Protein 3SFW (pdb70)

CATH classification: 2.30.40.10 (+1 more: 3.20.20.140)

Organism: NCBI:txid51101

Structure (mmCIF, N/CA/C/O backbone):
data_3SFW
#
_entry.id   3SFW
#
_cell.length_a   65.807
_cell.length_b   109.112
_cell.length_c   140.984
_cell.angle_alpha   90.00
_cell.angle_beta   90.00
_cell.angle_gamma   90.00
#
_symmetry.space_group_name_H-M   'P 21 21 2'
#
loop_
_entity.id
_entity.type
_entity.pdbx_description
1 polymer Dihydropyrimidinase
2 non-polymer 'ACETATE ION'
3 non-polymer 'ZINC ION'
4 water water
#
loop_
_atom_site.group_PDB
_atom_site.id
_atom_site.type_symbol
_atom_site.label_atom_id
_atom_site.label_alt_id
_atom_site.label_comp_id
_atom_site.label_asym_id
_atom_site.label_entity_id
_atom_site.label_seq_id
_atom_site.pdbx_PDB_ins_code
_atom_site.Cartn_x
_atom_site.Cartn_y
_atom_site.Cartn_z
_atom_site.occupancy
_atom_site.B_iso_or_equiv
_atom_site.auth_seq_id
_atom_site.auth_comp_id
_atom_site.auth_asym_id
_atom_site.auth_atom_id
_atom_site.pdbx_PDB_model_num
ATOM 1 N N . MET A 1 1 ? 36.452 71.490 -16.441 1.00 38.73 1 MET A N 1
ATOM 2 C CA . MET A 1 1 ? 37.216 70.390 -17.063 1.00 30.64 1 MET A CA 1
ATOM 3 C C . MET A 1 1 ? 37.133 69.038 -16.311 1.00 27.25 1 MET A C 1
ATOM 4 O O . MET A 1 1 ? 36.534 68.927 -15.217 1.00 24.62 1 MET A O 1
ATOM 9 N N . LYS A 1 2 ? 37.626 68.000 -16.967 1.00 23.85 2 LYS A N 1
ATOM 10 C CA . LYS A 1 2 ? 37.642 66.677 -16.373 1.00 22.20 2 LYS A CA 1
ATOM 11 C C . LYS A 1 2 ? 39.052 66.341 -15.952 1.00 21.39 2 LYS A C 1
ATOM 12 O O . LYS A 1 2 ? 40.038 66.646 -16.656 1.00 20.94 2 LYS A O 1
ATOM 18 N N . LYS A 1 3 ? 39.160 65.645 -14.829 1.00 14.85 3 LYS A N 1
ATOM 19 C CA . LYS A 1 3 ? 40.449 65.184 -14.338 1.00 16.80 3 LYS A CA 1
ATOM 20 C C . LYS A 1 3 ? 40.329 63.721 -13.950 1.00 17.67 3 LYS A C 1
ATOM 21 O O . LYS A 1 3 ? 39.364 63.339 -13.297 1.00 19.16 3 LYS A O 1
ATOM 27 N N . TRP A 1 4 ? 41.299 62.922 -14.367 1.00 16.09 4 TRP A N 1
ATOM 28 C CA . TRP A 1 4 ? 41.283 61.478 -14.171 1.00 18.24 4 TRP A CA 1
ATOM 29 C C . TRP A 1 4 ? 42.500 61.127 -13.335 1.00 17.15 4 TRP A C 1
ATOM 30 O O . TRP A 1 4 ? 43.645 61.168 -13.821 1.00 16.17 4 TRP A O 1
ATOM 41 N N . ILE A 1 5 ? 42.279 60.918 -12.030 1.00 14.53 5 ILE A N 1
ATOM 42 C CA . ILE A 1 5 ? 43.357 60.623 -11.123 1.00 16.27 5 ILE A CA 1
ATOM 43 C C . ILE A 1 5 ? 43.592 59.117 -11.111 1.00 17.17 5 ILE A C 1
ATOM 44 O O . ILE A 1 5 ? 42.714 58.330 -10.633 1.00 17.60 5 ILE A O 1
ATOM 49 N N . ARG A 1 6 ? 44.752 58.708 -11.612 1.00 15.52 6 ARG A N 1
ATOM 50 C CA . ARG A 1 6 ? 45.021 57.265 -11.881 1.00 17.28 6 ARG A CA 1
ATOM 51 C C . ARG A 1 6 ? 46.104 56.637 -11.015 1.00 18.06 6 ARG A C 1
ATOM 52 O O . ARG A 1 6 ? 47.082 57.292 -10.624 1.00 17.54 6 ARG A O 1
ATOM 60 N N . ASN A 1 7 ? 45.912 55.361 -10.692 1.00 15.98 7 ASN A N 1
ATOM 61 C CA . ASN A 1 7 ? 46.975 54.554 -10.105 1.00 15.94 7 ASN A CA 1
ATOM 62 C C . ASN A 1 7 ? 47.217 54.797 -8.622 1.00 15.83 7 ASN A C 1
ATOM 63 O O . ASN A 1 7 ? 48.248 54.371 -8.107 1.00 17.16 7 ASN A O 1
ATOM 68 N N . GLY A 1 8 ? 46.285 55.475 -7.957 1.00 15.43 8 GLY A N 1
ATOM 69 C CA . GLY A 1 8 ? 46.410 55.758 -6.522 1.00 13.06 8 GLY A CA 1
ATOM 70 C C . GLY A 1 8 ? 45.583 54.777 -5.683 1.00 16.10 8 GLY A C 1
ATOM 71 O O . GLY A 1 8 ? 44.865 53.921 -6.244 1.00 17.27 8 GLY A O 1
ATOM 72 N N . THR A 1 9 ? 45.747 54.867 -4.364 1.00 13.29 9 THR A N 1
ATOM 73 C CA . THR A 1 9 ? 44.955 54.075 -3.387 1.00 11.99 9 THR A CA 1
ATOM 74 C C . THR A 1 9 ? 44.019 55.004 -2.617 1.00 12.47 9 THR A C 1
ATOM 75 O O . THR A 1 9 ? 44.474 55.918 -1.930 1.00 15.52 9 THR A O 1
ATOM 79 N N . VAL A 1 10 ? 42.718 54.845 -2.859 1.00 14.16 10 VAL A N 1
ATOM 80 C CA . VAL A 1 10 ? 41.675 55.624 -2.151 1.00 12.25 10 VAL A CA 1
ATOM 81 C C . VAL A 1 10 ? 41.498 55.077 -0.729 1.00 15.30 10 VAL A C 1
ATOM 82 O O . VAL A 1 10 ? 41.352 53.883 -0.542 1.00 14.32 10 VAL A O 1
ATOM 86 N N . VAL A 1 11 ? 41.523 55.965 0.265 1.00 13.68 11 VAL A N 1
ATOM 87 C CA . VAL A 1 11 ? 41.262 55.558 1.647 1.00 13.98 11 VAL A CA 1
ATOM 88 C C . VAL A 1 11 ? 40.232 56.519 2.151 1.00 14.97 11 VAL A C 1
ATOM 89 O O . VAL A 1 11 ? 40.402 57.739 2.040 1.00 15.87 11 VAL A O 1
ATOM 93 N N . THR A 1 12 ? 39.117 55.996 2.641 1.00 11.38 12 THR A N 1
ATOM 94 C CA . THR A 1 12 ? 38.106 56.863 3.241 1.00 12.02 12 THR A CA 1
ATOM 95 C C . THR A 1 12 ? 37.862 56.351 4.663 1.00 13.23 12 THR A C 1
ATOM 96 O O . THR A 1 12 ? 38.677 55.587 5.207 1.00 15.15 12 THR A O 1
ATOM 100 N N . ALA A 1 13 ? 36.787 56.812 5.297 1.00 12.84 13 ALA A N 1
ATOM 101 C CA . ALA A 1 13 ? 36.565 56.398 6.685 1.00 13.93 13 ALA A CA 1
ATOM 102 C C . ALA A 1 13 ? 36.204 54.930 6.762 1.00 16.62 13 ALA A C 1
ATOM 103 O O . ALA A 1 13 ? 36.334 54.330 7.838 1.00 16.25 13 ALA A O 1
ATOM 105 N N . SER A 1 14 ? 35.641 54.386 5.675 1.00 16.58 14 SER A N 1
ATOM 106 C CA . SER A 1 14 ? 35.326 52.954 5.628 1.00 24.24 14 SER A CA 1
ATOM 107 C C . SER A 1 14 ? 36.269 52.158 4.707 1.00 21.26 14 SER A C 1
ATOM 108 O O . SER A 1 14 ? 36.839 51.118 5.095 1.00 24.96 14 SER A O 1
ATOM 111 N N . ASP A 1 15 ? 36.518 52.705 3.524 1.00 14.92 15 ASP A N 1
ATOM 112 C CA . ASP A 1 15 ? 37.012 51.891 2.415 1.00 14.07 15 ASP A CA 1
ATOM 113 C C . ASP A 1 15 ? 38.508 52.111 2.227 1.00 15.03 15 ASP A C 1
ATOM 114 O O . ASP A 1 15 ? 39.039 53.187 2.583 1.00 15.99 15 ASP A O 1
ATOM 119 N N . THR A 1 16 ? 39.167 51.124 1.611 1.00 13.48 16 THR A N 1
ATOM 120 C CA . THR A 1 16 ? 40.576 51.222 1.173 1.00 15.96 16 THR A CA 1
ATOM 121 C C . THR A 1 16 ? 40.742 50.366 -0.090 1.00 18.57 16 THR A C 1
ATOM 122 O O . THR A 1 16 ? 40.547 49.143 -0.045 1.00 19.84 16 THR A O 1
ATOM 126 N N . TYR A 1 17 ? 41.112 50.976 -1.217 1.00 16.00 17 TYR A N 1
ATOM 127 C CA . TYR A 1 17 ? 41.058 50.232 -2.490 1.00 14.54 17 TYR A CA 1
ATOM 128 C C . TYR A 1 17 ? 41.831 50.963 -3.552 1.00 17.38 17 TYR A C 1
ATOM 129 O O . TYR A 1 17 ? 42.007 52.182 -3.475 1.00 13.73 17 TYR A O 1
ATOM 138 N N . GLN A 1 18 ? 42.287 50.212 -4.549 1.00 16.97 18 GLN A N 1
ATOM 139 C CA . GLN A 1 18 ? 42.995 50.796 -5.676 1.00 17.93 18 GLN A CA 1
ATOM 140 C C . GLN A 1 18 ? 42.022 51.033 -6.813 1.00 18.63 18 GLN A C 1
ATOM 141 O O . GLN A 1 18 ? 41.356 50.107 -7.277 1.00 20.46 18 GLN A O 1
ATOM 147 N N . ALA A 1 19 ? 41.821 52.282 -7.189 1.00 16.56 19 ALA A N 1
ATOM 148 C CA . ALA A 1 19 ? 40.998 52.563 -8.345 1.00 17.15 19 ALA A CA 1
ATOM 149 C C . ALA A 1 19 ? 41.319 53.954 -8.808 1.00 18.28 19 ALA A C 1
ATOM 150 O O . ALA A 1 19 ? 41.992 54.710 -8.083 1.00 16.66 19 ALA A O 1
ATOM 152 N N . ASP A 1 20 ? 40.821 54.296 -9.992 1.00 16.25 20 ASP A N 1
ATOM 153 C CA . ASP A 1 20 ? 40.933 55.660 -10.497 1.00 17.64 20 ASP A CA 1
ATOM 154 C C . ASP A 1 20 ? 39.705 56.491 -10.149 1.00 15.65 20 ASP A C 1
ATOM 155 O O . ASP A 1 20 ? 38.579 55.977 -10.031 1.00 17.35 20 ASP A O 1
ATOM 160 N N . VAL A 1 21 ? 39.895 57.792 -10.058 1.00 15.40 21 VAL A N 1
ATOM 161 C CA . VAL A 1 21 ? 38.783 58.698 -9.736 1.00 13.44 21 VAL A CA 1
ATOM 162 C C . VAL A 1 21 ? 38.634 59.702 -10.853 1.00 16.71 21 VAL A C 1
ATOM 163 O O . VAL A 1 21 ? 39.610 60.340 -11.245 1.00 16.22 21 VAL A O 1
ATOM 167 N N . LEU A 1 22 ? 37.407 59.835 -11.356 1.00 15.08 22 LEU A N 1
ATOM 168 C CA . LEU A 1 22 ? 37.093 60.798 -12.406 1.00 16.82 22 LEU A CA 1
ATOM 169 C C . LEU A 1 22 ? 36.314 61.981 -11.864 1.00 14.68 22 LEU A C 1
ATOM 170 O O . LEU A 1 22 ? 35.250 61.815 -11.223 1.00 15.81 22 LEU A O 1
ATOM 175 N N . ILE A 1 23 ? 36.880 63.176 -12.061 1.00 14.74 23 ILE A N 1
ATOM 176 C CA . ILE A 1 23 ? 36.248 64.419 -11.650 1.00 13.38 23 ILE A CA 1
ATOM 177 C C . ILE A 1 23 ? 35.722 65.129 -12.887 1.00 14.35 23 ILE A C 1
ATOM 178 O O . ILE A 1 23 ? 36.372 65.104 -13.922 1.00 16.39 23 ILE A O 1
ATOM 183 N N . ASP A 1 24 ? 34.520 65.692 -12.806 1.00 16.13 24 ASP A N 1
ATOM 184 C CA . ASP A 1 24 ? 33.986 66.512 -13.920 1.00 19.03 24 ASP A CA 1
ATOM 185 C C . ASP A 1 24 ? 33.487 67.796 -13.300 1.00 17.22 24 ASP A C 1
ATOM 186 O O . ASP A 1 24 ? 32.613 67.781 -12.445 1.00 15.02 24 ASP A O 1
ATOM 191 N N . GLY A 1 25 ? 34.190 68.895 -13.556 1.00 17.16 25 GLY A N 1
ATOM 192 C CA . GLY A 1 25 ? 33.782 70.126 -12.924 1.00 15.24 25 GLY A CA 1
ATOM 193 C C . GLY A 1 25 ? 34.181 70.096 -11.434 1.00 15.37 25 GLY A C 1
ATOM 194 O O . GLY A 1 25 ? 35.335 69.859 -11.122 1.00 17.37 25 GLY A O 1
ATOM 195 N N . GLU A 1 26 ? 33.214 70.306 -10.543 1.00 12.81 26 GLU A N 1
ATOM 196 C CA . GLU A 1 26 ? 33.523 70.470 -9.101 1.00 12.55 26 GLU A CA 1
ATOM 197 C C . GLU A 1 26 ? 33.401 69.152 -8.322 1.00 14.84 26 GLU A C 1
ATOM 198 O O . GLU A 1 26 ? 33.698 69.124 -7.129 1.00 15.99 26 GLU A O 1
ATOM 204 N N . LYS A 1 27 ? 32.932 68.107 -8.991 1.00 15.75 27 LYS A N 1
ATOM 205 C CA . LYS A 1 27 ? 32.413 66.911 -8.295 1.00 15.39 27 LYS A CA 1
ATOM 206 C C . LYS A 1 27 ? 33.023 65.618 -8.825 1.00 14.75 27 LYS A C 1
ATOM 207 O O . LYS A 1 27 ? 33.462 65.517 -9.991 1.00 15.18 27 LYS A O 1
ATOM 213 N N . VAL A 1 28 ? 33.109 64.627 -7.948 1.00 13.03 28 VAL A N 1
ATOM 214 C CA . VAL A 1 28 ? 33.499 63.299 -8.387 1.00 12.50 28 VAL A CA 1
ATOM 215 C C . VAL A 1 28 ? 32.321 62.668 -9.113 1.00 13.14 28 VAL A C 1
ATOM 216 O O . VAL A 1 28 ? 31.198 62.752 -8.626 1.00 15.28 28 VAL A O 1
ATOM 220 N N . VAL A 1 29 ? 32.562 62.144 -10.321 1.00 14.02 29 VAL A N 1
ATOM 221 C CA . VAL A 1 29 ? 31.475 61.542 -11.123 1.00 15.68 29 VAL A CA 1
ATOM 222 C C . VAL A 1 29 ? 31.633 60.047 -11.375 1.00 14.79 29 VAL A C 1
ATOM 223 O O . VAL A 1 29 ? 30.636 59.369 -11.685 1.00 16.69 29 VAL A O 1
ATOM 227 N N . ALA A 1 30 ? 32.837 59.513 -11.210 1.00 15.67 30 ALA A N 1
ATOM 228 C CA . ALA A 1 30 ? 33.032 58.061 -11.344 1.00 17.35 30 ALA A CA 1
ATOM 229 C C . ALA A 1 30 ? 34.248 57.594 -10.617 1.00 17.92 30 ALA A C 1
ATOM 230 O O . ALA A 1 30 ? 35.233 58.331 -10.460 1.00 15.34 30 ALA A O 1
ATOM 232 N N . ILE A 1 31 ? 34.218 56.333 -10.194 1.00 13.49 31 ILE A N 1
ATOM 233 C CA . ILE A 1 31 ? 35.375 55.716 -9.632 1.00 12.61 31 ILE A CA 1
ATOM 234 C C . ILE A 1 31 ? 35.389 54.318 -10.219 1.00 15.67 31 ILE A C 1
ATOM 235 O O . ILE A 1 31 ? 34.334 53.707 -10.362 1.00 14.86 31 ILE A O 1
ATOM 240 N N . GLY A 1 32 ? 36.567 53.824 -10.564 1.00 16.56 32 GLY A N 1
ATOM 241 C CA . GLY A 1 32 ? 36.603 52.581 -11.323 1.00 18.27 32 GLY A CA 1
ATOM 242 C C . GLY A 1 32 ? 37.995 52.173 -11.677 1.00 22.98 32 GLY A C 1
ATOM 243 O O . GLY A 1 32 ? 38.894 52.999 -11.777 1.00 20.20 32 GLY A O 1
ATOM 244 N N . SER A 1 33 ? 38.147 50.880 -11.941 1.00 23.20 33 SER A N 1
ATOM 245 C CA . SER A 1 33 ? 39.438 50.306 -12.277 1.00 28.99 33 SER A CA 1
ATOM 246 C C . SER A 1 33 ? 39.771 50.477 -13.780 1.00 30.65 33 SER A C 1
ATOM 247 O O . SER A 1 33 ? 40.934 50.445 -14.174 1.00 31.21 33 SER A O 1
ATOM 250 N N . ASP A 1 34 ? 38.755 50.693 -14.604 1.00 26.92 34 ASP A N 1
ATOM 251 C CA . ASP A 1 34 ? 38.991 50.775 -16.055 1.00 31.36 34 ASP A CA 1
ATOM 252 C C . ASP A 1 34 ? 38.033 51.766 -16.703 1.00 28.18 34 ASP A C 1
ATOM 253 O O . ASP A 1 34 ? 37.189 51.380 -17.503 1.00 26.39 34 ASP A O 1
ATOM 258 N N . LEU A 1 35 ? 38.116 53.038 -16.316 1.00 24.69 35 LEU A N 1
ATOM 259 C CA . LEU A 1 35 ? 37.091 54.000 -16.721 1.00 22.02 35 LEU A CA 1
ATOM 260 C C . LEU A 1 35 ? 37.190 54.434 -18.207 1.00 25.49 35 LEU A C 1
ATOM 261 O O . LEU A 1 35 ? 36.220 54.931 -18.772 1.00 24.74 35 LEU A O 1
ATOM 266 N N . GLN A 1 36 ? 38.387 54.346 -18.782 1.00 27.53 36 GLN A N 1
ATOM 267 C CA . GLN A 1 36 ? 38.632 54.853 -20.161 1.00 34.85 36 GLN A CA 1
ATOM 268 C C . GLN A 1 36 ? 38.056 56.249 -20.390 1.00 35.82 36 GLN A C 1
ATOM 269 O O . GLN A 1 36 ? 37.345 56.494 -21.376 1.00 35.25 36 GLN A O 1
ATOM 275 N N . ALA A 1 37 ? 38.377 57.163 -19.477 1.00 35.27 37 ALA A N 1
ATOM 276 C CA . ALA A 1 37 ? 37.906 58.539 -19.558 1.00 37.55 37 ALA A CA 1
ATOM 277 C C . ALA A 1 37 ? 38.457 59.215 -20.805 1.00 40.71 37 ALA A C 1
ATOM 278 O O . ALA A 1 37 ? 39.641 59.110 -21.124 1.00 41.90 37 ALA A O 1
ATOM 280 N N . THR A 1 38 ? 37.564 59.844 -21.555 1.00 44.98 38 THR A N 1
ATOM 281 C CA . THR A 1 38 ? 37.986 60.617 -22.708 1.00 45.72 38 THR A CA 1
ATOM 282 C C . THR A 1 38 ? 38.085 62.080 -22.315 1.00 44.11 38 THR A C 1
ATOM 283 O O . THR A 1 38 ? 37.284 62.589 -21.489 1.00 40.52 38 THR A O 1
ATOM 287 N N . ASP A 1 39 ? 39.130 62.720 -22.831 1.00 39.19 39 ASP A N 1
ATOM 288 C CA . ASP A 1 39 ? 39.246 64.162 -22.771 1.00 40.41 39 ASP A CA 1
ATOM 289 C C . ASP A 1 39 ? 39.401 64.614 -21.332 1.00 35.34 39 ASP A C 1
ATOM 290 O O . ASP A 1 39 ? 38.867 65.657 -20.951 1.00 35.38 39 ASP A O 1
ATOM 295 N N . ALA A 1 40 ? 40.065 63.804 -20.510 1.00 31.82 40 ALA A N 1
ATOM 296 C CA . ALA A 1 40 ? 40.343 64.225 -19.138 1.00 26.84 40 ALA A CA 1
ATOM 297 C C . ALA A 1 40 ? 41.821 64.439 -18.962 1.00 27.34 40 ALA A C 1
ATOM 298 O O . ALA A 1 40 ? 42.626 63.751 -19.586 1.00 29.32 40 ALA A O 1
ATOM 300 N N . GLU A 1 41 ? 42.186 65.403 -18.127 1.00 23.93 41 GLU A N 1
ATOM 301 C CA . GLU A 1 41 ? 43.595 65.565 -17.724 1.00 24.97 41 GLU A CA 1
ATOM 302 C C . GLU A 1 41 ? 44.011 64.396 -16.817 1.00 23.33 41 GLU A C 1
ATOM 303 O O . GLU A 1 41 ? 43.378 64.174 -15.772 1.00 18.79 41 GLU A O 1
ATOM 309 N N . VAL A 1 42 ? 45.047 63.653 -17.213 1.00 22.14 42 VAL A N 1
ATOM 310 C CA . VAL A 1 42 ? 45.505 62.515 -16.408 1.00 21.57 42 VAL A CA 1
ATOM 311 C C . VAL A 1 42 ? 46.419 63.009 -15.286 1.00 22.99 42 VAL A C 1
ATOM 312 O O . VAL A 1 42 ? 47.389 63.722 -15.534 1.00 20.34 42 VAL A O 1
ATOM 316 N N . ILE A 1 43 ? 46.059 62.680 -14.041 1.00 18.04 43 ILE A N 1
ATOM 317 C CA . ILE A 1 43 ? 46.888 62.985 -12.874 1.00 17.90 43 ILE A CA 1
ATOM 318 C C . ILE A 1 43 ? 47.432 61.665 -12.349 1.00 20.15 43 ILE A C 1
ATOM 319 O O . ILE A 1 43 ? 46.661 60.753 -11.964 1.00 19.12 43 ILE A O 1
ATOM 324 N N . ASP A 1 44 ? 48.745 61.547 -12.331 1.00 17.89 44 ASP A N 1
ATOM 325 C CA . ASP A 1 44 ? 49.386 60.313 -11.893 1.00 19.13 44 ASP A CA 1
ATOM 326 C C . ASP A 1 44 ? 49.546 60.244 -10.356 1.00 19.68 44 ASP A C 1
ATOM 327 O O . ASP A 1 44 ? 50.317 61.006 -9.769 1.00 18.72 44 ASP A O 1
ATOM 332 N N . ALA A 1 45 ? 48.793 59.341 -9.709 1.00 17.40 45 ALA A N 1
ATOM 333 C CA . ALA A 1 45 ? 48.840 59.195 -8.242 1.00 15.52 45 ALA A CA 1
ATOM 334 C C . ALA A 1 45 ? 49.549 57.921 -7.791 1.00 15.59 45 ALA A C 1
ATOM 335 O O . ALA A 1 45 ? 49.390 57.484 -6.656 1.00 14.55 45 ALA A O 1
ATOM 337 N N . THR A 1 46 ? 50.444 57.392 -8.642 1.00 18.20 46 THR A N 1
ATOM 338 C CA . THR A 1 46 ? 51.270 56.253 -8.259 1.00 15.87 46 THR A CA 1
ATOM 339 C C . THR A 1 46 ? 52.004 56.513 -6.958 1.00 18.67 46 THR A C 1
ATOM 340 O O . THR A 1 46 ? 52.676 57.555 -6.800 1.00 18.62 46 THR A O 1
ATOM 344 N N . GLY A 1 47 ? 51.899 55.568 -6.017 1.00 18.08 47 GLY A N 1
ATOM 345 C CA . GLY A 1 47 ? 52.605 55.669 -4.735 1.00 20.07 47 GLY A CA 1
ATOM 346 C C . GLY A 1 47 ? 51.930 56.600 -3.716 1.00 18.14 47 GLY A C 1
ATOM 347 O O . GLY A 1 47 ? 52.442 56.811 -2.616 1.00 17.82 47 GLY A O 1
ATOM 348 N N . TYR A 1 48 ? 50.786 57.151 -4.081 1.00 16.02 48 TYR A N 1
ATOM 349 C CA . TYR A 1 48 ? 50.063 58.042 -3.136 1.00 13.83 48 TYR A CA 1
ATOM 350 C C . TYR A 1 48 ? 48.789 57.383 -2.623 1.00 9.77 48 TYR A C 1
ATOM 351 O O . TYR A 1 48 ? 48.121 56.605 -3.354 1.00 15.37 48 TYR A O 1
ATOM 360 N N . TYR A 1 49 ? 48.374 57.818 -1.444 1.00 12.34 49 TYR A N 1
ATOM 361 C CA . TYR A 1 49 ? 46.983 57.749 -1.042 1.00 11.82 49 TYR A CA 1
ATOM 362 C C . TYR A 1 49 ? 46.162 58.948 -1.595 1.00 14.21 49 TYR A C 1
ATOM 363 O O . TYR A 1 49 ? 46.656 60.076 -1.658 1.00 15.81 49 TYR A O 1
ATOM 372 N N . LEU A 1 50 ? 44.920 58.682 -1.994 1.00 12.55 50 LEU A N 1
ATOM 373 C CA . LEU A 1 50 ? 43.926 59.748 -2.212 1.00 10.97 50 LEU A CA 1
ATOM 374 C C . LEU A 1 50 ? 43.095 59.802 -0.934 1.00 14.37 50 LEU A C 1
ATOM 375 O O . LEU A 1 50 ? 42.365 58.842 -0.623 1.00 13.38 50 LEU A O 1
ATOM 380 N N . LEU A 1 51 ? 43.170 60.924 -0.231 1.00 11.77 51 LEU A N 1
ATOM 381 C CA . LEU A 1 51 ? 42.411 61.135 1.027 1.00 11.06 51 LEU A CA 1
ATOM 382 C C . LEU A 1 51 ? 41.328 62.150 0.800 1.00 11.66 51 LEU A C 1
ATOM 383 O O . LEU A 1 51 ? 41.543 63.107 0.057 1.00 13.26 51 LEU A O 1
ATOM 388 N N . PRO A 1 52 ? 40.167 62.000 1.466 1.00 10.83 52 PRO A N 1
ATOM 389 C CA . PRO A 1 52 ? 39.250 63.151 1.506 1.00 10.60 52 PRO A CA 1
ATOM 390 C C . PRO A 1 52 ? 39.962 64.326 2.171 1.00 10.19 52 PRO A C 1
ATOM 391 O O . PRO A 1 52 ? 40.674 64.134 3.170 1.00 11.51 52 PRO A O 1
ATOM 395 N N . GLY A 1 53 ? 39.778 65.525 1.641 1.00 10.22 53 GLY A N 1
ATOM 396 C CA . GLY A 1 53 ? 40.503 66.676 2.201 1.00 11.79 53 GLY A CA 1
ATOM 397 C C . GLY A 1 53 ? 40.160 66.777 3.662 1.00 10.64 53 GLY A C 1
ATOM 398 O O . GLY A 1 53 ? 39.000 66.619 4.037 1.00 12.26 53 GLY A O 1
ATOM 399 N N . GLY A 1 54 ? 41.155 67.087 4.501 1.00 10.08 54 GLY A N 1
ATOM 400 C CA . GLY A 1 54 ? 40.859 67.328 5.915 1.00 11.68 54 GLY A CA 1
ATOM 401 C C . GLY A 1 54 ? 39.849 68.453 6.094 1.00 11.11 54 GLY A C 1
ATOM 402 O O . GLY A 1 54 ? 39.801 69.358 5.307 1.00 11.78 54 GLY A O 1
ATOM 403 N N . ILE A 1 55 ? 39.001 68.363 7.127 1.00 9.39 55 ILE A N 1
ATOM 404 C CA . ILE A 1 55 ? 38.081 69.469 7.452 1.00 8.57 55 ILE A CA 1
ATOM 405 C C . ILE A 1 55 ? 38.412 69.832 8.872 1.00 11.37 55 ILE A C 1
ATOM 406 O O . ILE A 1 55 ? 38.393 68.974 9.754 1.00 9.26 55 ILE A O 1
ATOM 411 N N . ASP A 1 56 ? 38.914 71.056 9.072 1.00 8.65 56 ASP A N 1
ATOM 412 C CA . ASP A 1 56 ? 39.318 71.502 10.395 1.00 9.28 56 ASP A CA 1
ATOM 413 C C . ASP A 1 56 ? 38.213 72.311 11.032 1.00 10.10 56 ASP A C 1
ATOM 414 O O . ASP A 1 56 ? 37.908 73.389 10.561 1.00 11.00 56 ASP A O 1
ATOM 419 N N . PRO A 1 57 ? 37.520 71.736 12.022 1.00 7.39 57 PRO A N 1
ATOM 420 C CA . PRO A 1 57 ? 36.364 72.423 12.577 1.00 9.18 57 PRO A CA 1
ATOM 421 C C . PRO A 1 57 ? 36.746 73.485 13.619 1.00 8.25 57 PRO A C 1
ATOM 422 O O . PRO A 1 57 ? 35.864 73.940 14.365 1.00 10.00 57 PRO A O 1
ATOM 426 N N . HIS A 1 58 ? 38.030 73.792 13.758 1.00 8.69 58 HIS A N 1
ATOM 427 C CA . HIS A 1 58 ? 38.426 74.622 14.895 1.00 9.86 58 HIS A CA 1
ATOM 428 C C . HIS A 1 58 ? 39.509 75.635 14.524 1.00 9.47 58 HIS A C 1
ATOM 429 O O . HIS A 1 58 ? 40.703 75.403 14.739 1.00 10.08 58 HIS A O 1
ATOM 436 N N . THR A 1 59 ? 39.091 76.750 13.899 1.00 9.28 59 THR A N 1
ATOM 437 C CA . THR A 1 59 ? 40.086 77.774 13.481 1.00 9.66 59 THR A CA 1
ATOM 438 C C . THR A 1 59 ? 39.679 79.163 13.968 1.00 10.37 59 THR A C 1
ATOM 439 O O . THR A 1 59 ? 38.507 79.410 14.249 1.00 9.98 59 THR A O 1
ATOM 443 N N . HIS A 1 60 ? 40.672 80.039 14.107 1.00 10.87 60 HIS A N 1
ATOM 444 C CA . HIS A 1 60 ? 40.474 81.410 14.560 1.00 10.62 60 HIS A CA 1
ATOM 445 C C . HIS A 1 60 ? 41.298 82.352 13.668 1.00 11.11 60 HIS A C 1
ATOM 446 O O . HIS A 1 60 ? 42.332 82.910 14.105 1.00 12.51 60 HIS A O 1
ATOM 453 N N . LEU A 1 61 ? 40.891 82.475 12.404 1.00 10.26 61 LEU A N 1
ATOM 454 C CA . LEU A 1 61 ? 41.661 83.321 11.481 1.00 12.09 61 LEU A CA 1
ATOM 455 C C . LEU A 1 61 ? 41.243 84.799 11.647 1.00 12.79 61 LEU A C 1
ATOM 456 O O . LEU A 1 61 ? 40.044 85.114 11.775 1.00 12.12 61 LEU A O 1
ATOM 461 N N . ASP A 1 62 ? 42.224 85.711 11.576 1.00 12.84 62 ASP A N 1
ATOM 462 C CA . ASP A 1 62 ? 41.966 87.138 11.720 1.00 12.52 62 ASP A CA 1
ATOM 463 C C . ASP A 1 62 ? 41.131 87.453 12.943 1.00 13.90 62 ASP A C 1
ATOM 464 O O . ASP A 1 62 ? 40.154 88.233 12.874 1.00 13.38 62 ASP A O 1
ATOM 469 N N . MET A 1 63 ? 41.448 86.798 14.046 1.00 11.77 63 MET A N 1
ATOM 470 C CA . MET A 1 63 ? 40.630 86.898 15.247 1.00 11.41 63 MET A CA 1
ATOM 471 C C . MET A 1 63 ? 41.199 87.979 16.176 1.00 13.18 63 MET A C 1
ATOM 472 O O . MET A 1 63 ? 42.365 87.925 16.563 1.00 14.42 63 MET A O 1
ATOM 477 N N . PRO A 1 64 ? 40.357 88.905 16.626 1.00 15.33 64 PRO A N 1
ATOM 478 C CA . PRO A 1 64 ? 40.825 89.835 17.679 1.00 15.80 64 PRO A CA 1
ATOM 479 C C . PRO A 1 64 ? 40.836 89.154 19.050 1.00 15.50 64 PRO A C 1
ATOM 480 O O . PRO A 1 64 ? 39.789 88.667 19.502 1.00 18.33 64 PRO A O 1
ATOM 484 N N . PHE A 1 65 ? 41.985 89.126 19.711 1.00 18.91 65 PHE A N 1
ATOM 485 C CA . PHE A 1 65 ? 42.126 88.356 20.986 1.00 19.59 65 PHE A CA 1
ATOM 486 C C . PHE A 1 65 ? 43.475 88.678 21.607 1.00 20.04 65 PHE A C 1
ATOM 487 O O . PHE A 1 65 ? 44.424 89.009 20.888 1.00 20.67 65 PHE A O 1
ATOM 495 N N . GLY A 1 66 ? 43.538 88.622 22.935 1.00 18.12 66 GLY A N 1
ATOM 496 C CA . GLY A 1 66 ? 44.824 88.662 23.642 1.00 21.00 66 GLY A CA 1
ATOM 497 C C . GLY A 1 66 ? 45.484 90.023 23.498 1.00 23.28 66 GLY A C 1
ATOM 498 O O . GLY A 1 66 ? 46.699 90.130 23.566 1.00 23.43 66 GLY A O 1
ATOM 499 N N . GLY A 1 67 ? 44.678 91.058 23.238 1.00 24.37 67 GLY A N 1
ATOM 500 C CA . GLY A 1 67 ? 45.190 92.423 23.023 1.00 25.58 67 GLY A CA 1
ATOM 501 C C . GLY A 1 67 ? 45.751 92.657 21.640 1.00 25.35 67 GLY A C 1
ATOM 502 O O . GLY A 1 67 ? 46.466 93.647 21.402 1.00 23.51 67 GLY A O 1
ATOM 503 N N . THR A 1 68 ? 45.463 91.739 20.704 1.00 21.47 68 THR A N 1
ATOM 504 C CA . THR A 1 68 ? 46.070 91.849 19.352 1.00 18.71 68 THR A CA 1
ATOM 505 C C . THR A 1 68 ? 45.174 91.096 18.369 1.00 18.84 68 THR A C 1
ATOM 506 O O . THR A 1 68 ? 43.960 90.998 18.618 1.00 20.60 68 THR A O 1
ATOM 510 N N . VAL A 1 69 ? 45.704 90.691 17.225 1.00 16.98 69 VAL A N 1
ATOM 511 C CA . VAL A 1 69 ? 44.879 89.971 16.210 1.00 17.84 69 VAL A CA 1
ATOM 512 C C . VAL A 1 69 ? 45.676 88.769 15.744 1.00 17.39 69 VAL A C 1
ATOM 513 O O . VAL A 1 69 ? 46.868 88.893 15.531 1.00 14.93 69 VAL A O 1
ATOM 517 N N . THR A 1 70 ? 45.033 87.605 15.534 1.00 16.35 70 THR A N 1
ATOM 518 C CA . THR A 1 70 ? 45.833 86.437 15.128 1.00 11.61 70 THR A CA 1
ATOM 519 C C . THR A 1 70 ? 46.538 86.703 13.811 1.00 12.78 70 THR A C 1
ATOM 520 O O . THR A 1 70 ? 46.019 87.428 12.917 1.00 13.89 70 THR A O 1
ATOM 524 N N . SER A 1 71 ? 47.704 86.071 13.631 1.00 12.34 71 SER A N 1
ATOM 525 C CA . SER A 1 71 ? 48.593 86.529 12.598 1.00 14.35 71 SER A CA 1
ATOM 526 C C . SER A 1 71 ? 48.300 85.946 11.236 1.00 13.45 71 SER A C 1
ATOM 527 O O . SER A 1 71 ? 48.802 86.449 10.265 1.00 14.23 71 SER A O 1
ATOM 530 N N . ASP A 1 72 ? 47.507 84.863 11.153 1.00 12.76 72 ASP A N 1
ATOM 531 C CA . ASP A 1 72 ? 46.997 84.436 9.845 1.00 11.82 72 ASP A CA 1
ATOM 532 C C . ASP A 1 72 ? 45.643 85.061 9.619 1.00 11.41 72 ASP A C 1
ATOM 533 O O . ASP A 1 72 ? 44.801 85.018 10.510 1.00 13.34 72 ASP A O 1
ATOM 538 N N . ASN A 1 73 ? 45.418 85.598 8.420 1.00 12.27 73 ASN A N 1
ATOM 539 C CA . ASN A 1 73 ? 44.071 86.007 8.034 1.00 12.87 73 ASN A CA 1
ATOM 540 C C . ASN A 1 73 ? 43.442 84.915 7.180 1.00 14.40 73 ASN A C 1
ATOM 541 O O . ASN A 1 73 ? 43.935 83.778 7.166 1.00 12.53 73 ASN A O 1
ATOM 546 N N . PHE A 1 74 ? 42.291 85.196 6.566 1.00 12.37 74 PHE A N 1
ATOM 547 C CA . PHE A 1 74 ? 41.627 84.127 5.802 1.00 12.48 74 PHE A CA 1
ATOM 548 C C . PHE A 1 74 ? 42.408 83.691 4.597 1.00 15.64 74 PHE A C 1
ATOM 549 O O . PHE A 1 74 ? 42.359 82.533 4.240 1.00 17.07 74 PHE A O 1
ATOM 557 N N . PHE A 1 75 ? 43.221 84.591 4.013 1.00 10.92 75 PHE A N 1
ATOM 558 C CA . PHE A 1 75 ? 44.064 84.184 2.894 1.00 12.59 75 PHE A CA 1
ATOM 559 C C . PHE A 1 75 ? 45.217 83.262 3.382 1.00 11.15 75 PHE A C 1
ATOM 560 O O . PHE A 1 75 ? 45.372 82.150 2.895 1.00 13.02 75 PHE A O 1
ATOM 568 N N . THR A 1 76 ? 46.080 83.778 4.249 1.00 10.89 76 THR A N 1
ATOM 569 C CA . THR A 1 76 ? 47.274 82.993 4.636 1.00 13.53 76 THR A CA 1
ATOM 570 C C . THR A 1 76 ? 46.873 81.736 5.415 1.00 11.02 76 THR A C 1
ATOM 571 O O . THR A 1 76 ? 47.537 80.693 5.291 1.00 13.13 76 THR A O 1
ATOM 575 N N . GLY A 1 77 ? 45.841 81.861 6.254 1.00 12.83 77 GLY A N 1
ATOM 576 C CA . GLY A 1 77 ? 45.436 80.715 7.073 1.00 11.93 77 GLY A CA 1
ATOM 577 C C . GLY A 1 77 ? 44.859 79.583 6.219 1.00 11.99 77 GLY A C 1
ATOM 578 O O . GLY A 1 77 ? 45.144 78.395 6.473 1.00 12.80 77 GLY A O 1
ATOM 579 N N . THR A 1 78 ? 44.032 79.916 5.235 1.00 11.26 78 THR A N 1
ATOM 580 C CA . THR A 1 78 ? 43.485 78.861 4.345 1.00 11.50 78 THR A CA 1
ATOM 581 C C . THR A 1 78 ? 44.552 78.310 3.421 1.00 11.31 78 THR A C 1
ATOM 582 O O . THR A 1 78 ? 44.548 77.127 3.091 1.00 10.77 78 THR A O 1
ATOM 586 N N . LYS A 1 79 ? 45.523 79.155 3.023 1.00 11.18 79 LYS A N 1
ATOM 587 C CA . LYS A 1 79 ? 46.587 78.637 2.164 1.00 12.74 79 LYS A CA 1
ATOM 588 C C . LYS A 1 79 ? 47.435 77.630 2.968 1.00 12.66 79 LYS A C 1
ATOM 589 O O . LYS A 1 79 ? 47.815 76.559 2.461 1.00 11.50 79 LYS A O 1
ATOM 595 N N . ALA A 1 80 ? 47.718 77.964 4.229 1.00 11.10 80 ALA A N 1
ATOM 596 C CA . ALA A 1 80 ? 48.514 77.091 5.079 1.00 14.53 80 ALA A CA 1
ATOM 597 C C . ALA A 1 80 ? 47.741 75.772 5.348 1.00 11.58 80 ALA A C 1
ATOM 598 O O . ALA A 1 80 ? 48.297 74.693 5.303 1.00 11.93 80 ALA A O 1
ATOM 600 N N . ALA A 1 81 ? 46.440 75.881 5.566 1.00 11.82 81 ALA A N 1
ATOM 601 C CA . ALA A 1 81 ? 45.602 74.679 5.744 1.00 12.16 81 ALA A CA 1
ATOM 602 C C . ALA A 1 81 ? 45.739 73.792 4.513 1.00 12.58 81 ALA A C 1
ATOM 603 O O . ALA A 1 81 ? 45.943 72.573 4.637 1.00 11.93 81 ALA A O 1
ATOM 605 N N . ALA A 1 82 ? 45.632 74.391 3.330 1.00 10.21 82 ALA A N 1
ATOM 606 C CA . ALA A 1 82 ? 45.691 73.596 2.087 1.00 10.20 82 ALA A CA 1
ATOM 607 C C . ALA A 1 82 ? 47.069 72.926 1.940 1.00 12.59 82 ALA A C 1
ATOM 608 O O . ALA A 1 82 ? 47.167 71.744 1.605 1.00 11.25 82 ALA A O 1
ATOM 610 N N . PHE A 1 83 ? 48.151 73.658 2.221 1.00 12.14 83 PHE A N 1
ATOM 611 C CA . PHE A 1 83 ? 49.458 73.002 2.139 1.00 12.25 83 PHE A CA 1
ATOM 612 C C . PHE A 1 83 ? 49.516 71.807 3.101 1.00 11.88 83 PHE A C 1
ATOM 613 O O . PHE A 1 83 ? 50.385 70.953 2.939 1.00 13.27 83 PHE A O 1
ATOM 621 N N . GLY A 1 84 ? 48.754 71.904 4.207 1.00 10.86 84 GLY A N 1
ATOM 622 C CA . GLY A 1 84 ? 48.719 70.895 5.266 1.00 10.90 84 GLY A CA 1
ATOM 623 C C . GLY A 1 84 ? 47.696 69.781 5.038 1.00 10.79 84 GLY A C 1
ATOM 624 O O . GLY A 1 84 ? 47.548 68.904 5.886 1.00 10.82 84 GLY A O 1
ATOM 625 N N . GLY A 1 85 ? 47.058 69.806 3.873 1.00 9.75 85 GLY A N 1
ATOM 626 C CA . GLY A 1 85 ? 46.101 68.722 3.472 1.00 9.43 85 GLY A CA 1
ATOM 627 C C . GLY A 1 85 ? 44.691 68.931 3.974 1.00 12.29 85 GLY A C 1
ATOM 628 O O . GLY A 1 85 ? 43.882 67.991 3.979 1.00 11.72 85 GLY A O 1
ATOM 629 N N . THR A 1 86 ? 44.355 70.184 4.314 1.00 9.38 86 THR A N 1
ATOM 630 C CA . THR A 1 86 ? 43.007 70.515 4.814 1.00 11.13 86 THR A CA 1
ATOM 631 C C . THR A 1 86 ? 42.312 71.373 3.749 1.00 11.22 86 THR A C 1
ATOM 632 O O . THR A 1 86 ? 42.850 72.390 3.307 1.00 12.89 86 THR A O 1
ATOM 636 N N . THR A 1 87 ? 41.131 70.940 3.316 1.00 8.31 87 THR A N 1
ATOM 637 C CA . THR A 1 87 ? 40.404 71.592 2.246 1.00 10.25 87 THR A CA 1
ATOM 638 C C . THR A 1 87 ? 39.154 72.414 2.679 1.00 11.09 87 THR A C 1
ATOM 639 O O . THR A 1 87 ? 38.547 73.121 1.835 1.00 9.62 87 THR A O 1
ATOM 643 N N . SER A 1 88 ? 38.700 72.252 3.939 1.00 10.78 88 SER A N 1
ATOM 644 C CA . SER A 1 88 ? 37.597 73.065 4.462 1.00 10.04 88 SER A CA 1
ATOM 645 C C . SER A 1 88 ? 37.919 73.404 5.895 1.00 9.77 88 SER A C 1
ATOM 646 O O . SER A 1 88 ? 38.559 72.593 6.607 1.00 11.67 88 SER A O 1
ATOM 649 N N . ILE A 1 89 ? 37.487 74.583 6.342 1.00 10.79 89 ILE A N 1
ATOM 650 C CA . ILE A 1 89 ? 37.605 74.956 7.731 1.00 9.46 89 ILE A CA 1
ATOM 651 C C . ILE A 1 89 ? 36.270 75.432 8.261 1.00 9.12 89 ILE A C 1
ATOM 652 O O . ILE A 1 89 ? 35.375 75.825 7.477 1.00 11.15 89 ILE A O 1
ATOM 657 N N . VAL A 1 90 ? 36.130 75.414 9.587 1.00 8.75 90 VAL A N 1
ATOM 658 C CA . VAL A 1 90 ? 34.958 76.020 10.188 1.00 9.61 90 VAL A CA 1
ATOM 659 C C . VAL A 1 90 ? 35.479 76.908 11.288 1.00 9.05 90 VAL A C 1
ATOM 660 O O . VAL A 1 90 ? 36.143 76.426 12.254 1.00 10.02 90 VAL A O 1
ATOM 664 N N . ASP A 1 91 ? 35.306 78.215 11.072 1.00 9.99 91 ASP A N 1
ATOM 665 C CA . ASP A 1 91 ? 35.943 79.238 11.909 1.00 9.77 91 ASP A CA 1
ATOM 666 C C . ASP A 1 91 ? 34.945 79.828 12.916 1.00 11.58 91 ASP A C 1
ATOM 667 O O . ASP A 1 91 ? 33.754 79.939 12.629 1.00 9.93 91 ASP A O 1
ATOM 672 N N . PHE A 1 92 ? 35.432 80.221 14.097 1.00 10.28 92 PHE A N 1
ATOM 673 C CA . PHE A 1 92 ? 34.563 80.836 15.107 1.00 9.72 92 PHE A CA 1
ATOM 674 C C . PHE A 1 92 ? 34.280 82.334 14.901 1.00 12.42 92 PHE A C 1
ATOM 675 O O . PHE A 1 92 ? 35.133 83.204 15.206 1.00 12.48 92 PHE A O 1
ATOM 683 N N . CYS A 1 93 ? 33.031 82.620 14.564 1.00 10.61 93 CYS A N 1
ATOM 684 C CA . CYS A 1 93 ? 32.539 84.007 14.509 1.00 11.18 93 CYS A CA 1
ATOM 685 C C . CYS A 1 93 ? 32.210 84.495 15.925 1.00 12.44 93 CYS A C 1
ATOM 686 O O . CYS A 1 93 ? 31.310 83.955 16.623 1.00 10.82 93 CYS A O 1
ATOM 689 N N . LEU A 1 94 ? 32.965 85.488 16.394 1.00 12.48 94 LEU A N 1
ATOM 690 C CA . LEU A 1 94 ? 32.792 85.963 17.760 1.00 10.91 94 LEU A CA 1
ATOM 691 C C . LEU A 1 94 ? 31.722 87.036 17.814 1.00 13.33 94 LEU A C 1
ATOM 692 O O . LEU A 1 94 ? 31.542 87.786 16.861 1.00 14.61 94 LEU A O 1
ATOM 697 N N . THR A 1 95 ? 31.072 87.135 18.961 1.00 13.11 95 THR A N 1
ATOM 698 C CA . THR A 1 95 ? 30.028 88.156 19.170 1.00 18.54 95 THR A CA 1
ATOM 699 C C . THR A 1 95 ? 30.313 88.934 20.460 1.00 24.98 95 THR A C 1
ATOM 700 O O . THR A 1 95 ? 31.081 88.498 21.310 1.00 20.49 95 THR A O 1
ATOM 704 N N . SER A 1 96 ? 29.693 90.102 20.590 1.00 30.59 96 SER A N 1
ATOM 705 C CA . SER A 1 96 ? 29.775 90.868 21.837 1.00 37.29 96 SER A CA 1
ATOM 706 C C . SER A 1 96 ? 28.363 91.175 22.343 1.00 36.62 96 SER A C 1
ATOM 707 O O . SER A 1 96 ? 27.429 91.278 21.557 1.00 36.84 96 SER A O 1
ATOM 710 N N . LYS A 1 97 ? 28.199 91.271 23.654 1.00 39.99 97 LYS A N 1
ATOM 711 C CA . LYS A 1 97 ? 26.869 91.545 24.206 1.00 43.08 97 LYS A CA 1
ATOM 712 C C . LYS A 1 97 ? 26.337 92.852 23.673 1.00 41.13 97 LYS A C 1
ATOM 713 O O . LYS A 1 97 ? 27.099 93.775 23.392 1.00 39.54 97 LYS A O 1
ATOM 719 N N . GLY A 1 98 ? 25.028 92.897 23.455 1.00 41.68 98 GLY A N 1
ATOM 720 C CA . GLY A 1 98 ? 24.392 94.096 22.932 1.00 42.10 98 GLY A CA 1
ATOM 721 C C . GLY A 1 98 ? 24.525 94.301 21.435 1.00 41.60 98 GLY A C 1
ATOM 722 O O . GLY A 1 98 ? 23.908 95.209 20.894 1.00 44.68 98 GLY A O 1
ATOM 723 N N . GLU A 1 99 ? 25.366 93.499 20.770 1.00 39.99 99 GLU A N 1
ATOM 724 C CA . GLU A 1 99 ? 25.497 93.549 19.300 1.00 36.43 99 GLU A CA 1
ATOM 725 C C . GLU A 1 99 ? 24.633 92.416 18.697 1.00 29.40 99 GLU A C 1
ATOM 726 O O . GLU A 1 99 ? 24.563 91.322 19.267 1.00 27.79 99 GLU A O 1
ATOM 732 N N . SER A 1 100 ? 23.934 92.674 17.597 1.00 23.60 100 SER A N 1
ATOM 733 C CA . SER A 1 100 ? 23.146 91.580 16.995 1.00 20.97 100 SER A CA 1
ATOM 734 C C . SER A 1 100 ? 24.075 90.457 16.553 1.00 19.75 100 SER A C 1
ATOM 735 O O . SER A 1 100 ? 25.234 90.696 16.166 1.00 17.64 100 SER A O 1
ATOM 738 N N . LEU A 1 101 ? 23.556 89.241 16.566 1.00 18.28 101 LEU A N 1
ATOM 739 C CA . LEU A 1 101 ? 24.296 88.094 16.026 1.00 15.45 101 LEU A CA 1
ATOM 740 C C . LEU A 1 101 ? 24.553 88.315 14.545 1.00 16.21 101 LEU A C 1
ATOM 741 O O . LEU A 1 101 ? 25.584 87.927 14.032 1.00 14.77 101 LEU A O 1
ATOM 746 N N . HIS A 1 102 ? 23.571 88.872 13.820 1.00 15.00 102 HIS A N 1
ATOM 747 C CA . HIS A 1 102 ? 23.721 88.987 12.385 1.00 13.58 102 HIS A CA 1
ATOM 748 C C . HIS A 1 102 ? 24.800 89.969 11.980 1.00 11.98 102 HIS A C 1
ATOM 749 O O . HIS A 1 102 ? 25.407 89.796 10.945 1.00 13.31 102 HIS A O 1
ATOM 756 N N . SER A 1 103 ? 25.034 90.995 12.800 1.00 12.91 103 SER A N 1
ATOM 757 C CA . SER A 1 103 ? 26.107 91.937 12.499 1.00 15.50 103 SER A CA 1
ATOM 758 C C . SER A 1 103 ? 27.458 91.247 12.613 1.00 14.99 103 SER A C 1
ATOM 759 O O . SER A 1 103 ? 28.331 91.498 11.841 1.00 14.75 103 SER A O 1
ATOM 762 N N . ALA A 1 104 ? 27.602 90.371 13.588 1.00 15.21 104 ALA A N 1
ATOM 763 C CA . ALA A 1 104 ? 28.902 89.663 13.763 1.00 14.01 104 ALA A CA 1
ATOM 764 C C . ALA A 1 104 ? 29.093 88.734 12.567 1.00 13.01 104 ALA A C 1
ATOM 765 O O . ALA A 1 104 ? 30.199 88.641 12.002 1.00 12.41 104 ALA A O 1
ATOM 767 N N . ILE A 1 105 ? 28.021 88.036 12.169 1.00 11.38 105 ILE A N 1
ATOM 768 C CA . ILE A 1 105 ? 28.081 87.182 10.976 1.00 11.41 105 ILE A CA 1
ATOM 769 C C . ILE A 1 105 ? 28.503 87.942 9.706 1.00 14.41 105 ILE A C 1
ATOM 770 O O . ILE A 1 105 ? 29.367 87.485 8.919 1.00 12.23 105 ILE A O 1
ATOM 775 N N . ALA A 1 106 ? 27.966 89.149 9.532 1.00 14.03 106 ALA A N 1
ATOM 776 C CA . ALA A 1 106 ? 28.385 89.966 8.371 1.00 14.38 106 ALA A CA 1
ATOM 777 C C . ALA A 1 106 ? 29.873 90.342 8.429 1.00 13.02 106 ALA A C 1
ATOM 778 O O . ALA A 1 106 ? 30.595 90.302 7.392 1.00 14.94 106 ALA A O 1
ATOM 780 N N . THR A 1 107 ? 30.336 90.659 9.629 1.00 15.15 107 THR A N 1
ATOM 781 C CA . THR A 1 107 ? 31.750 90.957 9.849 1.00 14.24 107 THR A CA 1
ATOM 782 C C . THR A 1 107 ? 32.665 89.792 9.477 1.00 14.67 107 THR A C 1
ATOM 783 O O . THR A 1 107 ? 33.692 89.973 8.760 1.00 12.85 107 THR A O 1
ATOM 787 N N . TRP A 1 108 ? 32.264 88.591 9.880 1.00 14.02 108 TRP A N 1
ATOM 788 C CA . TRP A 1 108 ? 33.014 87.392 9.488 1.00 14.95 108 TRP A CA 1
ATOM 789 C C . TRP A 1 108 ? 32.992 87.064 7.992 1.00 15.45 108 TRP A C 1
ATOM 790 O O . TRP A 1 108 ? 34.006 86.658 7.438 1.00 13.96 108 TRP A O 1
ATOM 801 N N . HIS A 1 109 ? 31.842 87.244 7.314 1.00 13.22 109 HIS A N 1
ATOM 802 C CA . HIS A 1 109 ? 31.826 87.073 5.867 1.00 12.86 109 HIS A CA 1
ATOM 803 C C . HIS A 1 109 ? 32.804 88.055 5.215 1.00 11.56 109 HIS A C 1
ATOM 804 O O . HIS A 1 109 ? 33.507 87.692 4.264 1.00 13.33 109 HIS A O 1
ATOM 811 N N . GLU A 1 110 ? 32.892 89.263 5.765 1.00 12.74 110 GLU A N 1
ATOM 812 C CA . GLU A 1 110 ? 33.787 90.279 5.165 1.00 16.35 110 GLU A CA 1
ATOM 813 C C . GLU A 1 110 ? 35.284 89.933 5.424 1.00 16.77 110 GLU A C 1
ATOM 814 O O . GLU A 1 110 ? 36.095 90.075 4.521 1.00 15.07 110 GLU A O 1
ATOM 820 N N . LYS A 1 111 ? 35.575 89.223 6.527 1.00 14.72 111 LYS A N 1
ATOM 821 C CA . LYS A 1 111 ? 36.942 88.707 6.734 1.00 14.97 111 LYS A CA 1
ATOM 822 C C . LYS A 1 111 ? 37.312 87.690 5.651 1.00 16.22 111 LYS A C 1
ATOM 823 O O . LYS A 1 111 ? 38.474 87.601 5.237 1.00 17.53 111 LYS A O 1
ATOM 829 N N . ALA A 1 112 ? 36.357 86.849 5.252 1.00 12.65 112 ALA A N 1
ATOM 830 C CA . ALA A 1 112 ? 36.672 85.752 4.361 1.00 14.66 112 ALA A CA 1
ATOM 831 C C . ALA A 1 112 ? 36.501 86.060 2.860 1.00 17.92 112 ALA A C 1
ATOM 832 O O . ALA A 1 112 ? 37.177 85.482 2.006 1.00 17.71 112 ALA A O 1
ATOM 834 N N . ARG A 1 113 ? 35.616 86.994 2.534 1.00 21.64 113 ARG A N 1
ATOM 835 C CA . ARG A 1 113 ? 35.150 87.097 1.142 1.00 25.98 113 ARG A CA 1
ATOM 836 C C . ARG A 1 113 ? 36.296 87.610 0.257 1.00 20.65 113 ARG A C 1
ATOM 837 O O . ARG A 1 113 ? 37.013 88.534 0.624 1.00 23.63 113 ARG A O 1
ATOM 845 N N . GLY A 1 114 ? 36.580 86.886 -0.819 1.00 21.48 114 GLY A N 1
ATOM 846 C CA . GLY A 1 114 ? 37.634 87.304 -1.734 1.00 21.76 114 GLY A CA 1
ATOM 847 C C . GLY A 1 114 ? 39.031 86.951 -1.250 1.00 19.99 114 GLY A C 1
ATOM 848 O O . GLY A 1 114 ? 40.037 87.304 -1.888 1.00 20.78 114 GLY A O 1
ATOM 849 N N . LYS A 1 115 ? 39.118 86.243 -0.125 1.00 15.35 115 LYS A N 1
ATOM 850 C CA . LYS A 1 115 ? 40.435 85.984 0.484 1.00 15.21 115 LYS A CA 1
ATOM 851 C C . LYS A 1 115 ? 40.702 84.473 0.699 1.00 14.38 115 LYS A C 1
ATOM 852 O O . LYS A 1 115 ? 41.749 83.959 0.345 1.00 13.96 115 LYS A O 1
ATOM 858 N N . ALA A 1 116 ? 39.691 83.725 1.137 1.00 14.38 116 ALA A N 1
ATOM 859 C CA . ALA A 1 116 ? 39.873 82.259 1.361 1.00 11.98 116 ALA A CA 1
ATOM 860 C C . ALA A 1 116 ? 40.183 81.479 0.072 1.00 15.05 116 ALA A C 1
ATOM 861 O O . ALA A 1 116 ? 39.622 81.819 -1.011 1.00 12.91 116 ALA A O 1
ATOM 863 N N . VAL A 1 117 ? 41.142 80.546 0.143 1.00 10.20 117 VAL A N 1
ATOM 864 C CA . VAL A 1 117 ? 41.560 79.779 -1.036 1.00 11.63 117 VAL A CA 1
ATOM 865 C C . VAL A 1 117 ? 40.924 78.402 -1.019 1.00 11.72 117 VAL A C 1
ATOM 866 O O . VAL A 1 117 ? 40.947 77.706 -2.029 1.00 12.72 117 VAL A O 1
ATOM 870 N N . ILE A 1 118 ? 40.306 78.058 0.113 1.00 12.51 118 ILE A N 1
ATOM 871 C CA . ILE A 1 118 ? 39.505 76.833 0.199 1.00 9.25 118 ILE A CA 1
ATOM 872 C C . ILE A 1 118 ? 38.244 77.134 0.979 1.00 9.83 118 ILE A C 1
ATOM 873 O O . ILE A 1 118 ? 38.010 78.273 1.423 1.00 13.37 118 ILE A O 1
ATOM 878 N N . ASP A 1 119 ? 37.345 76.143 1.072 1.00 11.98 119 ASP A N 1
ATOM 879 C CA . ASP A 1 119 ? 35.998 76.410 1.525 1.00 8.39 119 ASP A CA 1
ATOM 880 C C . ASP A 1 119 ? 35.921 76.578 3.042 1.00 10.81 119 ASP A C 1
ATOM 881 O O . ASP A 1 119 ? 36.789 76.077 3.768 1.00 11.70 119 ASP A O 1
ATOM 886 N N . TYR A 1 120 ? 34.891 77.285 3.515 1.00 11.36 120 TYR A N 1
ATOM 887 C CA . TYR A 1 120 ? 34.827 77.645 4.946 1.00 10.13 120 TYR A CA 1
ATOM 888 C C . TYR A 1 120 ? 33.387 77.703 5.407 1.00 10.40 120 TYR A C 1
ATOM 889 O O . TYR A 1 120 ? 32.502 78.220 4.684 1.00 11.40 120 TYR A O 1
ATOM 898 N N . GLY A 1 121 ? 33.174 77.329 6.665 1.00 11.42 121 GLY A N 1
ATOM 899 C CA . GLY A 1 121 ? 31.928 77.634 7.302 1.00 10.54 121 GLY A CA 1
ATOM 900 C C . GLY A 1 121 ? 32.228 78.446 8.528 1.00 10.76 121 GLY A C 1
ATOM 901 O O . GLY A 1 121 ? 33.424 78.706 8.848 1.00 11.98 121 GLY A O 1
ATOM 902 N N . PHE A 1 122 ? 31.166 78.874 9.218 1.00 11.86 122 PHE A N 1
ATOM 903 C CA . PHE A 1 122 ? 31.320 79.534 10.502 1.00 9.77 122 PHE A CA 1
ATOM 904 C C . PHE A 1 122 ? 30.549 78.803 11.596 1.00 9.47 122 PHE A C 1
ATOM 905 O O . PHE A 1 122 ? 29.398 78.403 11.393 1.00 11.76 122 PHE A O 1
ATOM 913 N N . HIS A 1 123 ? 31.131 78.776 12.812 1.00 10.26 123 HIS A N 1
ATOM 914 C CA . HIS A 1 123 ? 30.338 78.600 14.055 1.00 9.34 123 HIS A CA 1
ATOM 915 C C . HIS A 1 123 ? 29.977 79.989 14.600 1.00 11.38 123 HIS A C 1
ATOM 916 O O . HIS A 1 123 ? 30.641 80.969 14.286 1.00 10.36 123 HIS A O 1
ATOM 923 N N . LEU A 1 124 ? 29.052 80.055 15.547 1.00 10.25 124 LEU A N 1
ATOM 924 C CA . LEU A 1 124 ? 28.706 81.386 16.150 1.00 10.00 124 LEU A CA 1
ATOM 925 C C . LEU A 1 124 ? 28.838 81.346 17.663 1.00 11.11 124 LEU A C 1
ATOM 926 O O . LEU A 1 124 ? 28.203 80.507 18.329 1.00 11.33 124 LEU A O 1
ATOM 931 N N . MET A 1 125 ? 29.656 82.247 18.210 1.00 11.40 125 MET A N 1
ATOM 932 C CA . MET A 1 125 ? 29.757 82.445 19.680 1.00 11.54 125 MET A CA 1
ATOM 933 C C . MET A 1 125 ? 28.464 83.006 20.265 1.00 13.16 125 MET A C 1
ATOM 934 O O . MET A 1 125 ? 27.887 83.935 19.706 1.00 13.65 125 MET A O 1
ATOM 939 N N . VAL A 1 126 ? 27.988 82.425 21.352 1.00 11.04 126 VAL A N 1
ATOM 940 C CA . VAL A 1 126 ? 26.843 83.022 22.120 1.00 12.30 126 VAL A CA 1
ATOM 941 C C . VAL A 1 126 ? 27.402 83.528 23.455 1.00 16.68 126 VAL A C 1
ATOM 942 O O . VAL A 1 126 ? 28.041 82.754 24.183 1.00 16.52 126 VAL A O 1
ATOM 946 N N . SER A 1 127 ? 27.293 84.846 23.687 1.00 19.05 127 SER A N 1
ATOM 947 C CA . SER A 1 127 ? 27.806 85.482 24.945 1.00 22.47 127 SER A CA 1
ATOM 948 C C . SER A 1 127 ? 26.691 85.548 25.958 1.00 23.14 127 SER A C 1
ATOM 949 O O . SER A 1 127 ? 26.950 85.637 27.147 1.00 22.01 127 SER A O 1
ATOM 952 N N . ASP A 1 128 ? 25.452 85.653 25.480 1.00 18.31 128 ASP A N 1
ATOM 953 C CA . ASP A 1 128 ? 24.326 85.624 26.381 1.00 21.66 128 ASP A CA 1
ATOM 954 C C . ASP A 1 128 ? 23.001 85.374 25.691 1.00 19.30 128 ASP A C 1
ATOM 955 O O . ASP A 1 128 ? 22.851 85.589 24.490 1.00 22.83 128 ASP A O 1
ATOM 960 N N . ALA A 1 129 ? 22.122 84.689 26.394 1.00 17.37 129 ALA A N 1
ATOM 961 C CA . ALA A 1 129 ? 20.965 84.101 25.723 1.00 15.91 129 ALA A CA 1
ATOM 962 C C . ALA A 1 129 ? 19.673 84.875 26.081 1.00 16.75 129 ALA A C 1
ATOM 963 O O . ALA A 1 129 ? 18.649 84.284 26.461 1.00 18.66 129 ALA A O 1
ATOM 965 N N . ASN A 1 130 ? 19.766 86.202 26.008 1.00 18.14 130 ASN A N 1
ATOM 966 C CA . ASN A 1 130 ? 18.586 87.061 26.157 1.00 20.18 130 ASN A CA 1
ATOM 967 C C . ASN A 1 130 ? 17.542 86.759 25.065 1.00 20.16 130 ASN A C 1
ATOM 968 O O . ASN A 1 130 ? 17.821 86.058 24.088 1.00 18.16 130 ASN A O 1
ATOM 973 N N . ASP A 1 131 ? 16.292 87.129 25.302 1.00 19.79 131 ASP A N 1
ATOM 974 C CA . ASP A 1 131 ? 15.221 86.713 24.394 1.00 22.06 131 ASP A CA 1
ATOM 975 C C . ASP A 1 131 ? 15.441 87.135 22.932 1.00 17.95 131 ASP A C 1
ATOM 976 O O . ASP A 1 131 ? 15.023 86.440 22.000 1.00 19.85 131 ASP A O 1
ATOM 981 N N . HIS A 1 132 ? 16.039 88.296 22.722 1.00 20.26 132 HIS A N 1
ATOM 982 C CA . HIS A 1 132 ? 16.298 88.768 21.365 1.00 21.89 132 HIS A CA 1
ATOM 983 C C . HIS A 1 132 ? 17.292 87.838 20.648 1.00 20.48 132 HIS A C 1
ATOM 984 O O . HIS A 1 132 ? 17.133 87.512 19.481 1.00 17.97 132 HIS A O 1
ATOM 991 N N . VAL A 1 133 ? 18.362 87.487 21.355 1.00 18.91 133 VAL A N 1
ATOM 992 C CA . VAL A 1 133 ? 19.330 86.529 20.836 1.00 18.37 133 VAL A CA 1
ATOM 993 C C . VAL A 1 133 ? 18.654 85.198 20.490 1.00 15.72 133 VAL A C 1
ATOM 994 O O . VAL A 1 133 ? 18.895 84.600 19.433 1.00 16.74 133 VAL A O 1
ATOM 998 N N . LEU A 1 134 ? 17.820 84.717 21.386 1.00 14.33 134 LEU A N 1
ATOM 999 C CA . LEU A 1 134 ? 17.173 83.436 21.168 1.00 16.24 134 LEU A CA 1
ATOM 1000 C C . LEU A 1 134 ? 16.288 83.503 19.914 1.00 18.58 134 LEU A C 1
ATOM 1001 O O . LEU A 1 134 ? 16.253 82.574 19.095 1.00 17.89 134 LEU A O 1
ATOM 1006 N N . GLU A 1 135 ? 15.622 84.641 19.726 1.00 15.48 135 GLU A N 1
ATOM 1007 C CA . GLU A 1 135 ? 14.769 84.812 18.537 1.00 20.25 135 GLU A CA 1
ATOM 1008 C C . GLU A 1 135 ? 15.609 84.855 17.274 1.00 16.07 135 GLU A C 1
ATOM 1009 O O . GLU A 1 135 ? 15.278 84.218 16.261 1.00 16.29 135 GLU A O 1
ATOM 1015 N N . GLU A 1 136 ? 16.738 85.543 17.357 1.00 15.67 136 GLU A N 1
ATOM 1016 C CA . GLU A 1 136 ? 17.634 85.711 16.232 1.00 16.03 136 GLU A CA 1
ATOM 1017 C C . GLU A 1 136 ? 18.219 84.398 15.740 1.00 15.99 136 GLU A C 1
ATOM 1018 O O . GLU A 1 136 ? 18.545 84.260 14.553 1.00 14.71 136 GLU A O 1
ATOM 1024 N N . LEU A 1 137 ? 18.387 83.442 16.654 1.00 14.15 137 LEU A N 1
ATOM 1025 C CA . LEU A 1 137 ? 19.036 82.163 16.290 1.00 12.43 137 LEU A CA 1
ATOM 1026 C C . LEU A 1 137 ? 18.257 81.388 15.236 1.00 14.48 137 LEU A C 1
ATOM 1027 O O . LEU A 1 137 ? 18.819 80.573 14.514 1.00 12.91 137 LEU A O 1
ATOM 1032 N N . GLU A 1 138 ? 16.944 81.631 15.130 1.00 13.95 138 GLU A N 1
ATOM 1033 C CA . GLU A 1 138 ? 16.175 80.884 14.127 1.00 13.36 138 GLU A CA 1
ATOM 1034 C C . GLU A 1 138 ? 16.655 81.087 12.695 1.00 15.07 138 GLU A C 1
ATOM 1035 O O . GLU A 1 138 ? 16.984 80.119 11.981 1.00 13.59 138 GLU A O 1
ATOM 1041 N N . SER A 1 139 ? 16.840 82.343 12.287 1.00 12.23 139 SER A N 1
ATOM 1042 C CA . SER A 1 139 ? 17.358 82.557 10.923 1.00 10.45 139 SER A CA 1
ATOM 1043 C C . SER A 1 139 ? 18.835 82.277 10.854 1.00 13.00 139 SER A C 1
ATOM 1044 O O . SER A 1 139 ? 19.347 81.936 9.796 1.00 13.23 139 SER A O 1
ATOM 1047 N N . VAL A 1 140 ? 19.536 82.417 11.973 1.00 11.10 140 VAL A N 1
ATOM 1048 C CA . VAL A 1 140 ? 20.968 82.028 11.961 1.00 12.92 140 VAL A CA 1
ATOM 1049 C C . VAL A 1 140 ? 21.098 80.569 11.542 1.00 12.29 140 VAL A C 1
ATOM 1050 O O . VAL A 1 140 ? 21.905 80.229 10.641 1.00 12.67 140 VAL A O 1
ATOM 1054 N N . VAL A 1 141 ? 20.340 79.692 12.216 1.00 10.64 141 VAL A N 1
ATOM 1055 C CA . VAL A 1 141 ? 20.431 78.259 11.957 1.00 11.83 141 VAL A CA 1
ATOM 1056 C C . VAL A 1 141 ? 19.851 77.887 10.584 1.00 12.33 141 VAL A C 1
ATOM 1057 O O . VAL A 1 141 ? 20.502 77.207 9.764 1.00 11.77 141 VAL A O 1
ATOM 1061 N N . ASN A 1 142 ? 18.654 78.404 10.289 1.00 10.67 142 ASN A N 1
ATOM 1062 C CA . ASN A 1 142 ? 17.918 77.941 9.099 1.00 14.32 142 ASN A CA 1
ATOM 1063 C C . ASN A 1 142 ? 18.354 78.600 7.792 1.00 13.65 142 ASN A C 1
ATOM 1064 O O . ASN A 1 142 ? 18.306 77.957 6.738 1.00 16.14 142 ASN A O 1
ATOM 1069 N N . ASN A 1 143 ? 18.787 79.868 7.878 1.00 11.42 143 ASN A N 1
ATOM 1070 C CA . ASN A 1 143 ? 19.035 80.697 6.675 1.00 10.93 143 ASN A CA 1
ATOM 1071 C C . ASN A 1 143 ? 20.522 80.959 6.492 1.00 12.89 143 ASN A C 1
ATOM 1072 O O . ASN A 1 143 ? 21.015 80.918 5.382 1.00 14.68 143 ASN A O 1
ATOM 1077 N N . GLU A 1 144 ? 21.241 81.201 7.582 1.00 12.83 144 GLU A N 1
ATOM 1078 C CA . GLU A 1 144 ? 22.661 81.536 7.439 1.00 11.59 144 GLU A CA 1
ATOM 1079 C C . GLU A 1 144 ? 23.473 80.265 7.399 1.00 13.98 144 GLU A C 1
ATOM 1080 O O . GLU A 1 144 ? 24.617 80.307 6.953 1.00 16.31 144 GLU A O 1
ATOM 1086 N N . GLY A 1 145 ? 22.840 79.139 7.734 1.00 12.39 145 GLY A N 1
ATOM 1087 C CA . GLY A 1 145 ? 23.528 77.847 7.676 1.00 12.95 145 GLY A CA 1
ATOM 1088 C C . GLY A 1 145 ? 24.596 77.744 8.743 1.00 13.44 145 GLY A C 1
ATOM 1089 O O . GLY A 1 145 ? 25.649 77.103 8.537 1.00 13.58 145 GLY A O 1
ATOM 1090 N N . ILE A 1 146 ? 24.369 78.398 9.877 1.00 10.36 146 ILE A N 1
ATOM 1091 C CA . ILE A 1 146 ? 25.329 78.253 11.008 1.00 9.45 146 ILE A CA 1
ATOM 1092 C C . ILE A 1 146 ? 24.657 77.407 12.081 1.00 11.00 146 ILE A C 1
ATOM 1093 O O . ILE A 1 146 ? 23.713 77.855 12.735 1.00 12.58 146 ILE A O 1
ATOM 1098 N N . THR A 1 147 ? 25.065 76.143 12.192 1.00 10.60 147 THR A N 1
ATOM 1099 C CA . THR A 1 147 ? 24.276 75.168 12.939 1.00 8.06 147 THR A CA 1
ATOM 1100 C C . THR A 1 147 ? 25.122 74.610 14.076 1.00 12.99 147 THR A C 1
ATOM 1101 O O . THR A 1 147 ? 24.856 73.541 14.583 1.00 11.56 147 THR A O 1
ATOM 1105 N N . SER A 1 148 ? 26.149 75.360 14.459 1.00 8.82 148 SER A N 1
ATOM 1106 C CA . SER A 1 148 ? 26.902 75.056 15.680 1.00 11.05 148 SER A CA 1
ATOM 1107 C C . SER A 1 148 ? 27.125 76.382 16.409 1.00 10.50 148 SER A C 1
ATOM 1108 O O . SER A 1 148 ? 27.526 77.373 15.764 1.00 11.76 148 SER A O 1
ATOM 1111 N N . LEU A 1 149 ? 26.932 76.364 17.729 1.00 10.26 149 LEU A N 1
ATOM 1112 C CA . LEU A 1 149 ? 26.953 77.578 18.589 1.00 10.05 149 LEU A CA 1
ATOM 1113 C C . LEU A 1 149 ? 27.967 77.330 19.709 1.00 11.58 149 LEU A C 1
ATOM 1114 O O . LEU A 1 149 ? 27.918 76.303 20.397 1.00 11.56 149 LEU A O 1
ATOM 1131 N N . VAL A 1 151 ? 29.926 78.213 23.239 1.00 10.80 151 VAL A N 1
ATOM 1132 C CA . VAL A 1 151 ? 29.833 78.896 24.503 1.00 11.48 151 VAL A CA 1
ATOM 1133 C C . VAL A 1 151 ? 31.168 78.713 25.200 1.00 9.92 151 VAL A C 1
ATOM 1134 O O . VAL A 1 151 ? 31.627 77.585 25.406 1.00 11.07 151 VAL A O 1
ATOM 1138 N N . PHE A 1 152 ? 31.754 79.834 25.632 1.00 10.42 152 PHE A N 1
ATOM 1139 C CA . PHE A 1 152 ? 33.020 79.801 26.341 1.00 11.98 152 PHE A CA 1
ATOM 1140 C C . PHE A 1 152 ? 32.759 79.779 27.848 1.00 12.01 152 PHE A C 1
ATOM 1141 O O . PHE A 1 152 ? 32.002 80.567 28.340 1.00 12.44 152 PHE A O 1
ATOM 1149 N N . MET A 1 153 ? 33.339 78.816 28.564 1.00 10.92 153 MET A N 1
ATOM 1150 C CA . MET A 1 153 ? 33.070 78.700 30.006 1.00 9.03 153 MET A CA 1
ATOM 1151 C C . MET A 1 153 ? 34.229 79.306 30.781 1.00 9.75 153 MET A C 1
ATOM 1152 O O . MET A 1 153 ? 34.170 79.384 32.016 1.00 10.61 153 MET A O 1
ATOM 1157 N N . ALA A 1 154 ? 35.277 79.709 30.058 1.00 12.76 154 ALA A N 1
ATOM 1158 C CA . ALA A 1 154 ? 36.403 80.419 30.651 1.00 14.69 154 ALA A CA 1
ATOM 1159 C C . ALA A 1 154 ? 36.614 81.768 29.945 1.00 14.92 154 ALA A C 1
ATOM 1160 O O . ALA A 1 154 ? 35.711 82.251 29.240 1.00 15.32 154 ALA A O 1
ATOM 1162 N N . TYR A 1 155 ? 37.765 82.404 30.204 1.00 14.51 155 TYR A N 1
ATOM 1163 C CA . TYR A 1 155 ? 38.051 83.778 29.720 1.00 15.31 155 TYR A CA 1
ATOM 1164 C C . TYR A 1 155 ? 37.104 84.803 30.334 1.00 16.33 155 TYR A C 1
ATOM 1165 O O . TYR A 1 155 ? 36.429 85.558 29.645 1.00 14.74 155 TYR A O 1
ATOM 1174 N N . LYS A 1 156 ? 37.036 84.803 31.662 1.00 15.46 156 LYS A N 1
ATOM 1175 C CA . LYS A 1 156 ? 36.193 85.760 32.387 1.00 16.76 156 LYS A CA 1
ATOM 1176 C C . LYS A 1 156 ? 36.375 87.232 31.931 1.00 19.27 156 LYS A C 1
ATOM 1177 O O . LYS A 1 156 ? 37.503 87.689 31.648 1.00 20.76 156 LYS A O 1
ATOM 1183 N N . ASN A 1 157 ? 35.255 87.926 31.783 1.00 22.49 157 ASN A N 1
ATOM 1184 C CA . ASN A 1 157 ? 35.257 89.326 31.380 1.00 26.66 157 ASN A CA 1
ATOM 1185 C C . ASN A 1 157 ? 35.718 89.557 29.947 1.00 24.31 157 ASN A C 1
ATOM 1186 O O . ASN A 1 157 ? 35.863 90.698 29.515 1.00 26.31 157 ASN A O 1
ATOM 1191 N N . VAL A 1 158 ? 35.938 88.480 29.192 1.00 20.88 158 VAL A N 1
ATOM 1192 C CA . VAL A 1 158 ? 36.264 88.602 27.772 1.00 17.33 158 VAL A CA 1
ATOM 1193 C C . VAL A 1 158 ? 35.222 87.813 26.935 1.00 19.74 158 VAL A C 1
ATOM 1194 O O . VAL A 1 158 ? 34.441 88.410 26.171 1.00 17.50 158 VAL A O 1
ATOM 1198 N N . LEU A 1 159 ? 35.239 86.478 27.056 1.00 15.62 159 LEU A N 1
ATOM 1199 C CA . LEU A 1 159 ? 34.355 85.604 26.241 1.00 15.63 159 LEU A CA 1
ATOM 1200 C C . LEU A 1 159 ? 33.377 84.807 27.097 1.00 16.19 159 LEU A C 1
ATOM 1201 O O . LEU A 1 159 ? 32.397 84.270 26.596 1.00 13.87 159 LEU A O 1
ATOM 1206 N N . MET A 1 160 ? 33.627 84.761 28.412 1.00 15.27 160 MET A N 1
ATOM 1207 C CA . MET A 1 160 ? 32.905 83.861 29.291 1.00 15.08 160 MET A CA 1
ATOM 1208 C C . MET A 1 160 ? 31.396 84.064 29.384 1.00 18.17 160 MET A C 1
ATOM 1209 O O . MET A 1 160 ? 30.914 85.203 29.376 1.00 16.73 160 MET A O 1
ATOM 1214 N N . ALA A 1 161 ? 30.664 82.946 29.299 1.00 16.23 161 ALA A N 1
ATOM 1215 C CA . ALA A 1 161 ? 29.216 82.885 29.552 1.00 15.44 161 ALA A CA 1
ATOM 1216 C C . ALA A 1 161 ? 28.940 82.052 30.787 1.00 14.33 161 ALA A C 1
ATOM 1217 O O . ALA A 1 161 ? 29.797 81.280 31.227 1.00 18.83 161 ALA A O 1
ATOM 1219 N N . ASP A 1 162 ? 27.738 82.177 31.323 1.00 11.79 162 ASP A N 1
ATOM 1220 C CA . ASP A 1 162 ? 27.402 81.495 32.567 1.00 16.03 162 ASP A CA 1
ATOM 1221 C C . ASP A 1 162 ? 26.415 80.351 32.325 1.00 13.88 162 ASP A C 1
ATOM 1222 O O . ASP A 1 162 ? 26.141 79.998 31.181 1.00 15.00 162 ASP A O 1
ATOM 1227 N N . ASP A 1 163 ? 26.025 79.683 33.405 1.00 13.52 163 ASP A N 1
ATOM 1228 C CA . ASP A 1 163 ? 25.148 78.530 33.317 1.00 12.44 163 ASP A CA 1
ATOM 1229 C C . ASP A 1 163 ? 23.791 78.862 32.740 1.00 11.74 163 ASP A C 1
ATOM 1230 O O . ASP A 1 163 ? 23.202 78.041 32.041 1.00 12.88 163 ASP A O 1
ATOM 1235 N N . GLU A 1 164 ? 23.245 80.011 33.108 1.00 13.36 164 GLU A N 1
ATOM 1236 C CA . GLU A 1 164 ? 21.996 80.452 32.464 1.00 13.74 164 GLU A CA 1
ATOM 1237 C C . GLU A 1 164 ? 22.135 80.555 30.928 1.00 12.84 164 GLU A C 1
ATOM 1238 O O . GLU A 1 164 ? 21.284 80.014 30.174 1.00 14.48 164 GLU A O 1
ATOM 1244 N N . THR A 1 165 ? 23.214 81.163 30.452 1.00 13.83 165 THR A N 1
ATOM 1245 C CA . THR A 1 165 ? 23.425 81.256 29.014 1.00 13.36 165 THR A CA 1
ATOM 1246 C C . THR A 1 165 ? 23.588 79.877 28.380 1.00 14.02 165 THR A C 1
ATOM 1247 O O . THR A 1 165 ? 23.001 79.587 27.326 1.00 14.24 165 THR A O 1
ATOM 1251 N N . LEU A 1 166 ? 24.379 79.025 29.014 1.00 11.69 166 LEU A N 1
ATOM 1252 C CA . LEU A 1 166 ? 24.681 77.726 28.399 1.00 11.47 166 LEU A CA 1
ATOM 1253 C C . LEU A 1 166 ? 23.426 76.868 28.394 1.00 13.31 166 LEU A C 1
ATOM 1254 O O . LEU A 1 166 ? 23.090 76.248 27.383 1.00 10.98 166 LEU A O 1
ATOM 1259 N N . PHE A 1 167 ? 22.652 76.876 29.473 1.00 11.10 167 PHE A N 1
ATOM 1260 C CA . PHE A 1 167 ? 21.454 76.007 29.503 1.00 13.25 167 PHE A CA 1
ATOM 1261 C C . PHE A 1 167 ? 20.367 76.474 28.503 1.00 13.35 167 PHE A C 1
ATOM 1262 O O . PHE A 1 167 ? 19.815 75.668 27.751 1.00 13.60 167 PHE A O 1
ATOM 1270 N N . LYS A 1 168 ? 20.092 77.773 28.493 1.00 14.38 168 LYS A N 1
ATOM 1271 C CA . LYS A 1 168 ? 19.175 78.355 27.506 1.00 11.53 168 LYS A CA 1
ATOM 1272 C C . LYS A 1 168 ? 19.615 78.083 26.067 1.00 13.10 168 LYS A C 1
ATOM 1273 O O . LYS A 1 168 ? 18.775 77.761 25.210 1.00 13.51 168 LYS A O 1
ATOM 1279 N N . THR A 1 169 ? 20.930 78.143 25.819 1.00 12.41 169 THR A N 1
ATOM 1280 C CA . THR A 1 169 ? 21.437 77.956 24.468 1.00 12.30 169 THR A CA 1
ATOM 1281 C C . THR A 1 169 ? 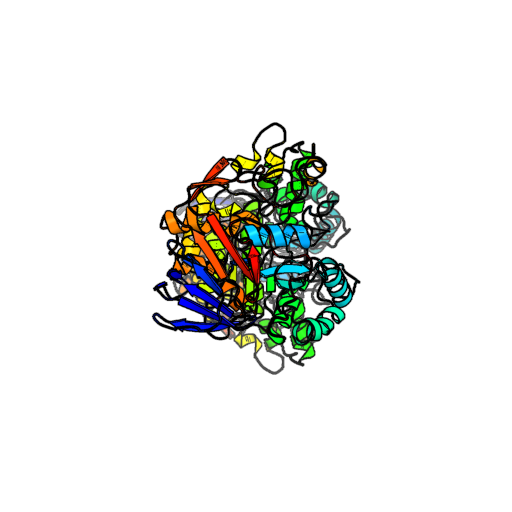21.238 76.495 24.067 1.00 13.86 169 THR A C 1
ATOM 1282 O O . THR A 1 169 ? 20.809 76.190 22.933 1.00 11.24 169 THR A O 1
ATOM 1286 N N . LEU A 1 170 ? 21.443 75.596 25.021 1.00 11.45 170 LEU A N 1
ATOM 1287 C CA . LEU A 1 170 ? 21.242 74.138 24.739 1.00 10.91 170 LEU A CA 1
ATOM 1288 C C . LEU A 1 170 ? 19.773 73.811 24.447 1.00 12.16 170 LEU A C 1
ATOM 1289 O O . LEU A 1 170 ? 19.471 73.066 23.498 1.00 13.28 170 LEU A O 1
ATOM 1294 N N . ILE A 1 171 ? 18.875 74.449 25.196 1.00 11.03 171 ILE A N 1
ATOM 1295 C CA . ILE A 1 171 ? 17.435 74.242 24.982 1.00 13.23 171 ILE A CA 1
ATOM 1296 C C . ILE A 1 171 ? 17.028 74.746 23.618 1.00 12.83 171 ILE A C 1
ATOM 1297 O O . ILE A 1 171 ? 16.328 74.068 22.864 1.00 14.10 171 ILE A O 1
ATOM 1302 N N . ARG A 1 172 ? 17.469 75.943 23.303 1.00 13.30 172 ARG A N 1
ATOM 1303 C CA . ARG A 1 172 ? 17.145 76.545 22.006 1.00 13.18 172 ARG A CA 1
ATOM 1304 C C . ARG A 1 172 ? 17.782 75.756 20.873 1.00 13.61 172 ARG A C 1
ATOM 1305 O O . ARG A 1 172 ? 17.191 75.600 19.806 1.00 13.03 172 ARG A O 1
ATOM 1313 N N . ALA A 1 173 ? 19.040 75.355 21.049 1.00 11.96 173 ALA A N 1
ATOM 1314 C CA . ALA A 1 173 ? 19.716 74.527 20.048 1.00 10.98 173 ALA A CA 1
ATOM 1315 C C . ALA A 1 173 ? 18.980 73.214 19.775 1.00 12.29 173 ALA A C 1
ATOM 1316 O O . ALA A 1 173 ? 18.929 72.767 18.625 1.00 13.40 173 ALA A O 1
ATOM 1318 N N . LYS A 1 174 ? 18.484 72.557 20.817 1.00 13.07 174 LYS A N 1
ATOM 1319 C CA . LYS A 1 174 ? 17.717 71.341 20.591 1.00 11.48 174 LYS A CA 1
ATOM 1320 C C . LYS A 1 174 ? 16.483 71.650 19.739 1.00 13.80 174 LYS A C 1
ATOM 1321 O O . LYS A 1 174 ? 16.160 70.904 18.812 1.00 15.58 174 LYS A O 1
ATOM 1327 N N . GLU A 1 175 ? 15.832 72.773 20.031 1.00 14.83 175 GLU A N 1
ATOM 1328 C CA . GLU A 1 175 ? 14.616 73.140 19.266 1.00 15.58 175 GLU A CA 1
ATOM 1329 C C . GLU A 1 175 ? 14.965 73.341 17.781 1.00 16.05 175 GLU A C 1
ATOM 1330 O O . GLU A 1 175 ? 14.146 73.036 16.919 1.00 14.11 175 GLU A O 1
ATOM 1336 N N . LEU A 1 176 ? 16.129 73.941 17.496 1.00 11.77 176 LEU A N 1
ATOM 1337 C CA . LEU A 1 176 ? 16.449 74.417 16.147 1.00 10.05 176 LEU A CA 1
ATOM 1338 C C . LEU A 1 176 ? 17.303 73.439 15.372 1.00 11.90 176 LEU A C 1
ATOM 1339 O O . LEU A 1 176 ? 17.394 73.539 14.137 1.00 14.68 176 LEU A O 1
ATOM 1344 N N . GLY A 1 177 ? 17.811 72.413 16.056 1.00 12.24 177 GLY A N 1
ATOM 1345 C CA . GLY A 1 177 ? 18.717 71.483 15.420 1.00 13.83 177 GLY A CA 1
ATOM 1346 C C . GLY A 1 177 ? 20.159 72.005 15.313 1.00 13.77 177 GLY A C 1
ATOM 1347 O O . GLY A 1 177 ? 20.822 71.805 14.292 1.00 14.80 177 GLY A O 1
ATOM 1348 N N . ALA A 1 178 ? 20.624 72.703 16.352 1.00 10.85 178 ALA A N 1
ATOM 1349 C CA . ALA A 1 178 ? 22.022 73.118 16.377 1.00 12.45 178 ALA A CA 1
ATOM 1350 C C . ALA A 1 178 ? 22.808 72.248 17.331 1.00 10.56 178 ALA A C 1
ATOM 1351 O O . ALA A 1 178 ? 22.281 71.797 18.353 1.00 12.04 178 ALA A O 1
ATOM 1353 N N . LEU A 1 179 ? 24.109 72.173 17.067 1.00 10.63 179 LEU A N 1
ATOM 1354 C CA . LEU A 1 179 ? 25.065 71.507 17.984 1.00 8.65 179 LEU A CA 1
ATOM 1355 C C . LEU A 1 179 ? 25.698 72.625 18.843 1.00 10.52 179 LEU A C 1
ATOM 1356 O O . LEU A 1 179 ? 26.019 73.698 18.307 1.00 12.28 179 LEU A O 1
ATOM 1361 N N . VAL A 1 180 ? 25.774 72.414 20.158 1.00 8.39 180 VAL A N 1
ATOM 1362 C CA . VAL A 1 180 ? 26.407 73.400 21.062 1.00 9.43 180 VAL A CA 1
ATOM 1363 C C . VAL A 1 180 ? 27.833 72.898 21.332 1.00 9.10 180 VAL A C 1
ATOM 1364 O O . VAL A 1 180 ? 28.015 71.783 21.788 1.00 10.36 180 VAL A O 1
ATOM 1368 N N . GLN A 1 181 ? 28.804 73.779 21.071 1.00 8.41 181 GLN A N 1
ATOM 1369 C CA . GLN A 1 181 ? 30.208 73.554 21.369 1.00 9.72 181 GLN A CA 1
ATOM 1370 C C . GLN A 1 181 ? 30.533 74.248 22.681 1.00 10.50 181 GLN A C 1
ATOM 1371 O O . GLN A 1 181 ? 30.082 75.372 22.891 1.00 10.07 181 GLN A O 1
ATOM 1377 N N . VAL A 1 182 ? 31.352 73.622 23.530 1.00 9.56 182 VAL A N 1
ATOM 1378 C CA . VAL A 1 182 ? 31.881 74.362 24.670 1.00 10.70 182 VAL A CA 1
ATOM 1379 C C . VAL A 1 182 ? 33.396 74.381 24.703 1.00 11.92 182 VAL A C 1
ATOM 1380 O O . VAL A 1 182 ? 34.014 73.350 24.552 1.00 11.09 182 VAL A O 1
ATOM 1384 N N . HIS A 1 183 ? 33.954 75.521 25.133 1.00 10.32 183 HIS A N 1
ATOM 1385 C CA . HIS A 1 183 ? 35.307 75.595 25.701 1.00 9.21 183 HIS A CA 1
ATOM 1386 C C . HIS A 1 183 ? 35.133 75.354 27.206 1.00 10.13 183 HIS A C 1
ATOM 1387 O O . HIS A 1 183 ? 34.618 76.233 27.918 1.00 12.39 183 HIS A O 1
ATOM 1394 N N . ALA A 1 184 ? 35.537 74.167 27.680 1.00 8.21 184 ALA A N 1
ATOM 1395 C CA . ALA A 1 184 ? 35.152 73.743 29.044 1.00 5.92 184 ALA A CA 1
ATOM 1396 C C . ALA A 1 184 ? 36.354 73.856 29.991 1.00 10.51 184 ALA A C 1
ATOM 1397 O O . ALA A 1 184 ? 37.041 72.860 30.266 1.00 12.52 184 ALA A O 1
ATOM 1399 N N . GLU A 1 185 ? 36.535 75.034 30.576 1.00 10.84 185 GLU A N 1
ATOM 1400 C CA . GLU A 1 185 ? 37.358 75.160 31.818 1.00 11.84 185 GLU A CA 1
ATOM 1401 C C . GLU A 1 185 ? 36.551 76.048 32.743 1.00 11.12 185 GLU A C 1
ATOM 1402 O O . GLU A 1 185 ? 35.897 77.011 32.263 1.00 14.04 185 GLU A O 1
ATOM 1408 N N . ASN A 1 186 ? 36.706 75.839 34.056 1.00 9.91 186 ASN A N 1
ATOM 1409 C CA . ASN A 1 186 ? 35.964 76.721 34.975 1.00 12.28 186 ASN A CA 1
ATOM 1410 C C . ASN A 1 186 ? 36.619 78.099 35.034 1.00 12.04 186 ASN A C 1
ATOM 1411 O O . ASN A 1 186 ? 37.708 78.274 35.613 1.00 12.55 186 ASN A O 1
ATOM 1416 N N . GLY A 1 187 ? 35.996 79.080 34.395 1.00 11.55 187 GLY A N 1
ATOM 1417 C CA . GLY A 1 187 ? 36.625 80.404 34.318 1.00 13.83 187 GLY A CA 1
ATOM 1418 C C . GLY A 1 187 ? 36.792 81.098 35.664 1.00 13.29 187 GLY A C 1
ATOM 1419 O O . GLY A 1 187 ? 37.622 82.002 35.779 1.00 16.07 187 GLY A O 1
ATOM 1420 N N . ASP A 1 188 ? 35.935 80.790 36.631 1.00 13.60 188 ASP A N 1
ATOM 1421 C CA . ASP A 1 188 ? 36.063 81.466 37.949 1.00 14.21 188 ASP A CA 1
ATOM 1422 C C . ASP A 1 188 ? 37.224 80.924 38.752 1.00 14.95 188 ASP A C 1
ATOM 1423 O O . ASP A 1 188 ? 37.974 81.689 39.408 1.00 15.60 188 ASP A O 1
ATOM 1428 N N . VAL A 1 189 ? 37.400 79.615 38.699 1.00 13.78 189 VAL A N 1
ATOM 1429 C CA . VAL A 1 189 ? 38.565 78.989 39.341 1.00 11.84 189 VAL A CA 1
ATOM 1430 C C . VAL A 1 189 ? 39.815 79.555 38.700 1.00 14.90 189 VAL A C 1
ATOM 1431 O O . VAL A 1 189 ? 40.745 79.943 39.395 1.00 15.94 189 VAL A O 1
ATOM 1435 N N . LEU A 1 190 ? 39.844 79.604 37.362 1.00 12.08 190 LEU A N 1
ATOM 1436 C CA . LEU A 1 190 ? 41.037 80.106 36.654 1.00 13.14 190 LEU A CA 1
ATOM 1437 C C . LEU A 1 190 ? 41.337 81.587 36.989 1.00 17.47 190 LEU A C 1
ATOM 1438 O O . LEU A 1 190 ? 42.509 81.973 37.212 1.00 16.38 190 LEU A O 1
ATOM 1443 N N . ASP A 1 191 ? 40.294 82.410 37.006 1.00 16.95 191 ASP A N 1
ATOM 1444 C CA . ASP A 1 191 ? 40.485 83.859 37.304 1.00 16.92 191 ASP A CA 1
ATOM 1445 C C . ASP A 1 191 ? 41.147 84.052 38.679 1.00 17.52 191 ASP A C 1
ATOM 1446 O O . ASP A 1 191 ? 42.111 84.840 38.804 1.00 19.62 191 ASP A O 1
ATOM 1451 N N . TYR A 1 192 ? 40.729 83.238 39.659 1.00 14.51 192 TYR A N 1
ATOM 1452 C CA . TYR A 1 192 ? 41.254 83.368 41.037 1.00 15.90 192 TYR A CA 1
ATOM 1453 C C . TYR A 1 192 ? 42.680 82.885 41.072 1.00 19.60 192 TYR A C 1
ATOM 1454 O O . TYR A 1 192 ? 43.566 83.607 41.551 1.00 18.41 192 TYR A O 1
ATOM 1463 N N . LEU A 1 193 ? 42.937 81.719 40.460 1.00 17.25 193 LEU A N 1
ATOM 1464 C CA . LEU A 1 193 ? 44.320 81.189 40.450 1.00 16.70 193 LEU A CA 1
ATOM 1465 C C . LEU A 1 193 ? 45.320 82.089 39.749 1.00 18.73 193 LEU A C 1
ATOM 1466 O O . LEU A 1 193 ? 46.456 82.223 40.201 1.00 20.31 193 LEU A O 1
ATOM 1471 N N . THR A 1 194 ? 44.942 82.687 38.622 1.00 20.26 194 THR A N 1
ATOM 1472 C CA . THR A 1 194 ? 45.902 83.522 37.888 1.00 18.20 194 THR A CA 1
ATOM 1473 C C . THR A 1 194 ? 46.226 84.778 38.697 1.00 25.06 194 THR A C 1
ATOM 1474 O O . THR A 1 194 ? 47.365 85.213 38.720 1.00 23.70 194 THR A O 1
ATOM 1478 N N . LYS A 1 195 ? 45.228 85.315 39.392 1.00 22.17 195 LYS A N 1
ATOM 1479 C CA . LYS A 1 195 ? 45.431 86.482 40.226 1.00 26.94 195 LYS A CA 1
ATOM 1480 C C . LYS A 1 195 ? 46.308 86.192 41.432 1.00 26.51 195 LYS A C 1
ATOM 1481 O O . LYS A 1 195 ? 47.197 86.984 41.769 1.00 29.43 195 LYS A O 1
ATOM 1487 N N . GLN A 1 196 ? 46.120 85.026 42.019 1.00 25.88 196 GLN A N 1
ATOM 1488 C CA . GLN A 1 196 ? 46.948 84.574 43.130 1.00 28.60 196 GLN A CA 1
ATOM 1489 C C . GLN A 1 196 ? 48.391 84.374 42.663 1.00 27.48 196 GLN A C 1
ATOM 1490 O O . GLN A 1 196 ? 49.359 84.802 43.338 1.00 25.39 196 GLN A O 1
ATOM 1496 N N . ALA A 1 197 ? 48.549 83.800 41.473 1.00 22.51 197 ALA A N 1
ATOM 1497 C CA . ALA A 1 197 ? 49.897 83.541 40.962 1.00 22.74 197 ALA A CA 1
ATOM 1498 C C . ALA A 1 197 ? 50.646 84.864 40.836 1.00 23.89 197 ALA A C 1
ATOM 1499 O O . ALA A 1 197 ? 51.813 84.982 41.227 1.00 26.46 197 ALA A O 1
ATOM 1501 N N . LEU A 1 198 ? 49.982 85.850 40.265 1.00 20.93 198 LEU A N 1
ATOM 1502 C CA . LEU A 1 198 ? 50.622 87.128 39.982 1.00 25.09 198 LEU A CA 1
ATOM 1503 C C . LEU A 1 198 ? 50.943 87.856 41.292 1.00 26.48 198 LEU A C 1
ATOM 1504 O O . LEU A 1 198 ? 51.999 88.483 41.415 1.00 27.32 198 LEU A O 1
ATOM 1509 N N . ALA A 1 199 ? 50.031 87.751 42.260 1.00 25.29 199 ALA A N 1
ATOM 1510 C CA . ALA A 1 199 ? 50.255 88.300 43.602 1.00 27.95 199 ALA A CA 1
ATOM 1511 C C . ALA A 1 199 ? 51.495 87.724 44.269 1.00 30.56 199 ALA A C 1
ATOM 1512 O O . ALA A 1 199 ? 52.110 88.373 45.118 1.00 31.86 199 ALA A O 1
ATOM 1514 N N . GLU A 1 200 ? 51.845 86.495 43.923 1.00 25.15 200 GLU A N 1
ATOM 1515 C CA . GLU A 1 200 ? 52.995 85.838 44.530 1.00 27.89 200 GLU A CA 1
ATOM 1516 C C . GLU A 1 200 ? 54.266 86.053 43.723 1.00 28.96 200 GLU A C 1
ATOM 1517 O O . GLU A 1 200 ? 55.302 85.490 44.053 1.00 32.45 200 GLU A O 1
ATOM 1523 N N . GLY A 1 201 ? 54.172 86.846 42.657 1.00 25.98 201 GLY A N 1
ATOM 1524 C CA . GLY A 1 201 ? 55.319 87.116 41.786 1.00 26.32 201 GLY A CA 1
ATOM 1525 C C . GLY A 1 201 ? 55.602 86.012 40.772 1.00 28.02 201 GLY A C 1
ATOM 1526 O O . GLY A 1 201 ? 56.676 85.991 40.140 1.00 26.10 201 GLY A O 1
ATOM 1527 N N . ASN A 1 202 ? 54.636 85.104 40.588 1.00 22.56 202 ASN A N 1
ATOM 1528 C CA . ASN A 1 202 ? 54.805 83.993 39.650 1.00 22.28 202 ASN A CA 1
ATOM 1529 C C . ASN A 1 202 ? 54.286 84.387 38.275 1.00 21.12 202 ASN A C 1
ATOM 1530 O O . ASN A 1 202 ? 53.081 84.337 38.008 1.00 22.34 202 ASN A O 1
ATOM 1535 N N . THR A 1 203 ? 55.189 84.835 37.414 1.00 19.55 203 THR A N 1
ATOM 1536 C CA . THR A 1 203 ? 54.767 85.528 36.209 1.00 20.50 203 THR A CA 1
ATOM 1537 C C . THR A 1 203 ? 55.230 84.849 34.929 1.00 19.85 203 THR A C 1
ATOM 1538 O O . THR A 1 203 ? 54.854 85.295 33.851 1.00 18.21 203 THR A O 1
ATOM 1542 N N . ASP A 1 204 ? 56.117 83.847 35.049 1.00 17.49 204 ASP A N 1
ATOM 1543 C CA . ASP A 1 204 ? 56.696 83.140 33.900 1.00 17.31 204 ASP A CA 1
ATOM 1544 C C . ASP A 1 204 ? 55.597 82.332 33.154 1.00 16.51 204 ASP A C 1
ATOM 1545 O O . ASP A 1 204 ? 54.551 82.024 33.748 1.00 16.97 204 ASP A O 1
ATOM 1550 N N . PRO A 1 205 ? 55.843 82.017 31.870 1.00 16.44 205 PRO A N 1
ATOM 1551 C CA . PRO A 1 205 ? 54.896 81.229 31.032 1.00 17.16 205 PRO A CA 1
ATOM 1552 C C . PRO A 1 205 ? 54.404 79.943 31.694 1.00 16.56 205 PRO A C 1
ATOM 1553 O O . PRO A 1 205 ? 53.249 79.568 31.483 1.00 16.58 205 PRO A O 1
ATOM 1557 N N . ILE A 1 206 ? 55.252 79.227 32.451 1.00 14.68 206 ILE A N 1
ATOM 1558 C CA . ILE A 1 206 ? 54.794 77.967 33.063 1.00 16.69 206 ILE A CA 1
ATOM 1559 C C . ILE A 1 206 ? 53.571 78.157 33.967 1.00 16.91 206 ILE A C 1
ATOM 1560 O O . ILE A 1 206 ? 52.733 77.271 34.058 1.00 16.22 206 ILE A O 1
ATOM 1565 N N . TYR A 1 207 ? 53.402 79.333 34.570 1.00 16.40 207 TYR A N 1
ATOM 1566 C CA . TYR A 1 207 ? 52.232 79.527 35.456 1.00 17.24 207 TYR A CA 1
ATOM 1567 C C . TYR A 1 207 ? 50.930 79.634 34.663 1.00 15.05 207 TYR A C 1
ATOM 1568 O O . TYR A 1 207 ? 49.867 79.473 35.243 1.00 14.71 207 TYR A O 1
ATOM 1577 N N . HIS A 1 208 ? 51.030 79.767 33.341 1.00 14.97 208 HIS A N 1
ATOM 1578 C CA . HIS A 1 208 ? 49.817 79.638 32.502 1.00 16.03 208 HIS A CA 1
ATOM 1579 C C . HIS A 1 208 ? 49.205 78.242 32.660 1.00 16.65 208 HIS A C 1
ATOM 1580 O O . HIS A 1 208 ? 47.968 78.081 32.694 1.00 14.89 208 HIS A O 1
ATOM 1587 N N . ALA A 1 209 ? 50.053 77.220 32.803 1.00 14.88 209 ALA A N 1
ATOM 1588 C CA . ALA A 1 209 ? 49.516 75.892 33.005 1.00 14.04 209 ALA A CA 1
ATOM 1589 C C . ALA A 1 209 ? 49.081 75.688 34.447 1.00 15.71 209 ALA A C 1
ATOM 1590 O O . ALA A 1 209 ? 48.035 75.108 34.713 1.00 15.96 209 ALA A O 1
ATOM 1592 N N . TYR A 1 210 ? 49.945 76.078 35.394 1.00 16.60 210 TYR A N 1
ATOM 1593 C CA . TYR A 1 210 ? 49.668 75.802 36.782 1.00 16.34 210 TYR A CA 1
ATOM 1594 C C . TYR A 1 210 ? 48.388 76.423 37.283 1.00 14.99 210 TYR A C 1
ATOM 1595 O O . TYR A 1 210 ? 47.807 75.933 38.249 1.00 18.67 210 TYR A O 1
ATOM 1604 N N . THR A 1 211 ? 47.946 77.512 36.644 1.00 14.22 211 THR A N 1
ATOM 1605 C CA . THR A 1 211 ? 46.767 78.228 37.091 1.00 15.77 211 THR A CA 1
ATOM 1606 C C . THR A 1 211 ? 45.481 77.717 36.375 1.00 14.65 211 THR A C 1
ATOM 1607 O O . THR A 1 211 ? 44.381 78.250 36.598 1.00 13.28 211 THR A O 1
ATOM 1611 N N . ARG A 1 212 ? 45.654 76.736 35.490 1.00 15.47 212 ARG A N 1
ATOM 1612 C CA . ARG A 1 212 ? 44.482 76.056 34.866 1.00 15.07 212 ARG A CA 1
ATOM 1613 C C . ARG A 1 212 ? 44.527 74.539 35.026 1.00 14.69 212 ARG A C 1
ATOM 1614 O O . ARG A 1 212 ? 44.656 73.818 34.024 1.00 15.86 212 ARG A O 1
ATOM 1622 N N . PRO A 1 213 ? 44.393 74.023 36.269 1.00 15.84 213 PRO A N 1
ATOM 1623 C CA . PRO A 1 213 ? 44.634 72.585 36.452 1.00 13.09 213 PRO A CA 1
ATOM 1624 C C . PRO A 1 213 ? 43.598 71.722 35.750 1.00 14.93 213 PRO A C 1
ATOM 1625 O O . PRO A 1 213 ? 42.482 72.196 35.454 1.00 14.96 213 PRO A O 1
ATOM 1629 N N . PRO A 1 214 ? 43.947 70.465 35.471 1.00 14.67 214 PRO A N 1
ATOM 1630 C CA . PRO A 1 214 ? 43.016 69.630 34.678 1.00 14.83 214 PRO A CA 1
ATOM 1631 C C . PRO A 1 214 ? 41.669 69.436 35.342 1.00 14.02 214 PRO A C 1
ATOM 1632 O O . PRO A 1 214 ? 40.667 69.222 34.666 1.00 13.03 214 PRO A O 1
ATOM 1636 N N . GLU A 1 215 ? 41.647 69.436 36.681 1.00 11.93 215 GLU A N 1
ATOM 1637 C CA . GLU A 1 215 ? 40.394 69.325 37.401 1.00 14.32 215 GLU A CA 1
ATOM 1638 C C . GLU A 1 215 ? 39.402 70.423 37.009 1.00 12.54 215 GLU A C 1
ATOM 1639 O O . GLU A 1 215 ? 38.208 70.182 37.062 1.00 12.80 215 GLU A O 1
ATOM 1645 N N . ALA A 1 216 ? 39.905 71.596 36.626 1.00 12.21 216 ALA A N 1
ATOM 1646 C CA . ALA A 1 216 ? 39.048 72.736 36.224 1.00 10.62 216 ALA A CA 1
ATOM 1647 C C . ALA A 1 216 ? 38.393 72.468 34.848 1.00 12.91 216 ALA A C 1
ATOM 1648 O O . ALA A 1 216 ? 37.272 72.930 34.569 1.00 11.51 216 ALA A O 1
ATOM 1650 N N . GLU A 1 217 ? 39.150 71.794 33.977 1.00 11.43 217 GLU A N 1
ATOM 1651 C CA . GLU A 1 217 ? 38.627 71.382 32.675 1.00 12.15 217 GLU A CA 1
ATOM 1652 C C . GLU A 1 217 ? 37.661 70.245 32.902 1.00 13.67 217 GLU A C 1
ATOM 1653 O O . GLU A 1 217 ? 36.560 70.211 32.331 1.00 13.19 217 GLU A O 1
ATOM 1659 N N . GLY A 1 218 ? 38.024 69.305 33.767 1.00 11.49 218 GLY A N 1
ATOM 1660 C CA . GLY A 1 218 ? 37.092 68.206 34.070 1.00 10.09 218 GLY A CA 1
ATOM 1661 C C . GLY A 1 218 ? 35.758 68.756 34.597 1.00 10.31 218 GLY A C 1
ATOM 1662 O O . GLY A 1 218 ? 34.664 68.268 34.232 1.00 11.67 218 GLY A O 1
ATOM 1663 N N . GLU A 1 219 ? 35.843 69.665 35.558 1.00 11.31 219 GLU A N 1
ATOM 1664 C CA . GLU A 1 219 ? 34.608 70.185 36.166 1.00 10.91 219 GLU A CA 1
ATOM 1665 C C . GLU A 1 219 ? 33.679 70.847 35.131 1.00 10.79 219 GLU A C 1
ATOM 1666 O O . GLU A 1 219 ? 32.493 70.522 35.035 1.00 12.89 219 GLU A O 1
ATOM 1672 N N . ALA A 1 220 ? 34.245 71.692 34.296 1.00 8.57 220 ALA A N 1
ATOM 1673 C CA . ALA A 1 220 ? 33.403 72.409 33.319 1.00 9.19 220 ALA A CA 1
ATOM 1674 C C . ALA A 1 220 ? 32.879 71.440 32.266 1.00 11.02 220 ALA A C 1
ATOM 1675 O O . ALA A 1 220 ? 31.770 71.610 31.747 1.00 10.43 220 ALA A O 1
ATOM 1677 N N . THR A 1 221 ? 33.705 70.447 31.902 1.00 10.62 221 THR A N 1
ATOM 1678 C CA . THR A 1 221 ? 33.217 69.400 30.968 1.00 11.47 221 THR A CA 1
ATOM 1679 C C . THR A 1 221 ? 32.006 68.720 31.591 1.00 9.93 221 THR A C 1
ATOM 1680 O O . THR A 1 221 ? 30.971 68.517 30.927 1.00 10.56 221 THR A O 1
ATOM 1684 N N . GLY A 1 222 ? 32.137 68.279 32.843 1.00 9.45 222 GLY A N 1
ATOM 1685 C CA . GLY A 1 222 ? 31.000 67.604 33.492 1.00 11.88 222 GLY A CA 1
ATOM 1686 C C . GLY A 1 222 ? 29.750 68.483 33.603 1.00 12.54 222 GLY A C 1
ATOM 1687 O O . GLY A 1 222 ? 28.621 67.983 33.517 1.00 11.93 222 GLY A O 1
ATOM 1688 N N . ARG A 1 223 ? 29.971 69.763 33.887 1.00 10.97 223 ARG A N 1
ATOM 1689 C CA . ARG A 1 223 ? 28.861 70.720 34.006 1.00 11.11 223 ARG A CA 1
ATOM 1690 C C . ARG A 1 223 ? 28.170 70.870 32.657 1.00 10.92 223 ARG A C 1
ATOM 1691 O O . ARG A 1 223 ? 26.928 70.824 32.578 1.00 11.01 223 ARG A O 1
ATOM 1699 N N . ALA A 1 224 ? 28.952 71.023 31.588 1.00 9.91 224 ALA A N 1
ATOM 1700 C CA . ALA A 1 224 ? 28.311 71.179 30.267 1.00 9.95 224 ALA A CA 1
ATOM 1701 C C . ALA A 1 224 ? 27.538 69.891 29.915 1.00 10.90 224 ALA A C 1
ATOM 1702 O O . ALA A 1 224 ? 26.423 69.943 29.359 1.00 10.56 224 ALA A O 1
ATOM 1704 N N . ILE A 1 225 ? 28.079 68.742 30.318 1.00 10.09 225 ILE A N 1
ATOM 1705 C CA . ILE A 1 225 ? 27.435 67.468 30.020 1.00 10.94 225 ILE A CA 1
ATOM 1706 C C . ILE A 1 225 ? 26.109 67.328 30.791 1.00 13.18 225 ILE A C 1
ATOM 1707 O O . ILE A 1 225 ? 25.093 66.962 30.212 1.00 11.27 225 ILE A O 1
ATOM 1712 N N . ALA A 1 226 ? 26.094 67.727 32.056 1.00 10.05 226 ALA A N 1
ATOM 1713 C CA . ALA A 1 226 ? 24.878 67.634 32.856 1.00 11.21 226 ALA A CA 1
ATOM 1714 C C . ALA A 1 226 ? 23.771 68.536 32.294 1.00 11.17 226 ALA A C 1
ATOM 1715 O O . ALA A 1 226 ? 22.592 68.133 32.216 1.00 12.06 226 ALA A O 1
ATOM 1717 N N . LEU A 1 227 ? 24.141 69.744 31.898 1.00 11.97 227 LEU A N 1
ATOM 1718 C CA . LEU A 1 227 ? 23.154 70.692 31.382 1.00 10.68 227 LEU A CA 1
ATOM 1719 C C . LEU A 1 227 ? 22.651 70.199 30.030 1.00 11.24 227 LEU A C 1
ATOM 1720 O O . LEU A 1 227 ? 21.467 70.320 29.722 1.00 11.53 227 LEU A O 1
ATOM 1725 N N . THR A 1 228 ? 23.523 69.570 29.251 1.00 9.88 228 THR A N 1
ATOM 1726 C CA . THR A 1 228 ? 23.097 68.945 27.994 1.00 8.36 228 THR A CA 1
ATOM 1727 C C . THR A 1 228 ? 22.074 67.820 28.235 1.00 11.89 228 THR A C 1
ATOM 1728 O O . THR A 1 228 ? 21.066 67.779 27.562 1.00 12.60 228 THR A O 1
ATOM 1732 N N . ALA A 1 229 ? 22.338 66.909 29.183 1.00 10.59 229 ALA A N 1
ATOM 1733 C CA . ALA A 1 229 ? 21.365 65.879 29.509 1.00 13.97 229 ALA A CA 1
ATOM 1734 C C . ALA A 1 229 ? 20.020 66.474 29.986 1.00 15.62 229 ALA A C 1
ATOM 1735 O O . ALA A 1 229 ? 18.977 66.009 29.570 1.00 16.48 229 ALA A O 1
ATOM 1737 N N . LEU A 1 230 ? 20.080 67.494 30.841 1.00 14.64 230 LEU A N 1
ATOM 1738 C CA . LEU A 1 230 ? 18.871 68.219 31.393 1.00 13.59 230 LEU A CA 1
ATOM 1739 C C . LEU A 1 230 ? 18.073 68.938 30.285 1.00 16.08 230 LEU A C 1
ATOM 1740 O O . LEU A 1 230 ? 16.843 69.059 30.367 1.00 18.73 230 LEU A O 1
ATOM 1745 N N . ALA A 1 231 ? 18.760 69.289 29.199 1.00 13.93 231 ALA A N 1
ATOM 1746 C CA . ALA A 1 231 ? 18.106 69.857 28.025 1.00 15.79 231 ALA A CA 1
ATOM 1747 C C . ALA A 1 231 ? 17.735 68.831 26.951 1.00 15.91 231 ALA A C 1
ATOM 1748 O O . ALA A 1 231 ? 17.179 69.214 25.895 1.00 17.32 231 ALA A O 1
ATOM 1750 N N . ASP A 1 232 ? 18.197 67.587 27.114 1.00 14.02 232 ASP A N 1
ATOM 1751 C CA . ASP A 1 232 ? 18.104 66.570 26.061 1.00 15.81 232 ASP A CA 1
ATOM 1752 C C . ASP A 1 232 ? 18.728 67.017 24.717 1.00 16.10 232 ASP A C 1
ATOM 1753 O O . ASP A 1 232 ? 18.171 66.773 23.632 1.00 15.43 232 ASP A O 1
ATOM 1758 N N . ALA A 1 233 ? 19.848 67.708 24.804 1.00 13.34 233 ALA A N 1
ATOM 1759 C CA . ALA A 1 233 ? 20.397 68.414 23.634 1.00 13.38 233 ALA A CA 1
ATOM 1760 C C . ALA A 1 233 ? 21.620 67.657 23.100 1.00 12.98 233 ALA A C 1
ATOM 1761 O O . ALA A 1 233 ? 21.788 66.454 23.367 1.00 14.33 233 ALA A O 1
ATOM 1763 N N . GLN A 1 234 ? 22.436 68.318 22.276 1.00 11.03 234 GLN A N 1
ATOM 1764 C CA . GLN A 1 234 ? 23.651 67.641 21.776 1.00 11.17 234 GLN A CA 1
ATOM 1765 C C . GLN A 1 234 ? 24.854 68.561 21.974 1.00 11.20 234 GLN A C 1
ATOM 1766 O O . GLN A 1 234 ? 24.751 69.766 21.758 1.00 11.48 234 GLN A O 1
ATOM 1772 N N . LEU A 1 235 ? 25.977 67.994 22.445 1.00 8.38 235 LEU A N 1
ATOM 1773 C CA . LEU A 1 235 ? 27.094 68.789 22.945 1.00 8.53 235 LEU A CA 1
ATOM 1774 C C . LEU A 1 235 ? 28.346 68.337 22.239 1.00 8.74 235 LEU A C 1
ATOM 1775 O O . LEU A 1 235 ? 28.538 67.135 22.024 1.00 9.36 235 LEU A O 1
ATOM 1780 N N . TYR A 1 236 ? 29.200 69.293 21.890 1.00 9.02 236 TYR A N 1
ATOM 1781 C CA . TYR A 1 236 ? 30.510 68.995 21.319 1.00 10.19 236 TYR A CA 1
ATOM 1782 C C . TYR A 1 236 ? 31.571 69.722 22.144 1.00 10.16 236 TYR A C 1
ATOM 1783 O O . TYR A 1 236 ? 31.576 70.913 22.234 1.00 10.56 236 TYR A O 1
ATOM 1792 N N . VAL A 1 237 ? 32.393 68.963 22.841 1.00 7.13 237 VAL A N 1
ATOM 1793 C CA . VAL A 1 237 ? 33.401 69.539 23.709 1.00 9.10 237 VAL A CA 1
ATOM 1794 C C . VAL A 1 237 ? 34.661 69.776 22.885 1.00 9.99 237 VAL A C 1
ATOM 1795 O O . VAL A 1 237 ? 35.298 68.813 22.421 1.00 9.81 237 VAL A O 1
ATOM 1799 N N . VAL A 1 238 ? 35.075 71.043 22.720 1.00 8.71 238 VAL A N 1
ATOM 1800 C CA . VAL A 1 238 ? 36.237 71.314 21.847 1.00 10.55 238 VAL A CA 1
ATOM 1801 C C . VAL A 1 238 ? 37.514 71.091 22.688 1.00 8.82 238 VAL A C 1
ATOM 1802 O O . VAL A 1 238 ? 37.450 71.049 23.917 1.00 10.83 238 VAL A O 1
ATOM 1806 N N . HIS A 1 239 ? 38.626 70.874 21.990 1.00 9.04 239 HIS A N 1
ATOM 1807 C CA . HIS A 1 239 ? 39.943 70.670 22.621 1.00 10.53 239 HIS A CA 1
ATOM 1808 C C . HIS A 1 239 ? 39.875 69.973 23.982 1.00 12.49 239 HIS A C 1
ATOM 1809 O O . HIS A 1 239 ? 40.317 70.534 24.978 1.00 10.13 239 HIS A O 1
ATOM 1816 N N . VAL A 1 240 ? 39.480 68.697 23.981 1.00 7.75 240 VAL A N 1
ATOM 1817 C CA . VAL A 1 240 ? 39.616 67.855 25.193 1.00 11.66 240 VAL A CA 1
ATOM 1818 C C . VAL A 1 240 ? 41.129 67.549 25.394 1.00 10.83 240 VAL A C 1
ATOM 1819 O O . VAL A 1 240 ? 41.797 67.089 24.454 1.00 9.87 240 VAL A O 1
ATOM 1823 N N . SER A 1 241 ? 41.699 67.923 26.559 1.00 9.35 241 SER A N 1
ATOM 1824 C CA . SER A 1 241 ? 43.165 67.813 26.688 1.00 10.38 241 SER A CA 1
ATOM 1825 C C . SER A 1 241 ? 43.600 66.788 27.708 1.00 11.34 241 SER A C 1
ATOM 1826 O O . SER A 1 241 ? 44.804 66.494 27.837 1.00 11.67 241 SER A O 1
ATOM 1829 N N . CYS A 1 242 ? 42.671 66.326 28.535 1.00 10.79 242 CYS A N 1
ATOM 1830 C CA . CYS A 1 242 ? 43.079 65.558 29.714 1.00 12.60 242 CYS A CA 1
ATOM 1831 C C . CYS A 1 242 ? 42.172 64.408 30.048 1.00 12.94 242 CYS A C 1
ATOM 1832 O O . CYS A 1 242 ? 40.999 64.345 29.621 1.00 10.72 242 CYS A O 1
ATOM 1835 N N . ALA A 1 243 ? 42.749 63.444 30.761 1.00 13.87 243 ALA A N 1
ATOM 1836 C CA . ALA A 1 243 ? 42.027 62.221 31.123 1.00 12.04 243 ALA A CA 1
ATOM 1837 C C . ALA A 1 243 ? 40.789 62.505 31.956 1.00 11.64 243 ALA A C 1
ATOM 1838 O O . ALA A 1 243 ? 39.751 61.859 31.751 1.00 11.03 243 ALA A O 1
ATOM 1840 N N . ASP A 1 244 ? 40.835 63.532 32.804 1.00 12.25 244 ASP A N 1
ATOM 1841 C CA . ASP A 1 244 ? 39.675 63.875 33.636 1.00 13.88 244 ASP A CA 1
ATOM 1842 C C . ASP A 1 244 ? 38.460 64.136 32.721 1.00 15.18 244 ASP A C 1
ATOM 1843 O O . ASP A 1 244 ? 37.367 63.626 32.970 1.00 13.81 244 ASP A O 1
ATOM 1848 N N . ALA A 1 245 ? 38.680 64.904 31.660 1.00 11.47 245 ALA A N 1
ATOM 1849 C CA . ALA A 1 245 ? 37.605 65.225 30.724 1.00 11.34 245 ALA A CA 1
ATOM 1850 C C . ALA A 1 245 ? 37.204 64.013 29.886 1.00 11.80 245 ALA A C 1
ATOM 1851 O O . ALA A 1 245 ? 35.988 63.768 29.667 1.00 11.05 245 ALA A O 1
ATOM 1853 N N . VAL A 1 246 ? 38.193 63.249 29.428 1.00 10.45 246 VAL A N 1
ATOM 1854 C CA . VAL A 1 246 ? 37.876 62.024 28.670 1.00 9.78 246 VAL A CA 1
ATOM 1855 C C . VAL A 1 246 ? 36.961 61.093 29.469 1.00 11.95 246 VAL A C 1
ATOM 1856 O O . VAL A 1 246 ? 35.953 60.609 28.960 1.00 10.27 246 VAL A O 1
ATOM 1860 N N . ARG A 1 247 ? 37.285 60.879 30.744 1.00 10.64 247 ARG A N 1
ATOM 1861 C CA . ARG A 1 247 ? 36.467 59.979 31.587 1.00 13.15 247 ARG A CA 1
ATOM 1862 C C . ARG A 1 247 ? 35.004 60.433 31.653 1.00 11.03 247 ARG A C 1
ATOM 1863 O O . ARG A 1 247 ? 34.099 59.613 31.653 1.00 12.54 247 ARG A O 1
ATOM 1871 N N . ARG A 1 248 ? 34.788 61.739 31.785 1.00 10.05 248 ARG A N 1
ATOM 1872 C CA . ARG A 1 248 ? 33.439 62.295 31.894 1.00 12.21 248 ARG A CA 1
ATOM 1873 C C . ARG A 1 248 ? 32.659 62.135 30.580 1.00 11.69 248 ARG A C 1
ATOM 1874 O O . ARG A 1 248 ? 31.458 61.791 30.579 1.00 10.81 248 ARG A O 1
ATOM 1882 N N . ILE A 1 249 ? 33.351 62.332 29.473 1.00 11.73 249 ILE A N 1
ATOM 1883 C CA . ILE A 1 249 ? 32.725 62.183 28.141 1.00 10.31 249 ILE A CA 1
ATOM 1884 C C . ILE A 1 249 ? 32.391 60.713 27.933 1.00 9.77 249 ILE A C 1
ATOM 1885 O O . ILE A 1 249 ? 31.282 60.366 27.492 1.00 10.00 249 ILE A O 1
ATOM 1890 N N . ALA A 1 250 ? 33.330 59.831 28.309 1.00 11.11 250 ALA A N 1
ATOM 1891 C CA . ALA A 1 250 ? 33.033 58.375 28.179 1.00 11.59 250 ALA A CA 1
ATOM 1892 C C . ALA A 1 250 ? 31.847 57.929 29.022 1.00 9.60 250 ALA A C 1
ATOM 1893 O O . ALA A 1 250 ? 30.999 57.144 28.531 1.00 9.93 250 ALA A O 1
ATOM 1895 N N . GLU A 1 251 ? 31.757 58.415 30.260 1.00 11.78 251 GLU A N 1
ATOM 1896 C CA . GLU A 1 251 ? 30.579 58.089 31.113 1.00 10.50 251 GLU A CA 1
ATOM 1897 C C . GLU A 1 251 ? 29.285 58.609 30.509 1.00 11.71 251 GLU A C 1
ATOM 1898 O O . GLU A 1 251 ? 28.265 57.892 30.515 1.00 11.21 251 GLU A O 1
ATOM 1904 N N . ALA A 1 252 ? 29.302 59.861 30.005 1.00 9.81 252 ALA A N 1
ATOM 1905 C CA . ALA A 1 252 ? 28.105 60.441 29.374 1.00 11.27 252 ALA A CA 1
ATOM 1906 C C . ALA A 1 252 ? 27.672 59.597 28.158 1.00 12.67 252 ALA A C 1
ATOM 1907 O O . ALA A 1 252 ?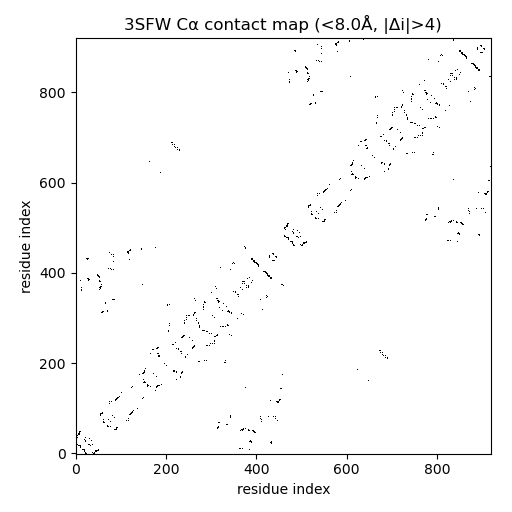 26.487 59.286 27.996 1.00 11.32 252 ALA A O 1
ATOM 1909 N N . ARG A 1 253 ? 28.633 59.144 27.355 1.00 9.41 253 ARG A N 1
ATOM 1910 C CA . ARG A 1 253 ? 28.257 58.419 26.143 1.00 8.75 253 ARG A CA 1
ATOM 1911 C C . ARG A 1 253 ? 27.708 57.014 26.507 1.00 9.82 253 ARG A C 1
ATOM 1912 O O . ARG A 1 253 ? 26.827 56.507 25.824 1.00 10.24 253 ARG A O 1
ATOM 1920 N N . GLU A 1 254 ? 28.205 56.423 27.591 1.00 11.37 254 GLU A N 1
ATOM 1921 C CA . GLU A 1 254 ? 27.664 55.113 27.998 1.00 11.88 254 GLU A CA 1
ATOM 1922 C C . GLU A 1 254 ? 26.218 55.243 28.446 1.00 14.77 254 GLU A C 1
ATOM 1923 O O . GLU A 1 254 ? 25.442 54.311 28.335 1.00 11.61 254 GLU A O 1
ATOM 1929 N N . LYS A 1 255 ? 25.832 56.428 28.921 1.00 10.69 255 LYS A N 1
ATOM 1930 C CA . LYS A 1 255 ? 24.413 56.675 29.246 1.00 14.38 255 LYS A CA 1
ATOM 1931 C C . LYS A 1 255 ? 23.554 56.955 28.029 1.00 17.84 255 LYS A C 1
ATOM 1932 O O . LYS A 1 255 ? 22.322 57.060 28.131 1.00 19.02 255 LYS A O 1
ATOM 1938 N N . GLY A 1 256 ? 24.193 57.032 26.865 1.00 14.25 256 GLY A N 1
ATOM 1939 C CA . GLY A 1 256 ? 23.499 57.248 25.593 1.00 14.68 256 GLY A CA 1
ATOM 1940 C C . GLY A 1 256 ? 23.222 58.727 25.346 1.00 16.11 256 GLY A C 1
ATOM 1941 O O . GLY A 1 256 ? 22.490 59.093 24.386 1.00 17.69 256 GLY A O 1
ATOM 1942 N N . TRP A 1 257 ? 23.885 59.599 26.116 1.00 11.46 257 TRP A N 1
ATOM 1943 C CA . TRP A 1 257 ? 23.728 61.011 25.827 1.00 13.48 257 TRP A CA 1
ATOM 1944 C C . TRP A 1 257 ? 24.479 61.411 24.569 1.00 14.13 257 TRP A C 1
ATOM 1945 O O . TRP A 1 257 ? 25.448 60.749 24.154 1.00 14.03 257 TRP A O 1
ATOM 1956 N N . ASN A 1 258 ? 23.991 62.473 23.923 1.00 10.40 258 ASN A N 1
ATOM 1957 C CA . ASN A 1 258 ? 24.562 62.899 22.632 1.00 12.34 258 ASN A CA 1
ATOM 1958 C C . ASN A 1 258 ? 25.685 63.915 22.856 1.00 12.97 258 ASN A C 1
ATOM 1959 O O . ASN A 1 258 ? 25.503 65.132 22.739 1.00 11.15 258 ASN A O 1
ATOM 1964 N N . VAL A 1 259 ? 26.797 63.371 23.358 1.00 9.66 259 VAL A N 1
ATOM 1965 C CA . VAL A 1 259 ? 27.958 64.150 23.744 1.00 8.73 259 VAL A CA 1
ATOM 1966 C C . VAL A 1 259 ? 29.114 63.666 22.877 1.00 9.42 259 VAL A C 1
ATOM 1967 O O . VAL A 1 259 ? 29.422 62.455 22.840 1.00 11.39 259 VAL A O 1
ATOM 1971 N N . TYR A 1 260 ? 29.756 64.625 22.196 1.00 7.68 260 TYR A N 1
ATOM 1972 C CA . TYR A 1 260 ? 30.886 64.348 21.291 1.00 8.77 260 TYR A CA 1
ATOM 1973 C C . TYR A 1 260 ? 32.082 65.127 21.761 1.00 9.26 260 TYR A C 1
ATOM 1974 O O . TYR A 1 260 ? 31.931 66.118 22.457 1.00 10.76 260 TYR A O 1
ATOM 1983 N N . GLY A 1 261 ? 33.285 64.647 21.403 1.00 9.62 261 GLY A N 1
ATOM 1984 C CA . GLY A 1 261 ? 34.527 65.329 21.808 1.00 9.21 261 GLY A CA 1
ATOM 1985 C C . GLY A 1 261 ? 35.557 65.431 20.698 1.00 8.26 261 GLY A C 1
ATOM 1986 O O . GLY A 1 261 ? 35.696 64.532 19.850 1.00 10.20 261 GLY A O 1
ATOM 1987 N N . GLU A 1 262 ? 36.312 66.531 20.755 1.00 8.98 262 GLU A N 1
ATOM 1988 C CA . GLU A 1 262 ? 37.370 66.840 19.817 1.00 8.09 262 GLU A CA 1
ATOM 1989 C C . GLU A 1 262 ? 38.683 66.847 20.602 1.00 7.02 262 GLU A C 1
ATOM 1990 O O . GLU A 1 262 ? 38.710 67.294 21.752 1.00 10.88 262 GLU A O 1
ATOM 1996 N N . THR A 1 263 ? 39.800 66.447 19.964 1.00 7.71 263 THR A N 1
ATOM 1997 C CA . THR A 1 263 ? 41.103 66.855 20.549 1.00 10.33 263 THR A CA 1
ATOM 1998 C C . THR A 1 263 ? 41.961 67.487 19.450 1.00 7.98 263 THR A C 1
ATOM 1999 O O . THR A 1 263 ? 41.443 67.761 18.347 1.00 9.84 263 THR A O 1
ATOM 2003 N N . CYS A 1 264 ? 43.201 67.848 19.773 1.00 8.70 264 CYS A N 1
ATOM 2004 C CA . CYS A 1 264 ? 44.010 68.672 18.885 1.00 7.75 264 CYS A CA 1
ATOM 2005 C C . CYS A 1 264 ? 45.423 68.107 18.909 1.00 10.10 264 CYS A C 1
ATOM 2006 O O . CYS A 1 264 ? 45.829 67.520 19.932 1.00 11.90 264 CYS A O 1
ATOM 2009 N N . PRO A 1 265 ? 46.208 68.345 17.835 1.00 10.83 265 PRO A N 1
ATOM 2010 C CA . PRO A 1 265 ? 47.524 67.730 17.763 1.00 10.85 265 PRO A CA 1
ATOM 2011 C C . PRO A 1 265 ? 48.407 68.132 18.948 1.00 11.78 265 PRO A C 1
ATOM 2012 O O . PRO A 1 265 ? 49.198 67.318 19.422 1.00 12.29 265 PRO A O 1
ATOM 2016 N N . GLN A 1 266 ? 48.310 69.388 19.388 1.00 10.75 266 GLN A N 1
ATOM 2017 C CA . GLN A 1 266 ? 49.168 69.865 20.522 1.00 13.35 266 GLN A CA 1
ATOM 2018 C C . GLN A 1 266 ? 48.979 69.058 21.799 1.00 12.52 266 GLN A C 1
ATOM 2019 O O . GLN A 1 266 ? 49.934 68.838 22.552 1.00 13.48 266 GLN A O 1
ATOM 2025 N N . TYR A 1 267 ? 47.780 68.522 22.011 1.00 9.78 267 TYR A N 1
ATOM 2026 C CA . TYR A 1 267 ? 47.540 67.762 23.248 1.00 9.07 267 TYR A CA 1
ATOM 2027 C C . TYR A 1 267 ? 47.942 66.303 23.092 1.00 11.16 267 TYR A C 1
ATOM 2028 O O . TYR A 1 267 ? 48.067 65.607 24.071 1.00 12.51 267 TYR A O 1
ATOM 2037 N N . LEU A 1 268 ? 48.135 65.865 21.839 1.00 10.46 268 LEU A N 1
ATOM 2038 C CA . LEU A 1 268 ? 48.574 64.505 21.535 1.00 11.11 268 LEU A CA 1
ATOM 2039 C C . LEU A 1 268 ? 50.090 64.311 21.630 1.00 13.61 268 LEU A C 1
ATOM 2040 O O . LEU A 1 268 ? 50.539 63.235 21.999 1.00 12.50 268 LEU A O 1
ATOM 2045 N N . VAL A 1 269 ? 50.856 65.340 21.272 1.00 11.47 269 VAL A N 1
ATOM 2046 C CA . VAL A 1 269 ? 52.268 65.179 21.004 1.00 11.36 269 VAL A CA 1
ATOM 2047 C C . VAL A 1 269 ? 53.131 66.165 21.802 1.00 13.71 269 VAL A C 1
ATOM 2048 O O . VAL A 1 269 ? 54.360 66.039 21.773 1.00 13.97 269 VAL A O 1
ATOM 2052 N N . LEU A 1 270 ? 52.501 67.146 22.442 1.00 10.84 270 LEU A N 1
ATOM 2053 C CA . LEU A 1 270 ? 53.227 68.105 23.298 1.00 11.58 270 LEU A CA 1
ATOM 2054 C C . LEU A 1 270 ? 52.771 68.036 24.730 1.00 12.54 270 LEU A C 1
ATOM 2055 O O . LEU A 1 270 ? 51.692 67.530 25.013 1.00 13.95 270 LEU A O 1
ATOM 2060 N N . ASP A 1 271 ? 53.670 68.389 25.675 1.00 14.35 271 ASP A N 1
ATOM 2061 C CA . ASP A 1 271 ? 53.337 68.246 27.094 1.00 13.62 271 ASP A CA 1
ATOM 2062 C C . ASP A 1 271 ? 53.791 69.462 27.901 1.00 12.21 271 ASP A C 1
ATOM 2063 O O . ASP A 1 271 ? 54.477 70.327 27.359 1.00 11.16 271 ASP A O 1
ATOM 2068 N N . ILE A 1 272 ? 53.332 69.541 29.155 1.00 12.64 272 ILE A N 1
ATOM 2069 C CA . ILE A 1 272 ? 53.393 70.740 29.969 1.00 12.88 272 ILE A CA 1
ATOM 2070 C C . ILE A 1 272 ? 54.862 71.189 30.096 1.00 16.53 272 ILE A C 1
ATOM 2071 O O . ILE A 1 272 ? 55.131 72.359 30.287 1.00 15.13 272 ILE A O 1
ATOM 2076 N N . THR A 1 273 ? 55.817 70.263 29.968 1.00 14.55 273 THR A N 1
ATOM 2077 C CA . THR A 1 273 ? 57.227 70.687 30.066 1.00 15.97 273 THR A CA 1
ATOM 2078 C C . THR A 1 273 ? 57.675 71.716 29.002 1.00 16.73 273 THR A C 1
ATOM 2079 O O . THR A 1 273 ? 58.677 72.431 29.195 1.00 16.36 273 THR A O 1
ATOM 2083 N N . ALA A 1 274 ? 56.969 71.795 27.875 1.00 14.00 274 ALA A N 1
ATOM 2084 C CA . ALA A 1 274 ? 57.364 72.750 26.819 1.00 12.96 274 ALA A CA 1
ATOM 2085 C C . ALA A 1 274 ? 57.268 74.201 27.358 1.00 12.53 274 ALA A C 1
ATOM 2086 O O . ALA A 1 274 ? 57.914 75.110 26.830 1.00 17.25 274 ALA A O 1
ATOM 2088 N N . LEU A 1 275 ? 56.393 74.413 28.336 1.00 14.32 275 LEU A N 1
ATOM 2089 C CA . LEU A 1 275 ? 56.161 75.768 28.824 1.00 13.43 275 LEU A CA 1
ATOM 2090 C C . LEU A 1 275 ? 57.322 76.228 29.693 1.00 15.38 275 LEU A C 1
ATOM 2091 O O . LEU A 1 275 ? 57.352 77.398 30.106 1.00 14.71 275 LEU A O 1
ATOM 2096 N N . GLU A 1 276 ? 58.173 75.273 30.075 1.00 16.23 276 GLU A N 1
ATOM 2097 C CA . GLU A 1 276 ? 59.322 75.586 30.955 1.00 19.14 276 GLU A CA 1
ATOM 2098 C C . GLU A 1 276 ? 60.521 76.062 30.161 1.00 20.01 276 GLU A C 1
ATOM 2099 O O . GLU A 1 276 ? 61.552 76.430 30.760 1.00 21.07 276 GLU A O 1
ATOM 2105 N N . LYS A 1 277 ? 60.424 76.052 28.831 1.00 17.04 277 LYS A N 1
ATOM 2106 C CA . LYS A 1 277 ? 61.599 76.420 28.021 1.00 19.60 277 LYS A CA 1
ATOM 2107 C C . LYS A 1 277 ? 62.031 77.829 28.382 1.00 21.63 277 LYS A C 1
ATOM 2108 O O . LYS A 1 277 ? 61.205 78.731 28.476 1.00 20.58 277 LYS A O 1
ATOM 2114 N N . PRO A 1 278 ? 63.346 78.021 28.609 1.00 21.23 278 PRO A N 1
ATOM 2115 C CA . PRO A 1 278 ? 63.831 79.299 29.147 1.00 23.59 278 PRO A CA 1
ATOM 2116 C C . PRO A 1 278 ? 63.860 80.455 28.105 1.00 22.66 278 PRO A C 1
ATOM 2117 O O . PRO A 1 278 ? 63.545 80.259 26.907 1.00 19.88 278 PRO A O 1
ATOM 2121 N N . ASP A 1 279 ? 64.185 81.664 28.573 1.00 22.41 279 ASP A N 1
ATOM 2122 C CA . ASP A 1 279 ? 64.390 82.786 27.660 1.00 21.87 279 ASP A CA 1
ATOM 2123 C C . ASP A 1 279 ? 63.048 83.159 27.013 1.00 19.91 279 ASP A C 1
ATOM 2124 O O . ASP A 1 279 ? 63.016 83.483 25.825 1.00 20.79 279 ASP A O 1
ATOM 2129 N N . PHE A 1 280 ? 61.968 82.955 27.763 1.00 19.76 280 PHE A N 1
ATOM 2130 C CA . PHE A 1 280 ? 60.595 83.240 27.307 1.00 18.79 280 PHE A CA 1
ATOM 2131 C C . PHE A 1 280 ? 60.087 82.269 26.257 1.00 20.99 280 PHE A C 1
ATOM 2132 O O . PHE A 1 280 ? 58.931 82.445 25.773 1.00 18.94 280 PHE A O 1
ATOM 2140 N N . GLU A 1 281 ? 60.891 81.260 25.885 1.00 18.32 281 GLU A N 1
ATOM 2141 C CA . GLU A 1 281 ? 60.491 80.349 24.779 1.00 18.79 281 GLU A CA 1
ATOM 2142 C C . GLU A 1 281 ? 59.193 79.621 25.102 1.00 16.84 281 GLU A C 1
ATOM 2143 O O . GLU A 1 281 ? 58.412 79.273 24.186 1.00 15.40 281 GLU A O 1
ATOM 2149 N N . GLY A 1 282 ? 58.946 79.456 26.398 1.00 16.03 282 GLY A N 1
ATOM 2150 C CA . GLY A 1 282 ? 57.725 78.819 26.906 1.00 15.12 282 GLY A CA 1
ATOM 2151 C C . GLY A 1 282 ? 56.458 79.517 26.377 1.00 16.63 282 GLY A C 1
ATOM 2152 O O . GLY A 1 282 ? 55.407 78.868 26.263 1.00 15.84 282 GLY A O 1
ATOM 2153 N N . ALA A 1 283 ? 56.549 80.825 26.100 1.00 14.75 283 ALA A N 1
ATOM 2154 C CA . ALA A 1 283 ? 55.359 81.602 25.643 1.00 16.08 283 ALA A CA 1
ATOM 2155 C C . ALA A 1 283 ? 54.862 81.101 24.285 1.00 15.31 283 ALA A C 1
ATOM 2156 O O . ALA A 1 283 ? 53.675 81.257 23.948 1.00 13.66 283 ALA A O 1
ATOM 2158 N N . LYS A 1 284 ? 55.753 80.496 23.512 1.00 14.27 284 LYS A N 1
ATOM 2159 C CA . LYS A 1 284 ? 55.343 79.846 22.243 1.00 13.02 284 LYS A CA 1
ATOM 2160 C C . LYS A 1 284 ? 54.262 78.768 22.444 1.00 14.09 284 LYS A C 1
ATOM 2161 O O . LYS A 1 284 ? 53.513 78.453 21.495 1.00 14.41 284 LYS A O 1
ATOM 2167 N N . TYR A 1 285 ? 54.226 78.186 23.644 1.00 13.16 285 TYR A N 1
ATOM 2168 C CA . TYR A 1 285 ? 53.334 77.040 23.920 1.00 11.43 285 TYR A CA 1
ATOM 2169 C C . TYR A 1 285 ? 52.162 77.424 24.799 1.00 13.29 285 TYR A C 1
ATOM 2170 O O . TYR A 1 285 ? 51.477 76.544 25.341 1.00 14.19 285 TYR A O 1
ATOM 2179 N N . VAL A 1 286 ? 51.934 78.731 24.952 1.00 13.87 286 VAL A N 1
ATOM 2180 C CA . VAL A 1 286 ? 50.824 79.214 25.793 1.00 11.82 286 VAL A CA 1
ATOM 2181 C C . VAL A 1 286 ? 49.523 79.278 24.942 1.00 12.20 286 VAL A C 1
ATOM 2182 O O . VAL A 1 286 ? 49.481 79.939 23.932 1.00 11.77 286 VAL A O 1
ATOM 2186 N N . TRP A 1 287 ? 48.593 78.402 25.292 1.00 12.91 287 TRP A N 1
ATOM 2187 C CA . TRP A 1 287 ? 47.239 78.303 24.683 1.00 12.93 287 TRP A CA 1
ATOM 2188 C C . TRP A 1 287 ? 46.425 77.563 25.719 1.00 11.91 287 TRP A C 1
ATOM 2189 O O . TRP A 1 287 ? 46.988 77.074 26.717 1.00 13.28 287 TRP A O 1
ATOM 2200 N N . SER A 1 288 ? 45.094 77.548 25.561 1.00 11.59 288 SER A N 1
ATOM 2201 C CA . SER A 1 288 ? 44.237 77.054 26.656 1.00 9.35 288 SER A CA 1
ATOM 2202 C C . SER A 1 288 ? 43.239 76.078 26.066 1.00 13.09 288 SER A C 1
ATOM 2203 O O . SER A 1 288 ? 42.826 76.281 24.951 1.00 13.36 288 SER A O 1
ATOM 2206 N N . PRO A 1 289 ? 42.906 74.997 26.777 1.00 11.17 289 PRO A N 1
ATOM 2207 C CA . PRO A 1 289 ? 43.528 74.514 28.012 1.00 10.56 289 PRO A CA 1
ATOM 2208 C C . PRO A 1 289 ? 44.994 74.312 27.832 1.00 10.94 289 PRO A C 1
ATOM 2209 O O . PRO A 1 289 ? 45.485 74.166 26.720 1.00 10.53 289 PRO A O 1
ATOM 2213 N N . PRO A 1 290 ? 45.741 74.378 28.949 1.00 9.75 290 PRO A N 1
ATOM 2214 C CA . PRO A 1 290 ? 47.198 74.326 28.788 1.00 10.52 290 PRO A CA 1
ATOM 2215 C C . PRO A 1 290 ? 47.667 72.921 28.418 1.00 12.93 290 PRO A C 1
ATOM 2216 O O . PRO A 1 290 ? 46.980 71.930 28.676 1.00 12.11 290 PRO A O 1
ATOM 2220 N N . LEU A 1 291 ? 48.903 72.820 27.966 1.00 11.01 291 LEU A N 1
ATOM 2221 C CA . LEU A 1 291 ? 49.561 71.515 27.819 1.00 12.30 291 LEU A CA 1
ATOM 2222 C C . LEU A 1 291 ? 49.581 70.796 29.170 1.00 13.33 291 LEU A C 1
ATOM 2223 O O . LEU A 1 291 ? 49.589 71.456 30.221 1.00 13.51 291 LEU A O 1
ATOM 2228 N N . ARG A 1 292 ? 49.537 69.460 29.124 1.00 12.58 292 ARG A N 1
ATOM 2229 C CA . ARG A 1 292 ? 49.264 68.596 30.279 1.00 13.12 292 ARG A CA 1
ATOM 2230 C C . ARG A 1 292 ? 50.464 67.682 30.534 1.00 11.09 292 ARG A C 1
ATOM 2231 O O . ARG A 1 292 ? 51.340 67.493 29.663 1.00 11.72 292 ARG A O 1
ATOM 2239 N N . GLU A 1 293 ? 50.458 67.050 31.690 1.00 12.45 293 GLU A N 1
ATOM 2240 C CA . GLU A 1 293 ? 51.452 66.001 31.979 1.00 13.91 293 GLU A CA 1
ATOM 2241 C C . GLU A 1 293 ? 51.366 64.962 30.868 1.00 13.54 293 GLU A C 1
ATOM 2242 O O . GLU A 1 293 ? 50.278 64.614 30.425 1.00 12.60 293 GLU A O 1
ATOM 2248 N N . LYS A 1 294 ? 52.509 64.463 30.425 1.00 12.35 294 LYS A N 1
ATOM 2249 C CA . LYS A 1 294 ? 52.575 63.710 29.188 1.00 15.22 294 LYS A CA 1
ATOM 2250 C C . LYS A 1 294 ? 51.680 62.455 29.228 1.00 14.89 294 LYS A C 1
ATOM 2251 O O . LYS A 1 294 ? 51.199 62.011 28.177 1.00 15.45 294 LYS A O 1
ATOM 2257 N N . TRP A 1 295 ? 51.496 61.859 30.405 1.00 15.56 295 TRP A N 1
ATOM 2258 C CA . TRP A 1 295 ? 50.651 60.643 30.483 1.00 13.62 295 TRP A CA 1
ATOM 2259 C C . TRP A 1 295 ? 49.233 60.853 29.917 1.00 11.74 295 TRP A C 1
ATOM 2260 O O . TRP A 1 295 ? 48.591 59.876 29.480 1.00 15.22 295 TRP A O 1
ATOM 2271 N N . ASN A 1 296 ? 48.738 62.100 29.922 1.00 12.61 296 ASN A N 1
ATOM 2272 C CA . ASN A 1 296 ? 47.410 62.369 29.347 1.00 12.51 296 ASN A CA 1
ATOM 2273 C C . ASN A 1 296 ? 47.320 62.023 27.865 1.00 12.80 296 ASN A C 1
ATOM 2274 O O . ASN A 1 296 ? 46.230 61.714 27.366 1.00 13.28 296 ASN A O 1
ATOM 2279 N N . GLN A 1 297 ? 48.453 62.103 27.147 1.00 12.30 297 GLN A N 1
ATOM 2280 C CA . GLN A 1 297 ? 48.425 61.944 25.675 1.00 10.99 297 GLN A CA 1
ATOM 2281 C C . GLN A 1 297 ? 47.868 60.575 25.346 1.00 13.23 297 GLN A C 1
ATOM 2282 O O . GLN A 1 297 ? 47.040 60.436 24.423 1.00 10.45 297 GLN A O 1
ATOM 2288 N N . ASP A 1 298 ? 48.382 59.536 26.019 1.00 14.51 298 ASP A N 1
ATOM 2289 C CA . ASP A 1 298 ? 47.930 58.189 25.618 1.00 18.94 298 ASP A CA 1
ATOM 2290 C C . ASP A 1 298 ? 46.450 57.934 25.904 1.00 13.33 298 ASP A C 1
ATOM 2291 O O . ASP A 1 298 ? 45.802 57.126 25.200 1.00 14.49 298 ASP A O 1
ATOM 2296 N N . VAL A 1 299 ? 45.937 58.577 26.949 1.00 14.31 299 VAL A N 1
ATOM 2297 C CA . VAL A 1 299 ? 44.497 58.511 27.221 1.00 11.24 299 VAL A CA 1
ATOM 2298 C C . VAL A 1 299 ? 43.703 59.163 26.060 1.00 12.55 299 VAL A C 1
ATOM 2299 O O . VAL A 1 299 ? 42.683 58.621 25.623 1.00 11.00 299 VAL A O 1
ATOM 2303 N N . LEU A 1 300 ? 44.183 60.301 25.550 1.00 11.66 300 LEU A N 1
ATOM 2304 C CA . LEU A 1 300 ? 43.564 60.901 24.322 1.00 11.56 300 LEU A CA 1
ATOM 2305 C C . LEU A 1 300 ? 43.630 59.973 23.077 1.00 13.00 300 LEU A C 1
ATOM 2306 O O . LEU A 1 300 ? 42.628 59.788 22.351 1.00 10.95 300 LEU A O 1
ATOM 2311 N N . TRP A 1 301 ? 44.786 59.354 22.853 1.00 12.46 301 TRP A N 1
ATOM 2312 C CA . TRP A 1 301 ? 44.929 58.459 21.720 1.00 11.39 301 TRP A CA 1
ATOM 2313 C C . TRP A 1 301 ? 43.991 57.281 21.883 1.00 12.12 301 TRP A C 1
ATOM 2314 O O . TRP A 1 301 ? 43.332 56.905 20.922 1.00 12.99 301 TRP A O 1
ATOM 2325 N N . SER A 1 302 ? 43.932 56.724 23.091 1.00 12.95 302 SER A N 1
ATOM 2326 C CA . SER A 1 302 ? 42.982 55.604 23.386 1.00 12.72 302 SER A CA 1
ATOM 2327 C C . SER A 1 302 ? 41.542 56.018 23.082 1.00 11.31 302 SER A C 1
ATOM 2328 O O . SER A 1 302 ? 40.742 55.226 22.594 1.00 12.23 302 SER A O 1
ATOM 2331 N N . ALA A 1 303 ? 41.196 57.251 23.444 1.00 8.77 303 ALA A N 1
ATOM 2332 C CA . ALA A 1 303 ? 39.817 57.709 23.299 1.00 10.11 303 ALA A CA 1
ATOM 2333 C C . ALA A 1 303 ? 39.488 57.848 21.814 1.00 9.91 303 ALA A C 1
ATOM 2334 O O . ALA A 1 303 ? 38.367 57.557 21.389 1.00 9.87 303 ALA A O 1
ATOM 2336 N N . LEU A 1 304 ? 40.451 58.334 21.019 1.00 10.33 304 LEU A N 1
ATOM 2337 C CA . LEU A 1 304 ? 40.242 58.361 19.538 1.00 9.36 304 LEU A CA 1
ATOM 2338 C C . LEU A 1 304 ? 40.117 56.926 18.975 1.00 10.02 304 LEU A C 1
ATOM 2339 O O . LEU A 1 304 ? 39.196 56.644 18.201 1.00 11.52 304 LEU A O 1
ATOM 2344 N N . LYS A 1 305 ? 41.040 56.043 19.366 1.00 10.59 305 LYS A N 1
ATOM 2345 C CA . LYS A 1 305 ? 41.001 54.653 18.885 1.00 10.58 305 LYS A CA 1
ATOM 2346 C C . LYS A 1 305 ? 39.664 53.964 19.210 1.00 11.40 305 LYS A C 1
ATOM 2347 O O . LYS A 1 305 ? 39.057 53.274 18.363 1.00 13.80 305 LYS A O 1
ATOM 2353 N N . ASN A 1 306 ? 39.157 54.208 20.416 1.00 11.61 306 ASN A N 1
ATOM 2354 C CA . ASN A 1 306 ? 37.933 53.540 20.837 1.00 9.51 306 ASN A CA 1
ATOM 2355 C C . ASN A 1 306 ? 36.662 54.374 20.758 1.00 12.78 306 ASN A C 1
ATOM 2356 O O . ASN A 1 306 ? 35.633 53.975 21.281 1.00 12.88 306 ASN A O 1
ATOM 2361 N N . GLY A 1 307 ? 36.721 55.476 20.008 1.00 10.91 307 GLY A N 1
ATOM 2362 C CA . GLY A 1 307 ? 35.493 56.210 19.566 1.00 13.88 307 GLY A CA 1
ATOM 2363 C C . GLY A 1 307 ? 34.856 57.099 20.633 1.00 14.11 307 GLY A C 1
ATOM 2364 O O . GLY A 1 307 ? 33.697 57.493 20.504 1.00 13.45 307 GLY A O 1
ATOM 2365 N N . ILE A 1 308 ? 35.562 57.311 21.739 1.00 9.88 308 ILE A N 1
ATOM 2366 C CA . ILE A 1 308 ? 35.091 58.205 22.824 1.00 9.57 308 ILE A CA 1
ATOM 2367 C C . ILE A 1 308 ? 35.289 59.708 22.449 1.00 10.53 308 ILE A C 1
ATOM 2368 O O . ILE A 1 308 ? 34.442 60.528 22.786 1.00 11.77 308 ILE A O 1
ATOM 2373 N N . LEU A 1 309 ? 36.361 60.009 21.728 1.00 10.08 309 LEU A N 1
ATOM 2374 C CA . LEU A 1 309 ? 36.535 61.298 21.001 1.00 10.02 309 LEU A CA 1
ATOM 2375 C C . LEU A 1 309 ? 36.394 61.027 19.524 1.00 11.34 309 LEU A C 1
ATOM 2376 O O . LEU A 1 309 ? 36.800 59.922 19.057 1.00 12.43 309 LEU A O 1
ATOM 2381 N N . GLN A 1 310 ? 35.728 61.937 18.805 1.00 9.02 310 GLN A N 1
ATOM 2382 C CA . GLN A 1 310 ? 35.346 61.646 17.383 1.00 10.73 310 GLN A CA 1
ATOM 2383 C C . GLN A 1 310 ? 36.114 62.461 16.329 1.00 11.27 310 GLN A C 1
ATOM 2384 O O . GLN A 1 310 ? 36.113 62.098 15.147 1.00 10.79 310 GLN A O 1
ATOM 2390 N N . THR A 1 311 ? 36.747 63.561 16.734 1.00 9.60 311 THR A N 1
ATOM 2391 C CA . THR A 1 311 ? 37.334 64.504 15.746 1.00 9.35 311 THR A CA 1
ATOM 2392 C C . THR A 1 311 ? 38.661 65.083 16.247 1.00 6.75 311 THR A C 1
ATOM 2393 O O . THR A 1 311 ? 38.958 65.105 17.458 1.00 8.65 311 THR A O 1
ATOM 2397 N N . VAL A 1 312 ? 39.444 65.592 15.291 1.00 8.23 312 VAL A N 1
ATOM 2398 C CA . VAL A 1 312 ? 40.647 66.376 15.652 1.00 9.79 312 VAL A CA 1
ATOM 2399 C C . VAL A 1 312 ? 40.586 67.708 14.916 1.00 11.72 312 VAL A C 1
ATOM 2400 O O . VAL A 1 312 ? 40.480 67.755 13.674 1.00 11.41 312 VAL A O 1
ATOM 2404 N N . GLY A 1 313 ? 40.607 68.792 15.686 1.00 9.81 313 GLY A N 1
ATOM 2405 C CA . GLY A 1 313 ? 40.692 70.118 15.108 1.00 12.31 313 GLY A CA 1
ATOM 2406 C C . GLY A 1 313 ? 42.020 70.730 15.537 1.00 12.58 313 GLY A C 1
ATOM 2407 O O . GLY A 1 313 ? 42.709 70.174 16.396 1.00 9.94 313 GLY A O 1
ATOM 2408 N N . SER A 1 314 ? 42.394 71.867 14.956 1.00 10.64 314 SER A N 1
ATOM 2409 C CA . SER A 1 314 ? 43.717 72.465 15.292 1.00 9.06 314 SER A CA 1
ATOM 2410 C C . SER A 1 314 ? 43.634 73.472 16.457 1.00 12.22 314 SER A C 1
ATOM 2411 O O . SER A 1 314 ? 44.612 73.604 17.207 1.00 10.80 314 SER A O 1
ATOM 2414 N N . ASP A 1 315 ? 42.505 74.198 16.592 1.00 10.12 315 ASP A N 1
ATOM 2415 C CA . ASP A 1 315 ? 42.473 75.444 17.435 1.00 10.99 315 ASP A CA 1
ATOM 2416 C C . ASP A 1 315 ? 43.591 76.390 16.934 1.00 10.94 315 ASP A C 1
ATOM 2417 O O . ASP A 1 315 ? 44.322 77.039 17.718 1.00 12.90 315 ASP A O 1
ATOM 2422 N N . HIS A 1 316 ? 43.693 76.504 15.622 1.00 9.31 316 HIS A N 1
ATOM 2423 C CA . HIS A 1 316 ? 44.715 77.400 15.033 1.00 9.01 316 HIS A CA 1
ATOM 2424 C C . HIS A 1 316 ? 44.410 78.835 15.484 1.00 11.57 316 HIS A C 1
ATOM 2425 O O . HIS A 1 316 ? 43.356 79.385 15.158 1.00 10.40 316 HIS A O 1
ATOM 2432 N N . CYS A 1 317 ? 45.352 79.453 16.200 1.00 11.48 317 CYS A N 1
ATOM 2433 C CA . CYS A 1 317 ? 45.066 80.754 16.805 1.00 10.91 317 CYS A CA 1
ATOM 2434 C C . CYS A 1 317 ? 46.476 81.426 16.949 1.00 12.04 317 CYS A C 1
ATOM 2435 O O . CYS A 1 317 ? 46.966 81.618 18.061 1.00 13.51 317 CYS A O 1
ATOM 2438 N N . PRO A 1 318 ? 47.123 81.724 15.809 1.00 12.86 318 PRO A N 1
ATOM 2439 C CA . PRO A 1 318 ? 48.569 82.015 15.827 1.00 11.87 318 PRO A CA 1
ATOM 2440 C C . PRO A 1 318 ? 48.900 83.461 16.243 1.00 13.67 318 PRO A C 1
ATOM 2441 O O . PRO A 1 318 ? 48.205 84.418 15.846 1.00 11.81 318 PRO A O 1
ATOM 2445 N N . PHE A 1 319 ? 49.971 83.603 17.020 1.00 13.22 319 PHE A N 1
ATOM 2446 C CA . PHE A 1 319 ? 50.551 84.923 17.306 1.00 14.32 319 PHE A CA 1
ATOM 2447 C C . PHE A 1 319 ? 52.053 84.769 17.182 1.00 13.29 319 PHE A C 1
ATOM 2448 O O . PHE A 1 319 ? 52.631 83.798 17.706 1.00 14.94 319 PHE A O 1
ATOM 2456 N N . ASN A 1 320 ? 52.697 85.719 16.518 1.00 15.72 320 ASN A N 1
ATOM 2457 C CA . ASN A 1 320 ? 54.146 85.714 16.466 1.00 14.79 320 ASN A CA 1
ATOM 2458 C C . ASN A 1 320 ? 54.768 85.719 17.863 1.00 14.77 320 ASN A C 1
ATOM 2459 O O . ASN A 1 320 ? 54.288 86.370 18.791 1.00 14.67 320 ASN A O 1
ATOM 2464 N N . PHE A 1 321 ? 55.897 85.042 17.975 1.00 13.21 321 PHE A N 1
ATOM 2465 C CA . PHE A 1 321 ? 56.684 85.071 19.188 1.00 11.73 321 PHE A CA 1
ATOM 2466 C C . PHE A 1 321 ? 57.207 86.491 19.412 1.00 14.42 321 PHE A C 1
ATOM 2467 O O . PHE A 1 321 ? 57.059 87.045 20.505 1.00 16.48 321 PHE A O 1
ATOM 2475 N N . SER A 1 322 ? 57.775 87.075 18.367 1.00 16.48 322 SER A N 1
ATOM 2476 C CA . SER A 1 322 ? 58.237 88.463 18.461 1.00 19.84 322 SER A CA 1
ATOM 2477 C C . SER A 1 322 ? 57.044 89.428 18.415 1.00 17.90 322 SER A C 1
ATOM 2478 O O . SER A 1 322 ? 56.143 89.327 17.532 1.00 20.16 322 SER A O 1
ATOM 2481 N N . GLY A 1 323 ? 57.010 90.348 19.365 1.00 19.22 323 GLY A N 1
ATOM 2482 C CA . GLY A 1 323 ? 55.978 91.364 19.360 1.00 17.82 323 GLY A CA 1
ATOM 2483 C C . GLY A 1 323 ? 54.709 90.892 20.055 1.00 18.56 323 GLY A C 1
ATOM 2484 O O . GLY A 1 323 ? 54.300 91.471 21.079 1.00 21.02 323 GLY A O 1
ATOM 2485 N N . GLN A 1 324 ? 54.076 89.835 19.513 1.00 16.63 324 GLN A N 1
ATOM 2486 C CA . GLN A 1 324 ? 52.762 89.484 19.972 1.00 14.71 324 GLN A CA 1
ATOM 2487 C C . GLN A 1 324 ? 52.841 88.645 21.236 1.00 11.66 324 GLN A C 1
ATOM 2488 O O . GLN A 1 324 ? 52.288 89.024 22.250 1.00 13.59 324 GLN A O 1
ATOM 2494 N N . LYS A 1 325 ? 53.549 87.511 21.201 1.00 13.61 325 LYS A N 1
ATOM 2495 C CA . LYS A 1 325 ? 53.636 86.746 22.431 1.00 14.26 325 LYS A CA 1
ATOM 2496 C C . LYS A 1 325 ? 54.336 87.611 23.519 1.00 15.80 325 LYS A C 1
ATOM 2497 O O . LYS A 1 325 ? 54.024 87.486 24.700 1.00 16.17 325 LYS A O 1
ATOM 2503 N N . GLU A 1 326 ? 55.235 88.491 23.075 1.00 19.13 326 GLU A N 1
ATOM 2504 C CA . GLU A 1 326 ? 55.979 89.396 23.987 1.00 17.16 326 GLU A CA 1
ATOM 2505 C C . GLU A 1 326 ? 55.113 90.407 24.726 1.00 19.51 326 GLU A C 1
ATOM 2506 O O . GLU A 1 326 ? 55.533 90.954 25.748 1.00 17.30 326 GLU A O 1
ATOM 2512 N N . LEU A 1 327 ? 53.858 90.573 24.316 1.00 18.01 327 LEU A N 1
ATOM 2513 C CA . LEU A 1 327 ? 52.958 91.351 25.140 1.00 18.99 327 LEU A CA 1
ATOM 2514 C C . LEU A 1 327 ? 52.922 90.782 26.559 1.00 20.54 327 LEU A C 1
ATOM 2515 O O . LEU A 1 327 ? 52.588 91.501 27.521 1.00 21.17 327 LEU A O 1
ATOM 2520 N N . GLY A 1 328 ? 53.253 89.495 26.705 1.00 18.11 328 GLY A N 1
ATOM 2521 C CA . GLY A 1 328 ? 53.196 88.852 28.026 1.00 15.82 328 GLY A CA 1
ATOM 2522 C C . GLY A 1 328 ? 54.524 88.706 28.788 1.00 19.53 328 GLY A C 1
ATOM 2523 O O . GLY A 1 328 ? 54.594 87.989 29.783 1.00 18.83 328 GLY A O 1
ATOM 2524 N N . ARG A 1 329 ? 55.592 89.333 28.303 1.00 17.80 329 ARG A N 1
ATOM 2525 C CA . ARG A 1 329 ? 56.829 89.346 29.085 1.00 20.40 329 ARG A CA 1
ATOM 2526 C C . ARG A 1 329 ? 56.511 89.948 30.450 1.00 19.36 329 ARG A C 1
ATOM 2527 O O . ARG A 1 329 ? 55.929 91.058 30.553 1.00 22.83 329 ARG A O 1
ATOM 2535 N N . ARG A 1 330 ? 56.897 89.227 31.491 1.00 21.11 330 ARG A N 1
ATOM 2536 C CA . ARG A 1 330 ? 56.674 89.675 32.847 1.00 21.79 330 ARG A CA 1
ATOM 2537 C C . ARG A 1 330 ? 55.287 89.417 33.378 1.00 24.43 330 ARG A C 1
ATOM 2538 O O . ARG A 1 330 ? 55.015 89.714 34.531 1.00 23.63 330 ARG A O 1
ATOM 2539 N N . ASP A 1 331 ? 54.368 88.923 32.542 1.00 20.68 331 ASP A N 1
ATOM 2540 C CA . ASP A 1 331 ? 52.993 88.696 33.049 1.00 19.49 331 ASP A CA 1
ATOM 2541 C C . ASP A 1 331 ? 52.275 87.700 32.138 1.00 19.33 331 ASP A C 1
ATOM 2542 O O . ASP A 1 331 ? 51.800 88.091 31.076 1.00 18.89 331 ASP A O 1
ATOM 2547 N N . PHE A 1 332 ? 52.309 86.419 32.501 1.00 16.68 332 PHE A N 1
ATOM 2548 C CA . PHE A 1 332 ? 51.832 85.357 31.587 1.00 16.53 332 PHE A CA 1
ATOM 2549 C C . PHE A 1 332 ? 50.359 85.564 31.220 1.00 16.43 332 PHE A C 1
ATOM 2550 O O . PHE A 1 332 ? 49.896 85.037 30.201 1.00 17.26 332 PHE A O 1
ATOM 2558 N N . THR A 1 333 ? 49.610 86.307 32.045 1.00 16.30 333 THR A N 1
ATOM 2559 C CA . THR A 1 333 ? 48.185 86.541 31.745 1.00 19.22 333 THR A CA 1
ATOM 2560 C C . THR A 1 333 ? 47.989 87.427 30.523 1.00 19.37 333 THR A C 1
ATOM 2561 O O . THR A 1 333 ? 46.898 87.480 29.953 1.00 20.24 333 THR A O 1
ATOM 2565 N N . LYS A 1 334 ? 49.036 88.130 30.106 1.00 17.72 334 LYS A N 1
ATOM 2566 C CA . LYS A 1 334 ? 48.955 88.974 28.921 1.00 18.97 334 LYS A CA 1
ATOM 2567 C C . LYS A 1 334 ? 49.576 88.366 27.683 1.00 14.58 334 LYS A C 1
ATOM 2568 O O . LYS A 1 334 ? 49.691 89.028 26.653 1.00 15.93 334 LYS A O 1
ATOM 2574 N N . ILE A 1 335 ? 50.011 87.115 27.768 1.00 15.17 335 ILE A N 1
ATOM 2575 C CA . ILE A 1 335 ? 50.524 86.433 26.557 1.00 13.57 335 ILE A CA 1
ATOM 2576 C C . ILE A 1 335 ? 49.258 86.032 25.754 1.00 14.82 335 ILE A C 1
ATOM 2577 O O . ILE A 1 335 ? 48.376 85.417 26.316 1.00 15.26 335 ILE A O 1
ATOM 2582 N N . PRO A 1 336 ? 49.125 86.534 24.507 1.00 14.95 336 PRO A N 1
ATOM 2583 C CA . PRO A 1 336 ? 47.942 86.154 23.738 1.00 14.98 336 PRO A CA 1
ATOM 2584 C C . PRO A 1 336 ? 47.919 84.626 23.581 1.00 15.92 336 PRO A C 1
ATOM 2585 O O . PRO A 1 336 ? 48.949 84.008 23.305 1.00 16.75 336 PRO A O 1
ATOM 2589 N N . ASN A 1 337 ? 46.795 84.013 23.931 1.00 13.54 337 ASN A N 1
ATOM 2590 C CA . ASN A 1 337 ? 46.717 82.525 24.012 1.00 12.61 337 ASN A CA 1
ATOM 2591 C C . ASN A 1 337 ? 46.422 81.939 22.621 1.00 14.53 337 ASN A C 1
ATOM 2592 O O . ASN A 1 337 ? 45.480 82.371 21.945 1.00 13.27 337 ASN A O 1
ATOM 2597 N N . GLY A 1 338 ? 47.203 80.962 22.191 1.00 11.87 338 GLY A N 1
ATOM 2598 C CA . GLY A 1 338 ? 46.947 80.288 20.896 1.00 10.62 338 GLY A CA 1
ATOM 2599 C C . GLY A 1 338 ? 48.203 79.772 20.250 1.00 14.60 338 GLY A C 1
ATOM 2600 O O . GLY A 1 338 ? 49.287 80.370 20.375 1.00 13.41 338 GLY A O 1
ATOM 2601 N N . GLY A 1 339 ? 48.070 78.682 19.499 1.00 14.32 339 GLY A N 1
ATOM 2602 C CA . GLY A 1 339 ? 49.231 78.141 18.748 1.00 10.50 339 GLY A CA 1
ATOM 2603 C C . GLY A 1 339 ? 49.041 78.057 17.239 1.00 11.88 339 GLY A C 1
ATOM 2604 O O . GLY A 1 339 ? 47.894 78.134 16.754 1.00 14.03 339 GLY A O 1
ATOM 2605 N N . PRO A 1 340 ? 50.149 77.903 16.466 1.00 11.26 340 PRO A N 1
ATOM 2606 C CA . PRO A 1 340 ? 50.069 77.729 15.026 1.00 12.84 340 PRO A CA 1
ATOM 2607 C C . PRO A 1 340 ? 50.019 76.279 14.679 1.00 13.02 340 PRO A C 1
ATOM 2608 O O . PRO A 1 340 ? 51.059 75.603 14.638 1.00 12.99 340 PRO A O 1
ATOM 2612 N N . ILE A 1 341 ? 48.799 75.785 14.493 1.00 9.43 341 ILE A N 1
ATOM 2613 C CA . ILE A 1 341 ? 48.554 74.355 14.435 1.00 11.61 341 ILE A CA 1
ATOM 2614 C C . ILE A 1 341 ? 47.903 73.917 13.087 1.00 12.68 341 ILE A C 1
ATOM 2615 O O . ILE A 1 341 ? 47.866 72.725 12.756 1.00 11.69 341 ILE A O 1
ATOM 2620 N N . ILE A 1 342 ? 47.382 74.859 12.315 1.00 11.37 342 ILE A N 1
ATOM 2621 C CA . ILE A 1 342 ? 46.529 74.448 11.174 1.00 11.31 342 ILE A CA 1
ATOM 2622 C C . ILE A 1 342 ? 47.267 73.570 10.151 1.00 11.94 342 ILE A C 1
ATOM 2623 O O . ILE A 1 342 ? 46.688 72.642 9.575 1.00 11.49 342 ILE A O 1
ATOM 2628 N N . GLU A 1 343 ? 48.551 73.858 9.919 1.00 8.70 343 GLU A N 1
ATOM 2629 C CA . GLU A 1 343 ? 49.214 73.261 8.800 1.00 10.21 343 GLU A CA 1
ATOM 2630 C C . GLU A 1 343 ? 49.663 71.817 9.065 1.00 13.88 343 GLU A C 1
ATOM 2631 O O . GLU A 1 343 ? 49.660 70.976 8.159 1.00 15.53 343 GLU A O 1
ATOM 2637 N N . ASP A 1 344 ? 49.943 71.506 10.319 1.00 13.12 344 ASP A N 1
ATOM 2638 C CA . ASP A 1 344 ? 50.557 70.199 10.634 1.00 10.00 344 ASP A CA 1
ATOM 2639 C C . ASP A 1 344 ? 49.586 69.158 11.159 1.00 12.58 344 ASP A C 1
ATOM 2640 O O . ASP A 1 344 ? 49.981 67.975 11.412 1.00 12.63 344 ASP A O 1
ATOM 2645 N N . ARG A 1 345 ? 48.314 69.552 11.257 1.00 10.72 345 ARG A N 1
ATOM 2646 C CA . ARG A 1 345 ? 47.292 68.655 11.872 1.00 9.11 345 ARG A CA 1
ATOM 2647 C C . ARG A 1 345 ? 47.258 67.281 11.165 1.00 12.66 345 ARG A C 1
ATOM 2648 O O . ARG A 1 345 ? 47.314 66.220 11.848 1.00 11.94 345 ARG A O 1
ATOM 2656 N N . MET A 1 346 ? 47.090 67.269 9.838 1.00 10.27 346 MET A N 1
ATOM 2657 C CA . MET A 1 346 ? 46.913 65.989 9.114 1.00 9.93 346 MET A CA 1
ATOM 2658 C C . MET A 1 346 ? 48.180 65.122 9.248 1.00 11.64 346 MET A C 1
ATOM 2659 O O . MET A 1 346 ? 48.091 63.895 9.520 1.00 12.75 346 MET A O 1
ATOM 2664 N N . THR A 1 347 ? 49.349 65.722 8.970 1.00 10.86 347 THR A N 1
ATOM 2665 C CA . THR A 1 347 ? 50.605 64.933 8.975 1.00 11.76 347 THR A CA 1
ATOM 2666 C C . THR A 1 347 ? 50.959 64.371 10.354 1.00 12.13 347 THR A C 1
ATOM 2667 O O . THR A 1 347 ? 51.343 63.195 10.468 1.00 12.17 347 THR A O 1
ATOM 2671 N N . ILE A 1 348 ? 50.736 65.153 11.400 1.00 11.54 348 ILE A N 1
ATOM 2672 C CA . ILE A 1 348 ? 50.985 64.664 12.760 1.00 10.92 348 ILE A CA 1
ATOM 2673 C C . ILE A 1 348 ? 50.077 63.484 13.102 1.00 12.75 348 ILE A C 1
ATOM 2674 O O . ILE A 1 348 ? 50.531 62.491 13.665 1.00 11.88 348 ILE A O 1
ATOM 2679 N N . LEU A 1 349 ? 48.808 63.597 12.775 1.00 10.97 349 LEU A N 1
ATOM 2680 C CA . LEU A 1 349 ? 47.872 62.498 13.047 1.00 12.19 349 LEU A CA 1
ATOM 2681 C C . LEU A 1 349 ? 48.266 61.234 12.260 1.00 12.77 349 LEU A C 1
ATOM 2682 O O . LEU A 1 349 ? 48.200 60.136 12.776 1.00 15.21 349 LEU A O 1
ATOM 2687 N N . PHE A 1 350 ? 48.729 61.408 11.035 1.00 11.82 350 PHE A N 1
ATOM 2688 C CA . PHE A 1 350 ? 49.168 60.225 10.259 1.00 12.63 350 PHE A CA 1
ATOM 2689 C C . PHE A 1 350 ? 50.450 59.664 10.897 1.00 15.03 350 PHE A C 1
ATOM 2690 O O . PHE A 1 350 ? 50.585 58.455 11.124 1.00 13.27 350 PHE A O 1
ATOM 2698 N N . SER A 1 351 ? 51.422 60.530 11.120 1.00 12.05 351 SER A N 1
ATOM 2699 C CA . SER A 1 351 ? 52.757 60.048 11.476 1.00 14.76 351 SER A CA 1
ATOM 2700 C C . SER A 1 351 ? 52.822 59.546 12.927 1.00 13.39 351 SER A C 1
ATOM 2701 O O . SER A 1 351 ? 53.493 58.550 13.226 1.00 13.25 351 SER A O 1
ATOM 2704 N N . GLU A 1 352 ? 52.186 60.262 13.856 1.00 13.76 352 GLU A N 1
ATOM 2705 C CA . GLU A 1 352 ? 52.232 59.828 15.240 1.00 14.38 352 GLU A CA 1
ATOM 2706 C C . GLU A 1 352 ? 51.101 58.878 15.536 1.00 14.08 352 GLU A C 1
ATOM 2707 O O . GLU A 1 352 ? 51.121 58.203 16.578 1.00 16.05 352 GLU A O 1
ATOM 2713 N N . GLY A 1 353 ? 50.022 58.962 14.734 1.00 11.35 353 GLY A N 1
ATOM 2714 C CA . GLY A 1 353 ? 48.818 58.158 15.040 1.00 11.22 353 GLY A CA 1
ATOM 2715 C C . GLY A 1 353 ? 48.795 56.851 14.228 1.00 14.13 353 GLY A C 1
ATOM 2716 O O . GLY A 1 353 ? 49.003 55.773 14.757 1.00 14.59 353 GLY A O 1
ATOM 2717 N N . VAL A 1 354 ? 48.629 56.955 12.916 1.00 11.97 354 VAL A N 1
ATOM 2718 C CA . VAL A 1 354 ? 48.510 55.774 12.084 1.00 11.98 354 VAL A CA 1
ATOM 2719 C C . VAL A 1 354 ? 49.792 54.941 12.075 1.00 15.39 354 VAL A C 1
ATOM 2720 O O . VAL A 1 354 ? 49.755 53.708 12.218 1.00 13.99 354 VAL A O 1
ATOM 2724 N N . ARG A 1 355 ? 50.909 55.609 11.854 1.00 15.12 355 ARG A N 1
ATOM 2725 C CA . ARG A 1 355 ? 52.165 54.877 11.686 1.00 16.88 355 ARG A CA 1
ATOM 2726 C C . ARG A 1 355 ? 52.608 54.184 12.979 1.00 17.68 355 ARG A C 1
ATOM 2727 O O . ARG A 1 355 ? 53.397 53.236 12.914 1.00 18.62 355 ARG A O 1
ATOM 2735 N N . LYS A 1 356 ? 52.144 54.665 14.135 1.00 15.18 356 LYS A N 1
ATOM 2736 C CA . LYS A 1 356 ? 52.510 54.051 15.418 1.00 15.24 356 LYS A CA 1
ATOM 2737 C C . LYS A 1 356 ? 51.407 53.120 15.927 1.00 19.83 356 LYS A C 1
ATOM 2738 O O . LYS A 1 356 ? 51.450 52.654 17.057 1.00 20.48 356 LYS A O 1
ATOM 2744 N N . GLY A 1 357 ? 50.400 52.871 15.091 1.00 17.33 357 GLY A N 1
ATOM 2745 C CA . GLY A 1 357 ? 49.358 51.922 15.452 1.00 19.42 357 GLY A CA 1
ATOM 2746 C C . GLY A 1 357 ? 48.391 52.425 16.503 1.00 21.38 357 GLY A C 1
ATOM 2747 O O . GLY A 1 357 ? 47.627 51.640 17.101 1.00 23.82 357 GLY A O 1
ATOM 2748 N N . LYS A 1 358 ? 48.377 53.741 16.736 1.00 15.53 358 LYS A N 1
ATOM 2749 C CA . LYS A 1 358 ? 47.422 54.287 17.704 1.00 16.35 358 LYS A CA 1
ATOM 2750 C C . LYS A 1 358 ? 46.014 54.411 17.197 1.00 16.77 358 LYS A C 1
ATOM 2751 O O . LYS A 1 358 ? 45.072 54.287 17.978 1.00 18.14 358 LYS A O 1
ATOM 2757 N N . ILE A 1 359 ? 45.874 54.656 15.901 1.00 10.12 359 ILE A N 1
ATOM 2758 C CA . ILE A 1 359 ? 44.569 54.658 15.246 1.00 12.20 359 ILE A CA 1
ATOM 2759 C C . ILE A 1 359 ? 44.796 53.974 13.896 1.00 12.19 359 ILE A C 1
ATOM 2760 O O . ILE A 1 359 ? 45.925 53.975 13.418 1.00 13.53 359 ILE A O 1
ATOM 2765 N N . SER A 1 360 ? 43.725 53.507 13.230 1.00 10.47 360 SER A N 1
ATOM 2766 C CA . SER A 1 360 ? 43.880 52.942 11.878 1.00 13.51 360 SER A CA 1
ATOM 2767 C C . SER A 1 360 ? 43.904 54.036 10.798 1.00 13.79 360 SER A C 1
ATOM 2768 O O . SER A 1 360 ? 43.516 55.175 11.051 1.00 12.23 360 SER A O 1
ATOM 2771 N N . LEU A 1 361 ? 44.337 53.682 9.587 1.00 12.79 361 LEU A N 1
ATOM 2772 C CA . LEU A 1 361 ? 44.339 54.659 8.500 1.00 13.62 361 LEU A CA 1
ATOM 2773 C C . LEU A 1 361 ? 42.890 55.085 8.205 1.00 11.97 361 LEU A C 1
ATOM 2774 O O . LEU A 1 361 ? 42.630 56.255 7.927 1.00 12.52 361 LEU A O 1
ATOM 2779 N N . ASN A 1 362 ? 41.913 54.150 8.306 1.00 11.00 362 ASN A N 1
ATOM 2780 C CA . ASN A 1 362 ? 40.517 54.556 8.070 1.00 11.60 362 ASN A CA 1
ATOM 2781 C C . ASN A 1 362 ? 40.024 55.478 9.187 1.00 13.04 362 ASN A C 1
ATOM 2782 O O . ASN A 1 362 ? 39.347 56.494 8.914 1.00 12.07 362 ASN A O 1
ATOM 2787 N N . GLN A 1 363 ? 40.388 55.169 10.430 1.00 12.06 363 GLN A N 1
ATOM 2788 C CA . GLN A 1 363 ? 40.039 56.072 11.533 1.00 9.92 363 GLN A CA 1
ATOM 2789 C C . GLN A 1 363 ? 40.622 57.472 11.352 1.00 11.32 363 GLN A C 1
ATOM 2790 O O . GLN A 1 363 ? 39.950 58.447 11.674 1.00 12.78 363 GLN A O 1
ATOM 2796 N N . PHE A 1 364 ? 41.866 57.561 10.876 1.00 10.12 364 PHE A N 1
ATOM 2797 C CA . PHE A 1 364 ? 42.545 58.851 10.590 1.00 11.47 364 PHE A CA 1
ATOM 2798 C C . PHE A 1 364 ? 41.660 59.681 9.652 1.00 12.89 364 PHE A C 1
ATOM 2799 O O . PHE A 1 364 ? 41.411 60.842 9.908 1.00 11.16 364 PHE A O 1
ATOM 2807 N N . VAL A 1 365 ? 41.110 59.071 8.597 1.00 11.33 365 VAL A N 1
ATOM 2808 C CA . VAL A 1 365 ? 40.211 59.830 7.735 1.00 10.87 365 VAL A CA 1
ATOM 2809 C C . VAL A 1 365 ? 38.943 60.256 8.474 1.00 12.38 365 VAL A C 1
ATOM 2810 O O . VAL A 1 365 ? 38.424 61.379 8.275 1.00 11.05 365 VAL A O 1
ATOM 2814 N N . ASP A 1 366 ? 38.386 59.339 9.267 1.00 9.66 366 ASP A N 1
ATOM 2815 C CA . ASP A 1 366 ? 37.130 59.632 9.954 1.00 11.90 366 ASP A CA 1
ATOM 2816 C C . ASP A 1 366 ? 37.296 60.827 10.883 1.00 9.36 366 ASP A C 1
ATOM 2817 O O . ASP A 1 366 ? 36.497 61.755 10.869 1.00 10.94 366 ASP A O 1
ATOM 2822 N N . ILE A 1 367 ? 38.407 60.845 11.613 1.00 9.59 367 ILE A N 1
ATOM 2823 C CA . ILE A 1 367 ? 38.613 61.853 12.651 1.00 10.62 367 ILE A CA 1
ATOM 2824 C C . ILE A 1 367 ? 39.026 63.177 12.084 1.00 9.07 367 ILE A C 1
ATOM 2825 O O . ILE A 1 367 ? 38.782 64.216 12.704 1.00 11.05 367 ILE A O 1
ATOM 2830 N N . THR A 1 368 ? 39.685 63.175 10.925 1.00 9.85 368 THR A N 1
ATOM 2831 C CA . THR A 1 368 ? 40.168 64.431 10.337 1.00 10.52 368 THR A CA 1
ATOM 2832 C C . THR A 1 368 ? 39.232 65.029 9.294 1.00 11.94 368 THR A C 1
ATOM 2833 O O . THR A 1 368 ? 39.380 66.176 8.928 1.00 11.56 368 THR A O 1
ATOM 2837 N N . SER A 1 369 ? 38.245 64.258 8.843 1.00 8.92 369 SER A N 1
ATOM 2838 C CA . SER A 1 369 ? 37.454 64.668 7.699 1.00 12.02 369 SER A CA 1
ATOM 2839 C C . SER A 1 369 ? 35.980 64.208 7.802 1.00 10.99 369 SER A C 1
ATOM 2840 O O . SER A 1 369 ? 35.056 65.041 7.975 1.00 11.33 369 SER A O 1
ATOM 2843 N N . THR A 1 370 ? 35.747 62.912 7.748 1.00 9.91 370 THR A N 1
ATOM 2844 C CA . THR A 1 370 ? 34.352 62.445 7.541 1.00 11.47 370 THR A CA 1
ATOM 2845 C C . THR A 1 370 ? 33.455 62.691 8.750 1.00 12.04 370 THR A C 1
ATOM 2846 O O . THR A 1 370 ? 32.342 63.239 8.630 1.00 10.10 370 THR A O 1
ATOM 2850 N N . LYS A 1 371 ? 33.932 62.332 9.943 1.00 10.99 371 LYS A N 1
ATOM 2851 C CA . LYS A 1 371 ? 33.114 62.547 11.160 1.00 9.41 371 LYS A CA 1
ATOM 2852 C C . LYS A 1 371 ? 32.930 64.064 11.453 1.00 10.50 371 LYS A C 1
ATOM 2853 O O . LYS A 1 371 ? 31.919 64.507 12.024 1.00 9.90 371 LYS A O 1
ATOM 2859 N N . VAL A 1 372 ? 33.911 64.848 11.050 1.00 10.80 372 VAL A N 1
ATOM 2860 C CA . VAL A 1 372 ? 33.802 66.295 11.189 1.00 9.69 372 VAL A CA 1
ATOM 2861 C C . VAL A 1 372 ? 32.684 66.808 10.247 1.00 11.50 372 VAL A C 1
ATOM 2862 O O . VAL A 1 372 ? 31.806 67.543 10.681 1.00 10.86 372 VAL A O 1
ATOM 2866 N N . ALA A 1 373 ? 32.644 66.329 8.989 1.00 9.37 373 ALA A N 1
ATOM 2867 C CA . ALA A 1 373 ? 31.559 66.777 8.083 1.00 10.24 373 ALA A CA 1
ATOM 2868 C C . ALA A 1 373 ? 30.192 66.387 8.647 1.00 13.53 373 ALA A C 1
ATOM 2869 O O . ALA A 1 373 ? 29.232 67.140 8.568 1.00 12.00 373 ALA A O 1
ATOM 2871 N N . LYS A 1 374 ? 30.108 65.189 9.197 1.00 10.83 374 LYS A N 1
ATOM 2872 C CA . LYS A 1 374 ? 28.842 64.685 9.677 1.00 11.12 374 LYS A CA 1
ATOM 2873 C C . LYS A 1 374 ? 28.316 65.482 10.925 1.00 10.55 374 LYS A C 1
ATOM 2874 O O . LYS A 1 374 ? 27.155 65.913 10.972 1.00 11.97 374 LYS A O 1
ATOM 2880 N N . LEU A 1 375 ? 29.206 65.773 11.864 1.00 9.43 375 LEU A N 1
ATOM 2881 C CA . LEU A 1 375 ? 28.792 66.476 13.079 1.00 10.21 375 LEU A CA 1
ATOM 2882 C C . LEU A 1 375 ? 28.468 67.934 12.761 1.00 10.70 375 LEU A C 1
ATOM 2883 O O . LEU A 1 375 ? 27.715 68.552 13.482 1.00 12.61 375 LEU A O 1
ATOM 2888 N N . PHE A 1 376 ? 29.119 68.486 11.728 1.00 10.04 376 PHE A N 1
ATOM 2889 C CA . PHE A 1 376 ? 28.959 69.914 11.394 1.00 10.17 376 PHE A CA 1
ATOM 2890 C C . PHE A 1 376 ? 28.113 70.173 10.141 1.00 10.34 376 PHE A C 1
ATOM 2891 O O . PHE A 1 376 ? 28.010 71.303 9.675 1.00 11.05 376 PHE A O 1
ATOM 2899 N N . GLY A 1 377 ? 27.405 69.148 9.684 1.00 10.36 377 GLY A N 1
ATOM 2900 C CA . GLY A 1 377 ? 26.311 69.396 8.680 1.00 8.86 377 GLY A CA 1
ATOM 2901 C C . GLY A 1 377 ? 26.846 69.702 7.286 1.00 10.95 377 GLY A C 1
ATOM 2902 O O . GLY A 1 377 ? 26.254 70.496 6.528 1.00 12.27 377 GLY A O 1
ATOM 2903 N N . MET A 1 378 ? 27.979 69.083 6.942 1.00 10.30 378 MET A N 1
ATOM 2904 C CA . MET A 1 378 ? 28.643 69.336 5.644 1.00 11.12 378 MET A CA 1
ATOM 2905 C C . MET A 1 378 ? 28.709 68.038 4.854 1.00 12.21 378 MET A C 1
ATOM 2906 O O . MET A 1 378 ? 29.352 67.991 3.852 1.00 14.90 378 MET A O 1
ATOM 2911 N N . PHE A 1 379 ? 28.042 66.980 5.319 1.00 12.56 379 PHE A N 1
ATOM 2912 C CA . PHE A 1 379 ? 28.193 65.653 4.690 1.00 11.73 379 PHE A CA 1
ATOM 2913 C C . PHE A 1 379 ? 26.900 65.396 3.895 1.00 14.61 379 PHE A C 1
ATOM 2914 O O . PHE A 1 379 ? 25.816 65.687 4.389 1.00 15.81 379 PHE A O 1
ATOM 2922 N N . PRO A 1 380 ? 26.996 64.792 2.701 1.00 15.94 380 PRO A N 1
ATOM 2923 C CA . PRO A 1 380 ? 28.179 64.220 2.083 1.00 16.36 380 PRO A CA 1
ATOM 2924 C C . PRO A 1 380 ? 28.809 65.157 1.060 1.00 11.75 380 PRO A C 1
ATOM 2925 O O . PRO A 1 380 ? 29.681 64.716 0.336 1.00 14.30 380 PRO A O 1
ATOM 2929 N N . GLN A 1 381 ? 28.402 66.425 1.007 1.00 11.64 381 GLN A N 1
ATOM 2930 C CA . GLN A 1 381 ? 29.079 67.375 0.081 1.00 14.69 381 GLN A CA 1
ATOM 2931 C C . GLN A 1 381 ? 30.609 67.343 0.327 1.00 16.47 381 GLN A C 1
ATOM 2932 O O . GLN A 1 381 ? 31.425 67.300 -0.628 1.00 14.77 381 GLN A O 1
ATOM 2938 N N . LYS A 1 382 ? 30.967 67.372 1.605 1.00 12.88 382 LYS A N 1
ATOM 2939 C CA . LYS A 1 382 ? 32.377 67.322 2.052 1.00 9.87 382 LYS A CA 1
ATOM 2940 C C . LYS A 1 382 ? 32.623 66.055 2.880 1.00 11.99 382 LYS A C 1
ATOM 2941 O O . LYS A 1 382 ? 31.663 65.429 3.399 1.00 11.64 382 LYS A O 1
ATOM 2947 N N . GLY A 1 383 ? 33.885 65.653 2.966 1.00 10.09 383 GLY A N 1
ATOM 2948 C CA . GLY A 1 383 ? 34.309 64.735 4.028 1.00 10.90 383 GLY A CA 1
ATOM 2949 C C . GLY A 1 383 ? 34.489 63.326 3.504 1.00 11.92 383 GLY A C 1
ATOM 2950 O O . GLY A 1 383 ? 34.694 62.410 4.263 1.00 15.12 383 GLY A O 1
ATOM 2951 N N . THR A 1 384 ? 34.316 63.140 2.205 1.00 10.40 384 THR A N 1
ATOM 2952 C CA . THR A 1 384 ? 34.549 61.789 1.660 1.00 11.74 384 THR A CA 1
ATOM 2953 C C . THR A 1 384 ? 35.045 61.808 0.209 1.00 13.86 384 THR A C 1
ATOM 2954 O O . THR A 1 384 ? 35.186 62.888 -0.425 1.00 13.82 384 THR A O 1
ATOM 2958 N N . ILE A 1 385 ? 35.337 60.620 -0.305 1.00 11.62 385 ILE A N 1
ATOM 2959 C CA . ILE A 1 385 ? 35.558 60.463 -1.726 1.00 12.73 385 ILE A CA 1
ATOM 2960 C C . ILE A 1 385 ? 34.520 59.507 -2.299 1.00 12.23 385 ILE A C 1
ATOM 2961 O O . ILE A 1 385 ? 34.590 58.334 -2.046 1.00 15.83 385 ILE A O 1
ATOM 2966 N N . ALA A 1 386 ? 33.503 60.086 -2.934 1.00 14.08 386 ALA A N 1
ATOM 2967 C CA . ALA A 1 386 ? 32.367 59.305 -3.426 1.00 14.41 386 ALA A CA 1
ATOM 2968 C C . ALA A 1 386 ? 31.718 60.048 -4.549 1.00 12.93 386 ALA A C 1
ATOM 2969 O O . ALA A 1 386 ? 31.774 61.275 -4.592 1.00 14.57 386 ALA A O 1
ATOM 2971 N N . VAL A 1 387 ? 31.062 59.310 -5.451 1.00 12.59 387 VAL A N 1
ATOM 2972 C CA . VAL A 1 387 ? 30.258 59.950 -6.465 1.00 13.79 387 VAL A CA 1
ATOM 2973 C C . VAL A 1 387 ? 29.279 60.940 -5.865 1.00 14.72 387 VAL A C 1
ATOM 2974 O O . VAL A 1 387 ? 28.546 60.626 -4.904 1.00 16.21 387 VAL A O 1
ATOM 2978 N N . GLY A 1 388 ? 29.271 62.135 -6.445 1.00 13.37 388 GLY A N 1
ATOM 2979 C CA . GLY A 1 388 ? 28.420 63.233 -6.011 1.00 14.12 388 GLY A CA 1
ATOM 2980 C C . GLY A 1 388 ? 29.009 64.190 -4.959 1.00 13.39 388 GLY A C 1
ATOM 2981 O O . GLY A 1 388 ? 28.461 65.262 -4.733 1.00 17.53 388 GLY A O 1
ATOM 2982 N N . SER A 1 389 ? 30.126 63.809 -4.362 1.00 14.85 389 SER A N 1
ATOM 2983 C CA . SER A 1 389 ? 30.827 64.651 -3.384 1.00 15.69 389 SER A CA 1
ATOM 2984 C C . SER A 1 389 ? 31.682 65.697 -4.108 1.00 12.62 389 SER A C 1
ATOM 2985 O O . SER A 1 389 ? 32.082 65.502 -5.255 1.00 12.96 389 SER A O 1
ATOM 2988 N N . ASP A 1 390 ? 31.873 66.841 -3.469 1.00 12.51 390 ASP A N 1
ATOM 2989 C CA . ASP A 1 390 ? 32.842 67.830 -4.011 1.00 9.83 390 ASP A CA 1
ATOM 2990 C C . ASP A 1 390 ? 34.191 67.121 -4.127 1.00 11.82 390 ASP A C 1
ATOM 2991 O O . ASP A 1 390 ? 34.583 66.335 -3.252 1.00 12.73 390 ASP A O 1
ATOM 2996 N N . ALA A 1 391 ? 34.928 67.432 -5.194 1.00 10.19 391 ALA A N 1
ATOM 2997 C CA . ALA A 1 391 ? 36.189 66.805 -5.445 1.00 12.84 391 ALA A CA 1
ATOM 2998 C C . ALA A 1 391 ? 37.238 67.531 -4.592 1.00 14.43 391 ALA A C 1
ATOM 2999 O O . ALA A 1 391 ? 38.030 68.314 -5.110 1.00 12.79 391 ALA A O 1
ATOM 3001 N N . ASP A 1 392 ? 37.229 67.238 -3.296 1.00 10.24 392 ASP A N 1
ATOM 3002 C CA . ASP A 1 392 ? 38.132 67.867 -2.326 1.00 10.88 392 ASP A CA 1
ATOM 3003 C C . ASP A 1 392 ? 39.032 66.724 -1.864 1.00 10.48 392 ASP A C 1
ATOM 3004 O O . ASP A 1 392 ? 38.599 65.813 -1.105 1.00 13.11 392 ASP A O 1
ATOM 3009 N N . ILE A 1 393 ? 40.200 66.629 -2.488 1.00 11.87 393 ILE A N 1
ATOM 3010 C CA . ILE A 1 393 ? 40.991 65.431 -2.432 1.00 11.53 393 ILE A CA 1
ATOM 3011 C C . ILE A 1 393 ? 42.456 65.802 -2.196 1.00 12.54 393 ILE A C 1
ATOM 3012 O O . ILE A 1 393 ? 42.966 66.765 -2.773 1.00 12.10 393 ILE A O 1
ATOM 3017 N N . VAL A 1 394 ? 43.133 64.997 -1.381 1.00 13.35 394 VAL A N 1
ATOM 3018 C CA . VAL A 1 394 ? 44.562 65.178 -1.117 1.00 10.95 394 VAL A CA 1
ATOM 3019 C C . VAL A 1 394 ? 45.324 64.000 -1.690 1.00 13.43 394 VAL A C 1
ATOM 3020 O O . VAL A 1 394 ? 44.963 62.838 -1.442 1.00 13.59 394 VAL A O 1
ATOM 3024 N N . LEU A 1 395 ? 46.392 64.284 -2.455 1.00 11.64 395 LEU A N 1
ATOM 3025 C CA . LEU A 1 395 ? 47.315 63.251 -2.844 1.00 13.18 395 LEU A CA 1
ATOM 3026 C C . LEU A 1 395 ? 48.441 63.242 -1.819 1.00 12.61 395 LEU A C 1
ATOM 3027 O O . LEU A 1 395 ? 49.142 64.254 -1.663 1.00 12.58 395 LEU A O 1
ATOM 3032 N N . PHE A 1 396 ? 48.545 62.141 -1.054 1.00 8.16 396 PHE A N 1
ATOM 3033 C CA . PHE A 1 396 ? 49.408 62.100 0.138 1.00 12.88 396 PHE A CA 1
ATOM 3034 C C . PHE A 1 396 ? 50.446 60.981 -0.029 1.00 14.86 396 PHE A C 1
ATOM 3035 O O . PHE A 1 396 ? 50.090 59.821 -0.362 1.00 13.87 396 PHE A O 1
ATOM 3043 N N . ASP A 1 397 ? 51.730 61.337 0.088 1.00 11.17 397 ASP A N 1
ATOM 3044 C CA . ASP A 1 397 ? 52.814 60.358 -0.006 1.00 14.61 397 ASP A CA 1
ATOM 3045 C C . ASP A 1 397 ? 53.283 59.915 1.379 1.00 12.91 397 ASP A C 1
ATOM 3046 O O . ASP A 1 397 ? 53.892 60.666 2.122 1.00 13.69 397 ASP A O 1
ATOM 3051 N N . PRO A 1 398 ? 52.880 58.702 1.786 1.00 13.98 398 PRO A N 1
ATOM 3052 C CA . PRO A 1 398 ? 53.103 58.282 3.180 1.00 15.72 398 PRO A CA 1
ATOM 3053 C C . PRO A 1 398 ? 54.589 57.940 3.477 1.00 17.59 398 PRO A C 1
ATOM 3054 O O . PRO A 1 398 ? 54.967 57.748 4.640 1.00 17.81 398 PRO A O 1
ATOM 3058 N N . THR A 1 399 ? 55.419 57.876 2.439 1.00 18.13 399 THR A N 1
ATOM 3059 C CA . THR A 1 399 ? 56.821 57.376 2.608 1.00 22.13 399 THR A CA 1
ATOM 3060 C C . THR A 1 399 ? 57.860 58.481 2.886 1.00 23.60 399 THR A C 1
ATOM 3061 O O . THR A 1 399 ? 58.942 58.210 3.409 1.00 23.94 399 THR A O 1
ATOM 3065 N N . VAL A 1 400 ? 57.512 59.718 2.582 1.00 19.46 400 VAL A N 1
ATOM 3066 C CA . VAL A 1 400 ? 58.452 60.822 2.672 1.00 19.62 400 VAL A CA 1
ATOM 3067 C C . VAL A 1 400 ? 58.787 61.129 4.121 1.00 19.45 400 VAL A C 1
ATOM 3068 O O . VAL A 1 400 ? 57.900 61.354 4.951 1.00 21.69 400 VAL A O 1
ATOM 3072 N N . GLN A 1 401 ? 60.076 61.152 4.443 1.00 19.35 401 GLN A N 1
ATOM 3073 C CA . GLN A 1 401 ? 60.495 61.635 5.755 1.00 20.58 401 GLN A CA 1
ATOM 3074 C C . GLN A 1 401 ? 60.833 63.089 5.671 1.00 21.63 401 GLN A C 1
ATOM 3075 O O . GLN A 1 401 ? 61.517 63.523 4.753 1.00 19.66 401 GLN A O 1
ATOM 3081 N N . ARG A 1 402 ? 60.399 63.858 6.659 1.00 17.30 402 ARG A N 1
ATOM 3082 C CA . ARG A 1 402 ? 60.760 65.277 6.663 1.00 19.28 402 ARG A CA 1
ATOM 3083 C C . ARG A 1 402 ? 60.742 65.829 8.078 1.00 18.30 402 ARG A C 1
ATOM 3084 O O . ARG A 1 402 ? 60.356 65.143 9.012 1.00 18.94 402 ARG A O 1
ATOM 3092 N N . THR A 1 403 ? 61.300 67.016 8.243 1.00 15.98 403 THR A N 1
ATOM 3093 C CA . THR A 1 403 ? 61.308 67.664 9.552 1.00 14.70 403 THR A CA 1
ATOM 3094 C C . THR A 1 403 ? 60.350 68.852 9.507 1.00 18.32 403 THR A C 1
ATOM 3095 O O . THR A 1 403 ? 60.386 69.636 8.581 1.00 19.32 403 THR A O 1
ATOM 3099 N N . ILE A 1 404 ? 59.467 68.956 10.485 1.00 12.93 404 ILE A N 1
ATOM 3100 C CA . ILE A 1 404 ? 58.598 70.150 10.532 1.00 13.62 404 ILE A CA 1
ATOM 3101 C C . ILE A 1 404 ? 59.446 71.361 10.915 1.00 15.64 404 ILE A C 1
ATOM 3102 O O . ILE A 1 404 ? 60.177 71.326 11.927 1.00 14.34 404 ILE A O 1
ATOM 3107 N N . SER A 1 405 ? 59.258 72.467 10.200 1.00 14.71 405 SER A N 1
ATOM 3108 C CA . SER A 1 405 ? 60.031 73.659 10.502 1.00 15.45 405 SER A CA 1
ATOM 3109 C C . SER A 1 405 ? 59.348 74.951 10.093 1.00 15.40 405 SER A C 1
ATOM 3110 O O . SER A 1 405 ? 58.745 75.014 9.026 1.00 15.29 405 SER A O 1
ATOM 3113 N N . VAL A 1 406 ? 59.593 76.023 10.856 1.00 14.12 406 VAL A N 1
ATOM 3114 C CA . VAL A 1 406 ? 59.197 77.376 10.437 1.00 15.30 406 VAL A CA 1
ATOM 3115 C C . VAL A 1 406 ? 59.836 77.728 9.087 1.00 18.36 406 VAL A C 1
ATOM 3116 O O . VAL A 1 406 ? 59.276 78.524 8.308 1.00 20.73 406 VAL A O 1
ATOM 3120 N N . GLU A 1 407 ? 60.992 77.118 8.794 1.00 17.79 407 GLU A N 1
ATOM 3121 C CA . GLU A 1 407 ? 61.694 77.397 7.533 1.00 23.76 407 GLU A CA 1
ATOM 3122 C C . GLU A 1 407 ? 60.917 76.957 6.300 1.00 24.69 407 GLU A C 1
ATOM 3123 O O . GLU A 1 407 ? 61.149 77.476 5.206 1.00 21.96 407 GLU A O 1
ATOM 3129 N N . THR A 1 408 ? 59.998 76.001 6.463 1.00 18.50 408 THR A N 1
ATOM 3130 C CA . THR A 1 408 ? 59.321 75.428 5.305 1.00 16.44 408 THR A CA 1
ATOM 3131 C C . THR A 1 408 ? 57.800 75.464 5.449 1.00 19.51 408 THR A C 1
ATOM 3132 O O . THR A 1 408 ? 57.100 75.072 4.518 1.00 19.62 408 THR A O 1
ATOM 3136 N N . HIS A 1 409 ? 57.292 75.992 6.572 1.00 16.99 409 HIS A N 1
ATOM 3137 C CA . HIS A 1 409 ? 55.825 76.102 6.739 1.00 15.82 409 HIS A CA 1
ATOM 3138 C C . HIS A 1 409 ? 55.229 77.309 5.980 1.00 18.18 409 HIS A C 1
ATOM 3139 O O . HIS A 1 409 ? 55.966 78.132 5.401 1.00 18.06 409 HIS A O 1
ATOM 3146 N N . HIS A 1 410 ? 53.910 77.385 5.926 1.00 12.81 410 HIS A N 1
ATOM 3147 C CA . HIS A 1 410 ? 53.242 78.452 5.163 1.00 13.61 410 HIS A CA 1
ATOM 3148 C C . HIS A 1 410 ? 52.345 79.334 6.026 1.00 15.91 410 HIS A C 1
ATOM 3149 O O . HIS A 1 410 ? 51.724 80.296 5.514 1.00 18.80 410 HIS A O 1
ATOM 3156 N N . MET A 1 411 ? 52.242 79.011 7.327 1.00 13.06 411 MET A N 1
ATOM 3157 C CA . MET A 1 411 ? 51.496 79.867 8.262 1.00 12.20 411 MET A CA 1
ATOM 3158 C C . MET A 1 411 ? 52.224 81.209 8.437 1.00 16.87 411 MET A C 1
ATOM 3159 O O . MET A 1 411 ? 53.471 81.241 8.406 1.00 15.43 411 MET A O 1
ATOM 3164 N N . ASN A 1 412 ? 51.463 82.307 8.467 1.00 13.68 412 ASN A N 1
ATOM 3165 C CA . ASN A 1 412 ? 52.104 83.615 8.567 1.00 15.10 412 ASN A CA 1
ATOM 3166 C C . ASN A 1 412 ? 52.471 83.890 10.034 1.00 15.89 412 ASN A C 1
ATOM 3167 O O . ASN A 1 412 ? 51.870 84.751 10.678 1.00 15.02 412 ASN A O 1
ATOM 3172 N N . VAL A 1 413 ? 53.492 83.173 10.543 1.00 14.52 413 VAL A N 1
ATOM 3173 C CA . VAL A 1 413 ? 53.886 83.262 11.955 1.00 15.32 413 VAL A CA 1
ATOM 3174 C C . VAL A 1 413 ? 55.346 82.868 12.039 1.00 15.10 413 VAL A C 1
ATOM 3175 O O . VAL A 1 413 ? 55.819 82.083 11.233 1.00 15.17 413 VAL A O 1
ATOM 3179 N N . ASP A 1 414 ? 56.073 83.440 13.007 1.00 17.40 414 ASP A N 1
ATOM 3180 C CA . ASP A 1 414 ? 57.544 83.305 13.039 1.00 16.24 414 ASP A CA 1
ATOM 3181 C C . ASP A 1 414 ? 58.073 82.106 13.795 1.00 17.47 414 ASP A C 1
ATOM 3182 O O . ASP A 1 414 ? 59.276 82.033 14.052 1.00 16.04 414 ASP A O 1
ATOM 3187 N N . TYR A 1 415 ? 57.211 81.156 14.146 1.00 14.05 415 TYR A N 1
ATOM 3188 C CA . TYR A 1 415 ? 57.727 79.942 14.762 1.00 12.46 415 TYR A CA 1
ATOM 3189 C C . TYR A 1 415 ? 56.762 78.828 14.492 1.00 14.31 415 TYR A C 1
ATOM 3190 O O . TYR A 1 415 ? 55.609 79.059 14.091 1.00 12.96 415 TYR A O 1
ATOM 3199 N N . ASN A 1 416 ? 57.244 77.613 14.713 1.00 14.09 416 ASN A N 1
ATOM 3200 C CA . ASN A 1 416 ? 56.361 76.440 14.647 1.00 13.14 416 ASN A CA 1
ATOM 3201 C C . ASN A 1 416 ? 56.556 75.653 15.927 1.00 14.35 416 ASN A C 1
ATOM 3202 O O . ASN A 1 416 ? 57.708 75.348 16.307 1.00 15.16 416 ASN A O 1
ATOM 3207 N N . PRO A 1 417 ? 55.460 75.366 16.653 1.00 14.51 417 PRO A N 1
ATOM 3208 C CA . PRO A 1 417 ? 55.615 74.685 17.946 1.00 14.85 417 PRO A CA 1
ATOM 3209 C C . PRO A 1 417 ? 56.104 73.246 17.826 1.00 12.01 417 PRO A C 1
ATOM 3210 O O . PRO A 1 417 ? 56.559 72.674 18.813 1.00 13.92 417 PRO A O 1
ATOM 3214 N N . PHE A 1 418 ? 56.031 72.687 16.619 1.00 13.13 418 PHE A N 1
ATOM 3215 C CA . PHE A 1 418 ? 56.577 71.392 16.334 1.00 12.90 418 PHE A CA 1
ATOM 3216 C C . PHE A 1 418 ? 57.981 71.429 15.705 1.00 14.19 418 PHE A C 1
ATOM 3217 O O . PHE A 1 418 ? 58.417 70.452 15.113 1.00 16.14 418 PHE A O 1
ATOM 3225 N N . GLU A 1 419 ? 58.655 72.570 15.809 1.00 13.28 419 GLU A N 1
ATOM 3226 C CA . GLU A 1 419 ? 59.999 72.730 15.259 1.00 12.70 419 GLU A CA 1
ATOM 3227 C C . GLU A 1 419 ? 60.892 71.515 15.537 1.00 14.70 419 GLU A C 1
ATOM 3228 O O . GLU A 1 419 ? 61.106 71.136 16.684 1.00 12.97 419 GLU A O 1
ATOM 3234 N N . GLY A 1 420 ? 61.482 70.981 14.481 1.00 14.30 420 GLY A N 1
ATOM 3235 C CA . GLY A 1 420 ? 62.420 69.834 14.599 1.00 16.79 420 GLY A CA 1
ATOM 3236 C C . GLY A 1 420 ? 61.761 68.465 14.626 1.00 20.11 420 GLY A C 1
ATOM 3237 O O . GLY A 1 420 ? 62.449 67.452 14.617 1.00 19.15 420 GLY A O 1
ATOM 3238 N N . MET A 1 421 ? 60.422 68.415 14.685 1.00 16.52 421 MET A N 1
ATOM 3239 C CA . MET A 1 421 ? 59.739 67.108 14.744 1.00 16.31 421 MET A CA 1
ATOM 3240 C C . MET A 1 421 ? 59.936 66.297 13.480 1.00 15.51 421 MET A C 1
ATOM 3241 O O . MET A 1 421 ? 59.662 66.763 12.380 1.00 15.23 421 MET A O 1
ATOM 3246 N N . GLN A 1 422 ? 60.417 65.068 13.618 1.00 16.32 422 GLN A N 1
ATOM 3247 C CA . GLN A 1 422 ? 60.508 64.189 12.448 1.00 17.55 422 GLN A CA 1
ATOM 3248 C C . GLN A 1 422 ? 5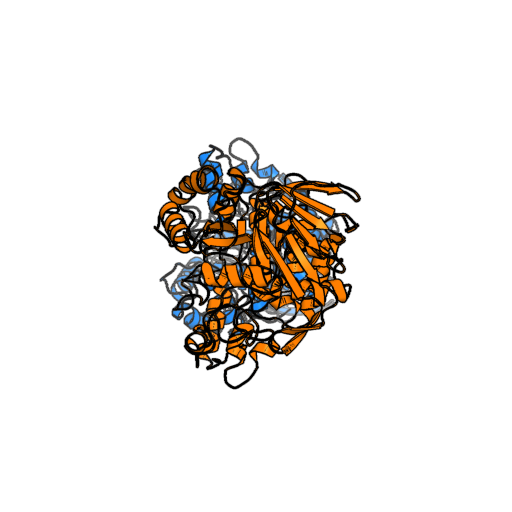9.162 63.516 12.191 1.00 18.98 422 GLN A C 1
ATOM 3249 O O . GLN A 1 422 ? 58.611 62.868 13.082 1.00 18.12 422 GLN A O 1
ATOM 3255 N N . VAL A 1 423 ? 58.706 63.569 10.948 1.00 18.02 423 VAL A N 1
ATOM 3256 C CA . VAL A 1 423 ? 57.464 62.869 10.555 1.00 14.28 423 VAL A CA 1
ATOM 3257 C C . VAL A 1 423 ? 57.668 62.099 9.275 1.00 18.90 423 VAL A C 1
ATOM 3258 O O . VAL A 1 423 ? 58.589 62.395 8.483 1.00 19.55 423 VAL A O 1
ATOM 3262 N N . HIS A 1 424 ? 56.794 61.127 9.027 1.00 16.25 424 HIS A N 1
ATOM 3263 C CA . HIS A 1 424 ? 56.600 60.622 7.678 1.00 18.23 424 HIS A CA 1
ATOM 3264 C C . HIS A 1 424 ? 55.275 61.093 7.142 1.00 16.51 424 HIS A C 1
ATOM 3265 O O . HIS A 1 424 ? 54.275 61.107 7.870 1.00 15.69 424 HIS A O 1
ATOM 3272 N N . GLY A 1 425 ? 55.244 61.345 5.849 1.00 13.90 425 GLY A N 1
ATOM 3273 C CA . GLY A 1 425 ? 54.019 61.736 5.148 1.00 13.85 425 GLY A CA 1
ATOM 3274 C C . GLY A 1 425 ? 54.176 63.150 4.617 1.00 15.03 425 GLY A C 1
ATOM 3275 O O . GLY A 1 425 ? 54.674 64.012 5.303 1.00 16.11 425 GLY A O 1
ATOM 3276 N N . ASP A 1 426 ? 53.843 63.344 3.345 1.00 14.84 426 ASP A N 1
ATOM 3277 C CA . ASP A 1 426 ? 53.978 64.651 2.706 1.00 14.40 426 ASP A CA 1
ATOM 3278 C C . ASP A 1 426 ? 52.714 64.872 1.857 1.00 15.24 426 ASP A C 1
ATOM 3279 O O . ASP A 1 426 ? 52.281 63.992 1.098 1.00 15.13 426 ASP A O 1
ATOM 3284 N N . VAL A 1 427 ? 52.101 66.040 2.034 1.00 13.44 427 VAL A N 1
ATOM 3285 C CA . VAL A 1 427 ? 50.979 66.480 1.172 1.00 11.15 427 VAL A CA 1
ATOM 3286 C C . VAL A 1 427 ? 51.504 66.970 -0.180 1.00 13.54 427 VAL A C 1
ATOM 3287 O O . VAL A 1 427 ? 52.226 67.991 -0.255 1.00 13.45 427 VAL A O 1
ATOM 3291 N N . ILE A 1 428 ? 51.239 66.199 -1.228 1.00 12.45 428 ILE A N 1
ATOM 3292 C CA . ILE A 1 428 ? 51.819 66.520 -2.542 1.00 11.84 428 ILE A CA 1
ATOM 3293 C C . ILE A 1 428 ? 50.934 67.476 -3.323 1.00 14.17 428 ILE A C 1
ATOM 3294 O O . ILE A 1 428 ? 51.405 68.523 -3.776 1.00 13.97 428 ILE A O 1
ATOM 3299 N N . SER A 1 429 ? 49.663 67.101 -3.520 1.00 12.26 429 SER A N 1
ATOM 3300 C CA . SER A 1 429 ? 48.719 67.951 -4.241 1.00 11.51 429 SER A CA 1
ATOM 3301 C C . SER A 1 429 ? 47.374 67.980 -3.523 1.00 14.50 429 SER A C 1
ATOM 3302 O O . SER A 1 429 ? 47.034 67.030 -2.826 1.00 12.19 429 SER A O 1
ATOM 3305 N N . VAL A 1 430 ? 46.643 69.080 -3.694 1.00 12.15 430 VAL A N 1
ATOM 3306 C CA . VAL A 1 430 ? 45.379 69.307 -2.986 1.00 11.95 430 VAL A CA 1
ATOM 3307 C C . VAL A 1 430 ? 44.393 69.910 -3.966 1.00 14.34 430 VAL A C 1
ATOM 3308 O O . VAL A 1 430 ? 44.651 70.971 -4.561 1.00 13.57 430 VAL A O 1
ATOM 3312 N N . LEU A 1 431 ? 43.269 69.223 -4.173 1.00 13.46 431 LEU A N 1
ATOM 3313 C CA . LEU A 1 431 ? 42.171 69.766 -4.983 1.00 13.35 431 LEU A CA 1
ATOM 3314 C C . LEU A 1 431 ? 41.046 70.237 -4.081 1.00 13.16 431 LEU A C 1
ATOM 3315 O O . LEU A 1 431 ? 40.720 69.556 -3.066 1.00 13.04 431 LEU A O 1
ATOM 3320 N N . SER A 1 432 ? 40.430 71.346 -4.476 1.00 12.54 432 SER A N 1
ATOM 3321 C CA . SER A 1 432 ? 39.224 71.888 -3.807 1.00 10.26 432 SER A CA 1
ATOM 3322 C C . SER A 1 432 ? 38.138 72.090 -4.879 1.00 15.57 432 SER A C 1
ATOM 3323 O O . SER A 1 432 ? 38.357 72.838 -5.829 1.00 11.38 432 SER A O 1
ATOM 3326 N N . ARG A 1 433 ? 37.017 71.374 -4.780 1.00 12.91 433 ARG A N 1
ATOM 3327 C CA . ARG A 1 433 ? 35.984 71.426 -5.833 1.00 12.45 433 ARG A CA 1
ATOM 3328 C C . ARG A 1 433 ? 36.581 71.231 -7.241 1.00 13.46 433 ARG A C 1
ATOM 3329 O O . ARG A 1 433 ? 36.248 71.940 -8.181 1.00 13.76 433 ARG A O 1
ATOM 3337 N N . GLY A 1 434 ? 37.483 70.264 -7.348 1.00 12.90 434 GLY A N 1
ATOM 3338 C CA . GLY A 1 434 ? 38.019 69.810 -8.634 1.00 13.27 434 GLY A CA 1
ATOM 3339 C C . GLY A 1 434 ? 39.119 70.713 -9.207 1.00 14.28 434 GLY A C 1
ATOM 3340 O O . GLY A 1 434 ? 39.669 70.413 -10.261 1.00 16.07 434 GLY A O 1
ATOM 3341 N N . ALA A 1 435 ? 39.417 71.827 -8.540 1.00 12.85 435 ALA A N 1
ATOM 3342 C CA . ALA A 1 435 ? 40.535 72.676 -8.978 1.00 14.65 435 ALA A CA 1
ATOM 3343 C C . ALA A 1 435 ? 41.714 72.510 -8.048 1.00 13.32 435 ALA A C 1
ATOM 3344 O O . ALA A 1 435 ? 41.560 72.526 -6.825 1.00 13.57 435 ALA A O 1
ATOM 3346 N N . PHE A 1 436 ? 42.919 72.478 -8.611 1.00 13.14 436 PHE A N 1
ATOM 3347 C CA . PHE A 1 436 ? 44.113 72.382 -7.766 1.00 12.21 436 PHE A CA 1
ATOM 3348 C C . PHE A 1 436 ? 44.286 73.649 -6.954 1.00 13.24 436 PHE A C 1
ATOM 3349 O O . PHE A 1 436 ? 44.114 74.768 -7.501 1.00 12.75 436 PHE A O 1
ATOM 3357 N N . VAL A 1 437 ? 44.631 73.475 -5.674 1.00 13.21 437 VAL A N 1
ATOM 3358 C CA . VAL A 1 437 ? 45.019 74.596 -4.774 1.00 11.17 437 VAL A CA 1
ATOM 3359 C C . VAL A 1 437 ? 46.533 74.503 -4.559 1.00 12.73 437 VAL A C 1
ATOM 3360 O O . VAL A 1 437 ? 47.276 75.513 -4.598 1.00 12.97 437 VAL A O 1
ATOM 3364 N N . VAL A 1 438 ? 46.989 73.283 -4.275 1.00 12.34 438 VAL A N 1
ATOM 3365 C CA . VAL A 1 438 ? 48.411 72.968 -4.230 1.00 12.83 438 VAL A CA 1
ATOM 3366 C C . VAL A 1 438 ? 48.664 71.858 -5.262 1.00 13.54 438 VAL A C 1
ATOM 3367 O O . VAL A 1 438 ? 47.884 70.900 -5.384 1.00 12.78 438 VAL A O 1
ATOM 3371 N N . ARG A 1 439 ? 49.717 71.995 -6.051 1.00 13.94 439 ARG A N 1
ATOM 3372 C CA . ARG A 1 439 ? 50.082 70.929 -6.965 1.00 12.95 439 ARG A CA 1
ATOM 3373 C C . ARG A 1 439 ? 51.576 70.745 -6.897 1.00 15.31 439 ARG A C 1
ATOM 3374 O O . ARG A 1 439 ? 52.324 71.731 -7.039 1.00 14.55 439 ARG A O 1
ATOM 3382 N N . ASN A 1 440 ? 52.008 69.522 -6.581 1.00 14.46 440 ASN A N 1
ATOM 3383 C CA . ASN A 1 440 ? 53.433 69.254 -6.346 1.00 17.03 440 ASN A CA 1
ATOM 3384 C C . ASN A 1 440 ? 54.077 70.276 -5.423 1.00 16.71 440 ASN A C 1
ATOM 3385 O O . ASN A 1 440 ? 55.192 70.781 -5.683 1.00 16.66 440 ASN A O 1
ATOM 3390 N N . LYS A 1 441 ? 53.410 70.517 -4.305 1.00 13.71 441 LYS A N 1
ATOM 3391 C CA . LYS A 1 441 ? 53.924 71.360 -3.231 1.00 12.76 441 LYS A CA 1
ATOM 3392 C C . LYS A 1 441 ? 54.126 72.837 -3.646 1.00 12.04 441 LYS A C 1
ATOM 3393 O O . LYS A 1 441 ? 54.814 73.569 -2.956 1.00 14.02 441 LYS A O 1
ATOM 3399 N N . GLN A 1 442 ? 53.416 73.273 -4.681 1.00 11.13 442 GLN A N 1
ATOM 3400 C CA . GLN A 1 442 ? 53.430 74.692 -5.083 1.00 14.95 442 GLN A CA 1
ATOM 3401 C C . GLN A 1 442 ? 52.004 75.226 -5.060 1.00 15.98 442 GLN A C 1
ATOM 3402 O O . GLN A 1 442 ? 51.044 74.487 -5.342 1.00 14.29 442 GLN A O 1
ATOM 3408 N N . PHE A 1 443 ? 51.843 76.478 -4.671 1.00 11.00 443 PHE A N 1
ATOM 3409 C CA . PHE A 1 443 ? 50.485 77.028 -4.583 1.00 13.40 443 PHE A CA 1
ATOM 3410 C C . PHE A 1 443 ? 50.014 77.486 -5.964 1.00 14.30 443 PHE A C 1
ATOM 3411 O O . PHE A 1 443 ? 50.569 78.458 -6.541 1.00 13.32 443 PHE A O 1
ATOM 3419 N N . VAL A 1 444 ? 48.954 76.847 -6.468 1.00 9.57 444 VAL A N 1
ATOM 3420 C CA . VAL A 1 444 ? 48.402 77.168 -7.792 1.00 11.93 444 VAL A CA 1
ATOM 3421 C C . VAL A 1 444 ? 46.937 77.651 -7.735 1.00 13.85 444 VAL A C 1
ATOM 3422 O O . VAL A 1 444 ? 46.343 78.013 -8.763 1.00 13.95 444 VAL A O 1
ATOM 3426 N N . GLY A 1 445 ? 46.421 77.810 -6.518 1.00 11.94 445 GLY A N 1
ATOM 3427 C CA . GLY A 1 445 ? 45.082 78.342 -6.314 1.00 14.82 445 GLY A CA 1
ATOM 3428 C C . GLY A 1 445 ? 45.080 79.862 -6.305 1.00 15.92 445 GLY A C 1
ATOM 3429 O O . GLY A 1 445 ? 46.014 80.495 -6.815 1.00 14.50 445 GLY A O 1
ATOM 3430 N N . HIS A 1 446 ? 44.049 80.473 -5.719 1.00 15.09 446 HIS A N 1
ATOM 3431 C CA . HIS A 1 446 ? 44.016 81.935 -5.640 1.00 15.43 446 HIS A CA 1
ATOM 3432 C C . HIS A 1 446 ? 43.150 82.468 -4.533 1.00 15.37 446 HIS A C 1
ATOM 3433 O O . HIS A 1 446 ? 42.174 81.819 -4.114 1.00 15.80 446 HIS A O 1
ATOM 3440 N N . ALA A 1 447 ? 43.527 83.634 -4.020 1.00 15.41 447 ALA A N 1
ATOM 3441 C CA . ALA A 1 447 ? 42.653 84.335 -3.052 1.00 12.42 447 ALA A CA 1
ATOM 3442 C C . ALA A 1 447 ? 41.230 84.423 -3.608 1.00 16.21 447 ALA A C 1
ATOM 3443 O O . ALA A 1 447 ? 41.027 84.897 -4.733 1.00 15.82 447 ALA A O 1
ATOM 3445 N N . GLY A 1 448 ? 40.247 84.027 -2.789 1.00 14.60 448 GLY A N 1
ATOM 3446 C CA . GLY A 1 448 ? 38.844 84.124 -3.184 1.00 12.74 448 GLY A CA 1
ATOM 3447 C C . GLY A 1 448 ? 38.289 82.918 -3.942 1.00 16.62 448 GLY A C 1
ATOM 3448 O O . GLY A 1 448 ? 37.090 82.861 -4.230 1.00 17.93 448 GLY A O 1
ATOM 3449 N N . ALA A 1 449 ? 39.123 81.921 -4.205 1.00 14.57 449 ALA A N 1
ATOM 3450 C CA . ALA A 1 449 ? 38.602 80.681 -4.798 1.00 13.78 449 ALA A CA 1
ATOM 3451 C C . ALA A 1 449 ? 37.617 79.958 -3.866 1.00 12.82 449 ALA A C 1
ATOM 3452 O O . ALA A 1 449 ? 36.715 79.218 -4.321 1.00 14.27 449 ALA A O 1
ATOM 3454 N N . GLY A 1 450 ? 37.918 80.024 -2.574 1.00 11.95 450 GLY A N 1
ATOM 3455 C CA . GLY A 1 450 ? 37.132 79.346 -1.544 1.00 9.82 450 GLY A CA 1
ATOM 3456 C C . GLY A 1 450 ? 35.740 79.904 -1.441 1.00 13.34 450 GLY A C 1
ATOM 3457 O O . GLY A 1 450 ? 35.500 81.073 -1.761 1.00 15.72 450 GLY A O 1
ATOM 3458 N N . ARG A 1 451 ? 34.786 79.031 -1.098 1.00 11.72 451 ARG A N 1
ATOM 3459 C CA . ARG A 1 451 ? 33.369 79.420 -0.938 1.00 12.52 451 ARG A CA 1
ATOM 3460 C C . ARG A 1 451 ? 32.842 79.105 0.456 1.00 12.76 451 ARG A C 1
ATOM 3461 O O . ARG A 1 451 ? 33.282 78.154 1.107 1.00 14.51 451 ARG A O 1
ATOM 3469 N N . TYR A 1 452 ? 31.886 79.920 0.882 1.00 13.55 452 TYR A N 1
ATOM 3470 C CA . TYR A 1 452 ? 31.223 79.731 2.176 1.00 12.13 452 TYR A CA 1
ATOM 3471 C C . TYR A 1 452 ? 30.342 78.502 2.069 1.00 15.88 452 TYR A C 1
ATOM 3472 O O . TYR A 1 452 ? 29.646 78.320 1.056 1.00 17.41 452 TYR A O 1
ATOM 3481 N N . VAL A 1 453 ? 30.332 77.686 3.118 1.00 13.44 453 VAL A N 1
ATOM 3482 C CA . VAL A 1 453 ? 29.478 76.480 3.151 1.00 14.63 453 VAL A CA 1
ATOM 3483 C C . VAL A 1 453 ? 28.320 76.667 4.113 1.00 14.21 453 VAL A C 1
ATOM 3484 O O . VAL A 1 453 ? 28.540 76.982 5.293 1.00 12.91 453 VAL A O 1
ATOM 3488 N N . LYS A 1 454 ? 27.090 76.638 3.589 1.00 13.32 454 LYS A N 1
ATOM 3489 C CA . LYS A 1 454 ? 25.880 76.751 4.440 1.00 14.61 454 LYS A CA 1
ATOM 3490 C C . LYS A 1 454 ? 25.554 75.364 4.967 1.00 16.64 454 LYS A C 1
ATOM 3491 O O . LYS A 1 454 ? 25.389 74.429 4.174 1.00 17.48 454 LYS A O 1
ATOM 3497 N N . ARG A 1 455 ? 25.622 75.184 6.286 1.00 9.28 455 ARG A N 1
ATOM 3498 C CA . ARG A 1 455 ? 25.586 73.849 6.852 1.00 9.27 455 ARG A CA 1
ATOM 3499 C C . ARG A 1 455 ? 24.217 73.412 7.277 1.00 10.59 455 ARG A C 1
ATOM 3500 O O . ARG A 1 455 ? 23.344 74.247 7.573 1.00 12.25 455 ARG A O 1
ATOM 3508 N N . SER A 1 456 ? 23.976 72.104 7.206 1.00 12.41 456 SER A N 1
ATOM 3509 C CA . SER A 1 456 ? 22.675 71.568 7.532 1.00 13.41 456 SER A CA 1
ATOM 3510 C C . SER A 1 456 ? 22.469 71.456 9.042 1.00 13.00 456 SER A C 1
ATOM 3511 O O . SER A 1 456 ? 23.443 71.488 9.821 1.00 13.43 456 SER A O 1
ATOM 3514 N N . THR A 1 457 ? 21.211 71.379 9.459 1.00 12.77 457 THR A N 1
ATOM 3515 C CA . THR A 1 457 ? 20.893 71.205 10.884 1.00 12.30 457 THR A CA 1
ATOM 3516 C C . THR A 1 457 ? 21.380 69.879 11.366 1.00 16.80 457 THR A C 1
ATOM 3517 O O . THR A 1 457 ? 21.638 68.973 10.561 1.00 16.24 457 THR A O 1
ATOM 3521 N N . PHE A 1 458 ? 21.445 69.718 12.682 1.00 15.03 458 PHE A N 1
ATOM 3522 C CA . PHE A 1 458 ? 22.153 68.588 13.230 1.00 15.10 458 PHE A CA 1
ATOM 3523 C C . PHE A 1 458 ? 21.449 67.261 13.004 1.00 16.98 458 PHE A C 1
ATOM 3524 O O . PHE A 1 458 ? 20.240 67.119 13.291 1.00 16.16 458 PHE A O 1
ATOM 3532 N N . ALA A 1 459 ? 22.232 66.264 12.589 1.00 17.44 459 ALA A N 1
ATOM 3533 C CA . ALA A 1 459 ? 21.781 64.878 12.567 1.00 19.63 459 ALA A CA 1
ATOM 3534 C C . ALA A 1 459 ? 22.880 64.011 13.195 1.00 20.96 459 ALA A C 1
ATOM 3535 O O . ALA A 1 459 ? 24.082 64.151 12.869 1.00 18.62 459 ALA A O 1
ATOM 3537 N N . ARG A 1 460 ? 22.495 63.089 14.068 1.00 17.62 460 ARG A N 1
ATOM 3538 C CA . ARG A 1 460 ? 23.519 62.224 14.672 1.00 16.92 460 ARG A CA 1
ATOM 3539 C C . ARG A 1 460 ? 24.240 61.387 13.602 1.00 19.76 460 ARG A C 1
ATOM 3540 O O . ARG A 1 460 ? 23.598 60.850 12.680 1.00 18.40 460 ARG A O 1
ATOM 3548 N N . PRO A 1 461 ? 25.556 61.230 13.747 1.00 18.49 461 PRO A N 1
ATOM 3549 C CA . PRO A 1 461 ? 26.291 60.448 12.766 1.00 20.01 461 PRO A CA 1
ATOM 3550 C C . PRO A 1 461 ? 25.903 58.960 12.713 1.00 22.08 461 PRO A C 1
ATOM 3551 O O . PRO A 1 461 ? 26.023 58.400 11.575 1.00 17.49 461 PRO A O 1
ATOM 3555 N N . MET B 1 1 ? 23.177 69.022 91.802 1.00 42.09 1 MET B N 1
ATOM 3556 C CA . MET B 1 1 ? 22.682 67.634 91.776 1.00 36.67 1 MET B CA 1
ATOM 3557 C C . MET B 1 1 ? 23.765 66.654 91.249 1.00 34.77 1 MET B C 1
ATOM 3558 O O . MET B 1 1 ? 24.541 66.937 90.300 1.00 30.98 1 MET B O 1
ATOM 3563 N N . LYS B 1 2 ? 23.830 65.521 91.928 1.00 31.45 2 LYS B N 1
ATOM 3564 C CA . LYS B 1 2 ? 24.267 64.271 91.360 1.00 30.38 2 LYS B CA 1
ATOM 3565 C C . LYS B 1 2 ? 23.046 63.453 90.967 1.00 29.75 2 LYS B C 1
ATOM 3566 O O . LYS B 1 2 ? 22.084 63.301 91.754 1.00 25.17 2 LYS B O 1
ATOM 3572 N N . LYS B 1 3 ? 23.077 62.958 89.728 1.00 23.40 3 LYS B N 1
ATOM 3573 C CA . LYS B 1 3 ? 22.097 61.984 89.236 1.00 24.60 3 LYS B CA 1
ATOM 3574 C C . LYS B 1 3 ? 22.758 60.659 88.867 1.00 25.67 3 LYS B C 1
ATOM 3575 O O . LYS B 1 3 ? 23.803 60.638 88.217 1.00 26.05 3 LYS B O 1
ATOM 3581 N N . TRP B 1 4 ? 22.136 59.559 89.280 1.00 23.75 4 TRP B N 1
ATOM 3582 C CA . TRP B 1 4 ? 22.667 58.213 89.132 1.00 25.68 4 TRP B CA 1
ATOM 3583 C C . TRP B 1 4 ? 21.653 57.450 88.286 1.00 25.07 4 TRP B C 1
ATOM 3584 O O . TRP B 1 4 ? 20.525 57.183 88.733 1.00 24.21 4 TRP B O 1
ATOM 3595 N N . ILE B 1 5 ? 21.991 57.203 87.016 1.00 23.37 5 ILE B N 1
ATOM 3596 C CA . ILE B 1 5 ? 21.016 56.586 86.110 1.00 21.42 5 ILE B CA 1
ATOM 3597 C C . ILE B 1 5 ? 21.275 55.089 86.097 1.00 23.30 5 ILE B C 1
ATOM 3598 O O . ILE B 1 5 ? 22.344 54.624 85.664 1.00 22.66 5 ILE B O 1
ATOM 3603 N N . ARG B 1 6 ? 20.310 54.321 86.602 1.00 20.61 6 ARG B N 1
ATOM 3604 C CA . ARG B 1 6 ? 20.529 52.904 86.883 1.00 24.00 6 ARG B CA 1
ATOM 3605 C C . ARG B 1 6 ? 19.789 51.945 85.942 1.00 20.87 6 ARG B C 1
ATOM 3606 O O . ARG B 1 6 ? 18.670 52.221 85.535 1.00 23.98 6 ARG B O 1
ATOM 3614 N N . ASN B 1 7 ? 20.430 50.805 85.659 1.00 24.19 7 ASN B N 1
ATOM 3615 C CA . ASN B 1 7 ? 19.820 49.607 85.065 1.00 25.16 7 ASN B CA 1
ATOM 3616 C C . ASN B 1 7 ? 19.469 49.736 83.606 1.00 28.24 7 ASN B C 1
ATOM 3617 O O . ASN B 1 7 ? 18.637 48.973 83.098 1.00 26.07 7 ASN B O 1
ATOM 3622 N N . GLY B 1 8 ? 20.072 50.723 82.946 1.00 25.84 8 GLY B N 1
ATOM 3623 C CA . GLY B 1 8 ? 19.890 50.893 81.526 1.00 24.57 8 GLY B CA 1
ATOM 3624 C C . GLY B 1 8 ? 21.079 50.418 80.714 1.00 22.49 8 GLY B C 1
ATOM 3625 O O . GLY B 1 8 ? 22.080 49.877 81.245 1.00 20.60 8 GLY B O 1
ATOM 3626 N N . THR B 1 9 ? 20.926 50.536 79.400 1.00 22.63 9 THR B N 1
ATOM 3627 C CA . THR B 1 9 ? 21.915 49.988 78.477 1.00 20.17 9 THR B CA 1
ATOM 3628 C C . THR B 1 9 ? 22.480 51.196 77.746 1.00 21.47 9 THR B C 1
ATOM 3629 O O . THR B 1 9 ? 21.753 51.884 77.023 1.00 21.51 9 THR B O 1
ATOM 3633 N N . VAL B 1 10 ? 23.774 51.449 77.925 1.00 18.24 10 VAL B N 1
ATOM 3634 C CA . VAL B 1 10 ? 24.417 52.562 77.235 1.00 18.73 10 VAL B CA 1
ATOM 3635 C C . VAL B 1 10 ? 24.710 52.167 75.791 1.00 18.21 10 VAL B C 1
ATOM 3636 O O . VAL B 1 10 ? 25.191 51.063 75.521 1.00 17.76 10 VAL B O 1
ATOM 3640 N N . VAL B 1 11 ? 24.411 53.076 74.869 1.00 21.23 11 VAL B N 1
ATOM 3641 C CA . VAL B 1 11 ? 24.764 52.852 73.458 1.00 21.46 11 VAL B CA 1
ATOM 3642 C C . VAL B 1 11 ? 25.481 54.088 72.949 1.00 22.42 11 VAL B C 1
ATOM 3643 O O . VAL B 1 11 ? 24.981 55.196 73.099 1.00 24.62 11 VAL B O 1
ATOM 3647 N N . THR B 1 12 ? 26.687 53.909 72.407 1.00 18.87 12 THR B N 1
ATOM 3648 C CA . THR B 1 12 ? 27.407 55.025 71.800 1.00 17.98 12 THR B CA 1
ATOM 3649 C C . THR B 1 12 ? 27.738 54.665 70.346 1.00 17.84 12 THR B C 1
ATOM 3650 O O . THR B 1 12 ? 27.183 53.725 69.814 1.00 18.51 12 THR B O 1
ATOM 3654 N N . ALA B 1 13 ? 28.599 55.449 69.696 1.00 17.35 13 ALA B N 1
ATOM 3655 C CA . ALA B 1 13 ? 28.951 55.132 68.313 1.00 17.35 13 ALA B CA 1
ATOM 3656 C C . ALA B 1 13 ? 29.829 53.883 68.205 1.00 20.62 13 ALA B C 1
ATOM 3657 O O . ALA B 1 13 ? 29.902 53.277 67.124 1.00 18.24 13 ALA B O 1
ATOM 3659 N N . SER B 1 14 ? 30.475 53.483 69.317 1.00 19.49 14 SER B N 1
ATOM 3660 C CA . SER B 1 14 ? 31.298 52.272 69.342 1.00 23.00 14 SER B CA 1
ATOM 3661 C C . SER B 1 14 ? 30.747 51.168 70.228 1.00 21.27 14 SER B C 1
ATOM 3662 O O . SER B 1 14 ? 30.780 49.997 69.854 1.00 22.39 14 SER B O 1
ATOM 3665 N N . ASP B 1 15 ? 30.188 51.554 71.382 1.00 19.22 15 ASP B N 1
ATOM 3666 C CA . ASP B 1 15 ? 29.981 50.651 72.541 1.00 18.94 15 ASP B CA 1
ATOM 3667 C C . ASP B 1 15 ? 28.483 50.360 72.800 1.00 18.03 15 ASP B C 1
ATOM 3668 O O . ASP B 1 15 ? 27.633 51.215 72.536 1.00 19.30 15 ASP B O 1
ATOM 3673 N N . THR B 1 16 ? 28.169 49.147 73.266 1.00 20.15 16 THR B N 1
ATOM 3674 C CA . THR B 1 16 ? 26.810 48.835 73.780 1.00 22.68 16 THR B CA 1
ATOM 3675 C C . THR B 1 16 ? 26.968 47.942 75.005 1.00 21.99 16 THR B C 1
ATOM 3676 O O . THR B 1 16 ? 27.577 46.881 74.926 1.00 23.16 16 THR B O 1
ATOM 3680 N N . TYR B 1 17 ? 26.545 48.422 76.159 1.00 22.00 17 TYR B N 1
ATOM 3681 C CA . TYR B 1 17 ? 26.787 47.647 77.400 1.00 19.42 17 TYR B CA 1
ATOM 3682 C C . TYR B 1 17 ? 25.788 48.065 78.476 1.00 21.68 17 TYR B C 1
ATOM 3683 O O . TYR B 1 17 ? 25.290 49.191 78.486 1.00 21.15 17 TYR B O 1
ATOM 3692 N N . GLN B 1 18 ? 25.614 47.196 79.467 1.00 22.64 18 GLN B N 1
ATOM 3693 C CA . GLN B 1 18 ? 24.804 47.551 80.635 1.00 26.04 18 GLN B CA 1
ATOM 3694 C C . GLN B 1 18 ? 25.693 48.150 81.716 1.00 24.71 18 GLN B C 1
ATOM 3695 O O . GLN B 1 18 ? 26.753 47.599 82.029 1.00 27.20 18 GLN B O 1
ATOM 3701 N N . ALA B 1 19 ? 25.325 49.335 82.189 1.00 23.12 19 ALA B N 1
ATOM 3702 C CA . ALA B 1 19 ? 26.052 49.948 83.301 1.00 25.49 19 ALA B CA 1
ATOM 3703 C C . ALA B 1 19 ? 25.277 51.138 83.755 1.00 25.41 19 ALA B C 1
ATOM 3704 O O . ALA B 1 19 ? 24.349 51.587 83.068 1.00 23.91 19 ALA B O 1
ATOM 3706 N N . ASP B 1 20 ? 25.610 51.618 84.949 1.00 24.91 20 ASP B N 1
ATOM 3707 C CA . ASP B 1 20 ? 25.017 52.835 85.481 1.00 25.51 20 ASP B CA 1
ATOM 3708 C C . ASP B 1 20 ? 25.865 54.061 85.138 1.00 22.24 20 ASP B C 1
ATOM 3709 O O . ASP B 1 20 ? 27.079 53.959 84.973 1.00 24.28 20 ASP B O 1
ATOM 3714 N N . VAL B 1 21 ? 25.206 55.204 85.014 1.00 21.50 21 VAL B N 1
ATOM 3715 C CA . VAL B 1 21 ? 25.883 56.462 84.706 1.00 22.58 21 VAL B CA 1
ATOM 3716 C C . VAL B 1 21 ? 25.712 57.485 85.840 1.00 22.16 21 VAL B C 1
ATOM 3717 O O . VAL B 1 21 ? 24.593 57.869 86.158 1.00 24.39 21 VAL B O 1
ATOM 3721 N N . LEU B 1 22 ? 26.830 57.948 86.409 1.00 22.79 22 LEU B N 1
ATOM 3722 C CA . LEU B 1 22 ? 26.803 59.020 87.416 1.00 22.17 22 LEU B CA 1
ATOM 3723 C C . LEU B 1 22 ? 27.125 60.384 86.808 1.00 21.82 22 LEU B C 1
ATOM 3724 O O . LEU B 1 22 ? 28.198 60.581 86.187 1.00 22.62 22 LEU B O 1
ATOM 3729 N N . ILE B 1 23 ? 26.210 61.314 87.023 1.00 20.95 23 ILE B N 1
ATOM 3730 C CA . ILE B 1 23 ? 26.326 62.687 86.596 1.00 21.23 23 ILE B CA 1
ATOM 3731 C C . ILE B 1 23 ? 26.593 63.507 87.850 1.00 25.61 23 ILE B C 1
ATOM 3732 O O . ILE B 1 23 ? 25.882 63.352 88.852 1.00 24.71 23 ILE B O 1
ATOM 3737 N N . ASP B 1 24 ? 27.570 64.412 87.777 1.00 23.80 24 ASP B N 1
ATOM 3738 C CA . ASP B 1 24 ? 27.778 65.406 88.840 1.00 26.77 24 ASP B CA 1
ATOM 3739 C C . ASP B 1 24 ? 27.807 66.787 88.241 1.00 24.54 24 ASP B C 1
ATOM 3740 O O . ASP B 1 24 ? 28.707 67.142 87.450 1.00 24.89 24 ASP B O 1
ATOM 3745 N N . GLY B 1 25 ? 26.773 67.554 88.547 1.00 24.04 25 GLY B N 1
ATOM 3746 C CA . GLY B 1 25 ? 26.619 68.844 87.927 1.00 22.30 25 GLY B CA 1
ATOM 3747 C C . GLY B 1 25 ? 26.264 68.657 86.444 1.00 23.84 25 GLY B C 1
ATOM 3748 O O . GLY B 1 25 ? 25.296 67.974 86.127 1.00 26.72 25 GLY B O 1
ATOM 3749 N N . GLU B 1 26 ? 27.054 69.265 85.559 1.00 21.90 26 GLU B N 1
ATOM 3750 C CA . GLU B 1 26 ? 26.720 69.260 84.103 1.00 24.05 26 GLU B CA 1
ATOM 3751 C C . GLU B 1 26 ? 27.315 68.082 83.311 1.00 23.85 26 GLU B C 1
ATOM 3752 O O . GLU B 1 26 ? 26.998 67.920 82.114 1.00 24.63 26 GLU B O 1
ATOM 3758 N N . LYS B 1 27 ? 28.131 67.264 83.982 1.00 21.70 27 LYS B N 1
ATOM 3759 C CA . LYS B 1 27 ? 29.042 66.303 83.339 1.00 22.78 27 LYS B CA 1
ATOM 3760 C C . LYS B 1 27 ? 28.912 64.852 83.807 1.00 21.78 27 LYS B C 1
ATOM 3761 O O . LYS B 1 27 ? 28.576 64.554 84.965 1.00 23.31 27 LYS B O 1
ATOM 3767 N N . VAL B 1 28 ? 29.209 63.916 82.917 1.00 22.20 28 VAL B N 1
ATOM 3768 C CA . VAL B 1 28 ? 29.300 62.532 83.341 1.00 19.29 28 VAL B CA 1
ATOM 3769 C C . VAL B 1 28 ? 30.633 62.382 84.075 1.00 20.84 28 VAL B C 1
ATOM 3770 O O . VAL B 1 28 ? 31.666 62.791 83.552 1.00 21.05 28 VAL B O 1
ATOM 3774 N N . VAL B 1 29 ? 30.613 61.826 85.288 1.00 20.41 29 VAL B N 1
ATOM 3775 C CA . VAL B 1 29 ? 31.861 61.615 86.061 1.00 21.62 29 VAL B CA 1
ATOM 3776 C C . VAL B 1 29 ? 32.238 60.162 86.292 1.00 21.50 29 VAL B C 1
ATOM 3777 O O . VAL B 1 29 ? 33.396 59.849 86.634 1.00 21.60 29 VAL B O 1
ATOM 3781 N N . ALA B 1 30 ? 31.277 59.254 86.157 1.00 20.38 30 ALA B N 1
ATOM 3782 C CA . ALA B 1 30 ? 31.617 57.834 86.292 1.00 19.66 30 ALA B CA 1
ATOM 3783 C C . ALA B 1 30 ? 30.636 56.957 85.566 1.00 19.39 30 ALA B C 1
ATOM 3784 O O . ALA B 1 30 ? 29.448 57.256 85.505 1.00 21.95 30 ALA B O 1
ATOM 3786 N N . ILE B 1 31 ? 31.119 55.812 85.115 1.00 18.77 31 ILE B N 1
ATOM 3787 C CA . ILE B 1 31 ? 30.232 54.819 84.534 1.00 19.60 31 ILE B CA 1
ATOM 3788 C C . ILE B 1 31 ? 30.684 53.509 85.079 1.00 21.71 31 ILE B C 1
ATOM 3789 O O . ILE B 1 31 ? 31.870 53.278 85.212 1.00 25.22 31 ILE B O 1
ATOM 3794 N N . GLY B 1 32 ? 29.744 52.666 85.485 1.00 22.98 32 GLY B N 1
ATOM 3795 C CA . GLY B 1 32 ? 30.124 51.451 86.174 1.00 23.70 32 GLY B CA 1
ATOM 3796 C C . GLY B 1 32 ? 28.949 50.642 86.638 1.00 27.10 32 GLY B C 1
ATOM 3797 O O . GLY B 1 32 ? 27.816 51.153 86.741 1.00 25.18 32 GLY B O 1
ATOM 3798 N N . SER B 1 33 ? 29.207 49.359 86.860 1.00 31.93 33 SER B N 1
ATOM 3799 C CA . SER B 1 33 ? 28.147 48.400 87.133 1.00 36.34 33 SER B CA 1
ATOM 3800 C C . SER B 1 33 ? 27.792 48.355 88.630 1.00 38.00 33 SER B C 1
ATOM 3801 O O . SER B 1 33 ? 26.698 47.901 89.004 1.00 40.00 33 SER B O 1
ATOM 3804 N N . ASP B 1 34 ? 28.685 48.890 89.468 1.00 37.28 34 ASP B N 1
ATOM 3805 C CA . ASP B 1 34 ? 28.425 48.984 90.918 1.00 36.59 34 ASP B CA 1
ATOM 3806 C C . ASP B 1 34 ? 29.060 50.221 91.561 1.00 35.22 34 ASP B C 1
ATOM 3807 O O . ASP B 1 34 ? 30.032 50.122 92.315 1.00 34.51 34 ASP B O 1
ATOM 3812 N N . LEU B 1 35 ? 28.493 51.388 91.288 1.00 32.37 35 LEU B N 1
ATOM 3813 C CA . LEU B 1 35 ? 29.144 52.631 91.658 1.00 32.34 35 LEU B CA 1
ATOM 3814 C C . LEU B 1 35 ? 28.904 53.025 93.138 1.00 36.20 35 LEU B C 1
ATOM 3815 O O . LEU B 1 35 ? 29.673 53.808 93.707 1.00 33.22 35 LEU B O 1
ATOM 3820 N N . GLN B 1 36 ? 27.814 52.521 93.722 1.00 37.77 36 GLN B N 1
ATOM 3821 C CA . GLN B 1 36 ? 27.498 52.779 95.143 1.00 41.13 36 GLN B CA 1
ATOM 3822 C C . GLN B 1 36 ? 27.554 54.273 95.416 1.00 42.18 36 GLN B C 1
ATOM 3823 O O . GLN B 1 36 ? 28.115 54.716 96.411 1.00 43.71 36 GLN B O 1
ATOM 3829 N N . ALA B 1 37 ? 26.988 55.048 94.494 1.00 41.84 37 ALA B N 1
ATOM 3830 C CA . ALA B 1 37 ? 26.963 56.493 94.614 1.00 43.24 37 ALA B CA 1
ATOM 3831 C C . ALA B 1 37 ? 26.097 56.943 95.791 1.00 45.15 37 ALA B C 1
ATOM 3832 O O . ALA B 1 37 ? 25.037 56.373 96.067 1.00 45.62 37 ALA B O 1
ATOM 3834 N N . THR B 1 38 ? 26.550 57.990 96.464 1.00 47.62 38 THR B N 1
ATOM 3835 C CA . THR B 1 38 ? 25.781 58.582 97.541 1.00 48.76 38 THR B CA 1
ATOM 3836 C C . THR B 1 38 ? 25.419 60.040 97.293 1.00 47.44 38 THR B C 1
ATOM 3837 O O . THR B 1 38 ? 26.136 60.788 96.592 1.00 45.80 38 THR B O 1
ATOM 3841 N N . ASP B 1 39 ? 24.257 60.405 97.821 1.00 42.94 39 ASP B N 1
ATOM 3842 C CA . ASP B 1 39 ? 23.755 61.746 97.723 1.00 43.08 39 ASP B CA 1
ATOM 3843 C C . ASP B 1 39 ? 23.435 62.046 96.271 1.00 38.29 39 ASP B C 1
ATOM 3844 O O . ASP B 1 39 ? 23.514 63.192 95.842 1.00 38.52 39 ASP B O 1
ATOM 3849 N N . ALA B 1 40 ? 23.059 60.992 95.538 1.00 36.50 40 ALA B N 1
ATOM 3850 C CA . ALA B 1 40 ? 22.612 61.103 94.135 1.00 35.02 40 ALA B CA 1
ATOM 3851 C C . ALA B 1 40 ? 21.140 60.714 93.985 1.00 34.64 40 ALA B C 1
ATOM 3852 O O . ALA B 1 40 ? 20.682 59.708 94.567 1.00 34.26 40 ALA B O 1
ATOM 3854 N N . GLU B 1 41 ? 20.423 61.473 93.160 1.00 30.02 41 GLU B N 1
ATOM 3855 C CA . GLU B 1 41 ? 19.060 61.131 92.755 1.00 29.28 41 GLU B CA 1
ATOM 3856 C C . GLU B 1 41 ? 19.044 59.954 91.780 1.00 31.79 41 GLU B C 1
ATOM 3857 O O . GLU B 1 41 ? 19.718 59.999 90.737 1.00 29.56 41 GLU B O 1
ATOM 3863 N N . VAL B 1 42 ? 18.307 58.893 92.129 1.00 31.77 42 VAL B N 1
ATOM 3864 C CA . VAL B 1 42 ? 18.313 57.658 91.348 1.00 29.58 42 VAL B CA 1
ATOM 3865 C C . VAL B 1 42 ? 17.279 57.773 90.249 1.00 30.24 42 VAL B C 1
ATOM 3866 O O . VAL B 1 42 ? 16.121 58.120 90.501 1.00 28.12 42 VAL B O 1
ATOM 3870 N N . ILE B 1 43 ? 17.731 57.565 89.013 1.00 27.37 43 ILE B N 1
ATOM 3871 C CA . ILE B 1 43 ? 16.853 57.574 87.827 1.00 27.16 43 ILE B CA 1
ATOM 3872 C C . ILE B 1 43 ? 16.824 56.162 87.258 1.00 26.68 43 ILE B C 1
ATOM 3873 O O . ILE B 1 43 ? 17.873 55.582 86.949 1.00 25.84 43 ILE B O 1
ATOM 3878 N N . ASP B 1 44 ? 15.632 55.569 87.192 1.00 24.26 44 ASP B N 1
ATOM 3879 C CA . ASP B 1 44 ? 15.508 54.159 86.843 1.00 25.93 44 ASP B CA 1
ATOM 3880 C C . ASP B 1 44 ? 15.390 54.073 85.321 1.00 26.21 44 ASP B C 1
ATOM 3881 O O . ASP B 1 44 ? 14.433 54.564 84.749 1.00 27.55 44 ASP B O 1
ATOM 3886 N N . ALA B 1 45 ? 16.361 53.437 84.679 1.00 26.00 45 ALA B N 1
ATOM 3887 C CA . ALA B 1 45 ? 16.355 53.336 83.214 1.00 23.84 45 ALA B CA 1
ATOM 3888 C C . ALA B 1 45 ? 16.152 51.889 82.776 1.00 26.31 45 ALA B C 1
ATOM 3889 O O . ALA B 1 45 ? 16.606 51.487 81.700 1.00 26.71 45 ALA B O 1
ATOM 3891 N N . THR B 1 46 ? 15.500 51.082 83.625 1.00 25.31 46 THR B N 1
ATOM 3892 C CA . THR B 1 46 ? 15.164 49.703 83.284 1.00 24.08 46 THR B CA 1
ATOM 3893 C C . THR B 1 46 ? 14.459 49.646 81.926 1.00 23.73 46 THR B C 1
ATOM 3894 O O . THR B 1 46 ? 13.457 50.329 81.712 1.00 26.75 46 THR B O 1
ATOM 3898 N N . GLY B 1 47 ? 14.952 48.776 81.052 1.00 24.87 47 GLY B N 1
ATOM 3899 C CA . GLY B 1 47 ? 14.356 48.591 79.727 1.00 24.71 47 GLY B CA 1
ATOM 3900 C C . GLY B 1 47 ? 14.585 49.729 78.732 1.00 24.63 47 GLY B C 1
ATOM 3901 O O . GLY B 1 47 ? 13.936 49.776 77.678 1.00 24.56 47 GLY B O 1
ATOM 3902 N N . TYR B 1 48 ? 15.422 50.692 79.100 1.00 19.65 48 TYR B N 1
ATOM 3903 C CA . TYR B 1 48 ? 15.732 51.830 78.204 1.00 22.26 48 TYR B CA 1
ATOM 3904 C C . TYR B 1 48 ? 17.145 51.714 77.660 1.00 22.83 48 TYR B C 1
ATOM 3905 O O . TYR B 1 48 ? 18.050 51.129 78.310 1.00 23.69 48 TYR B O 1
ATOM 3914 N N . TYR B 1 49 ? 17.358 52.333 76.498 1.00 21.85 49 TYR B N 1
ATOM 3915 C CA . TYR B 1 49 ? 18.697 52.691 76.098 1.00 18.95 49 TYR B CA 1
ATOM 3916 C C . TYR B 1 49 ? 19.000 54.041 76.662 1.00 16.55 49 TYR B C 1
ATOM 3917 O O . TYR B 1 49 ? 18.141 54.921 76.701 1.00 21.41 49 TYR B O 1
ATOM 3926 N N . LEU B 1 50 ? 20.265 54.257 76.992 1.00 18.40 50 LEU B N 1
ATOM 3927 C CA . LEU B 1 50 ? 20.764 55.598 77.234 1.00 16.78 50 LEU B CA 1
ATOM 3928 C C . LEU B 1 50 ? 21.512 55.982 75.972 1.00 18.93 50 LEU B C 1
ATOM 3929 O O . LEU B 1 50 ? 22.483 55.315 75.654 1.00 15.85 50 LEU B O 1
ATOM 3934 N N . LEU B 1 51 ? 21.059 57.026 75.279 1.00 20.64 51 LEU B N 1
ATOM 3935 C CA . LEU B 1 51 ? 21.686 57.475 74.036 1.00 19.41 51 LEU B CA 1
ATOM 3936 C C . LEU B 1 51 ? 22.333 58.824 74.259 1.00 18.60 51 LEU B C 1
ATOM 3937 O O . LEU B 1 51 ? 21.782 59.683 74.978 1.00 20.10 51 LEU B O 1
ATOM 3942 N N . PRO B 1 52 ? 23.461 59.088 73.574 1.00 16.36 52 PRO B N 1
ATOM 3943 C CA . PRO B 1 52 ? 23.893 60.468 73.578 1.00 15.76 52 PRO B CA 1
ATOM 3944 C C . PRO B 1 52 ? 22.852 61.308 72.851 1.00 18.82 52 PRO B C 1
ATOM 3945 O O . PRO B 1 52 ? 22.316 60.868 71.838 1.00 19.71 52 PRO B O 1
ATOM 3949 N N . GLY B 1 53 ? 22.530 62.476 73.403 1.00 16.93 53 GLY B N 1
ATOM 3950 C CA . GLY B 1 53 ? 21.490 63.316 72.841 1.00 18.25 53 GLY B CA 1
ATOM 3951 C C . GLY B 1 53 ? 21.787 63.605 71.375 1.00 18.62 53 GLY B C 1
ATOM 3952 O O . GLY B 1 53 ? 22.956 63.904 71.000 1.00 17.49 53 GLY B O 1
ATOM 3953 N N . GLY B 1 54 ? 20.732 63.563 70.557 1.00 17.27 54 GLY B N 1
ATOM 3954 C CA . GLY B 1 54 ? 20.883 63.908 69.121 1.00 19.12 54 GLY B CA 1
ATOM 3955 C C . GLY B 1 54 ? 21.505 65.271 68.925 1.00 17.47 54 GLY B C 1
ATOM 3956 O O . GLY B 1 54 ? 21.198 66.218 69.660 1.00 18.09 54 GLY B O 1
ATOM 3957 N N . ILE B 1 55 ? 22.393 65.406 67.937 1.00 15.93 55 ILE B N 1
ATOM 3958 C CA . ILE B 1 55 ? 22.859 66.741 67.556 1.00 13.07 55 ILE B CA 1
ATOM 3959 C C . ILE B 1 55 ? 22.386 67.034 66.139 1.00 16.22 55 ILE B C 1
ATOM 3960 O O . ILE B 1 55 ? 22.723 66.280 65.237 1.00 16.34 55 ILE B O 1
ATOM 3965 N N . ASP B 1 56 ? 21.532 68.046 65.961 1.00 13.86 56 ASP B N 1
ATOM 3966 C CA . ASP B 1 56 ? 20.929 68.268 64.638 1.00 14.10 56 ASP B CA 1
ATOM 3967 C C . ASP B 1 56 ? 21.670 69.387 63.973 1.00 14.00 56 ASP B C 1
ATOM 3968 O O . ASP B 1 56 ? 21.474 70.553 64.328 1.00 15.91 56 ASP B O 1
ATOM 3973 N N . PRO B 1 57 ? 22.554 69.051 63.002 1.00 12.24 57 PRO B N 1
ATOM 3974 C CA . PRO B 1 57 ? 23.353 70.125 62.411 1.00 15.30 57 PRO B CA 1
ATOM 3975 C C . PRO B 1 57 ? 22.637 70.959 61.361 1.00 11.89 57 PRO B C 1
ATOM 3976 O O . PRO B 1 57 ? 23.289 71.707 60.644 1.00 14.74 57 PRO B O 1
ATOM 3980 N N . HIS B 1 58 ? 21.324 70.820 61.219 1.00 13.71 58 HIS B N 1
ATOM 3981 C CA . HIS B 1 58 ? 20.652 71.438 60.098 1.00 14.11 58 HIS B CA 1
ATOM 3982 C C . HIS B 1 58 ? 19.273 71.961 60.481 1.00 12.66 58 HIS B C 1
ATOM 3983 O O . HIS B 1 58 ? 18.252 71.304 60.203 1.00 13.21 58 HIS B O 1
ATOM 3990 N N . THR B 1 59 ? 19.257 73.161 61.071 1.00 13.45 59 THR B N 1
ATOM 3991 C CA . THR B 1 59 ? 18.002 73.762 61.496 1.00 13.04 59 THR B CA 1
ATOM 3992 C C . THR B 1 59 ? 17.863 75.177 60.938 1.00 13.85 59 THR B C 1
ATOM 3993 O O . THR B 1 59 ? 18.883 75.860 60.634 1.00 14.27 59 THR B O 1
ATOM 3997 N N . HIS B 1 60 ? 16.607 75.638 60.841 1.00 14.72 60 HIS B N 1
ATOM 3998 C CA . HIS B 1 60 ? 16.296 77.004 60.384 1.00 12.26 60 HIS B CA 1
ATOM 3999 C C . HIS B 1 60 ? 15.191 77.614 61.272 1.00 13.87 60 HIS B C 1
ATOM 4000 O O . HIS B 1 60 ? 14.050 77.780 60.815 1.00 15.09 60 HIS B O 1
ATOM 4007 N N . LEU B 1 61 ? 15.531 77.905 62.535 1.00 13.71 61 LEU B N 1
ATOM 4008 C CA . LEU B 1 61 ? 14.542 78.414 63.499 1.00 15.48 61 LEU B CA 1
ATOM 4009 C C . LEU B 1 61 ? 14.380 79.915 63.309 1.00 16.54 61 LEU B C 1
ATOM 4010 O O . LEU B 1 61 ? 15.357 80.626 63.093 1.00 16.72 61 LEU B O 1
ATOM 4015 N N . ASP B 1 62 ? 13.129 80.385 63.266 1.00 17.40 62 ASP B N 1
ATOM 4016 C CA . ASP B 1 62 ? 12.879 81.822 63.148 1.00 19.38 62 ASP B CA 1
ATOM 4017 C C . ASP B 1 62 ? 13.562 82.439 61.904 1.00 20.90 62 ASP B C 1
ATOM 4018 O O . ASP B 1 62 ? 14.151 83.533 61.951 1.00 18.78 62 ASP B O 1
ATOM 4023 N N . MET B 1 63 ? 13.469 81.726 60.776 1.00 20.17 63 MET B N 1
ATOM 4024 C CA . MET B 1 63 ? 14.150 82.139 59.560 1.00 18.16 63 MET B CA 1
ATOM 4025 C C . MET B 1 63 ? 13.214 82.916 58.644 1.00 17.03 63 MET B C 1
ATOM 4026 O O . MET B 1 63 ? 12.158 82.402 58.273 1.00 19.01 63 MET B O 1
ATOM 4031 N N . PRO B 1 64 ? 13.657 84.078 58.158 1.00 21.22 64 PRO B N 1
ATOM 4032 C CA . PRO B 1 64 ? 12.908 84.823 57.132 1.00 20.65 64 PRO B CA 1
ATOM 4033 C C . PRO B 1 64 ? 13.187 84.179 55.771 1.00 20.62 64 PRO B C 1
ATOM 4034 O O . PRO B 1 64 ? 14.337 84.155 55.319 1.00 20.47 64 PRO B O 1
ATOM 4038 N N . PHE B 1 65 ? 12.160 83.625 55.150 1.00 19.03 65 PHE B N 1
ATOM 4039 C CA . PHE B 1 65 ? 12.337 82.849 53.919 1.00 23.11 65 PHE B CA 1
ATOM 4040 C C . PHE B 1 65 ? 10.947 82.682 53.317 1.00 24.02 65 PHE B C 1
ATOM 4041 O O . PHE B 1 65 ? 9.971 82.593 54.060 1.00 22.28 65 PHE B O 1
ATOM 4049 N N . GLY B 1 66 ? 10.875 82.606 51.984 1.00 23.45 66 GLY B N 1
ATOM 4050 C CA . GLY B 1 66 ? 9.654 82.190 51.302 1.00 24.57 66 GLY B CA 1
ATOM 4051 C C . GLY B 1 66 ? 8.515 83.197 51.410 1.00 24.06 66 GLY B C 1
ATOM 4052 O O . GLY B 1 66 ? 7.344 82.817 51.326 1.00 23.36 66 GLY B O 1
ATOM 4053 N N . GLY B 1 67 ? 8.870 84.464 51.661 1.00 23.54 67 GLY B N 1
ATOM 4054 C CA . GLY B 1 67 ? 7.891 85.549 51.884 1.00 23.41 67 GLY B CA 1
ATOM 4055 C C . GLY B 1 67 ? 7.281 85.571 53.273 1.00 24.39 67 GLY B C 1
ATOM 4056 O O . GLY B 1 67 ? 6.287 86.245 53.503 1.00 27.58 67 GLY B O 1
ATOM 4057 N N . THR B 1 68 ? 7.837 84.805 54.200 1.00 21.91 68 THR B N 1
ATOM 4058 C CA . THR B 1 68 ? 7.296 84.730 55.547 1.00 21.16 68 THR B CA 1
ATOM 4059 C C . THR B 1 68 ? 8.444 84.337 56.470 1.00 23.63 68 THR B C 1
ATOM 4060 O O . THR B 1 68 ? 9.595 84.751 56.220 1.00 24.15 68 THR B O 1
ATOM 4064 N N . VAL B 1 69 ? 8.125 83.704 57.597 1.00 23.77 69 VAL B N 1
ATOM 4065 C CA . VAL B 1 69 ? 9.149 83.357 58.613 1.00 22.41 69 VAL B CA 1
ATOM 4066 C C . VAL B 1 69 ? 8.816 81.958 59.102 1.00 21.80 69 VAL B C 1
ATOM 4067 O O . VAL B 1 69 ? 7.636 81.641 59.286 1.00 20.61 69 VAL B O 1
ATOM 4071 N N . THR B 1 70 ? 9.819 81.091 59.291 1.00 19.25 70 THR B N 1
ATOM 4072 C CA . THR B 1 70 ? 9.506 79.728 59.721 1.00 18.58 70 THR B CA 1
ATOM 4073 C C . THR B 1 70 ? 8.790 79.767 61.078 1.00 17.84 70 THR B C 1
ATOM 4074 O O . THR B 1 70 ? 9.043 80.649 61.901 1.00 18.64 70 THR B O 1
ATOM 4078 N N . SER B 1 71 ? 7.906 78.802 61.302 1.00 19.97 71 SER B N 1
ATOM 4079 C CA . SER B 1 71 ? 6.895 78.913 62.363 1.00 21.01 71 SER B CA 1
ATOM 4080 C C . SER B 1 71 ? 7.363 78.436 63.760 1.00 21.58 71 SER B C 1
ATOM 4081 O O . SER B 1 71 ? 6.734 78.753 64.773 1.00 22.42 71 SER B O 1
ATOM 4084 N N . ASP B 1 72 ? 8.501 77.747 63.830 1.00 18.83 72 ASP B N 1
ATOM 4085 C CA . ASP B 1 72 ? 9.147 77.494 65.106 1.00 17.78 72 ASP B CA 1
ATOM 4086 C C . ASP B 1 72 ? 10.162 78.607 65.314 1.00 22.39 72 ASP B C 1
ATOM 4087 O O . ASP B 1 72 ? 10.961 78.909 64.413 1.00 17.78 72 ASP B O 1
ATOM 4092 N N . ASN B 1 73 ? 10.120 79.245 66.480 1.00 21.40 73 ASN B N 1
ATOM 4093 C CA . ASN B 1 73 ? 11.259 80.058 66.886 1.00 19.24 73 ASN B CA 1
ATOM 4094 C C . ASN B 1 73 ? 12.291 79.273 67.705 1.00 19.74 73 ASN B C 1
ATOM 4095 O O . ASN B 1 73 ? 12.267 78.032 67.747 1.00 18.01 73 ASN B O 1
ATOM 4100 N N . PHE B 1 74 ? 13.261 79.966 68.303 1.00 19.61 74 PHE B N 1
ATOM 4101 C CA . PHE B 1 74 ? 14.259 79.241 69.064 1.00 16.74 74 PHE B CA 1
ATOM 4102 C C . PHE B 1 74 ? 13.729 78.528 70.313 1.00 18.70 74 PHE B C 1
ATOM 4103 O O . PHE B 1 74 ? 14.284 77.523 70.758 1.00 21.85 74 PHE B O 1
ATOM 4111 N N . PHE B 1 75 ? 12.629 79.019 70.856 1.00 19.13 75 PHE B N 1
ATOM 4112 C CA . PHE B 1 75 ? 12.003 78.318 71.967 1.00 16.77 75 PHE B CA 1
ATOM 4113 C C . PHE B 1 75 ? 11.205 77.103 71.524 1.00 18.31 75 PHE B C 1
ATOM 4114 O O . PHE B 1 75 ? 11.468 75.979 71.969 1.00 19.60 75 PHE B O 1
ATOM 4122 N N . THR B 1 76 ? 10.219 77.297 70.660 1.00 18.40 76 THR B N 1
ATOM 4123 C CA . THR B 1 76 ? 9.348 76.174 70.301 1.00 20.45 76 THR B CA 1
ATOM 4124 C C . THR B 1 76 ? 10.139 75.104 69.524 1.00 19.74 76 THR B C 1
ATOM 4125 O O . THR B 1 76 ? 9.881 73.929 69.665 1.00 19.79 76 THR B O 1
ATOM 4129 N N . GLY B 1 77 ? 11.104 75.550 68.716 1.00 19.26 77 GLY B N 1
ATOM 4130 C CA . GLY B 1 77 ? 11.911 74.611 67.933 1.00 16.78 77 GLY B CA 1
ATOM 4131 C C . GLY B 1 77 ? 12.847 73.777 68.791 1.00 18.73 77 GLY B C 1
ATOM 4132 O O . GLY B 1 77 ? 12.979 72.583 68.565 1.00 18.17 77 GLY B O 1
ATOM 4133 N N . THR B 1 78 ? 13.522 74.391 69.771 1.00 16.80 78 THR B N 1
ATOM 4134 C CA . THR B 1 78 ? 14.397 73.591 70.654 1.00 16.72 78 THR B CA 1
ATOM 4135 C C . THR B 1 78 ? 13.599 72.693 71.621 1.00 19.00 78 THR B C 1
ATOM 4136 O O . THR B 1 78 ? 14.031 71.584 71.949 1.00 17.88 78 THR B O 1
ATOM 4140 N N . LYS B 1 79 ? 12.408 73.154 72.023 1.00 18.45 79 LYS B N 1
ATOM 4141 C CA . LYS B 1 79 ? 11.519 72.296 72.813 1.00 22.12 79 LYS B CA 1
ATOM 4142 C C . LYS B 1 79 ? 11.098 71.080 71.979 1.00 19.89 79 LYS B C 1
ATOM 4143 O O . LYS B 1 79 ? 11.245 69.937 72.422 1.00 16.78 79 LYS B O 1
ATOM 4149 N N . ALA B 1 80 ? 10.694 71.303 70.727 1.00 17.57 80 ALA B N 1
ATOM 4150 C CA . ALA B 1 80 ? 10.320 70.151 69.875 1.00 17.88 80 ALA B CA 1
ATOM 4151 C C . ALA B 1 80 ? 11.524 69.216 69.626 1.00 17.47 80 ALA B C 1
ATOM 4152 O O . ALA B 1 80 ? 11.386 67.990 69.711 1.00 17.57 80 ALA B O 1
ATOM 4154 N N . ALA B 1 81 ? 12.714 69.802 69.416 1.00 19.40 81 ALA B N 1
ATOM 4155 C CA . ALA B 1 81 ? 13.945 68.999 69.269 1.00 18.18 81 ALA B CA 1
ATOM 4156 C C . ALA B 1 81 ? 14.151 68.080 70.472 1.00 19.22 81 ALA B C 1
ATOM 4157 O O . ALA B 1 81 ? 14.365 66.900 70.318 1.00 17.44 81 ALA B O 1
ATOM 4159 N N . ALA B 1 82 ? 14.015 68.627 71.685 1.00 19.11 82 ALA B N 1
ATOM 4160 C CA . ALA B 1 82 ? 14.245 67.856 72.887 1.00 17.30 82 ALA B CA 1
ATOM 4161 C C . ALA B 1 82 ? 13.229 66.705 73.021 1.00 14.81 82 ALA B C 1
ATOM 4162 O O . ALA B 1 82 ? 13.597 65.590 73.376 1.00 18.82 82 ALA B O 1
ATOM 4164 N N . PHE B 1 83 ? 11.952 66.985 72.752 1.00 16.78 83 PHE B N 1
ATOM 4165 C CA . PHE B 1 83 ? 10.942 65.929 72.774 1.00 17.23 83 PHE B CA 1
ATOM 4166 C C . PHE B 1 83 ? 11.267 64.837 71.734 1.00 18.90 83 PHE B C 1
ATOM 4167 O O . PHE B 1 83 ? 10.909 63.672 71.929 1.00 17.96 83 PHE B O 1
ATOM 4175 N N . GLY B 1 84 ? 12.001 65.213 70.678 1.00 17.87 84 GLY B N 1
ATOM 4176 C CA . GLY B 1 84 ? 12.425 64.237 69.662 1.00 18.00 84 GLY B CA 1
ATOM 4177 C C . GLY B 1 84 ? 13.762 63.561 69.930 1.00 18.32 84 GLY B C 1
ATOM 4178 O O . GLY B 1 84 ? 14.266 62.812 69.095 1.00 20.56 84 GLY B O 1
ATOM 4179 N N . GLY B 1 85 ? 14.336 63.809 71.104 1.00 16.93 85 GLY B N 1
ATOM 4180 C CA . GLY B 1 85 ? 15.606 63.176 71.531 1.00 16.68 85 GLY B CA 1
ATOM 4181 C C . GLY B 1 85 ? 16.866 63.897 71.034 1.00 16.70 85 GLY B C 1
ATOM 4182 O O . GLY B 1 85 ? 17.953 63.349 71.090 1.00 19.88 85 GLY B O 1
ATOM 4183 N N . THR B 1 86 ? 16.719 65.163 70.666 1.00 16.73 86 THR B N 1
ATOM 4184 C CA . THR B 1 86 ? 17.824 66.006 70.221 1.00 18.25 86 THR B CA 1
ATOM 4185 C C . THR B 1 86 ? 18.162 67.074 71.254 1.00 19.81 86 THR B C 1
ATOM 4186 O O . THR B 1 86 ? 17.291 67.892 71.629 1.00 19.80 86 THR B O 1
ATOM 4190 N N . THR B 1 87 ? 19.436 67.120 71.643 1.00 18.56 87 THR B N 1
ATOM 4191 C CA . THR B 1 87 ? 19.894 67.986 72.733 1.00 17.80 87 THR B CA 1
ATOM 4192 C C . THR B 1 87 ? 20.818 69.162 72.342 1.00 18.77 87 THR B C 1
ATOM 4193 O O . THR B 1 87 ? 21.142 69.987 73.193 1.00 19.63 87 THR B O 1
ATOM 4197 N N . SER B 1 88 ? 21.264 69.220 71.077 1.00 16.99 88 SER B N 1
ATOM 4198 C CA . SER B 1 88 ? 21.992 70.346 70.544 1.00 16.34 88 SER B CA 1
ATOM 4199 C C . SER B 1 88 ? 21.566 70.537 69.092 1.00 18.18 88 SER B C 1
ATOM 4200 O O . SER B 1 88 ? 21.211 69.562 68.421 1.00 16.17 88 SER B O 1
ATOM 4203 N N . ILE B 1 89 ? 21.522 71.802 68.663 1.00 14.42 89 ILE B N 1
ATOM 4204 C CA . ILE B 1 89 ? 21.319 72.158 67.255 1.00 16.80 89 ILE B CA 1
ATOM 4205 C C . ILE B 1 89 ? 22.411 73.062 66.733 1.00 18.68 89 ILE B C 1
ATOM 4206 O O . ILE B 1 89 ? 23.101 73.753 67.505 1.00 18.58 89 ILE B O 1
ATOM 4211 N N . VAL B 1 90 ? 22.606 73.047 65.416 1.00 16.66 90 VAL B N 1
ATOM 4212 C CA . VAL B 1 90 ? 23.424 74.085 64.775 1.00 16.42 90 VAL B CA 1
ATOM 4213 C C . VAL B 1 90 ? 22.615 74.694 63.641 1.00 18.36 90 VAL B C 1
ATOM 4214 O O . VAL B 1 90 ? 22.174 73.987 62.711 1.00 18.33 90 VAL B O 1
ATOM 4218 N N . ASP B 1 91 ? 22.270 75.973 63.822 1.00 16.76 91 ASP B N 1
ATOM 4219 C CA . ASP B 1 91 ? 21.287 76.664 63.015 1.00 13.60 91 ASP B CA 1
ATOM 4220 C C . ASP B 1 91 ? 22.027 77.530 62.032 1.00 13.43 91 ASP B C 1
ATOM 4221 O O . ASP B 1 91 ? 23.136 78.018 62.348 1.00 15.94 91 ASP B O 1
ATOM 4226 N N . PHE B 1 92 ? 21.426 77.773 60.861 1.00 13.07 92 PHE B N 1
ATOM 4227 C CA . PHE B 1 92 ? 22.036 78.629 59.827 1.00 14.75 92 PHE B CA 1
ATOM 4228 C C . PHE B 1 92 ? 21.789 80.108 59.967 1.00 15.00 92 PHE B C 1
ATOM 4229 O O . PHE B 1 92 ? 20.677 80.601 59.680 1.00 18.42 92 PHE B O 1
ATOM 4237 N N . CYS B 1 93 ? 22.841 80.839 60.360 1.00 13.97 93 CYS B N 1
ATOM 4238 C CA . CYS B 1 93 ? 22.784 82.304 60.378 1.00 14.66 93 CYS B CA 1
ATOM 4239 C C . CYS B 1 93 ? 22.889 82.873 58.959 1.00 17.29 93 CYS B C 1
ATOM 4240 O O . CYS B 1 93 ? 23.935 82.693 58.291 1.00 16.20 93 CYS B O 1
ATOM 4243 N N . LEU B 1 94 ? 21.820 83.515 58.475 1.00 15.70 94 LEU B N 1
ATOM 4244 C CA . LEU B 1 94 ? 21.811 84.108 57.120 1.00 15.33 94 LEU B CA 1
ATOM 4245 C C . LEU B 1 94 ? 22.490 85.478 57.063 1.00 19.87 94 LEU B C 1
ATOM 4246 O O . LEU B 1 94 ? 22.414 86.253 58.011 1.00 18.78 94 LEU B O 1
ATOM 4251 N N . THR B 1 95 ? 23.079 85.806 55.918 1.00 17.40 95 THR B N 1
ATOM 4252 C CA . THR B 1 95 ? 23.678 87.111 55.681 1.00 21.11 95 THR B CA 1
ATOM 4253 C C . THR B 1 95 ? 23.100 87.670 54.380 1.00 26.71 95 THR B C 1
ATOM 4254 O O . THR B 1 95 ? 22.538 86.925 53.576 1.00 24.40 95 THR B O 1
ATOM 4258 N N . SER B 1 96 ? 23.316 88.957 54.128 1.00 33.03 96 SER B N 1
ATOM 4259 C CA . SER B 1 96 ? 22.978 89.522 52.830 1.00 37.23 96 SER B CA 1
ATOM 4260 C C . SER B 1 96 ? 24.130 90.391 52.338 1.00 39.81 96 SER B C 1
ATOM 4261 O O . SER B 1 96 ? 24.913 90.890 53.157 1.00 39.04 96 SER B O 1
ATOM 4264 N N . LYS B 1 97 ? 24.278 90.531 51.015 1.00 42.25 97 LYS B N 1
ATOM 4265 C CA . LYS B 1 97 ? 25.439 91.264 50.467 1.00 43.63 97 LYS B CA 1
ATOM 4266 C C . LYS B 1 97 ? 25.539 92.615 51.154 1.00 41.66 97 LYS B C 1
ATOM 4267 O O . LYS B 1 97 ? 24.523 93.239 51.486 1.00 41.84 97 LYS B O 1
ATOM 4273 N N . GLY B 1 98 ? 26.765 93.055 51.395 1.00 42.04 98 GLY B N 1
ATOM 4274 C CA . GLY B 1 98 ? 26.981 94.374 51.970 1.00 41.63 98 GLY B CA 1
ATOM 4275 C C . GLY B 1 98 ? 26.829 94.440 53.484 1.00 42.65 98 GLY B C 1
ATOM 4276 O O . GLY B 1 98 ? 27.227 95.423 54.107 1.00 45.72 98 GLY B O 1
ATOM 4277 N N . GLU B 1 99 ? 26.250 93.400 54.078 1.00 39.91 99 GLU B N 1
ATOM 4278 C CA . GLU B 1 99 ? 26.018 93.380 55.523 1.00 37.95 99 GLU B CA 1
ATOM 4279 C C . GLU B 1 99 ? 27.291 92.882 56.210 1.00 30.31 99 GLU B C 1
ATOM 4280 O O . GLU B 1 99 ? 27.986 92.021 55.667 1.00 32.58 99 GLU B O 1
ATOM 4286 N N . SER B 1 100 ? 27.623 93.438 57.370 1.00 28.98 100 SER B N 1
ATOM 4287 C CA . SER B 1 100 ? 28.769 92.913 58.114 1.00 27.15 100 SER B CA 1
ATOM 4288 C C . SER B 1 100 ? 28.407 91.552 58.666 1.00 23.24 100 SER B C 1
ATOM 4289 O O . SER B 1 100 ? 27.258 91.337 59.081 1.00 24.11 100 SER B O 1
ATOM 4292 N N . LEU B 1 101 ? 29.360 90.610 58.619 1.00 21.81 101 LEU B N 1
ATOM 4293 C CA . LEU B 1 101 ? 29.120 89.275 59.154 1.00 20.62 101 LEU B CA 1
ATOM 4294 C C . LEU B 1 101 ? 28.783 89.378 60.652 1.00 23.52 101 LEU B C 1
ATOM 4295 O O . LEU B 1 101 ? 27.891 88.697 61.157 1.00 18.70 101 LEU B O 1
ATOM 4300 N N . HIS B 1 102 ? 29.485 90.254 61.364 1.00 21.95 102 HIS B N 1
ATOM 4301 C CA . HIS B 1 102 ? 29.270 90.318 62.804 1.00 23.64 102 HIS B CA 1
ATOM 4302 C C . HIS B 1 102 ? 27.859 90.810 63.174 1.00 21.00 102 HIS B C 1
ATOM 4303 O O . HIS B 1 102 ? 27.210 90.285 64.103 1.00 22.70 102 HIS B O 1
ATOM 4310 N N . SER B 1 103 ? 27.327 91.724 62.388 1.00 20.49 103 SER B N 1
ATOM 4311 C CA . SER B 1 103 ? 25.945 92.137 62.604 1.00 24.34 103 SER B CA 1
ATOM 4312 C C . SER B 1 103 ? 24.916 90.996 62.363 1.00 25.79 103 SER B C 1
ATOM 4313 O O . SER B 1 103 ? 24.004 90.817 63.149 1.00 21.99 103 SER B O 1
ATOM 4316 N N . ALA B 1 104 ? 25.114 90.183 61.324 1.00 23.43 104 ALA B N 1
ATOM 4317 C CA . ALA B 1 104 ? 24.241 89.013 61.103 1.00 22.02 104 ALA B CA 1
ATOM 4318 C C . ALA B 1 104 ? 24.273 88.079 62.317 1.00 19.92 104 ALA B C 1
ATOM 4319 O O . ALA B 1 104 ? 23.253 87.548 62.737 1.00 22.63 104 ALA B O 1
ATOM 4321 N N . ILE B 1 105 ? 25.484 87.803 62.799 1.00 21.01 105 ILE B N 1
ATOM 4322 C CA . ILE B 1 105 ? 25.696 86.904 63.898 1.00 17.28 105 ILE B CA 1
ATOM 4323 C C . ILE B 1 105 ? 25.030 87.450 65.160 1.00 17.85 105 ILE B C 1
ATOM 4324 O O . ILE B 1 105 ? 24.365 86.687 65.892 1.00 19.95 105 ILE B O 1
ATOM 4329 N N . ALA B 1 106 ? 25.157 88.765 65.384 1.00 18.71 106 ALA B N 1
ATOM 4330 C CA . ALA B 1 106 ? 24.429 89.436 66.511 1.00 20.46 106 ALA B CA 1
ATOM 4331 C C . ALA B 1 106 ? 22.928 89.252 66.414 1.00 21.09 106 ALA B C 1
ATOM 4332 O O . ALA B 1 106 ? 22.262 88.908 67.409 1.00 20.99 106 ALA B O 1
ATOM 4334 N N . THR B 1 107 ? 22.389 89.400 65.207 1.00 22.03 107 THR B N 1
ATOM 4335 C CA . THR B 1 107 ? 20.968 89.097 64.984 1.00 21.35 107 THR B CA 1
ATOM 4336 C C . THR B 1 107 ? 20.530 87.706 65.408 1.00 20.52 107 THR B C 1
ATOM 4337 O O . THR B 1 107 ? 19.472 87.523 66.034 1.00 18.76 107 THR B O 1
ATOM 4341 N N . TRP B 1 108 ? 21.306 86.705 65.009 1.00 19.01 108 TRP B N 1
ATOM 4342 C CA . TRP B 1 108 ? 21.028 85.327 65.382 1.00 19.76 108 TRP B CA 1
ATOM 4343 C C . TRP B 1 108 ? 21.173 85.061 66.896 1.00 19.33 108 TRP B C 1
ATOM 4344 O O . TRP B 1 108 ? 20.396 84.308 67.478 1.00 21.66 108 TRP B O 1
ATOM 4355 N N . HIS B 1 109 ? 22.187 85.644 67.527 1.00 20.75 109 HIS B N 1
ATOM 4356 C CA . HIS B 1 109 ? 22.273 85.543 68.988 1.00 21.26 109 HIS B CA 1
ATOM 4357 C C . HIS B 1 109 ? 21.022 86.096 69.659 1.00 19.79 109 HIS B C 1
ATOM 4358 O O . HIS B 1 109 ? 20.551 85.526 70.619 1.00 21.60 109 HIS B O 1
ATOM 4365 N N . GLU B 1 110 ? 20.484 87.184 69.127 1.00 22.06 110 GLU B N 1
ATOM 4366 C CA . GLU B 1 110 ? 19.284 87.776 69.712 1.00 24.91 110 GLU B CA 1
ATOM 4367 C C . GLU B 1 110 ? 18.066 86.844 69.505 1.00 24.81 110 GLU B C 1
ATOM 4368 O O . GLU B 1 110 ? 17.235 86.705 70.400 1.00 24.06 110 GLU B O 1
ATOM 4374 N N . LYS B 1 111 ? 18.042 86.080 68.404 1.00 22.55 111 LYS B N 1
ATOM 4375 C CA . LYS B 1 111 ? 16.938 85.109 68.213 1.00 21.99 111 LYS B CA 1
ATOM 4376 C C . LYS B 1 111 ? 16.966 84.011 69.288 1.00 22.60 111 LYS B C 1
ATOM 4377 O O . LYS B 1 111 ? 15.932 83.458 69.657 1.00 23.80 111 LYS B O 1
ATOM 4383 N N . ALA B 1 112 ? 18.166 83.597 69.682 1.00 21.82 112 ALA B N 1
ATOM 4384 C CA . ALA B 1 112 ? 18.330 82.485 70.573 1.00 24.59 112 ALA B CA 1
ATOM 4385 C C . ALA B 1 112 ? 18.334 82.856 72.065 1.00 26.71 112 ALA B C 1
ATOM 4386 O O . ALA B 1 112 ? 17.956 82.031 72.924 1.00 26.23 112 ALA B O 1
ATOM 4388 N N . ARG B 1 113 ? 18.753 84.094 72.345 1.00 29.61 113 ARG B N 1
ATOM 4389 C CA . ARG B 1 113 ? 18.911 84.630 73.711 1.00 33.27 113 ARG B CA 1
ATOM 4390 C C . ARG B 1 113 ? 17.626 84.544 74.524 1.00 29.51 113 ARG B C 1
ATOM 4391 O O . ARG B 1 113 ? 16.601 85.153 74.170 1.00 33.95 113 ARG B O 1
ATOM 4399 N N . GLY B 1 114 ? 17.712 83.826 75.641 1.00 32.90 114 GLY B N 1
ATOM 4400 C CA . GLY B 1 114 ? 16.594 83.692 76.591 1.00 31.42 114 GLY B CA 1
ATOM 4401 C C . GLY B 1 114 ? 15.478 82.801 76.077 1.00 30.78 114 GLY B C 1
ATOM 4402 O O . GLY B 1 114 ? 14.386 82.760 76.659 1.00 27.37 114 GLY B O 1
ATOM 4403 N N . LYS B 1 115 ? 15.736 82.082 74.971 1.00 24.60 115 LYS B N 1
ATOM 4404 C CA . LYS B 1 115 ? 14.667 81.358 74.314 1.00 23.90 115 LYS B CA 1
ATOM 4405 C C . LYS B 1 115 ? 14.996 79.869 74.164 1.00 20.41 115 LYS B C 1
ATOM 4406 O O . LYS B 1 115 ? 14.215 79.007 74.559 1.00 20.10 115 LYS B O 1
ATOM 4412 N N . ALA B 1 116 ? 16.209 79.577 73.704 1.00 23.19 116 ALA B N 1
ATOM 4413 C CA . ALA B 1 116 ? 16.644 78.197 73.542 1.00 20.24 116 ALA B CA 1
ATOM 4414 C C . ALA B 1 116 ? 16.590 77.442 74.842 1.00 23.55 116 ALA B C 1
ATOM 4415 O O . ALA B 1 116 ? 17.123 77.891 75.891 1.00 24.62 116 ALA B O 1
ATOM 4417 N N . VAL B 1 117 ? 16.044 76.243 74.734 1.00 20.83 117 VAL B N 1
ATOM 4418 C CA . VAL B 1 117 ? 15.864 75.347 75.827 1.00 21.68 117 VAL B CA 1
ATOM 4419 C C . VAL B 1 117 ? 17.006 74.311 75.924 1.00 21.99 117 VAL B C 1
ATOM 4420 O O . VAL B 1 117 ? 17.183 73.683 76.952 1.00 19.37 117 VAL B O 1
ATOM 4424 N N . ILE B 1 118 ? 17.761 74.141 74.827 1.00 19.48 118 ILE B N 1
ATOM 4425 C CA . ILE B 1 118 ? 18.929 73.233 74.764 1.00 18.46 118 ILE B CA 1
ATOM 4426 C C . ILE B 1 118 ? 20.029 73.948 73.980 1.00 17.78 118 ILE B C 1
ATOM 4427 O O . ILE B 1 118 ? 19.838 75.086 73.552 1.00 18.33 118 ILE B O 1
ATOM 4432 N N . ASP B 1 119 ? 21.212 73.347 73.889 1.00 17.57 119 ASP B N 1
ATOM 4433 C CA . ASP B 1 119 ? 22.389 74.122 73.452 1.00 16.87 119 ASP B CA 1
ATOM 4434 C C . ASP B 1 119 ? 22.385 74.297 71.936 1.00 18.37 119 ASP B C 1
ATOM 4435 O O . ASP B 1 119 ? 21.728 73.542 71.238 1.00 19.08 119 ASP B O 1
ATOM 4440 N N . TYR B 1 120 ? 23.070 75.321 71.448 1.00 16.35 120 TYR B N 1
ATOM 4441 C CA . TYR B 1 120 ? 22.997 75.647 70.018 1.00 17.21 120 TYR B CA 1
ATOM 4442 C C . TYR B 1 120 ? 24.306 76.265 69.533 1.00 18.40 120 TYR B C 1
ATOM 4443 O O . TYR B 1 120 ? 24.986 77.001 70.291 1.00 18.92 120 TYR B O 1
ATOM 4452 N N . GLY B 1 121 ? 24.690 75.946 68.279 1.00 17.18 121 GLY B N 1
ATOM 4453 C CA . GLY B 1 121 ? 25.777 76.646 67.599 1.00 15.11 121 GLY B CA 1
ATOM 4454 C C . GLY B 1 121 ? 25.168 77.300 66.354 1.00 15.80 121 GLY B C 1
ATOM 4455 O O . GLY B 1 121 ? 23.983 77.070 66.054 1.00 17.24 121 GLY B O 1
ATOM 4456 N N . PHE B 1 122 ? 25.962 78.098 65.626 1.00 16.27 122 PHE B N 1
ATOM 4457 C CA . PHE B 1 122 ? 25.515 78.640 64.319 1.00 15.86 122 PHE B CA 1
ATOM 4458 C C . PHE B 1 122 ? 26.506 78.290 63.230 1.00 14.10 122 PHE B C 1
ATOM 4459 O O . PHE B 1 122 ? 27.710 78.297 63.481 1.00 15.62 122 PHE B O 1
ATOM 4467 N N . HIS B 1 123 ? 25.998 77.990 62.028 1.00 15.02 123 HIS B N 1
ATOM 4468 C CA . HIS B 1 123 ? 26.787 78.105 60.787 1.00 12.05 123 HIS B CA 1
ATOM 4469 C C . HIS B 1 123 ? 26.647 79.527 60.280 1.00 15.68 123 HIS B C 1
ATOM 4470 O O . HIS B 1 123 ? 25.673 80.202 60.615 1.00 16.69 123 HIS B O 1
ATOM 4477 N N . LEU B 1 124 ? 27.506 79.958 59.353 1.00 14.73 124 LEU B N 1
ATOM 4478 C CA . LEU B 1 124 ? 27.320 81.276 58.748 1.00 14.57 124 LEU B CA 1
ATOM 4479 C C . LEU B 1 124 ? 27.194 81.154 57.241 1.00 14.91 124 LEU B C 1
ATOM 4480 O O . LEU B 1 124 ? 28.083 80.591 56.573 1.00 14.95 124 LEU B O 1
ATOM 4485 N N . MET B 1 125 ? 26.075 81.627 56.722 1.00 15.50 125 MET B N 1
ATOM 4486 C CA . MET B 1 125 ? 25.925 81.851 55.267 1.00 14.12 125 MET B CA 1
ATOM 4487 C C . MET B 1 125 ? 26.947 82.807 54.689 1.00 14.69 125 MET B C 1
ATOM 4488 O O . MET B 1 125 ? 27.095 83.938 55.153 1.00 16.69 125 MET B O 1
ATOM 4493 N N . VAL B 1 126 ? 27.562 82.408 53.572 1.00 14.14 126 VAL B N 1
ATOM 4494 C CA . VAL B 1 126 ? 28.357 83.338 52.772 1.00 14.74 126 VAL B CA 1
ATOM 4495 C C . VAL B 1 126 ? 27.645 83.646 51.445 1.00 17.04 126 VAL B C 1
ATOM 4496 O O . VAL B 1 126 ? 27.414 82.725 50.644 1.00 17.57 126 VAL B O 1
ATOM 4500 N N . SER B 1 127 ? 27.248 84.914 51.240 1.00 19.43 127 SER B N 1
ATOM 4501 C CA . SER B 1 127 ? 26.534 85.312 49.988 1.00 24.72 127 SER B CA 1
ATOM 4502 C C . SER B 1 127 ? 27.533 85.824 48.966 1.00 24.45 127 SER B C 1
ATOM 4503 O O . SER B 1 127 ? 27.282 85.793 47.759 1.00 23.81 127 SER B O 1
ATOM 4506 N N . ASP B 1 128 ? 28.663 86.337 49.456 1.00 17.80 128 ASP B N 1
ATOM 4507 C CA . ASP B 1 128 ? 29.592 87.024 48.605 1.00 21.44 128 ASP B CA 1
ATOM 4508 C C . ASP B 1 128 ? 30.957 87.049 49.260 1.00 21.46 128 ASP B C 1
ATOM 4509 O O . ASP B 1 128 ? 31.070 87.364 50.441 1.00 23.39 128 ASP B O 1
ATOM 4514 N N . ALA B 1 129 ? 31.978 86.651 48.522 1.00 16.36 129 ALA B N 1
ATOM 4515 C CA . ALA B 1 129 ? 33.318 86.506 49.090 1.00 18.73 129 ALA B CA 1
ATOM 4516 C C . ALA B 1 129 ? 34.230 87.653 48.704 1.00 19.57 129 ALA B C 1
ATOM 4517 O O . ALA B 1 129 ? 35.386 87.449 48.326 1.00 19.81 129 ALA B O 1
ATOM 4519 N N . ASN B 1 130 ? 33.723 88.876 48.780 1.00 20.95 130 ASN B N 1
ATOM 4520 C CA . ASN B 1 130 ? 34.568 90.041 48.540 1.00 21.20 130 ASN B CA 1
ATOM 4521 C C . ASN B 1 130 ? 35.692 90.097 49.604 1.00 20.56 130 ASN B C 1
ATOM 4522 O O . ASN B 1 130 ? 35.629 89.407 50.595 1.00 19.30 130 ASN B O 1
ATOM 4527 N N . ASP B 1 131 ? 36.759 90.826 49.314 1.00 19.68 131 ASP B N 1
ATOM 4528 C CA . ASP B 1 131 ? 37.919 90.898 50.218 1.00 23.80 131 ASP B CA 1
ATOM 4529 C C . ASP B 1 131 ? 37.580 91.251 51.681 1.00 21.23 131 ASP B C 1
ATOM 4530 O O . ASP B 1 131 ? 38.161 90.692 52.609 1.00 19.81 131 ASP B O 1
ATOM 4535 N N . HIS B 1 132 ? 36.678 92.202 51.875 1.00 20.87 132 HIS B N 1
ATOM 4536 C CA . HIS B 1 132 ? 36.246 92.566 53.210 1.00 23.09 132 HIS B CA 1
ATOM 4537 C C . HIS B 1 132 ? 35.646 91.379 53.965 1.00 20.94 132 HIS B C 1
ATOM 4538 O O . HIS B 1 132 ? 35.944 91.143 55.153 1.00 19.35 132 HIS B O 1
ATOM 4545 N N . VAL B 1 133 ? 34.784 90.617 53.292 1.00 18.73 133 VAL B N 1
ATOM 4546 C CA . VAL B 1 133 ? 34.216 89.405 53.902 1.00 17.86 133 VAL B CA 1
ATOM 4547 C C . VAL B 1 133 ? 35.283 88.364 54.231 1.00 18.49 133 VAL B C 1
ATOM 4548 O O . VAL B 1 133 ? 35.271 87.767 55.303 1.00 17.59 133 VAL B O 1
ATOM 4552 N N . LEU B 1 134 ? 36.247 88.183 53.335 1.00 17.98 134 LEU B N 1
ATOM 4553 C CA . LEU B 1 134 ? 37.252 87.170 53.565 1.00 18.63 134 LEU B CA 1
ATOM 4554 C C . LEU B 1 134 ? 38.092 87.575 54.794 1.00 17.43 134 LEU B C 1
ATOM 4555 O O . LEU B 1 134 ? 38.438 86.715 55.611 1.00 19.13 134 LEU B O 1
ATOM 4560 N N . GLU B 1 135 ? 38.330 88.888 54.951 1.00 16.77 135 GLU B N 1
ATOM 4561 C CA . GLU B 1 135 ? 39.049 89.404 56.139 1.00 19.12 135 GLU B CA 1
ATOM 4562 C C . GLU B 1 135 ? 38.201 89.189 57.402 1.00 18.27 135 GLU B C 1
ATOM 4563 O O . GLU B 1 135 ? 38.716 88.756 58.425 1.00 19.67 135 GLU B O 1
ATOM 4569 N N . GLU B 1 136 ? 36.903 89.509 57.339 1.00 17.09 136 GLU B N 1
ATOM 4570 C CA . GLU B 1 136 ? 36.037 89.328 58.515 1.00 17.48 136 GLU B CA 1
ATOM 4571 C C . GLU B 1 136 ? 35.839 87.893 58.970 1.00 15.81 136 GLU B C 1
ATOM 4572 O O . GLU B 1 136 ? 35.550 87.653 60.123 1.00 14.87 136 GLU B O 1
ATOM 4578 N N . LEU B 1 137 ? 36.086 86.932 58.076 1.00 16.96 137 LEU B N 1
ATOM 4579 C CA . LEU B 1 137 ? 35.924 85.530 58.429 1.00 15.70 137 LEU B CA 1
ATOM 4580 C C . LEU B 1 137 ? 36.981 85.050 59.434 1.00 16.07 137 LEU B C 1
ATOM 4581 O O . LEU B 1 137 ? 36.708 84.157 60.213 1.00 15.88 137 LEU B O 1
ATOM 4586 N N . GLU B 1 138 ? 38.116 85.746 59.497 1.00 16.84 138 GLU B N 1
ATOM 4587 C CA . GLU B 1 138 ? 39.138 85.455 60.514 1.00 19.68 138 GLU B CA 1
ATOM 4588 C C . GLU B 1 138 ? 38.553 85.544 61.940 1.00 19.18 138 GLU B C 1
ATOM 4589 O O . GLU B 1 138 ? 38.737 84.639 62.750 1.00 20.08 138 GLU B O 1
ATOM 4595 N N . SER B 1 139 ? 37.760 86.573 62.212 1.00 17.10 139 SER B N 1
ATOM 4596 C CA . SER B 1 139 ? 37.194 86.698 63.538 1.00 17.85 139 SER B CA 1
ATOM 4597 C C . SER B 1 139 ? 35.957 85.842 63.706 1.00 18.52 139 SER B C 1
ATOM 4598 O O . SER B 1 139 ? 35.640 85.420 64.818 1.00 17.60 139 SER B O 1
ATOM 4601 N N . VAL B 1 140 ? 35.260 85.572 62.608 1.00 18.49 140 VAL B N 1
ATOM 4602 C CA . VAL B 1 140 ? 34.070 84.740 62.695 1.00 15.47 140 VAL B CA 1
ATOM 4603 C C . VAL B 1 140 ? 34.516 83.365 63.244 1.00 15.82 140 VAL B C 1
ATOM 4604 O O . VAL B 1 140 ? 33.914 82.801 64.170 1.00 18.84 140 VAL B O 1
ATOM 4608 N N . VAL B 1 141 ? 35.629 82.871 62.711 1.00 18.78 141 VAL B N 1
ATOM 4609 C CA . VAL B 1 141 ? 36.171 81.568 63.072 1.00 18.37 141 VAL B CA 1
ATOM 4610 C C . VAL B 1 141 ? 36.839 81.650 64.456 1.00 21.52 141 VAL B C 1
ATOM 4611 O O . VAL B 1 141 ? 36.594 80.801 65.312 1.00 24.34 141 VAL B O 1
ATOM 4615 N N . ASN B 1 142 ? 37.636 82.693 64.675 1.00 20.78 142 ASN B N 1
ATOM 4616 C CA . ASN B 1 142 ? 38.561 82.733 65.853 1.00 20.95 142 ASN B CA 1
ATOM 4617 C C . ASN B 1 142 ? 38.078 83.527 67.082 1.00 25.29 142 ASN B C 1
ATOM 4618 O O . ASN B 1 142 ? 38.756 83.512 68.130 1.00 28.80 142 ASN B O 1
ATOM 4623 N N . ASN B 1 143 ? 36.975 84.269 66.944 1.00 23.32 143 ASN B N 1
ATOM 4624 C CA . ASN B 1 143 ? 36.345 84.996 68.072 1.00 23.09 143 ASN B CA 1
ATOM 4625 C C . ASN B 1 143 ? 34.942 84.412 68.261 1.00 23.57 143 ASN B C 1
ATOM 4626 O O . ASN B 1 143 ? 34.587 83.989 69.343 1.00 27.36 143 ASN B O 1
ATOM 4631 N N . GLU B 1 144 ? 34.167 84.321 67.174 1.00 22.57 144 GLU B N 1
ATOM 4632 C CA . GLU B 1 144 ? 32.757 83.957 67.299 1.00 21.43 144 GLU B CA 1
ATOM 4633 C C . GLU B 1 144 ? 32.486 82.463 67.424 1.00 20.40 144 GLU B C 1
ATOM 4634 O O . GLU B 1 144 ? 31.362 82.091 67.700 1.00 22.76 144 GLU B O 1
ATOM 4640 N N . GLY B 1 145 ? 33.485 81.613 67.172 1.00 18.83 145 GLY B N 1
ATOM 4641 C CA . GLY B 1 145 ? 33.296 80.186 67.322 1.00 20.16 145 GLY B CA 1
ATOM 4642 C C . GLY B 1 145 ? 32.419 79.588 66.228 1.00 19.73 145 GLY B C 1
ATOM 4643 O O . GLY B 1 145 ? 31.748 78.581 66.454 1.00 19.50 145 GLY B O 1
ATOM 4644 N N . ILE B 1 146 ? 32.485 80.158 65.026 1.00 17.84 146 ILE B N 1
ATOM 4645 C CA . ILE B 1 146 ? 31.663 79.634 63.916 1.00 15.50 146 ILE B CA 1
ATOM 4646 C C . ILE B 1 146 ? 32.634 79.068 62.882 1.00 17.16 146 ILE B C 1
ATOM 4647 O O . ILE B 1 146 ? 33.427 79.813 62.323 1.00 15.86 146 ILE B O 1
ATOM 4652 N N . THR B 1 147 ? 32.622 77.741 62.738 1.00 15.04 147 THR B N 1
ATOM 4653 C CA . THR B 1 147 ? 33.652 77.043 61.975 1.00 15.00 147 THR B CA 1
ATOM 4654 C C . THR B 1 147 ? 33.046 76.208 60.840 1.00 17.12 147 THR B C 1
ATOM 4655 O O . THR B 1 147 ? 33.696 75.302 60.306 1.00 15.86 147 THR B O 1
ATOM 4659 N N . SER B 1 148 ? 31.828 76.547 60.467 1.00 14.89 148 SER B N 1
ATOM 4660 C CA . SER B 1 148 ? 31.195 75.995 59.251 1.00 14.74 148 SER B CA 1
ATOM 4661 C C . SER B 1 148 ? 30.468 77.116 58.500 1.00 14.38 148 SER B C 1
ATOM 4662 O O . SER B 1 148 ? 29.816 77.998 59.117 1.00 14.12 148 SER B O 1
ATOM 4665 N N . LEU B 1 149 ? 30.726 77.169 57.177 1.00 12.49 149 LEU B N 1
ATOM 4666 C CA . LEU B 1 149 ? 30.280 78.281 56.350 1.00 12.77 149 LEU B CA 1
ATOM 4667 C C . LEU B 1 149 ? 29.425 77.693 55.244 1.00 15.23 149 LEU B C 1
ATOM 4668 O O . LEU B 1 149 ? 29.810 76.712 54.641 1.00 12.96 149 LEU B O 1
ATOM 4685 N N . VAL B 1 151 ? 27.230 77.830 51.707 1.00 10.58 151 VAL B N 1
ATOM 4686 C CA . VAL B 1 151 ? 27.111 78.453 50.432 1.00 11.44 151 VAL B CA 1
ATOM 4687 C C . VAL B 1 151 ? 25.933 77.799 49.721 1.00 12.99 151 VAL B C 1
ATOM 4688 O O . VAL B 1 151 ? 25.893 76.576 49.584 1.00 12.43 151 VAL B O 1
ATOM 4692 N N . PHE B 1 152 ? 24.960 78.617 49.301 1.00 11.88 152 PHE B N 1
ATOM 4693 C CA . PHE B 1 152 ? 23.802 78.121 48.572 1.00 12.01 152 PHE B CA 1
ATOM 4694 C C . PHE B 1 152 ? 24.089 78.196 47.075 1.00 12.80 152 PHE B C 1
ATOM 4695 O O . PHE B 1 152 ? 24.424 79.256 46.554 1.00 12.48 152 PHE B O 1
ATOM 4703 N N . MET B 1 153 ? 23.938 77.066 46.373 1.00 11.86 153 MET B N 1
ATOM 4704 C CA . MET B 1 153 ? 24.194 77.046 44.930 1.00 10.97 153 MET B CA 1
ATOM 4705 C C . MET B 1 153 ? 22.881 77.186 44.162 1.00 12.34 153 MET B C 1
ATOM 4706 O O . MET B 1 153 ? 22.895 77.356 42.950 1.00 11.25 153 MET B O 1
ATOM 4711 N N . ALA B 1 154 ? 21.762 77.169 44.888 1.00 12.78 154 ALA B N 1
ATOM 4712 C CA . ALA B 1 154 ? 20.451 77.488 44.290 1.00 12.21 154 ALA B CA 1
ATOM 4713 C C . ALA B 1 154 ? 19.761 78.643 45.009 1.00 15.87 154 ALA B C 1
ATOM 4714 O O . ALA B 1 154 ? 20.396 79.409 45.727 1.00 14.35 154 ALA B O 1
ATOM 4716 N N . TYR B 1 155 ? 18.453 78.770 44.774 1.00 15.05 155 TYR B N 1
ATOM 4717 C CA . TYR B 1 155 ? 17.689 79.952 45.186 1.00 14.68 155 TYR B CA 1
ATOM 4718 C C . TYR B 1 155 ? 18.214 81.256 44.574 1.00 17.96 155 TYR B C 1
ATOM 4719 O O . TYR B 1 155 ? 18.590 82.186 45.283 1.00 16.61 155 TYR B O 1
ATOM 4728 N N . LYS B 1 156 ? 18.244 81.309 43.239 1.00 15.57 156 LYS B N 1
ATOM 4729 C CA . LYS B 1 156 ? 18.686 82.490 42.523 1.00 18.20 156 LYS B CA 1
ATOM 4730 C C . LYS B 1 156 ? 17.965 83.771 42.998 1.00 20.90 156 LYS B C 1
ATOM 4731 O O . LYS B 1 156 ? 16.738 83.758 43.256 1.00 21.57 156 LYS B O 1
ATOM 4737 N N . ASN B 1 157 ? 18.727 84.859 43.092 1.00 24.83 157 ASN B N 1
ATOM 4738 C CA . ASN B 1 157 ? 18.206 86.164 43.529 1.00 25.27 157 ASN B CA 1
ATOM 4739 C C . ASN B 1 157 ? 17.767 86.215 44.996 1.00 26.22 157 ASN B C 1
ATOM 4740 O O . ASN B 1 157 ? 17.221 87.221 45.435 1.00 25.81 157 ASN B O 1
ATOM 4745 N N . VAL B 1 158 ? 17.996 85.130 45.740 1.00 17.85 158 VAL B N 1
ATOM 4746 C CA . VAL B 1 158 ? 17.597 85.047 47.128 1.00 17.68 158 VAL B CA 1
ATOM 4747 C C . VAL B 1 158 ? 18.821 84.714 48.001 1.00 20.57 158 VAL B C 1
ATOM 4748 O O . VAL B 1 158 ? 19.333 85.582 48.732 1.00 23.57 158 VAL B O 1
ATOM 4752 N N . LEU B 1 159 ? 19.317 83.489 47.877 1.00 18.03 159 LEU B N 1
ATOM 4753 C CA . LEU B 1 159 ? 20.424 82.986 48.699 1.00 14.50 159 LEU B CA 1
ATOM 4754 C C . LEU B 1 159 ? 21.639 82.592 47.865 1.00 15.41 159 LEU B C 1
ATOM 4755 O O . LEU B 1 159 ? 22.752 82.487 48.407 1.00 14.46 159 LEU B O 1
ATOM 4760 N N . MET B 1 160 ? 21.462 82.516 46.546 1.00 13.97 160 MET B N 1
ATOM 4761 C CA . MET B 1 160 ? 22.472 81.914 45.652 1.00 14.92 160 MET B CA 1
ATOM 4762 C C . MET B 1 160 ? 23.790 82.674 45.577 1.00 16.19 160 MET B C 1
ATOM 4763 O O . MET B 1 160 ? 23.819 83.924 45.565 1.00 16.24 160 MET B O 1
ATOM 4768 N N . ALA B 1 161 ? 24.886 81.913 45.567 1.00 14.66 161 ALA B N 1
ATOM 4769 C CA . ALA B 1 161 ? 26.234 82.434 45.331 1.00 12.92 161 ALA B CA 1
ATOM 4770 C C . ALA B 1 161 ? 26.758 81.734 44.073 1.00 15.23 161 ALA B C 1
ATOM 4771 O O . ALA B 1 161 ? 26.280 80.651 43.713 1.00 16.96 161 ALA B O 1
ATOM 4773 N N . ASP B 1 162 ? 27.828 82.278 43.520 1.00 13.90 162 ASP B N 1
ATOM 4774 C CA . ASP B 1 162 ? 28.424 81.724 42.288 1.00 15.33 162 ASP B CA 1
ATOM 4775 C C . ASP B 1 162 ? 29.737 80.988 42.541 1.00 13.44 162 ASP B C 1
ATOM 4776 O O . ASP B 1 162 ? 30.120 80.755 43.696 1.00 13.81 162 ASP B O 1
ATOM 4781 N N . ASP B 1 163 ? 30.369 80.506 41.458 1.00 13.23 163 ASP B N 1
ATOM 4782 C CA . ASP B 1 163 ? 31.578 79.691 41.644 1.00 13.03 163 ASP B CA 1
ATOM 4783 C C . ASP B 1 163 ? 32.731 80.548 42.190 1.00 11.38 163 ASP B C 1
ATOM 4784 O O . ASP B 1 163 ? 33.607 80.029 42.877 1.00 13.67 163 ASP B O 1
ATOM 4789 N N . GLU B 1 164 ? 32.807 81.808 41.776 1.00 11.94 164 GLU B N 1
ATOM 4790 C CA . GLU B 1 164 ? 33.832 82.717 42.384 1.00 13.85 164 GLU B CA 1
ATOM 4791 C C . GLU B 1 164 ? 33.698 82.722 43.907 1.00 13.21 164 GLU B C 1
ATOM 4792 O O . GLU B 1 164 ? 34.680 82.519 44.626 1.00 14.55 164 GLU B O 1
ATOM 4798 N N . THR B 1 165 ? 32.479 82.921 44.411 1.00 13.20 165 THR B N 1
ATOM 4799 C CA . THR B 1 165 ? 32.254 82.951 45.871 1.00 13.65 165 THR B CA 1
ATOM 4800 C C . THR B 1 165 ? 32.589 81.580 46.468 1.00 13.88 165 THR B C 1
ATOM 4801 O O . THR B 1 165 ? 33.276 81.480 47.476 1.00 12.50 165 THR B O 1
ATOM 4805 N N . LEU B 1 166 ? 32.087 80.516 45.844 1.00 11.53 166 LEU B N 1
ATOM 4806 C CA . LEU B 1 166 ? 32.322 79.187 46.413 1.00 14.21 166 LEU B CA 1
ATOM 4807 C C . LEU B 1 166 ? 33.822 78.857 46.436 1.00 14.67 166 LEU B C 1
ATOM 4808 O O . LEU B 1 166 ? 34.341 78.352 47.438 1.00 13.70 166 LEU B O 1
ATOM 4813 N N . PHE B 1 167 ? 34.526 79.107 45.324 1.00 12.10 167 PHE B N 1
ATOM 4814 C CA . PHE B 1 167 ? 35.922 78.735 45.309 1.00 14.05 167 PHE B CA 1
ATOM 4815 C C . PHE B 1 167 ? 36.760 79.555 46.325 1.00 14.31 167 PHE B C 1
ATOM 4816 O O . PHE B 1 167 ? 37.622 79.014 47.026 1.00 14.69 167 PHE B O 1
ATOM 4824 N N . LYS B 1 168 ? 36.508 80.851 46.367 1.00 13.34 168 LYS B N 1
ATOM 4825 C CA . LYS B 1 168 ? 37.240 81.718 47.324 1.00 14.48 168 LYS B CA 1
ATOM 4826 C C . LYS B 1 168 ? 36.903 81.327 48.767 1.00 14.89 168 LYS B C 1
ATOM 4827 O O . LYS B 1 168 ? 37.758 81.371 49.655 1.00 15.67 168 LYS B O 1
ATOM 4833 N N . THR B 1 169 ? 35.658 80.965 49.011 1.00 13.59 169 THR B N 1
ATOM 4834 C CA . THR B 1 169 ? 35.269 80.510 50.380 1.00 12.68 169 THR B CA 1
ATOM 4835 C C . THR B 1 169 ? 35.979 79.250 50.790 1.00 14.29 169 THR B C 1
ATOM 4836 O O . THR B 1 169 ? 36.492 79.148 51.896 1.00 14.56 169 THR B O 1
ATOM 4840 N N . LEU B 1 170 ? 36.101 78.309 49.850 1.00 12.03 170 LEU B N 1
ATOM 4841 C CA . LEU B 1 170 ? 36.814 77.082 50.112 1.00 12.62 170 LEU B CA 1
ATOM 4842 C C . LEU B 1 170 ? 38.310 77.317 50.410 1.00 13.63 170 LEU B C 1
ATOM 4843 O O . LEU B 1 170 ? 38.841 76.754 51.377 1.00 15.66 170 LEU B O 1
ATOM 4848 N N . ILE B 1 171 ? 38.966 78.157 49.599 1.00 14.66 171 ILE B N 1
ATOM 4849 C CA . ILE B 1 171 ? 40.391 78.482 49.857 1.00 15.07 171 ILE B CA 1
ATOM 4850 C C . ILE B 1 171 ? 40.575 79.162 51.233 1.00 15.94 171 ILE B C 1
ATOM 4851 O O . ILE B 1 171 ? 41.454 78.767 52.027 1.00 18.26 171 ILE B O 1
ATOM 4856 N N . ARG B 1 172 ? 39.688 80.113 51.533 1.00 15.40 172 ARG B N 1
ATOM 4857 C CA . ARG B 1 172 ? 39.769 80.831 52.801 1.00 16.67 172 ARG B CA 1
ATOM 4858 C C . ARG B 1 172 ? 39.456 79.893 53.956 1.00 18.56 172 ARG B C 1
ATOM 4859 O O . ARG B 1 172 ? 40.108 79.946 55.007 1.00 17.21 172 ARG B O 1
ATOM 4867 N N . ALA B 1 173 ? 38.477 79.011 53.765 1.00 14.28 173 ALA B N 1
ATOM 4868 C CA . ALA B 1 173 ? 38.108 78.053 54.806 1.00 14.33 173 ALA B CA 1
ATOM 4869 C C . ALA B 1 173 ? 39.245 77.101 55.100 1.00 14.06 173 ALA B C 1
ATOM 4870 O O . ALA B 1 173 ? 39.469 76.735 56.282 1.00 17.97 173 ALA B O 1
ATOM 4872 N N . LYS B 1 174 ? 40.014 76.720 54.077 1.00 16.29 174 LYS B N 1
ATOM 4873 C CA . LYS B 1 174 ? 41.128 75.810 54.350 1.00 16.00 174 LYS B CA 1
ATOM 4874 C C . LYS B 1 174 ? 42.176 76.537 55.219 1.00 15.06 174 LYS B C 1
ATOM 4875 O O . LYS B 1 174 ? 42.704 75.969 56.201 1.00 18.72 174 LYS B O 1
ATOM 4881 N N . GLU B 1 175 ? 42.395 77.811 54.914 1.00 16.76 175 GLU B N 1
ATOM 4882 C CA . GLU B 1 175 ? 43.370 78.616 55.680 1.00 16.68 175 GLU B CA 1
ATOM 4883 C C . GLU B 1 175 ? 42.955 78.688 57.133 1.00 18.01 175 GLU B C 1
ATOM 4884 O O . GLU B 1 175 ? 43.817 78.670 58.040 1.00 17.80 175 GLU B O 1
ATOM 4890 N N . LEU B 1 176 ? 41.654 78.842 57.360 1.00 14.31 176 LEU B N 1
ATOM 4891 C CA . LEU B 1 176 ? 41.109 79.146 58.693 1.00 14.51 176 LEU B CA 1
ATOM 4892 C C . LEU B 1 176 ? 40.768 77.944 59.520 1.00 17.12 176 LEU B C 1
ATOM 4893 O O . LEU B 1 176 ? 40.523 78.088 60.726 1.00 19.38 176 LEU B O 1
ATOM 4898 N N . GLY B 1 177 ? 40.701 76.762 58.874 1.00 15.25 177 GLY B N 1
ATOM 4899 C CA . GLY B 1 177 ? 40.196 75.543 59.507 1.00 16.76 177 GLY B CA 1
ATOM 4900 C C . GLY B 1 177 ? 38.666 75.478 59.595 1.00 18.13 177 GLY B C 1
ATOM 4901 O O . GLY B 1 177 ? 38.122 75.057 60.605 1.00 19.81 177 GLY B O 1
ATOM 4902 N N . ALA B 1 178 ? 37.981 76.033 58.608 1.00 14.00 178 ALA B N 1
ATOM 4903 C CA . ALA B 1 178 ? 36.502 75.978 58.583 1.00 13.46 178 ALA B CA 1
ATOM 4904 C C . ALA B 1 178 ? 36.044 74.907 57.584 1.00 13.65 178 ALA B C 1
ATOM 4905 O O . ALA B 1 178 ? 36.770 74.595 56.619 1.00 12.84 178 ALA B O 1
ATOM 4907 N N . LEU B 1 179 ? 34.873 74.339 57.872 1.00 14.07 179 LEU B N 1
ATOM 4908 C CA . LEU B 1 179 ? 34.201 73.374 56.971 1.00 13.11 179 LEU B CA 1
ATOM 4909 C C . LEU B 1 179 ? 33.234 74.195 56.096 1.00 16.90 179 LEU B C 1
ATOM 4910 O O . LEU B 1 179 ? 32.497 75.059 56.601 1.00 16.18 179 LEU B O 1
ATOM 4915 N N . VAL B 1 180 ? 33.226 73.924 54.783 1.00 12.02 180 VAL B N 1
ATOM 4916 C CA . VAL B 1 180 ? 32.254 74.580 53.880 1.00 10.73 180 VAL B CA 1
ATOM 4917 C C . VAL B 1 180 ? 31.108 73.632 53.582 1.00 11.85 180 VAL B C 1
ATOM 4918 O O . VAL B 1 180 ? 31.327 72.437 53.273 1.00 12.37 180 VAL B O 1
ATOM 4922 N N . GLN B 1 181 ? 29.891 74.097 53.865 1.00 12.00 181 GLN B N 1
ATOM 4923 C CA . GLN B 1 181 ? 28.685 73.316 53.570 1.00 12.97 181 GLN B CA 1
ATOM 4924 C C . GLN B 1 181 ? 28.075 73.859 52.290 1.00 11.28 181 GLN B C 1
ATOM 4925 O O . GLN B 1 181 ? 28.100 75.072 52.076 1.00 12.30 181 GLN B O 1
ATOM 4931 N N . VAL B 1 182 ? 27.500 72.982 51.448 1.00 11.42 182 VAL B N 1
ATOM 4932 C CA . VAL B 1 182 ? 26.819 73.478 50.260 1.00 10.28 182 VAL B CA 1
ATOM 4933 C C . VAL B 1 182 ? 25.417 72.898 50.168 1.00 10.82 182 VAL B C 1
ATOM 4934 O O . VAL B 1 182 ? 25.203 71.733 50.487 1.00 12.20 182 VAL B O 1
ATOM 4938 N N . HIS B 1 183 ? 24.444 73.783 49.861 1.00 10.55 183 HIS B N 1
ATOM 4939 C CA . HIS B 1 183 ? 23.167 73.336 49.246 1.00 11.07 183 HIS B CA 1
ATOM 4940 C C . HIS B 1 183 ? 23.412 73.205 47.732 1.00 12.31 183 HIS B C 1
ATOM 4941 O O . HIS B 1 183 ? 23.601 74.190 47.030 1.00 10.51 183 HIS B O 1
ATOM 4948 N N . ALA B 1 184 ? 23.535 71.976 47.272 1.00 12.50 184 ALA B N 1
ATOM 4949 C CA . ALA B 1 184 ? 24.033 71.706 45.904 1.00 10.31 184 ALA B CA 1
ATOM 4950 C C . ALA B 1 184 ? 22.857 71.353 44.980 1.00 13.77 184 ALA B C 1
ATOM 4951 O O . ALA B 1 184 ? 22.543 70.170 44.788 1.00 13.77 184 ALA B O 1
ATOM 4953 N N . GLU B 1 185 ? 22.241 72.374 44.381 1.00 10.33 185 GLU B N 1
ATOM 4954 C CA . GLU B 1 185 ? 21.425 72.184 43.159 1.00 11.86 185 GLU B CA 1
ATOM 4955 C C . GLU B 1 185 ? 21.802 73.283 42.196 1.00 11.19 185 GLU B C 1
ATOM 4956 O O . GLU B 1 185 ? 22.115 74.389 42.628 1.00 13.42 185 GLU B O 1
ATOM 4962 N N . ASN B 1 186 ? 21.795 73.021 40.882 1.00 10.78 186 ASN B N 1
ATOM 4963 C CA . ASN B 1 186 ? 22.146 74.121 39.962 1.00 10.63 186 ASN B CA 1
ATOM 4964 C C . ASN B 1 186 ? 21.051 75.178 39.876 1.00 11.99 186 ASN B C 1
ATOM 4965 O O . ASN B 1 186 ? 19.999 74.949 39.261 1.00 12.50 186 ASN B O 1
ATOM 4970 N N . GLY B 1 187 ? 21.272 76.315 40.550 1.00 13.05 187 GLY B N 1
ATOM 4971 C CA . GLY B 1 187 ? 20.282 77.400 40.591 1.00 13.54 187 GLY B CA 1
ATOM 4972 C C . GLY B 1 187 ? 19.841 77.956 39.238 1.00 10.86 187 GLY B C 1
ATOM 4973 O O . GLY B 1 187 ? 18.729 78.461 39.121 1.00 12.29 187 GLY B O 1
ATOM 4974 N N . ASP B 1 188 ? 20.732 77.959 38.247 1.00 9.77 188 ASP B N 1
ATOM 4975 C CA . ASP B 1 188 ? 20.380 78.563 36.948 1.00 14.13 188 ASP B CA 1
ATOM 4976 C C . ASP B 1 188 ? 19.479 77.616 36.156 1.00 14.15 188 ASP B C 1
ATOM 4977 O O . ASP B 1 188 ? 18.526 78.055 35.511 1.00 14.24 188 ASP B O 1
ATOM 4982 N N . VAL B 1 189 ? 19.806 76.329 36.183 1.00 13.30 189 VAL B N 1
ATOM 4983 C CA . VAL B 1 189 ? 18.905 75.300 35.619 1.00 11.45 189 VAL B CA 1
ATOM 4984 C C . VAL B 1 189 ? 17.520 75.394 36.271 1.00 12.96 189 VAL B C 1
ATOM 4985 O O . VAL B 1 189 ? 16.499 75.436 35.569 1.00 14.46 189 VAL B O 1
ATOM 4989 N N . LEU B 1 190 ? 17.482 75.428 37.597 1.00 12.41 190 LEU B N 1
ATOM 4990 C CA . LEU B 1 190 ? 16.206 75.498 38.312 1.00 15.24 190 LEU B CA 1
ATOM 4991 C C . LEU B 1 190 ? 15.415 76.784 37.970 1.00 16.31 190 LEU B C 1
ATOM 4992 O O . LEU B 1 190 ? 14.172 76.753 37.812 1.00 15.05 190 LEU B O 1
ATOM 4997 N N . ASP B 1 191 ? 16.104 77.916 37.918 1.00 15.08 191 ASP B N 1
ATOM 4998 C CA . ASP B 1 191 ? 15.412 79.197 37.597 1.00 17.45 191 ASP B CA 1
ATOM 4999 C C . ASP B 1 191 ? 14.718 79.088 36.244 1.00 16.68 191 ASP B C 1
ATOM 5000 O O . ASP B 1 191 ? 13.546 79.488 36.104 1.00 15.95 191 ASP B O 1
ATOM 5005 N N . TYR B 1 192 ? 15.426 78.533 35.241 1.00 14.60 192 TYR B N 1
ATOM 5006 C CA . TYR B 1 192 ? 14.830 78.417 33.909 1.00 16.71 192 TYR B CA 1
ATOM 5007 C C . TYR B 1 192 ? 13.658 77.422 33.922 1.00 16.93 192 TYR B C 1
ATOM 5008 O O . TYR B 1 192 ? 12.548 77.739 33.428 1.00 16.79 192 TYR B O 1
ATOM 5017 N N . LEU B 1 193 ? 13.857 76.246 34.526 1.00 17.30 193 LEU B N 1
ATOM 5018 C CA . LEU B 1 193 ? 12.778 75.228 34.499 1.00 14.00 193 LEU B CA 1
ATOM 5019 C C . LEU B 1 193 ? 11.520 75.704 35.247 1.00 17.14 193 LEU B C 1
ATOM 5020 O O . LEU B 1 193 ? 10.387 75.348 34.850 1.00 16.90 193 LEU B O 1
ATOM 5025 N N . THR B 1 194 ? 11.709 76.434 36.346 1.00 15.82 194 THR B N 1
ATOM 5026 C CA . THR B 1 194 ? 10.560 76.906 37.143 1.00 17.14 194 THR B CA 1
ATOM 5027 C C . THR B 1 194 ? 9.763 77.962 36.373 1.00 20.56 194 THR B C 1
ATOM 5028 O O . THR B 1 194 ? 8.535 77.892 36.315 1.00 21.77 194 THR B O 1
ATOM 5032 N N . LYS B 1 195 ? 10.458 78.889 35.740 1.00 19.96 195 LYS B N 1
ATOM 5033 C CA . LYS B 1 195 ? 9.813 79.877 34.883 1.00 21.26 195 LYS B CA 1
ATOM 5034 C C . LYS B 1 195 ? 9.113 79.259 33.666 1.00 22.50 195 LYS B C 1
ATOM 5035 O O . LYS B 1 195 ? 7.970 79.640 33.308 1.00 21.37 195 LYS B O 1
ATOM 5041 N N . GLN B 1 196 ? 9.746 78.267 33.065 1.00 19.28 196 GLN B N 1
ATOM 5042 C CA . GLN B 1 196 ? 9.109 77.528 31.944 1.00 23.75 196 GLN B CA 1
ATOM 5043 C C . GLN B 1 196 ? 7.831 76.764 32.387 1.00 24.24 196 GLN B C 1
ATOM 5044 O O . GLN B 1 196 ? 6.838 76.707 31.638 1.00 21.80 196 GLN B O 1
ATOM 5050 N N . ALA B 1 197 ? 7.858 76.183 33.590 1.00 19.82 197 ALA B N 1
ATOM 5051 C CA . ALA B 1 197 ? 6.707 75.449 34.096 1.00 21.28 197 ALA B CA 1
ATOM 5052 C C . ALA B 1 197 ? 5.549 76.422 34.237 1.00 21.96 197 ALA B C 1
ATOM 5053 O O . ALA B 1 197 ? 4.430 76.137 33.771 1.00 21.89 197 ALA B O 1
ATOM 5055 N N . LEU B 1 198 ? 5.801 77.539 34.926 1.00 20.40 198 LEU B N 1
ATOM 5056 C CA . LEU B 1 198 ? 4.757 78.563 35.123 1.00 20.22 198 LEU B CA 1
ATOM 5057 C C . LEU B 1 198 ? 4.199 79.076 33.807 1.00 22.80 198 LEU B C 1
ATOM 5058 O O . LEU B 1 198 ? 2.976 79.227 33.673 1.00 23.22 198 LEU B O 1
ATOM 5063 N N . ALA B 1 199 ? 5.072 79.285 32.819 1.00 19.24 199 ALA B N 1
ATOM 5064 C CA . ALA B 1 199 ? 4.632 79.867 31.552 1.00 21.93 199 ALA B CA 1
ATOM 5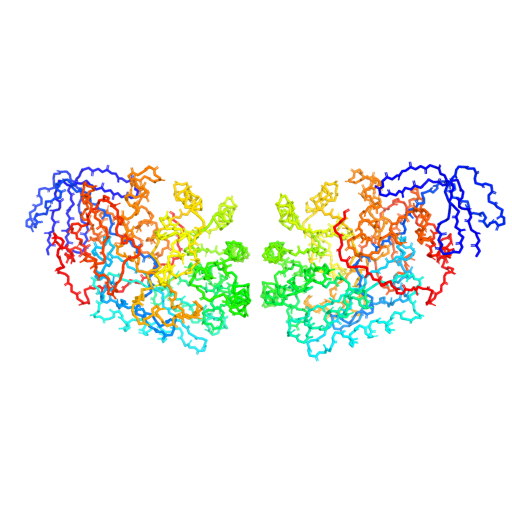065 C C . ALA B 1 199 ? 3.724 78.864 30.825 1.00 24.04 199 ALA B C 1
ATOM 5066 O O . ALA B 1 199 ? 2.879 79.258 29.999 1.00 25.58 199 ALA B O 1
ATOM 5068 N N . GLU B 1 200 ? 3.929 77.573 31.110 1.00 21.65 200 GLU B N 1
ATOM 5069 C CA . GLU B 1 200 ? 3.161 76.506 30.503 1.00 22.98 200 GLU B CA 1
ATOM 5070 C C . GLU B 1 200 ? 1.868 76.195 31.272 1.00 22.14 200 GLU B C 1
ATOM 5071 O O . GLU B 1 200 ? 1.084 75.337 30.854 1.00 23.10 200 GLU B O 1
ATOM 5077 N N . GLY B 1 201 ? 1.623 76.958 32.335 1.00 20.12 201 GLY B N 1
ATOM 5078 C CA . GLY B 1 201 ? 0.462 76.788 33.230 1.00 21.88 201 GLY B CA 1
ATOM 5079 C C . GLY B 1 201 ? 0.579 75.608 34.183 1.00 23.10 201 GLY B C 1
ATOM 5080 O O . GLY B 1 201 ? -0.413 75.171 34.775 1.00 21.37 201 GLY B O 1
ATOM 5081 N N . ASN B 1 202 ? 1.801 75.111 34.376 1.00 21.83 202 ASN B N 1
ATOM 5082 C CA . ASN B 1 202 ? 2.045 74.002 35.321 1.00 20.61 202 ASN B CA 1
ATOM 5083 C C . ASN B 1 202 ? 2.386 74.569 36.689 1.00 21.44 202 ASN B C 1
ATOM 5084 O O . ASN B 1 202 ? 3.529 74.938 36.942 1.00 22.73 202 ASN B O 1
ATOM 5089 N N . THR B 1 203 ? 1.362 74.769 37.517 1.00 20.70 203 THR B N 1
ATOM 5090 C CA . THR B 1 203 ? 1.459 75.567 38.726 1.00 19.21 203 THR B CA 1
ATOM 5091 C C . THR B 1 203 ? 1.271 74.748 39.982 1.00 18.79 203 THR B C 1
ATOM 5092 O O . THR B 1 203 ? 1.525 75.234 41.077 1.00 19.58 203 THR B O 1
ATOM 5096 N N . ASP B 1 204 ? 0.832 73.502 39.841 1.00 18.67 204 ASP B N 1
ATOM 5097 C CA . ASP B 1 204 ? 0.564 72.654 41.027 1.00 19.47 204 ASP B CA 1
ATOM 5098 C C . ASP B 1 204 ? 1.861 72.277 41.790 1.00 17.07 204 ASP B C 1
ATOM 5099 O O . ASP B 1 204 ? 2.950 72.323 41.201 1.00 16.71 204 ASP B O 1
ATOM 5104 N N . PRO B 1 205 ? 1.738 71.887 43.081 1.00 18.99 205 PRO B N 1
ATOM 5105 C CA . PRO B 1 205 ? 2.902 71.499 43.904 1.00 18.09 205 PRO B CA 1
ATOM 5106 C C . PRO B 1 205 ? 3.854 70.471 43.265 1.00 19.89 205 PRO B C 1
ATOM 5107 O O . PRO B 1 205 ? 5.079 70.627 43.374 1.00 19.46 205 PRO B O 1
ATOM 5111 N N . ILE B 1 206 ? 3.326 69.457 42.584 1.00 17.52 206 ILE B N 1
ATOM 5112 C CA . ILE B 1 206 ? 4.187 68.459 41.931 1.00 17.00 206 ILE B CA 1
ATOM 5113 C C . ILE B 1 206 ? 5.263 69.061 41.008 1.00 18.40 206 ILE B C 1
ATOM 5114 O O . ILE B 1 206 ? 6.345 68.486 40.850 1.00 17.22 206 ILE B O 1
ATOM 5119 N N . TYR B 1 207 ? 4.980 70.218 40.407 1.00 15.67 207 TYR B N 1
ATOM 5120 C CA . TYR B 1 207 ? 5.946 70.823 39.500 1.00 15.56 207 TYR B CA 1
ATOM 5121 C C . TYR B 1 207 ? 7.133 71.394 40.261 1.00 15.47 207 TYR B C 1
ATOM 5122 O O . TYR B 1 207 ? 8.188 71.622 39.667 1.00 15.48 207 TYR B O 1
ATOM 5131 N N . HIS B 1 208 ? 7.003 71.463 41.582 1.00 15.44 208 HIS B N 1
ATOM 5132 C CA . HIS B 1 208 ? 8.144 71.817 42.428 1.00 17.55 208 HIS B CA 1
ATOM 5133 C C . HIS B 1 208 ? 9.241 70.767 42.249 1.00 17.35 208 HIS B C 1
ATOM 5134 O O . HIS B 1 208 ? 10.444 71.105 42.199 1.00 17.13 208 HIS B O 1
ATOM 5141 N N . ALA B 1 209 ? 8.837 69.500 42.136 1.00 17.09 209 ALA B N 1
ATOM 5142 C CA . ALA B 1 209 ? 9.806 68.412 41.985 1.00 15.76 209 ALA B CA 1
ATOM 5143 C C . ALA B 1 209 ? 10.319 68.345 40.546 1.00 17.07 209 ALA B C 1
ATOM 5144 O O . ALA B 1 209 ? 11.544 68.294 40.303 1.00 18.07 209 ALA B O 1
ATOM 5146 N N . TYR B 1 210 ? 9.402 68.442 39.575 1.00 16.42 210 TYR B N 1
ATOM 5147 C CA . TYR B 1 210 ? 9.787 68.266 38.163 1.00 18.23 210 TYR B CA 1
ATOM 5148 C C . TYR B 1 210 ? 10.725 69.344 37.657 1.00 16.85 210 TYR B C 1
ATOM 5149 O O . TYR B 1 210 ? 11.498 69.101 36.730 1.00 21.34 210 TYR B O 1
ATOM 5158 N N . THR B 1 211 ? 10.693 70.519 38.284 1.00 14.84 211 THR B N 1
ATOM 5159 C CA . THR B 1 211 ? 11.598 71.604 37.902 1.00 14.19 211 THR B CA 1
ATOM 5160 C C . THR B 1 211 ? 12.981 71.588 38.596 1.00 14.35 211 THR B C 1
ATOM 5161 O O . THR B 1 211 ? 13.770 72.527 38.409 1.00 15.06 211 THR B O 1
ATOM 5165 N N . ARG B 1 212 ? 13.263 70.528 39.365 1.00 14.23 212 ARG B N 1
ATOM 5166 C CA . ARG B 1 212 ? 14.563 70.387 40.054 1.00 14.00 212 ARG B CA 1
ATOM 5167 C C . ARG B 1 212 ? 15.008 68.947 39.908 1.00 15.05 212 ARG B C 1
ATOM 5168 O O . ARG B 1 212 ? 15.117 68.224 40.913 1.00 15.29 212 ARG B O 1
ATOM 5176 N N . PRO B 1 213 ? 15.269 68.506 38.662 1.00 15.08 213 PRO B N 1
ATOM 5177 C CA . PRO B 1 213 ? 15.609 67.102 38.463 1.00 14.66 213 PRO B CA 1
ATOM 5178 C C . PRO B 1 213 ? 16.877 66.665 39.220 1.00 15.40 213 PRO B C 1
ATOM 5179 O O . PRO B 1 213 ? 17.771 67.490 39.475 1.00 16.24 213 PRO B O 1
ATOM 5183 N N . PRO B 1 214 ? 17.013 65.363 39.448 1.00 14.12 214 PRO B N 1
ATOM 5184 C CA . PRO B 1 214 ? 18.151 64.914 40.273 1.00 14.52 214 PRO B CA 1
ATOM 5185 C C . PRO B 1 214 ? 19.481 65.262 39.636 1.00 14.72 214 PRO B C 1
ATOM 5186 O O . PRO B 1 214 ? 20.457 65.416 40.343 1.00 12.38 214 PRO B O 1
ATOM 5190 N N . GLU B 1 215 ? 19.544 65.320 38.297 1.00 14.20 215 GLU B N 1
ATOM 5191 C CA . GLU B 1 215 ? 20.800 65.662 37.623 1.00 14.64 215 GLU B CA 1
ATOM 5192 C C . GLU B 1 215 ? 21.281 67.084 37.973 1.00 14.31 215 GLU B C 1
ATOM 5193 O O . GLU B 1 215 ? 22.476 67.358 37.896 1.00 14.38 215 GLU B O 1
ATOM 5199 N N . ALA B 1 216 ? 20.360 67.977 38.355 1.00 10.93 216 ALA B N 1
ATOM 5200 C CA . ALA B 1 216 ? 20.738 69.349 38.753 1.00 13.45 216 ALA B CA 1
ATOM 5201 C C . ALA B 1 216 ? 21.404 69.339 40.132 1.00 10.96 216 ALA B C 1
ATOM 5202 O O . ALA B 1 216 ? 22.303 70.160 40.435 1.00 12.29 216 ALA B O 1
ATOM 5204 N N . GLU B 1 217 ? 20.958 68.418 40.974 1.00 12.10 217 GLU B N 1
ATOM 5205 C CA . GLU B 1 217 ? 21.629 68.168 42.277 1.00 10.94 217 GLU B CA 1
ATOM 5206 C C . GLU B 1 217 ? 22.961 67.457 42.073 1.00 13.89 217 GLU B C 1
ATOM 5207 O O . GLU B 1 217 ? 23.960 67.816 42.702 1.00 13.50 217 GLU B O 1
ATOM 5213 N N . GLY B 1 218 ? 22.999 66.486 41.165 1.00 11.26 218 GLY B N 1
ATOM 5214 C CA . GLY B 1 218 ? 24.270 65.760 40.926 1.00 10.91 218 GLY B CA 1
ATOM 5215 C C . GLY B 1 218 ? 25.312 66.724 40.376 1.00 11.85 218 GLY B C 1
ATOM 5216 O O . GLY B 1 218 ? 26.467 66.688 40.791 1.00 12.55 218 GLY B O 1
ATOM 5217 N N . GLU B 1 219 ? 24.897 67.580 39.426 1.00 11.38 219 GLU B N 1
ATOM 5218 C CA . GLU B 1 219 ? 25.827 68.524 38.772 1.00 12.11 219 GLU B CA 1
ATOM 5219 C C . GLU B 1 219 ? 26.433 69.435 39.839 1.00 12.19 219 GLU B C 1
ATOM 5220 O O . GLU B 1 219 ? 27.647 69.622 39.924 1.00 12.59 219 GLU B O 1
ATOM 5226 N N . ALA B 1 220 ? 25.575 70.014 40.663 1.00 11.10 220 ALA B N 1
ATOM 5227 C CA . ALA B 1 220 ? 26.119 70.995 41.611 1.00 10.67 220 ALA B CA 1
ATOM 5228 C C . ALA B 1 220 ? 26.961 70.284 42.696 1.00 12.06 220 ALA B C 1
ATOM 5229 O O . ALA B 1 220 ? 27.941 70.819 43.160 1.00 11.65 220 ALA B O 1
ATOM 5231 N N . THR B 1 221 ? 26.593 69.064 43.051 1.00 11.22 221 THR B N 1
ATOM 5232 C CA . THR B 1 221 ? 27.401 68.285 44.026 1.00 10.48 221 THR B CA 1
ATOM 5233 C C . THR B 1 221 ? 28.777 68.050 43.427 1.00 13.07 221 THR B C 1
ATOM 5234 O O . THR B 1 221 ? 29.775 68.257 44.091 1.00 12.22 221 THR B O 1
ATOM 5238 N N . GLY B 1 222 ? 28.821 67.647 42.158 1.00 12.48 222 GLY B N 1
ATOM 5239 C CA . GLY B 1 222 ? 30.101 67.436 41.460 1.00 13.35 222 GLY B CA 1
ATOM 5240 C C . GLY B 1 222 ? 30.937 68.688 41.364 1.00 13.69 222 GLY B C 1
ATOM 5241 O O . GLY B 1 222 ? 32.164 68.653 41.530 1.00 14.11 222 GLY B O 1
ATOM 5242 N N . ARG B 1 223 ? 30.282 69.819 41.123 1.00 11.74 223 ARG B N 1
ATOM 5243 C CA . ARG B 1 223 ? 30.994 71.107 40.950 1.00 9.86 223 ARG B CA 1
ATOM 5244 C C . ARG B 1 223 ? 31.603 71.569 42.283 1.00 11.10 223 ARG B C 1
ATOM 5245 O O . ARG B 1 223 ? 32.794 71.931 42.348 1.00 11.31 223 ARG B O 1
ATOM 5253 N N . ALA B 1 224 ? 30.818 71.473 43.363 1.00 11.53 224 ALA B N 1
ATOM 5254 C CA . ALA B 1 224 ? 31.362 71.792 44.695 1.00 11.21 224 ALA B CA 1
ATOM 5255 C C . ALA B 1 224 ? 32.519 70.844 45.059 1.00 9.73 224 ALA B C 1
ATOM 5256 O O . ALA B 1 224 ? 33.558 71.264 45.645 1.00 11.12 224 ALA B O 1
ATOM 5258 N N . ILE B 1 225 ? 32.384 69.587 44.681 1.00 10.22 225 ILE B N 1
ATOM 5259 C CA . ILE B 1 225 ? 33.475 68.589 44.916 1.00 11.08 225 ILE B CA 1
ATOM 5260 C C . ILE B 1 225 ? 34.772 68.950 44.174 1.00 12.48 225 ILE B C 1
ATOM 5261 O O . ILE B 1 225 ? 35.881 68.972 44.765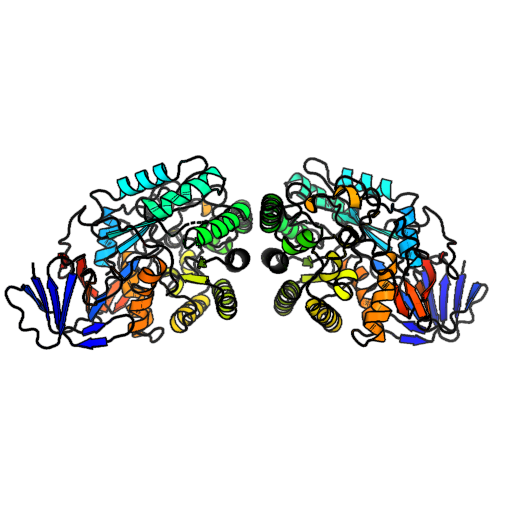 1.00 10.63 225 ILE B O 1
ATOM 5266 N N . ALA B 1 226 ? 34.645 69.266 42.887 1.00 12.15 226 ALA B N 1
ATOM 5267 C CA . ALA B 1 226 ? 35.826 69.612 42.075 1.00 11.90 226 ALA B CA 1
ATOM 5268 C C . ALA B 1 226 ? 36.468 70.873 42.653 1.00 10.20 226 ALA B C 1
ATOM 5269 O O . ALA B 1 226 ? 37.696 70.952 42.730 1.00 11.95 226 ALA B O 1
ATOM 5271 N N . LEU B 1 227 ? 35.655 71.869 43.031 1.00 11.74 227 LEU B N 1
ATOM 5272 C CA . LEU B 1 227 ? 36.224 73.133 43.573 1.00 10.85 227 LEU B CA 1
ATOM 5273 C C . LEU B 1 227 ? 36.915 72.875 44.932 1.00 13.51 227 LEU B C 1
ATOM 5274 O O . LEU B 1 227 ? 37.979 73.439 45.235 1.00 12.68 227 LEU B O 1
ATOM 5279 N N . THR B 1 228 ? 36.363 71.947 45.683 1.00 12.93 228 THR B N 1
ATOM 5280 C CA . THR B 1 228 ? 36.990 71.562 46.969 1.00 14.53 228 THR B CA 1
ATOM 5281 C C . THR B 1 228 ? 38.361 70.894 46.740 1.00 14.37 228 THR B C 1
ATOM 5282 O O . THR B 1 228 ? 39.331 71.157 47.461 1.00 15.64 228 THR B O 1
ATOM 5286 N N . ALA B 1 229 ? 38.424 69.964 45.797 1.00 14.79 229 ALA B N 1
ATOM 5287 C CA . ALA B 1 229 ? 39.718 69.329 45.468 1.00 14.00 229 ALA B CA 1
ATOM 5288 C C . ALA B 1 229 ? 40.696 70.357 44.941 1.00 14.81 229 ALA B C 1
ATOM 5289 O O . ALA B 1 229 ? 41.878 70.365 45.335 1.00 18.04 229 ALA B O 1
ATOM 5291 N N . LEU B 1 230 ? 40.219 71.261 44.090 1.00 13.84 230 LEU B N 1
ATOM 5292 C CA . LEU B 1 230 ? 41.086 72.355 43.593 1.00 14.86 230 LEU B CA 1
ATOM 5293 C C . LEU B 1 230 ? 41.648 73.232 44.729 1.00 17.26 230 LEU B C 1
ATOM 5294 O O . LEU B 1 230 ? 42.794 73.729 44.650 1.00 20.66 230 LEU B O 1
ATOM 5299 N N . ALA B 1 231 ? 40.887 73.368 45.798 1.00 14.57 231 ALA B N 1
ATOM 5300 C CA . ALA B 1 231 ? 41.334 74.188 46.962 1.00 15.63 231 ALA B CA 1
ATOM 5301 C C . ALA B 1 231 ? 41.988 73.344 48.067 1.00 17.37 231 ALA B C 1
ATOM 5302 O O . ALA B 1 231 ? 42.430 73.880 49.105 1.00 17.98 231 ALA B O 1
ATOM 5304 N N . ASP B 1 232 ? 42.040 72.033 47.866 1.00 17.65 232 ASP B N 1
ATOM 5305 C CA . ASP B 1 232 ? 42.471 71.113 48.893 1.00 18.49 232 ASP B CA 1
ATOM 5306 C C . ASP B 1 232 ? 41.735 71.347 50.216 1.00 20.21 232 ASP B C 1
ATOM 5307 O O . ASP B 1 232 ? 42.352 71.326 51.309 1.00 19.94 232 ASP B O 1
ATOM 5312 N N . ALA B 1 233 ? 40.420 71.593 50.127 1.00 15.27 233 ALA B N 1
ATOM 5313 C CA . ALA B 1 233 ? 39.666 72.026 51.301 1.00 16.31 233 ALA B CA 1
ATOM 5314 C C . ALA B 1 233 ? 38.826 70.867 51.839 1.00 15.36 233 ALA B C 1
ATOM 5315 O O . ALA B 1 233 ? 39.133 69.686 51.585 1.00 17.29 233 ALA B O 1
ATOM 5317 N N . GLN B 1 234 ? 37.854 71.176 52.691 1.00 13.25 234 GLN B N 1
ATOM 5318 C CA . GLN B 1 234 ? 36.917 70.157 53.174 1.00 11.97 234 GLN B CA 1
ATOM 5319 C C . GLN B 1 234 ? 35.468 70.601 52.945 1.00 14.20 234 GLN B C 1
ATOM 5320 O O . GLN B 1 234 ? 35.115 71.751 53.196 1.00 13.19 234 GLN B O 1
ATOM 5326 N N . LEU B 1 235 ? 34.640 69.676 52.457 1.00 11.60 235 LEU B N 1
ATOM 5327 C CA . LEU B 1 235 ? 33.283 70.009 52.034 1.00 11.80 235 LEU B CA 1
ATOM 5328 C C . LEU B 1 235 ? 32.322 69.118 52.771 1.00 8.89 235 LEU B C 1
ATOM 5329 O O . LEU B 1 235 ? 32.593 67.914 52.993 1.00 12.84 235 LEU B O 1
ATOM 5334 N N . TYR B 1 236 ? 31.154 69.691 53.096 1.00 11.69 236 TYR B N 1
ATOM 5335 C CA . TYR B 1 236 ? 30.035 68.945 53.672 1.00 11.05 236 TYR B CA 1
ATOM 5336 C C . TYR B 1 236 ? 28.782 69.239 52.824 1.00 10.85 236 TYR B C 1
ATOM 5337 O O . TYR B 1 236 ? 28.331 70.405 52.698 1.00 14.07 236 TYR B O 1
ATOM 5346 N N . VAL B 1 237 ? 28.282 68.210 52.137 1.00 12.52 237 VAL B N 1
ATOM 5347 C CA . VAL B 1 237 ? 27.116 68.366 51.265 1.00 12.62 237 VAL B CA 1
ATOM 5348 C C . VAL B 1 237 ? 25.842 68.151 52.094 1.00 11.75 237 VAL B C 1
ATOM 5349 O O . VAL B 1 237 ? 25.635 67.054 52.614 1.00 13.98 237 VAL B O 1
ATOM 5353 N N . VAL B 1 238 ? 25.057 69.218 52.328 1.00 14.02 238 VAL B N 1
ATOM 5354 C CA . VAL B 1 238 ? 23.836 69.062 53.147 1.00 13.91 238 VAL B CA 1
ATOM 5355 C C . VAL B 1 238 ? 22.757 68.343 52.328 1.00 14.12 238 VAL B C 1
ATOM 5356 O O . VAL B 1 238 ? 22.836 68.338 51.101 1.00 12.60 238 VAL B O 1
ATOM 5360 N N . HIS B 1 239 ? 21.768 67.756 53.007 1.00 13.63 239 HIS B N 1
ATOM 5361 C CA . HIS B 1 239 ? 20.640 67.113 52.333 1.00 13.66 239 HIS B CA 1
ATOM 5362 C C . HIS B 1 239 ? 20.943 66.463 50.977 1.00 13.91 239 HIS B C 1
ATOM 5363 O O . HIS B 1 239 ? 20.364 66.857 49.974 1.00 13.87 239 HIS B O 1
ATOM 5370 N N . VAL B 1 240 ? 21.783 65.436 50.966 1.00 13.77 240 VAL B N 1
ATOM 5371 C CA . VAL B 1 240 ? 21.925 64.601 49.768 1.00 12.81 240 VAL B CA 1
ATOM 5372 C C . VAL B 1 240 ? 20.648 63.803 49.609 1.00 13.60 240 VAL B C 1
ATOM 5373 O O . VAL B 1 240 ? 20.228 63.146 50.556 1.00 13.36 240 VAL B O 1
ATOM 5377 N N . SER B 1 241 ? 19.983 63.913 48.446 1.00 10.60 241 SER B N 1
ATOM 5378 C CA . SER B 1 241 ? 18.649 63.326 48.332 1.00 12.89 241 SER B CA 1
ATOM 5379 C C . SER B 1 241 ? 18.596 62.186 47.323 1.00 14.12 241 SER B C 1
ATOM 5380 O O . SER B 1 241 ? 17.592 61.474 47.259 1.00 13.27 241 SER B O 1
ATOM 5383 N N . CYS B 1 242 ? 19.620 62.062 46.471 1.00 13.31 242 CYS B N 1
ATOM 5384 C CA . CYS B 1 242 ? 19.471 61.169 45.308 1.00 12.73 242 CYS B CA 1
ATOM 5385 C C . CYS B 1 242 ? 20.731 60.427 45.006 1.00 15.33 242 CYS B C 1
ATOM 5386 O O . CYS B 1 242 ? 21.819 60.833 45.405 1.00 12.39 242 CYS B O 1
ATOM 5389 N N . ALA B 1 243 ? 20.576 59.322 44.296 1.00 15.11 243 ALA B N 1
ATOM 5390 C CA . ALA B 1 243 ? 21.705 58.484 43.914 1.00 13.80 243 ALA B CA 1
ATOM 5391 C C . ALA B 1 243 ? 22.740 59.222 43.059 1.00 13.28 243 ALA B C 1
ATOM 5392 O O . ALA B 1 243 ? 23.977 58.983 43.200 1.00 13.42 243 ALA B O 1
ATOM 5394 N N . ASP B 1 244 ? 22.284 60.158 42.220 1.00 12.60 244 ASP B N 1
ATOM 5395 C CA . ASP B 1 244 ? 23.257 60.896 41.375 1.00 14.94 244 ASP B CA 1
ATOM 5396 C C . ASP B 1 244 ? 24.302 61.540 42.283 1.00 16.42 244 ASP B C 1
ATOM 5397 O O . ASP B 1 244 ? 25.512 61.428 42.065 1.00 14.78 244 ASP B O 1
ATOM 5402 N N . ALA B 1 245 ? 23.822 62.243 43.309 1.00 14.04 245 ALA B N 1
ATOM 5403 C CA . ALA B 1 245 ? 24.736 62.900 44.244 1.00 14.56 245 ALA B CA 1
ATOM 5404 C C . ALA B 1 245 ? 25.578 61.927 45.075 1.00 13.84 245 ALA B C 1
ATOM 5405 O O . ALA B 1 245 ? 26.770 62.186 45.312 1.00 13.91 245 ALA B O 1
ATOM 5407 N N . VAL B 1 246 ? 24.975 60.834 45.543 1.00 11.29 246 VAL B N 1
ATOM 5408 C CA . VAL B 1 246 ? 25.707 59.834 46.359 1.00 11.46 246 VAL B CA 1
ATOM 5409 C C . VAL B 1 246 ? 26.878 59.302 45.528 1.00 12.00 246 VAL B C 1
ATOM 5410 O O . VAL B 1 246 ? 27.966 59.065 46.034 1.00 12.84 246 VAL B O 1
ATOM 5414 N N . ARG B 1 247 ? 26.609 59.016 44.262 1.00 12.18 247 ARG B N 1
ATOM 5415 C CA . ARG B 1 247 ? 27.656 58.427 43.409 1.00 13.72 247 ARG B CA 1
ATOM 5416 C C . ARG B 1 247 ? 28.862 59.363 43.338 1.00 13.07 247 ARG B C 1
ATOM 5417 O O . ARG B 1 247 ? 30.009 58.926 43.406 1.00 14.83 247 ARG B O 1
ATOM 5425 N N . ARG B 1 248 ? 28.606 60.662 43.184 1.00 11.80 248 ARG B N 1
ATOM 5426 C CA . ARG B 1 248 ? 29.679 61.610 43.105 1.00 12.41 248 ARG B CA 1
ATOM 5427 C C . ARG B 1 248 ? 30.465 61.751 44.413 1.00 13.17 248 ARG B C 1
ATOM 5428 O O . ARG B 1 248 ? 31.692 61.895 44.398 1.00 13.27 248 ARG B O 1
ATOM 5436 N N . ILE B 1 249 ? 29.759 61.723 45.527 1.00 13.43 249 ILE B N 1
ATOM 5437 C CA . ILE B 1 249 ? 30.424 61.759 46.840 1.00 11.81 249 ILE B CA 1
ATOM 5438 C C . ILE B 1 249 ? 31.255 60.483 47.039 1.00 11.60 249 ILE B C 1
ATOM 5439 O O . ILE B 1 249 ? 32.399 60.552 47.549 1.00 11.74 249 ILE B O 1
ATOM 5444 N N . ALA B 1 250 ? 30.681 59.312 46.673 1.00 10.31 250 ALA B N 1
ATOM 5445 C CA . ALA B 1 250 ? 31.422 58.033 46.813 1.00 10.52 250 ALA B CA 1
ATOM 5446 C C . ALA B 1 250 ? 32.731 58.102 46.006 1.00 15.80 250 ALA B C 1
ATOM 5447 O O . ALA B 1 250 ? 33.815 57.717 46.481 1.00 13.08 250 ALA B O 1
ATOM 5449 N N . GLU B 1 251 ? 32.625 58.560 44.757 1.00 15.04 251 GLU B N 1
ATOM 5450 C CA . GLU B 1 251 ? 33.805 58.713 43.892 1.00 12.87 251 GLU B CA 1
ATOM 5451 C C . GLU B 1 251 ? 34.855 59.664 44.516 1.00 12.51 251 GLU B C 1
ATOM 5452 O O . GLU B 1 251 ? 36.075 59.348 44.522 1.00 13.24 251 GLU B O 1
ATOM 5458 N N . ALA B 1 252 ? 34.405 60.829 45.006 1.00 12.68 252 ALA B N 1
ATOM 5459 C CA . AL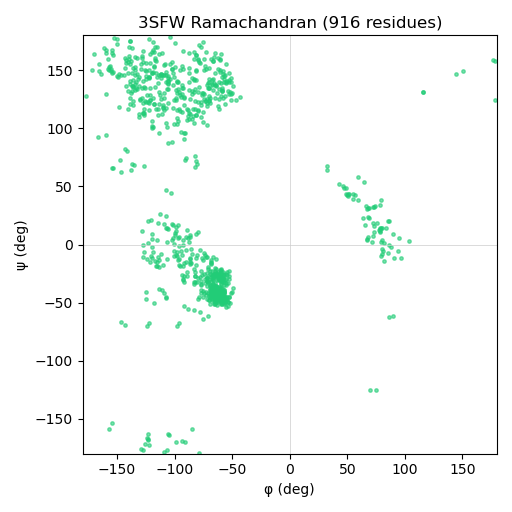A B 1 252 ? 35.352 61.782 45.638 1.00 13.83 252 ALA B CA 1
ATOM 5460 C C . ALA B 1 252 ? 36.069 61.141 46.820 1.00 12.44 252 ALA B C 1
ATOM 5461 O O . ALA B 1 252 ? 37.290 61.365 47.032 1.00 13.15 252 ALA B O 1
ATOM 5463 N N . ARG B 1 253 ? 35.315 60.370 47.607 1.00 12.24 253 ARG B N 1
ATOM 5464 C CA . ARG B 1 253 ? 35.895 59.830 48.841 1.00 11.50 253 ARG B CA 1
ATOM 5465 C C . ARG B 1 253 ? 36.873 58.706 48.505 1.00 11.82 253 ARG B C 1
ATOM 5466 O O . ARG B 1 253 ? 37.881 58.507 49.205 1.00 14.47 253 ARG B O 1
ATOM 5474 N N . GLU B 1 254 ? 36.637 58.004 47.400 1.00 12.60 254 GLU B N 1
ATOM 5475 C CA . GLU B 1 254 ? 37.615 56.967 47.026 1.00 13.92 254 GLU B CA 1
ATOM 5476 C C . GLU B 1 254 ? 38.955 57.574 46.581 1.00 14.91 254 GLU B C 1
ATOM 5477 O O . GLU B 1 254 ? 40.027 56.948 46.712 1.00 13.97 254 GLU B O 1
ATOM 5483 N N . LYS B 1 255 ? 38.914 58.794 46.045 1.00 13.20 255 LYS B N 1
ATOM 5484 C CA . LYS B 1 255 ? 40.157 59.530 45.754 1.00 19.06 255 LYS B CA 1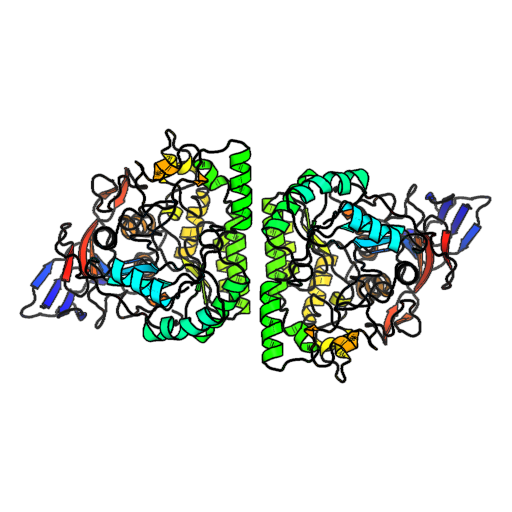
ATOM 5485 C C . LYS B 1 255 ? 40.850 60.088 46.968 1.00 18.80 255 LYS B C 1
ATOM 5486 O O . LYS B 1 255 ? 41.921 60.683 46.847 1.00 21.95 255 LYS B O 1
ATOM 5492 N N . GLY B 1 256 ? 40.204 59.982 48.120 1.00 17.32 256 GLY B N 1
ATOM 5493 C CA . GLY B 1 256 ? 40.769 60.446 49.379 1.00 18.84 256 GLY B CA 1
ATOM 5494 C C . GLY B 1 256 ? 40.446 61.900 49.702 1.00 20.58 256 GLY B C 1
ATOM 5495 O O . GLY B 1 256 ? 40.990 62.452 50.665 1.00 20.83 256 GLY B O 1
ATOM 5496 N N . TRP B 1 257 ? 39.549 62.512 48.922 1.00 18.21 257 TRP B N 1
ATOM 5497 C CA . TRP B 1 257 ? 39.193 63.921 49.164 1.00 15.50 257 TRP B CA 1
ATOM 5498 C C . TRP B 1 257 ? 38.332 64.045 50.413 1.00 17.04 257 TRP B C 1
ATOM 5499 O O . TRP B 1 257 ? 37.648 63.092 50.803 1.00 16.29 257 TRP B O 1
ATOM 5510 N N . ASN B 1 258 ? 38.419 65.191 51.084 1.00 16.29 258 ASN B N 1
ATOM 5511 C CA . ASN B 1 258 ? 37.741 65.346 52.361 1.00 16.57 258 ASN B CA 1
ATOM 5512 C C . ASN B 1 258 ? 36.333 65.898 52.144 1.00 15.72 258 ASN B C 1
ATOM 5513 O O . ASN B 1 258 ? 36.083 67.103 52.244 1.00 15.17 258 ASN B O 1
ATOM 5518 N N . VAL B 1 259 ? 35.477 65.003 51.663 1.00 12.97 259 VAL B N 1
ATOM 5519 C CA . VAL B 1 259 ? 34.117 65.340 51.262 1.00 9.90 259 VAL B CA 1
ATOM 5520 C C . VAL B 1 259 ? 33.203 64.474 52.114 1.00 13.10 259 VAL B C 1
ATOM 5521 O O . VAL B 1 259 ? 33.388 63.240 52.178 1.00 13.23 259 VAL B O 1
ATOM 5525 N N . TYR B 1 260 ? 32.300 65.136 52.820 1.00 10.54 260 TYR B N 1
ATOM 5526 C CA . TYR B 1 260 ? 31.333 64.504 53.696 1.00 9.39 260 TYR B CA 1
ATOM 5527 C C . TYR B 1 260 ? 29.932 64.792 53.202 1.00 11.86 260 TYR B C 1
ATOM 5528 O O . TYR B 1 260 ? 29.694 65.797 52.535 1.00 13.76 260 TYR B O 1
ATOM 5537 N N . GLY B 1 261 ? 29.022 63.895 53.528 1.00 10.66 261 GLY B N 1
ATOM 5538 C CA . GLY B 1 261 ? 27.604 64.062 53.147 1.00 10.49 261 GLY B CA 1
ATOM 5539 C C . GLY B 1 261 ? 26.638 63.811 54.287 1.00 11.92 261 GLY B C 1
ATOM 5540 O O . GLY B 1 261 ? 26.815 62.898 55.116 1.00 13.11 261 GLY B O 1
ATOM 5541 N N . GLU B 1 262 ? 25.546 64.568 54.227 1.00 12.33 262 GLU B N 1
ATOM 5542 C CA . GLU B 1 262 ? 24.414 64.533 55.159 1.00 11.19 262 GLU B CA 1
ATOM 5543 C C . GLU B 1 262 ? 23.212 64.074 54.355 1.00 12.76 262 GLU B C 1
ATOM 5544 O O . GLU B 1 262 ? 23.080 64.435 53.185 1.00 13.94 262 GLU B O 1
ATOM 5550 N N . THR B 1 263 ? 22.318 63.302 54.953 1.00 11.99 263 THR B N 1
ATOM 5551 C CA . THR B 1 263 ? 20.960 63.203 54.403 1.00 14.30 263 THR B CA 1
ATOM 5552 C C . THR B 1 263 ? 19.918 63.494 55.518 1.00 16.06 263 THR B C 1
ATOM 5553 O O . THR B 1 263 ? 20.283 63.869 56.626 1.00 14.08 263 THR B O 1
ATOM 5557 N N . CYS B 1 264 ? 18.638 63.376 55.213 1.00 13.10 264 CYS B N 1
ATOM 5558 C CA . CYS B 1 264 ? 17.580 63.854 56.126 1.00 10.84 264 CYS B CA 1
ATOM 5559 C C . CYS B 1 264 ? 16.457 62.829 56.082 1.00 13.93 264 CYS B C 1
ATOM 5560 O O . CYS B 1 264 ? 16.286 62.127 55.073 1.00 12.08 264 CYS B O 1
ATOM 5563 N N . PRO B 1 265 ? 15.629 62.785 57.128 1.00 13.67 265 PRO B N 1
ATOM 5564 C CA . PRO B 1 265 ? 14.650 61.700 57.231 1.00 15.69 265 PRO B CA 1
ATOM 5565 C C . PRO B 1 265 ? 13.674 61.746 56.063 1.00 14.24 265 PRO B C 1
ATOM 5566 O O . PRO B 1 265 ? 13.283 60.692 55.546 1.00 14.15 265 PRO B O 1
ATOM 5570 N N . GLN B 1 266 ? 13.275 62.943 55.655 1.00 14.28 266 GLN B N 1
ATOM 5571 C CA . GLN B 1 266 ? 12.289 63.075 54.548 1.00 14.71 266 GLN B CA 1
ATOM 5572 C C . GLN B 1 266 ? 12.760 62.350 53.266 1.00 15.73 266 GLN B C 1
ATOM 5573 O O . GLN B 1 266 ? 11.929 61.834 52.492 1.00 15.51 266 GLN B O 1
ATOM 5579 N N . TYR B 1 267 ? 14.073 62.360 53.007 1.00 13.17 267 TYR B N 1
ATOM 5580 C CA . TYR B 1 267 ? 14.586 61.718 51.781 1.00 12.04 267 TYR B CA 1
ATOM 5581 C C . TYR B 1 267 ? 14.741 60.214 51.944 1.00 13.80 267 TYR B C 1
ATOM 5582 O O . TYR B 1 267 ? 14.827 59.480 50.956 1.00 15.35 267 TYR B O 1
ATOM 5591 N N . LEU B 1 268 ? 14.767 59.744 53.200 1.00 11.85 268 LEU B N 1
ATOM 5592 C CA . LEU B 1 268 ? 14.849 58.290 53.476 1.00 13.57 268 LEU B CA 1
ATOM 5593 C C . LEU B 1 268 ? 13.495 57.612 53.420 1.00 14.91 268 LEU B C 1
ATOM 5594 O O . LEU B 1 268 ? 13.423 56.440 53.063 1.00 15.49 268 LEU B O 1
ATOM 5599 N N . VAL B 1 269 ? 12.428 58.336 53.798 1.00 14.90 269 VAL B N 1
ATOM 5600 C CA . VAL B 1 269 ? 11.106 57.688 53.978 1.00 15.34 269 VAL B CA 1
ATOM 5601 C C . VAL B 1 269 ? 9.908 58.281 53.223 1.00 15.64 269 VAL B C 1
ATOM 5602 O O . VAL B 1 269 ? 8.814 57.700 53.241 1.00 18.60 269 VAL B O 1
ATOM 5606 N N . LEU B 1 270 ? 10.107 59.414 52.558 1.00 15.83 270 LEU B N 1
ATOM 5607 C CA . LEU B 1 270 ? 9.057 59.989 51.721 1.00 16.26 270 LEU B CA 1
ATOM 5608 C C . LEU B 1 270 ? 9.556 59.987 50.290 1.00 14.03 270 LEU B C 1
ATOM 5609 O O . LEU B 1 270 ? 10.770 59.929 50.045 1.00 14.16 270 LEU B O 1
ATOM 5614 N N . ASP B 1 271 ? 8.614 60.034 49.344 1.00 13.58 271 ASP B N 1
ATOM 5615 C CA . ASP B 1 271 ? 8.985 60.005 47.945 1.00 15.06 271 ASP B CA 1
ATOM 5616 C C . ASP B 1 271 ? 8.123 60.980 47.141 1.00 16.36 271 ASP B C 1
ATOM 5617 O O . ASP B 1 271 ? 7.175 61.557 47.675 1.00 16.02 271 ASP B O 1
ATOM 5622 N N . ILE B 1 272 ? 8.498 61.203 45.886 1.00 14.51 272 ILE B N 1
ATOM 5623 C CA . ILE B 1 272 ? 7.961 62.273 45.037 1.00 13.20 272 ILE B CA 1
ATOM 5624 C C . ILE B 1 272 ? 6.423 62.179 44.881 1.00 17.31 272 ILE B C 1
ATOM 5625 O O . ILE B 1 272 ? 5.748 63.204 44.694 1.00 17.81 272 ILE B O 1
ATOM 5630 N N . THR B 1 273 ? 5.874 60.987 45.078 1.00 16.82 273 THR B N 1
ATOM 5631 C CA . THR B 1 273 ? 4.420 60.826 44.955 1.00 19.12 273 THR B CA 1
ATOM 5632 C C . THR B 1 273 ? 3.649 61.624 45.989 1.00 19.47 273 THR B C 1
ATOM 5633 O O . THR B 1 273 ? 2.485 61.965 45.750 1.00 20.24 273 THR B O 1
ATOM 5637 N N . ALA B 1 274 ? 4.268 61.891 47.151 1.00 19.10 274 ALA B N 1
ATOM 5638 C CA . ALA B 1 274 ? 3.636 62.758 48.159 1.00 16.61 274 ALA B CA 1
ATOM 5639 C C . ALA B 1 274 ? 3.208 64.138 47.617 1.00 19.60 274 ALA B C 1
ATOM 5640 O O . ALA B 1 274 ? 2.215 64.715 48.077 1.00 20.39 274 ALA B O 1
ATOM 5642 N N . LEU B 1 275 ? 3.959 64.682 46.653 1.00 18.53 275 LEU B N 1
ATOM 5643 C CA . LEU B 1 275 ? 3.687 66.026 46.164 1.00 19.84 275 LEU B CA 1
ATOM 5644 C C . LEU B 1 275 ? 2.471 65.979 45.238 1.00 19.73 275 LEU B C 1
ATOM 5645 O O . LEU B 1 275 ? 1.968 67.007 44.842 1.00 19.40 275 LEU B O 1
ATOM 5650 N N . GLU B 1 276 ? 2.049 64.765 44.860 1.00 17.72 276 GLU B N 1
ATOM 5651 C CA . GLU B 1 276 ? 0.876 64.620 43.972 1.00 19.85 276 GLU B CA 1
ATOM 5652 C C . GLU B 1 276 ? -0.440 64.636 44.738 1.00 22.17 276 GLU B C 1
ATOM 5653 O O . GLU B 1 276 ? -1.502 64.520 44.129 1.00 24.85 276 GLU B O 1
ATOM 5659 N N . LYS B 1 277 ? -0.385 64.603 46.066 1.00 21.90 277 LYS B N 1
ATOM 5660 C CA . LYS B 1 277 ? -1.640 64.583 46.839 1.00 21.61 277 LYS B CA 1
ATOM 5661 C C . LYS B 1 277 ? -2.514 65.762 46.397 1.00 23.34 277 LYS B C 1
ATOM 5662 O O . LYS B 1 277 ? -2.038 66.900 46.268 1.00 26.42 277 LYS B O 1
ATOM 5668 N N . PRO B 1 278 ? -3.808 65.501 46.113 1.00 25.49 278 PRO B N 1
ATOM 5669 C CA . PRO B 1 278 ? -4.652 66.577 45.551 1.00 23.77 278 PRO B CA 1
ATOM 5670 C C . PRO B 1 278 ? -5.140 67.578 46.600 1.00 24.80 278 PRO B C 1
ATOM 5671 O O . PRO B 1 278 ? -4.807 67.453 47.781 1.00 23.40 278 PRO B O 1
ATOM 5675 N N . ASP B 1 279 ? -5.914 68.566 46.159 1.00 23.30 279 ASP B N 1
ATOM 5676 C CA . ASP B 1 279 ? -6.480 69.597 47.044 1.00 27.53 279 ASP B CA 1
ATOM 5677 C C . ASP B 1 279 ? -5.380 70.363 47.779 1.00 26.33 279 ASP B C 1
ATOM 5678 O O . ASP B 1 279 ? -5.516 70.689 48.978 1.00 24.53 279 ASP B O 1
ATOM 5683 N N . PHE B 1 280 ? -4.280 70.611 47.057 1.00 25.60 280 PHE B N 1
ATOM 5684 C CA . PHE B 1 280 ? -3.143 71.379 47.576 1.00 22.87 280 PHE B CA 1
ATOM 5685 C C . PHE B 1 280 ? -2.400 70.667 48.705 1.00 22.33 280 PHE B C 1
ATOM 5686 O O . PHE B 1 280 ? -1.407 71.204 49.207 1.00 21.52 280 PHE B O 1
ATOM 5694 N N . GLU B 1 281 ? -2.790 69.431 49.047 1.00 20.42 281 GLU B N 1
ATOM 5695 C CA . GLU B 1 281 ? -2.086 68.707 50.129 1.00 20.54 281 GLU B CA 1
ATOM 5696 C C . GLU B 1 281 ? -0.613 68.474 49.784 1.00 19.61 281 GLU B C 1
ATOM 5697 O O . GLU B 1 281 ? 0.226 68.432 50.699 1.00 19.35 281 GLU B O 1
ATOM 5703 N N . GLY B 1 282 ? -0.299 68.371 48.485 1.00 19.14 282 GLY B N 1
ATOM 5704 C CA . GLY B 1 282 ? 1.125 68.205 48.066 1.00 17.74 282 GLY B CA 1
ATOM 5705 C C . GLY B 1 282 ? 2.027 69.350 48.494 1.00 17.27 282 GLY B C 1
ATOM 5706 O O . GLY B 1 282 ? 3.239 69.144 48.689 1.00 16.80 282 GLY B O 1
ATOM 5707 N N . ALA B 1 283 ? 1.439 70.530 48.777 1.00 17.91 283 ALA B N 1
ATOM 5708 C CA . ALA B 1 283 ? 2.224 71.684 49.255 1.00 16.96 283 ALA B CA 1
ATOM 5709 C C . ALA B 1 283 ? 2.878 71.440 50.595 1.00 15.47 283 ALA B C 1
ATOM 5710 O O . ALA B 1 283 ? 3.914 72.068 50.898 1.00 18.97 283 ALA B O 1
ATOM 5712 N N . LYS B 1 284 ? 2.339 70.474 51.349 1.00 17.42 284 LYS B N 1
ATOM 5713 C CA . LYS B 1 284 ? 2.890 70.080 52.657 1.00 15.16 284 LYS B CA 1
ATOM 5714 C C . LYS B 1 284 ? 4.322 69.527 52.496 1.00 16.59 284 LYS B C 1
ATOM 5715 O O . LYS B 1 284 ? 5.128 69.573 53.438 1.00 16.62 284 LYS B O 1
ATOM 5721 N N . TYR B 1 285 ? 4.598 68.992 51.309 1.00 15.61 285 TYR B N 1
ATOM 5722 C CA . TYR B 1 285 ? 5.816 68.227 51.060 1.00 16.35 285 TYR B CA 1
ATOM 5723 C C . TYR B 1 285 ? 6.796 68.992 50.158 1.00 16.59 285 TYR B C 1
ATOM 5724 O O . TYR B 1 285 ? 7.768 68.405 49.658 1.00 18.14 285 TYR B O 1
ATOM 5733 N N . VAL B 1 286 ? 6.579 70.293 50.049 1.00 17.01 286 VAL B N 1
ATOM 5734 C CA . VAL B 1 286 ? 7.406 71.205 49.234 1.00 15.67 286 VAL B CA 1
ATOM 5735 C C . VAL B 1 286 ? 8.594 71.740 50.041 1.00 14.18 286 VAL B C 1
ATOM 5736 O O . VAL B 1 286 ? 8.416 72.353 51.107 1.00 14.88 286 VAL B O 1
ATOM 5740 N N . TRP B 1 287 ? 9.771 71.232 49.665 1.00 16.04 287 TRP B N 1
ATOM 5741 C CA . TRP B 1 287 ? 11.082 71.617 50.262 1.00 16.22 287 TRP B CA 1
ATOM 5742 C C . TRP B 1 287 ? 12.109 71.197 49.216 1.00 16.11 287 TRP B C 1
ATOM 5743 O O . TRP B 1 287 ? 11.765 70.415 48.310 1.00 15.74 287 TRP B O 1
ATOM 5754 N N . SER B 1 288 ? 13.356 71.686 49.332 1.00 14.25 288 SER B N 1
ATOM 5755 C CA . SER B 1 288 ? 14.348 71.480 48.282 1.00 12.98 288 SER B CA 1
ATOM 5756 C C . SER B 1 288 ? 15.626 70.962 48.919 1.00 14.10 288 SER B C 1
ATOM 5757 O O . SER B 1 288 ? 15.935 71.312 50.062 1.00 13.29 288 SER B O 1
ATOM 5760 N N . PRO B 1 289 ? 16.336 70.052 48.222 1.00 13.68 289 PRO B N 1
ATOM 5761 C CA . PRO B 1 289 ? 15.912 69.451 46.983 1.00 11.03 289 PRO B CA 1
ATOM 5762 C C . PRO B 1 289 ? 14.594 68.693 47.136 1.00 13.64 289 PRO B C 1
ATOM 5763 O O . PRO B 1 289 ? 14.179 68.359 48.263 1.00 14.65 289 PRO B O 1
ATOM 5767 N N . PRO B 1 290 ? 13.940 68.390 46.016 1.00 12.38 290 PRO B N 1
ATOM 5768 C CA . PRO B 1 290 ? 12.577 67.865 46.185 1.00 12.00 290 PRO B CA 1
ATOM 5769 C C . PRO B 1 290 ? 12.601 66.378 46.519 1.00 13.96 290 PRO B C 1
ATOM 5770 O O . PRO B 1 290 ? 13.609 65.698 46.303 1.00 13.42 290 PRO B O 1
ATOM 5774 N N . LEU B 1 291 ? 11.494 65.883 47.028 1.00 13.77 291 LEU B N 1
ATOM 5775 C CA . LEU B 1 291 ? 11.322 64.443 47.127 1.00 14.69 291 LEU B CA 1
ATOM 5776 C C . LEU B 1 291 ? 11.559 63.755 45.781 1.00 13.34 291 LEU B C 1
ATOM 5777 O O . LEU B 1 291 ? 11.380 64.368 44.706 1.00 15.61 291 LEU B O 1
ATOM 5782 N N . ARG B 1 292 ? 12.087 62.534 45.862 1.00 13.17 292 ARG B N 1
ATOM 5783 C CA . ARG B 1 292 ? 12.653 61.820 44.716 1.00 13.05 292 ARG B CA 1
ATOM 5784 C C . ARG B 1 292 ? 11.847 60.529 44.456 1.00 14.72 292 ARG B C 1
ATOM 5785 O O . ARG B 1 292 ? 11.143 60.032 45.351 1.00 14.21 292 ARG B O 1
ATOM 5793 N N . GLU B 1 293 ? 12.041 59.912 43.287 1.00 15.90 293 GLU B N 1
ATOM 5794 C CA . GLU B 1 293 ? 11.534 58.574 43.086 1.00 13.86 293 GLU B CA 1
ATOM 5795 C C . GLU B 1 293 ? 12.015 57.649 44.199 1.00 14.79 293 GLU B C 1
ATOM 5796 O O . GLU B 1 293 ? 13.182 57.705 44.609 1.00 16.99 293 GLU B O 1
ATOM 5802 N N . LYS B 1 294 ? 11.126 56.779 44.655 1.00 16.08 294 LYS B N 1
ATOM 5803 C CA . LYS B 1 294 ? 11.350 55.998 45.857 1.00 15.23 294 LYS B CA 1
ATOM 5804 C C . LYS B 1 294 ? 12.606 55.127 45.840 1.00 15.15 294 LYS B C 1
ATOM 5805 O O . LYS B 1 294 ? 13.213 54.936 46.877 1.00 15.06 294 LYS B O 1
ATOM 5811 N N . TRP B 1 295 ? 13.022 54.634 44.664 1.00 15.13 295 TRP B N 1
ATOM 5812 C CA . TRP B 1 295 ? 14.262 53.860 44.572 1.00 15.30 295 TRP B CA 1
ATOM 5813 C C . TRP B 1 295 ? 15.507 54.580 45.129 1.00 14.18 295 TRP B C 1
ATOM 5814 O O . TRP B 1 295 ? 16.474 53.919 45.505 1.00 15.68 295 TRP B O 1
ATOM 5825 N N . ASN B 1 296 ? 15.505 55.919 45.134 1.00 15.97 296 ASN B N 1
ATOM 5826 C CA . ASN B 1 296 ? 16.640 56.676 45.682 1.00 12.49 296 ASN B CA 1
ATOM 5827 C C . ASN B 1 296 ? 16.852 56.413 47.183 1.00 16.56 296 ASN B C 1
ATOM 5828 O O . ASN B 1 296 ? 17.981 56.514 47.682 1.00 14.68 296 ASN B O 1
ATOM 5833 N N . GLN B 1 297 ? 15.782 56.029 47.887 1.00 14.49 297 GLN B N 1
ATOM 5834 C CA . GLN B 1 297 ? 15.836 55.921 49.366 1.00 14.81 297 GLN B CA 1
ATOM 5835 C C . GLN B 1 297 ? 16.833 54.835 49.728 1.00 17.17 297 GLN B C 1
ATOM 5836 O O . GLN B 1 297 ? 17.693 55.014 50.603 1.00 16.35 297 GLN B O 1
ATOM 5842 N N . ASP B 1 298 ? 16.741 53.695 49.066 1.00 17.56 298 ASP B N 1
ATOM 5843 C CA . ASP B 1 298 ? 17.620 52.605 49.505 1.00 19.83 298 ASP B CA 1
ATOM 5844 C C . ASP B 1 298 ? 19.081 52.895 49.140 1.00 15.86 298 ASP B C 1
ATOM 5845 O O . ASP B 1 298 ? 19.990 52.392 49.796 1.00 16.60 298 ASP B O 1
ATOM 5850 N N . VAL B 1 299 ? 19.314 53.774 48.168 1.00 16.07 299 VAL B N 1
ATOM 5851 C CA . VAL B 1 299 ? 20.702 54.157 47.843 1.00 14.14 299 VAL B CA 1
ATOM 5852 C C . VAL B 1 299 ? 21.265 55.016 49.001 1.00 13.40 299 VAL B C 1
ATOM 5853 O O . VAL B 1 299 ? 22.424 54.862 49.403 1.00 13.96 299 VAL B O 1
ATOM 5857 N N . LEU B 1 300 ? 20.461 55.959 49.482 1.00 13.69 300 LEU B N 1
ATOM 5858 C CA . LEU B 1 300 ? 20.820 56.722 50.664 1.00 12.60 300 LEU B CA 1
ATOM 5859 C C . LEU B 1 300 ? 21.056 55.822 51.881 1.00 15.15 300 LEU B C 1
ATOM 5860 O O . LEU B 1 300 ? 22.003 56.050 52.655 1.00 13.88 300 LEU B O 1
ATOM 5865 N N . TRP B 1 301 ? 20.167 54.848 52.104 1.00 13.42 301 TRP B N 1
ATOM 5866 C CA . TRP B 1 301 ? 20.346 53.957 53.272 1.00 15.93 301 TRP B CA 1
ATOM 5867 C C . TRP B 1 301 ? 21.648 53.186 53.136 1.00 14.88 301 TRP B C 1
ATOM 5868 O O . TRP B 1 301 ? 22.359 53.009 54.117 1.00 14.20 301 TRP B O 1
ATOM 5879 N N . SER B 1 302 ? 21.915 52.700 51.930 1.00 14.62 302 SER B N 1
ATOM 5880 C CA . SER B 1 302 ? 23.186 51.993 51.621 1.00 16.77 302 SER B CA 1
ATOM 5881 C C . SER B 1 302 ? 24.383 52.871 51.934 1.00 14.88 302 SER B C 1
ATOM 5882 O O . SER B 1 302 ? 25.427 52.371 52.410 1.00 14.04 302 SER B O 1
ATOM 5885 N N . ALA B 1 303 ? 24.288 54.143 51.530 1.00 14.18 303 ALA B N 1
ATOM 5886 C CA . ALA B 1 303 ? 25.395 55.070 51.722 1.00 12.94 303 ALA B CA 1
ATOM 5887 C C . ALA B 1 303 ? 25.644 55.330 53.212 1.00 12.38 303 ALA B C 1
ATOM 5888 O O . ALA B 1 303 ? 26.797 55.417 53.640 1.00 14.09 303 ALA B O 1
ATOM 5890 N N . LEU B 1 304 ? 24.589 55.454 54.009 1.00 14.18 304 LEU B N 1
ATOM 5891 C CA . LEU B 1 304 ? 24.801 55.544 55.482 1.00 14.88 304 LEU B CA 1
ATOM 5892 C C . LEU B 1 304 ? 25.420 54.280 56.053 1.00 15.20 304 LEU B C 1
ATOM 5893 O O . LEU B 1 304 ? 26.366 54.336 56.872 1.00 18.12 304 LEU B O 1
ATOM 5898 N N . LYS B 1 305 ? 24.880 53.134 55.632 1.00 13.88 305 LYS B N 1
ATOM 5899 C CA . LYS B 1 305 ? 25.363 51.829 56.126 1.00 13.06 305 LYS B CA 1
ATOM 5900 C C . LYS B 1 305 ? 26.837 51.669 55.837 1.00 14.92 305 LYS B C 1
ATOM 5901 O O . LYS B 1 305 ? 27.609 51.206 56.693 1.00 15.74 305 LYS B O 1
ATOM 5907 N N . ASN B 1 306 ? 27.235 52.041 54.616 1.00 12.69 306 ASN B N 1
ATOM 5908 C CA . ASN B 1 306 ? 28.628 51.822 54.190 1.00 14.45 306 ASN B CA 1
ATOM 5909 C C . ASN B 1 306 ? 29.554 53.043 54.304 1.00 14.65 306 ASN B C 1
ATOM 5910 O O . ASN B 1 306 ? 30.686 53.035 53.823 1.00 16.72 306 ASN B O 1
ATOM 5915 N N . GLY B 1 307 ? 29.110 54.063 55.045 1.00 13.00 307 GLY B N 1
ATOM 5916 C CA . GLY B 1 307 ? 29.971 55.180 55.427 1.00 16.09 307 GLY B CA 1
ATOM 5917 C C . GLY B 1 307 ? 30.243 56.239 54.377 1.00 14.36 307 GLY B C 1
ATOM 5918 O O . GLY B 1 307 ? 31.174 57.052 54.527 1.00 15.76 307 GLY B O 1
ATOM 5919 N N . ILE B 1 308 ? 29.469 56.217 53.293 1.00 12.32 308 ILE B N 1
ATOM 5920 C CA . ILE B 1 308 ? 29.601 57.210 52.213 1.00 10.65 308 ILE B CA 1
ATOM 5921 C C . ILE B 1 308 ? 28.898 58.539 52.564 1.00 12.61 308 ILE B C 1
ATOM 5922 O O . ILE B 1 308 ? 29.376 59.622 52.187 1.00 13.05 308 ILE B O 1
ATOM 5927 N N . LEU B 1 309 ? 27.803 58.442 53.326 1.00 12.92 309 LEU B N 1
ATOM 5928 C CA . LEU B 1 309 ? 27.192 59.593 54.015 1.00 13.18 309 LEU B CA 1
ATOM 5929 C C . LEU B 1 309 ? 27.405 59.362 55.511 1.00 14.78 309 LEU B C 1
ATOM 5930 O O . LEU B 1 309 ? 27.392 58.210 55.954 1.00 15.32 309 LEU B O 1
ATOM 5935 N N . GLN B 1 310 ? 27.649 60.438 56.263 1.00 12.84 310 GLN B N 1
ATOM 5936 C CA . GLN B 1 310 ? 28.150 60.287 57.635 1.00 12.77 310 GLN B CA 1
ATOM 5937 C C . GLN B 1 310 ? 27.153 60.820 58.683 1.00 13.86 310 GLN B C 1
ATOM 5938 O O . GLN B 1 310 ? 27.327 60.540 59.876 1.00 13.69 310 GLN B O 1
ATOM 5944 N N . THR B 1 311 ? 26.207 61.658 58.250 1.00 14.46 311 THR B N 1
ATOM 5945 C CA . THR B 1 311 ? 25.275 62.341 59.182 1.00 12.18 311 THR B CA 1
ATOM 5946 C C . THR B 1 311 ? 23.843 62.384 58.712 1.00 15.02 311 THR B C 1
ATOM 5947 O O . THR B 1 311 ? 23.545 62.336 57.510 1.00 14.54 311 THR B O 1
ATOM 5951 N N . VAL B 1 312 ? 22.951 62.561 59.680 1.00 13.55 312 VAL B N 1
ATOM 5952 C CA . VAL B 1 312 ? 21.562 62.901 59.397 1.00 12.55 312 VAL B CA 1
ATOM 5953 C C . VAL B 1 312 ? 21.159 64.190 60.102 1.00 14.38 312 VAL B C 1
ATOM 5954 O O . VAL B 1 312 ? 21.278 64.340 61.328 1.00 14.71 312 VAL B O 1
ATOM 5958 N N . GLY B 1 313 ? 20.722 65.134 59.305 1.00 12.90 313 GLY B N 1
ATOM 5959 C CA . GLY B 1 313 ? 20.175 66.386 59.840 1.00 13.51 313 GLY B CA 1
ATOM 5960 C C . GLY B 1 313 ? 18.703 66.494 59.439 1.00 17.27 313 GLY B C 1
ATOM 5961 O O . GLY B 1 313 ? 18.231 65.759 58.583 1.00 13.88 313 GLY B O 1
ATOM 5962 N N . SER B 1 314 ? 17.984 67.464 59.997 1.00 15.09 314 SER B N 1
ATOM 5963 C CA . SER B 1 314 ? 16.534 67.590 59.662 1.00 12.68 314 SER B CA 1
ATOM 5964 C C . SER B 1 314 ? 16.228 68.531 58.501 1.00 14.70 314 SER B C 1
ATOM 5965 O O . SER B 1 314 ? 15.274 68.321 57.775 1.00 12.56 314 SER B O 1
ATOM 5968 N N . ASP B 1 315 ? 17.035 69.561 58.296 1.00 12.04 315 ASP B N 1
ATOM 5969 C CA . ASP B 1 315 ? 16.591 70.722 57.495 1.00 12.61 315 ASP B CA 1
ATOM 5970 C C . ASP B 1 315 ? 15.218 71.238 57.996 1.00 13.87 315 ASP B C 1
ATOM 5971 O O . ASP B 1 315 ? 14.294 71.538 57.211 1.00 14.74 315 ASP B O 1
ATOM 5976 N N . HIS B 1 316 ? 15.093 71.306 59.309 1.00 12.99 316 HIS B N 1
ATOM 5977 C CA . HIS B 1 316 ? 13.840 71.780 59.899 1.00 13.71 316 HIS B CA 1
ATOM 5978 C C . HIS B 1 316 ? 13.566 73.208 59.461 1.00 15.07 316 HIS B C 1
ATOM 5979 O O . HIS B 1 316 ? 14.325 74.118 59.781 1.00 17.06 316 HIS B O 1
ATOM 5986 N N . CYS B 1 317 ? 12.473 73.417 58.737 1.00 14.95 317 CYS B N 1
ATOM 5987 C CA . CYS B 1 317 ? 12.211 74.716 58.089 1.00 15.20 317 CYS B CA 1
ATOM 5988 C C . CYS B 1 317 ? 10.669 74.866 57.921 1.00 16.39 317 CYS B C 1
ATOM 5989 O O . CYS B 1 317 ? 10.132 74.813 56.801 1.00 15.36 317 CYS B O 1
ATOM 5992 N N . PRO B 1 318 ? 9.955 74.969 59.064 1.00 15.84 318 PRO B N 1
ATOM 5993 C CA . PRO B 1 318 ? 8.529 74.637 59.084 1.00 16.53 318 PRO B CA 1
ATOM 5994 C C . PRO B 1 318 ? 7.689 75.832 58.709 1.00 17.90 318 PRO B C 1
ATOM 5995 O O . PRO B 1 318 ? 8.069 76.967 59.023 1.00 16.44 318 PRO B O 1
ATOM 5999 N N . PHE B 1 319 ? 6.638 75.580 57.919 1.00 17.97 319 PHE B N 1
ATOM 6000 C CA . PHE B 1 319 ? 5.628 76.591 57.579 1.00 18.99 319 PHE B CA 1
ATOM 6001 C C . PHE B 1 319 ? 4.271 75.934 57.752 1.00 20.00 319 PHE B C 1
ATOM 6002 O O . PHE B 1 319 ? 4.053 74.795 57.295 1.00 18.63 319 PHE B O 1
ATOM 6010 N N . ASN B 1 320 ? 3.342 76.619 58.427 1.00 21.06 320 ASN B N 1
ATOM 6011 C CA . ASN B 1 320 ? 1.989 76.099 58.489 1.00 16.98 320 ASN B CA 1
ATOM 6012 C C . ASN B 1 320 ? 1.388 75.889 57.132 1.00 18.17 320 ASN B C 1
ATOM 6013 O O . ASN B 1 320 ? 1.581 76.698 56.216 1.00 19.00 320 ASN B O 1
ATOM 6018 N N . PHE B 1 321 ? 0.580 74.847 57.027 1.00 19.19 321 PHE B N 1
ATOM 6019 C CA . PHE B 1 321 ? -0.147 74.553 55.798 1.00 18.83 321 PHE B CA 1
ATOM 6020 C C . PHE B 1 321 ? -1.149 75.690 55.552 1.00 21.67 321 PHE B C 1
ATOM 6021 O O . PHE B 1 321 ? -1.214 76.273 54.456 1.00 19.63 321 PHE B O 1
ATOM 6029 N N . SER B 1 322 ? -1.925 75.993 56.587 1.00 22.21 322 SER B N 1
ATOM 6030 C CA . SER B 1 322 ? -2.838 77.122 56.541 1.00 23.38 322 SER B CA 1
ATOM 6031 C C . SER B 1 322 ? -2.054 78.438 56.569 1.00 22.62 322 SER B C 1
ATOM 6032 O O . SER B 1 322 ? -1.146 78.599 57.385 1.00 21.81 322 SER B O 1
ATOM 6035 N N . GLY B 1 323 ? -2.292 79.289 55.567 1.00 22.14 323 GLY B N 1
ATOM 6036 C CA . GLY B 1 323 ? -1.744 80.627 55.543 1.00 21.39 323 GLY B CA 1
ATOM 6037 C C . GLY B 1 323 ? -0.379 80.729 54.864 1.00 22.53 323 GLY B C 1
ATOM 6038 O O . GLY B 1 323 ? -0.246 81.329 53.787 1.00 21.58 323 GLY B O 1
ATOM 6039 N N . GLN B 1 324 ? 0.601 80.028 55.427 1.00 21.12 324 GLN B N 1
ATOM 6040 C CA . GLN B 1 324 ? 1.965 80.062 54.912 1.00 19.92 324 GLN B CA 1
ATOM 6041 C C . GLN B 1 324 ? 2.158 79.242 53.616 1.00 18.76 324 GLN B C 1
ATOM 6042 O O . GLN B 1 324 ? 2.504 79.799 52.557 1.00 19.30 324 GLN B O 1
ATOM 6048 N N . LYS B 1 325 ? 1.977 77.922 53.684 1.00 20.64 325 LYS B N 1
ATOM 6049 C CA . LYS B 1 325 ? 2.071 77.137 52.450 1.00 17.07 325 LYS B CA 1
ATOM 6050 C C . LYS B 1 325 ? 1.110 77.666 51.402 1.00 20.77 325 LYS B C 1
ATOM 6051 O O . LYS B 1 325 ? 1.423 77.635 50.202 1.00 18.37 325 LYS B O 1
ATOM 6057 N N . GLU B 1 326 ? -0.049 78.180 51.848 1.00 20.08 326 GLU B N 1
ATOM 6058 C CA . GLU B 1 326 ? -1.049 78.708 50.889 1.00 22.84 326 GLU B CA 1
ATOM 6059 C C . GLU B 1 326 ? -0.637 79.946 50.121 1.00 23.10 326 GLU B C 1
ATOM 6060 O O . GLU B 1 326 ? -1.305 80.317 49.141 1.00 22.62 326 GLU B O 1
ATOM 6066 N N . LEU B 1 327 ? 0.467 80.584 50.522 1.00 21.82 327 LEU B N 1
ATOM 6067 C CA . LEU B 1 327 ? 1.043 81.646 49.704 1.00 19.99 327 LEU B CA 1
ATOM 6068 C C . LEU B 1 327 ? 1.280 81.168 48.274 1.00 21.46 327 LEU B C 1
ATOM 6069 O O . LEU B 1 327 ? 1.315 81.971 47.330 1.00 22.78 327 LEU B O 1
ATOM 6074 N N . GLY B 1 328 ? 1.403 79.856 48.109 1.00 19.31 328 GLY B N 1
ATOM 6075 C CA . GLY B 1 328 ? 1.737 79.276 46.811 1.00 17.44 328 GLY B CA 1
ATOM 6076 C C . GLY B 1 328 ? 0.552 78.588 46.119 1.00 20.91 328 GLY B C 1
ATOM 6077 O O . GLY B 1 328 ? 0.719 77.853 45.142 1.00 20.13 328 GLY B O 1
ATOM 6078 N N . ARG B 1 329 ? -0.667 78.816 46.612 1.00 22.66 329 ARG B N 1
ATOM 6079 C CA . ARG B 1 329 ? -1.842 78.332 45.826 1.00 21.34 329 ARG B CA 1
ATOM 6080 C C . ARG B 1 329 ? -1.789 78.972 44.445 1.00 20.81 329 ARG B C 1
ATOM 6081 O O . ARG B 1 329 ? -1.609 80.202 44.319 1.00 23.65 329 ARG B O 1
ATOM 6089 N N . ARG B 1 330 ? -1.838 78.149 43.408 1.00 23.28 330 ARG B N 1
ATOM 6090 C CA . ARG B 1 330 ? -1.818 78.684 42.043 1.00 24.65 330 ARG B CA 1
ATOM 6091 C C . ARG B 1 330 ? -0.425 79.033 41.526 1.00 24.77 330 ARG B C 1
ATOM 6092 O O . ARG B 1 330 ? -0.280 79.424 40.353 1.00 23.87 330 ARG B O 1
ATOM 6093 N N . ASP B 1 331 ? 0.614 78.796 42.341 1.00 21.47 331 ASP B N 1
ATOM 6094 C CA . ASP B 1 331 ? 1.986 79.115 41.907 1.00 22.24 331 ASP B CA 1
ATOM 6095 C C . ASP B 1 331 ? 3.001 78.461 42.855 1.00 20.69 331 ASP B C 1
ATOM 6096 O O . ASP B 1 331 ? 3.338 79.025 43.895 1.00 17.73 331 ASP B O 1
ATOM 6101 N N . PHE B 1 332 ? 3.444 77.260 42.501 1.00 19.49 332 PHE B N 1
ATOM 6102 C CA . PHE B 1 332 ? 4.272 76.445 43.408 1.00 17.57 332 PHE B CA 1
ATOM 6103 C C . PHE B 1 332 ? 5.580 77.168 43.780 1.00 17.27 332 PHE B C 1
ATOM 6104 O O . PHE B 1 332 ? 6.132 76.932 44.877 1.00 18.61 332 PHE B O 1
ATOM 6112 N N . THR B 1 333 ? 6.030 78.102 42.937 1.00 14.54 333 THR B N 1
ATOM 6113 C CA . THR B 1 333 ? 7.287 78.837 43.235 1.00 17.00 333 THR B CA 1
ATOM 6114 C C . THR B 1 333 ? 7.117 79.760 44.434 1.00 18.34 333 THR B C 1
ATOM 6115 O O . THR B 1 333 ? 8.111 80.136 45.046 1.00 19.18 333 THR B O 1
ATOM 6119 N N . LYS B 1 334 ? 5.863 80.030 44.830 1.00 18.88 334 LYS B N 1
ATOM 6120 C CA . LYS B 1 334 ? 5.565 80.851 46.015 1.00 19.39 334 LYS B CA 1
ATOM 6121 C C . LYS B 1 334 ? 5.154 80.073 47.254 1.00 17.19 334 LYS B C 1
ATOM 6122 O O . LYS B 1 334 ? 4.822 80.664 48.269 1.00 21.14 334 LYS B O 1
ATOM 6128 N N . ILE B 1 335 ? 5.172 78.740 47.176 1.00 18.60 335 ILE B N 1
ATOM 6129 C CA . ILE B 1 335 ? 5.047 77.925 48.368 1.00 16.76 335 ILE B CA 1
ATOM 6130 C C . ILE B 1 335 ? 6.371 78.078 49.103 1.00 18.78 335 ILE B C 1
ATOM 6131 O O . ILE B 1 335 ? 7.421 77.719 48.533 1.00 18.84 335 ILE B O 1
ATOM 6136 N N . PRO B 1 336 ? 6.336 78.601 50.349 1.00 17.71 336 PRO B N 1
ATOM 6137 C CA . PRO B 1 336 ? 7.598 78.630 51.118 1.00 19.75 336 PRO B CA 1
ATOM 6138 C C . PRO B 1 336 ? 8.163 77.215 51.303 1.00 17.61 336 PRO B C 1
ATOM 6139 O O . PRO B 1 336 ? 7.416 76.299 51.622 1.00 18.74 336 PRO B O 1
ATOM 6143 N N . ASN B 1 337 ? 9.465 77.040 51.023 1.00 16.79 337 ASN B N 1
ATOM 6144 C CA . ASN B 1 337 ? 10.070 75.714 50.917 1.00 17.59 337 ASN B CA 1
ATOM 6145 C C . ASN B 1 337 ? 10.522 75.296 52.307 1.00 17.49 337 ASN B C 1
ATOM 6146 O O . ASN B 1 337 ? 11.250 76.046 52.965 1.00 17.35 337 ASN B O 1
ATOM 6151 N N . GLY B 1 338 ? 10.205 74.069 52.709 1.00 15.62 338 GLY B N 1
ATOM 6152 C CA . GLY B 1 338 ? 10.664 73.556 54.025 1.00 17.21 338 GLY B CA 1
ATOM 6153 C C . GLY B 1 338 ? 9.684 72.648 54.743 1.00 15.80 338 GLY B C 1
ATOM 6154 O O . GLY B 1 338 ? 8.478 72.846 54.663 1.00 15.92 338 GLY B O 1
ATOM 6155 N N . GLY B 1 339 ? 10.208 71.670 55.491 1.00 15.38 339 GLY B N 1
ATOM 6156 C CA . GLY B 1 339 ? 9.378 70.730 56.218 1.00 14.01 339 GLY B CA 1
ATOM 6157 C C . GLY B 1 339 ? 9.563 70.802 57.711 1.00 16.61 339 GLY B C 1
ATOM 6158 O O . GLY B 1 339 ? 10.603 71.273 58.181 1.00 16.06 339 GLY B O 1
ATOM 6159 N N . PRO B 1 340 ? 8.579 70.272 58.475 1.00 14.44 340 PRO B N 1
ATOM 6160 C CA . PRO B 1 340 ? 8.698 70.190 59.932 1.00 16.77 340 PRO B CA 1
ATOM 6161 C C . PRO B 1 340 ? 9.241 68.815 60.307 1.00 15.78 340 PRO B C 1
ATOM 6162 O O . PRO B 1 340 ? 8.503 67.829 60.259 1.00 15.28 340 PRO B O 1
ATOM 6166 N N . ILE B 1 341 ? 10.557 68.743 60.523 1.00 14.33 341 ILE B N 1
ATOM 6167 C CA . ILE B 1 341 ? 11.299 67.510 60.555 1.00 14.99 341 ILE B CA 1
ATOM 6168 C C . ILE B 1 341 ? 12.078 67.335 61.866 1.00 13.98 341 ILE B C 1
ATOM 6169 O O . ILE B 1 341 ? 12.498 66.206 62.220 1.00 15.80 341 ILE B O 1
ATOM 6174 N N . ILE B 1 342 ? 12.182 68.395 62.666 1.00 14.39 342 ILE B N 1
ATOM 6175 C CA . ILE B 1 342 ? 13.140 68.344 63.784 1.00 15.16 342 ILE B CA 1
ATOM 6176 C C . ILE B 1 342 ? 12.761 67.275 64.820 1.00 16.73 342 ILE B C 1
ATOM 6177 O O . ILE B 1 342 ? 13.623 66.661 65.455 1.00 15.19 342 ILE B O 1
ATOM 6182 N N . GLU B 1 343 ? 11.470 67.062 65.005 1.00 16.75 343 GLU B N 1
ATOM 6183 C CA . GLU B 1 343 ? 11.039 66.315 66.162 1.00 17.71 343 GLU B CA 1
ATOM 6184 C C . GLU B 1 343 ? 11.159 64.825 65.907 1.00 17.70 343 GLU B C 1
ATOM 6185 O O . GLU B 1 343 ? 11.390 64.039 66.821 1.00 20.30 343 GLU B O 1
ATOM 6191 N N . ASP B 1 344 ? 11.064 64.420 64.637 1.00 17.61 344 ASP B N 1
ATOM 6192 C CA . ASP B 1 344 ? 10.921 62.993 64.376 1.00 14.69 344 ASP B CA 1
ATOM 6193 C C . ASP B 1 344 ? 12.206 62.374 63.822 1.00 15.44 344 ASP B C 1
ATOM 6194 O O . ASP B 1 344 ? 12.232 61.196 63.526 1.00 16.72 344 ASP B O 1
ATOM 6199 N N . ARG B 1 345 ? 13.264 63.190 63.702 1.00 17.46 345 ARG B N 1
ATOM 6200 C CA . ARG B 1 345 ? 14.545 62.732 63.114 1.00 17.06 345 ARG B CA 1
ATOM 6201 C C . ARG B 1 345 ? 15.096 61.470 63.776 1.00 20.68 345 ARG B C 1
ATOM 6202 O O . ARG B 1 345 ? 15.335 60.453 63.113 1.00 15.98 345 ARG B O 1
ATOM 6210 N N . MET B 1 346 ? 15.221 61.487 65.102 1.00 16.16 346 MET B N 1
ATOM 6211 C CA . MET B 1 346 ? 15.805 60.366 65.822 1.00 17.08 346 MET B CA 1
ATOM 6212 C C . MET B 1 346 ? 14.935 59.097 65.720 1.00 17.62 346 MET B C 1
ATOM 6213 O O . MET B 1 346 ? 15.424 58.022 65.434 1.00 17.58 346 MET B O 1
ATOM 6218 N N . THR B 1 347 ? 13.643 59.224 66.022 1.00 15.35 347 THR B N 1
ATOM 6219 C CA . THR B 1 347 ? 12.791 58.065 66.028 1.00 16.33 347 THR B CA 1
ATOM 6220 C C . THR B 1 347 ? 12.699 57.424 64.646 1.00 15.57 347 THR B C 1
ATOM 6221 O O . THR B 1 347 ? 12.707 56.181 64.543 1.00 16.61 347 THR B O 1
ATOM 6225 N N . ILE B 1 348 ? 12.644 58.248 63.595 1.00 16.15 348 ILE B N 1
ATOM 6226 C CA . ILE B 1 348 ? 12.557 57.689 62.234 1.00 17.97 348 ILE B CA 1
ATOM 6227 C C . ILE B 1 348 ? 13.816 56.925 61.874 1.00 16.56 348 ILE B C 1
ATOM 6228 O O . ILE B 1 348 ? 13.758 55.781 61.372 1.00 15.92 348 ILE B O 1
ATOM 6233 N N . LEU B 1 349 ? 14.969 57.485 62.236 1.00 16.72 349 LEU B N 1
ATOM 6234 C CA . LEU B 1 349 ? 16.218 56.737 61.981 1.00 15.60 349 LEU B CA 1
ATOM 6235 C C . LEU B 1 349 ? 16.321 55.434 62.754 1.00 18.32 349 LEU B C 1
ATOM 6236 O O . LEU B 1 349 ? 16.764 54.421 62.221 1.00 17.84 349 LEU B O 1
ATOM 6241 N N . PHE B 1 350 ? 15.850 55.426 64.001 1.00 16.02 350 PHE B N 1
ATOM 6242 C CA . PHE B 1 350 ? 15.841 54.177 64.754 1.00 17.23 350 PHE B CA 1
ATOM 6243 C C . PHE B 1 350 ? 14.850 53.147 64.142 1.00 18.37 350 PHE B C 1
ATOM 6244 O O . PHE B 1 350 ? 15.200 51.990 63.885 1.00 17.68 350 PHE B O 1
ATOM 6252 N N . SER B 1 351 ? 13.631 53.595 63.865 1.00 18.17 351 SER B N 1
ATOM 6253 C CA . SER B 1 351 ? 12.549 52.680 63.499 1.00 18.96 351 SER B CA 1
ATOM 6254 C C . SER B 1 351 ? 12.630 52.169 62.053 1.00 21.30 351 SER B C 1
ATOM 6255 O O . SER B 1 351 ? 12.383 50.989 61.786 1.00 18.03 351 SER B O 1
ATOM 6258 N N . GLU B 1 352 ? 13.017 53.036 61.129 1.00 18.59 352 GLU B N 1
ATOM 6259 C CA . GLU B 1 352 ? 13.108 52.620 59.733 1.00 17.96 352 GLU B CA 1
ATOM 6260 C C . GLU B 1 352 ? 14.537 52.201 59.409 1.00 17.40 352 GLU B C 1
ATOM 6261 O O . GLU B 1 352 ? 14.775 51.538 58.403 1.00 18.99 352 GLU B O 1
ATOM 6267 N N . GLY B 1 353 ? 15.490 52.618 60.236 1.00 16.50 353 GLY B N 1
ATOM 6268 C CA . GLY B 1 353 ? 16.893 52.245 59.972 1.00 15.96 353 GLY B CA 1
ATOM 6269 C C . GLY B 1 353 ? 17.346 51.056 60.787 1.00 16.93 353 GLY B C 1
ATOM 6270 O O . GLY B 1 353 ? 17.608 49.986 60.252 1.00 19.74 353 GLY B O 1
ATOM 6271 N N . VAL B 1 354 ? 17.487 51.265 62.093 1.00 15.88 354 VAL B N 1
ATOM 6272 C CA . VAL B 1 354 ? 17.989 50.206 62.960 1.00 16.26 354 VAL B CA 1
ATOM 6273 C C . VAL B 1 354 ? 17.133 48.962 62.953 1.00 17.14 354 VAL B C 1
ATOM 6274 O O . VAL B 1 354 ? 17.657 47.848 62.770 1.00 18.87 354 VAL B O 1
ATOM 6278 N N . ARG B 1 355 ? 15.827 49.139 63.162 1.00 18.80 355 ARG B N 1
ATOM 6279 C CA . ARG B 1 355 ? 14.936 48.018 63.343 1.00 19.96 355 ARG B CA 1
ATOM 6280 C C . ARG B 1 355 ? 14.798 47.189 62.080 1.00 22.40 355 ARG B C 1
ATOM 6281 O O . ARG B 1 355 ? 14.511 45.984 62.153 1.00 25.64 355 ARG B O 1
ATOM 6289 N N . LYS B 1 356 ? 15.013 47.825 60.927 1.00 19.86 356 LYS B N 1
ATOM 6290 C CA . LYS B 1 356 ? 14.945 47.156 59.643 1.00 21.88 356 LYS B CA 1
ATOM 6291 C C . LYS B 1 356 ? 16.301 46.684 59.092 1.00 23.61 356 LYS B C 1
ATOM 6292 O O . LYS B 1 356 ? 16.383 46.215 57.953 1.00 25.06 356 LYS B O 1
ATOM 6298 N N . GLY B 1 357 ? 17.363 46.808 59.886 1.00 20.96 357 GLY B N 1
ATOM 6299 C CA . GLY B 1 357 ? 18.653 46.264 59.483 1.00 21.73 357 GLY B CA 1
ATOM 6300 C C . GLY B 1 357 ? 19.387 47.114 58.452 1.00 21.56 357 GLY B C 1
ATOM 6301 O O . GLY B 1 357 ? 20.369 46.666 57.882 1.00 27.00 357 GLY B O 1
ATOM 6302 N N . LYS B 1 358 ? 18.927 48.344 58.219 1.00 18.66 358 LYS B N 1
ATOM 6303 C CA . LYS B 1 358 ? 19.582 49.226 57.232 1.00 17.61 358 LYS B CA 1
ATOM 6304 C C . LYS B 1 358 ? 20.853 49.830 57.766 1.00 21.71 358 LYS B C 1
ATOM 6305 O O . LYS B 1 358 ? 21.740 50.146 56.993 1.00 21.54 358 LYS B O 1
ATOM 6311 N N . ILE B 1 359 ? 20.873 50.114 59.068 1.00 14.96 359 ILE B N 1
ATOM 6312 C CA . ILE B 1 359 ? 22.066 50.589 59.749 1.00 15.60 359 ILE B CA 1
ATOM 6313 C C . ILE B 1 359 ? 22.119 49.890 61.095 1.00 17.85 359 ILE B C 1
ATOM 6314 O O . ILE B 1 359 ? 21.093 49.408 61.573 1.00 18.30 359 ILE B O 1
ATOM 6319 N N . SER B 1 360 ? 23.291 49.833 61.717 1.00 14.66 360 SER B N 1
ATOM 6320 C CA . SER B 1 360 ? 23.340 49.266 63.063 1.00 16.24 360 SER B CA 1
ATOM 6321 C C . SER B 1 360 ? 22.916 50.281 64.130 1.00 15.31 360 SER B C 1
ATOM 6322 O O . SER B 1 360 ? 22.913 51.485 63.894 1.00 15.25 360 SER B O 1
ATOM 6325 N N . LEU B 1 361 ? 22.595 49.779 65.321 1.00 16.94 361 LEU B N 1
ATOM 6326 C CA . LEU B 1 361 ? 22.389 50.642 66.481 1.00 18.84 361 LEU B CA 1
ATOM 6327 C C . LEU B 1 361 ? 23.533 51.618 66.774 1.00 17.81 361 LEU B C 1
ATOM 6328 O O . LEU B 1 361 ? 23.282 52.780 67.047 1.00 15.78 361 LEU B O 1
ATOM 6333 N N . ASN B 1 362 ? 24.781 51.154 66.736 1.00 16.44 362 ASN B N 1
ATOM 6334 C CA . ASN B 1 362 ? 25.924 52.059 66.945 1.00 16.01 362 ASN B CA 1
ATOM 6335 C C . ASN B 1 362 ? 26.081 53.079 65.816 1.00 15.90 362 ASN B C 1
ATOM 6336 O O . ASN B 1 362 ? 26.363 54.240 66.066 1.00 16.50 362 ASN B O 1
ATOM 6341 N N . GLN B 1 363 ? 25.798 52.674 64.579 1.00 17.20 363 GLN B N 1
ATOM 6342 C CA . GLN B 1 363 ? 25.806 53.645 63.478 1.00 14.69 363 GLN B CA 1
ATOM 6343 C C . GLN B 1 363 ? 24.737 54.695 63.638 1.00 14.00 363 GLN B C 1
ATOM 6344 O O . GLN B 1 363 ? 24.933 55.830 63.245 1.00 15.79 363 GLN B O 1
ATOM 6350 N N . PHE B 1 364 ? 23.573 54.272 64.138 1.00 13.61 364 PHE B N 1
ATOM 6351 C CA . PHE B 1 364 ? 22.498 55.195 64.455 1.00 16.07 364 PHE B CA 1
ATOM 6352 C C . PHE B 1 364 ? 23.027 56.330 65.354 1.00 16.08 364 PHE B C 1
ATOM 6353 O O . PHE B 1 364 ? 22.724 57.498 65.135 1.00 16.20 364 PHE B O 1
ATOM 6361 N N . VAL B 1 365 ? 23.725 55.982 66.430 1.00 15.46 365 VAL B N 1
ATOM 6362 C CA . VAL B 1 365 ? 24.227 57.029 67.298 1.00 14.26 365 VAL B CA 1
ATOM 6363 C C . VAL B 1 365 ? 25.270 57.877 66.594 1.00 16.13 365 VAL B C 1
ATOM 6364 O O . VAL B 1 365 ? 25.283 59.096 66.737 1.00 17.30 365 VAL B O 1
ATOM 6368 N N . ASP B 1 366 ? 26.196 57.237 65.872 1.00 16.65 366 ASP B N 1
ATOM 6369 C CA . ASP B 1 366 ? 27.206 58.001 65.113 1.00 15.41 366 ASP B CA 1
ATOM 6370 C C . ASP B 1 366 ? 26.575 59.045 64.183 1.00 15.66 366 ASP B C 1
ATOM 6371 O O . ASP B 1 366 ? 27.005 60.193 64.115 1.00 15.32 366 ASP B O 1
ATOM 6376 N N . ILE B 1 367 ? 25.592 58.631 63.399 1.00 15.84 367 ILE B N 1
ATOM 6377 C CA . ILE B 1 367 ? 25.087 59.550 62.391 1.00 14.78 367 ILE B CA 1
ATOM 6378 C C . ILE B 1 367 ? 24.183 60.615 62.954 1.00 15.09 367 ILE B C 1
ATOM 6379 O O . ILE B 1 367 ? 24.015 61.658 62.324 1.00 15.97 367 ILE B O 1
ATOM 6384 N N . THR B 1 368 ? 23.581 60.353 64.131 1.00 14.79 368 THR B N 1
ATOM 6385 C CA . THR B 1 368 ? 22.660 61.352 64.723 1.00 16.50 368 THR B CA 1
ATOM 6386 C C . THR B 1 368 ? 23.319 62.231 65.775 1.00 15.60 368 THR B C 1
ATOM 6387 O O . THR B 1 368 ? 22.783 63.264 66.113 1.00 16.70 368 THR B O 1
ATOM 6391 N N . SER B 1 369 ? 24.504 61.849 66.239 1.00 15.71 369 SER B N 1
ATOM 6392 C CA . SER B 1 369 ? 25.121 62.525 67.365 1.00 18.91 369 SER B CA 1
ATOM 6393 C C . SER B 1 369 ? 26.670 62.651 67.239 1.00 13.88 369 SER B C 1
ATOM 6394 O O . SER B 1 369 ? 27.200 63.738 67.006 1.00 15.80 369 SER B O 1
ATOM 6397 N N . THR B 1 370 ? 27.358 61.530 67.335 1.00 12.53 370 THR B N 1
ATOM 6398 C CA . THR B 1 370 ? 28.809 61.548 67.515 1.00 14.62 370 THR B CA 1
ATOM 6399 C C . THR B 1 370 ? 29.566 62.154 66.310 1.00 15.58 370 THR B C 1
ATOM 6400 O O . THR B 1 370 ? 30.435 63.033 66.462 1.00 13.56 370 THR B O 1
ATOM 6404 N N . LYS B 1 371 ? 29.243 61.677 65.117 1.00 14.31 371 LYS B N 1
ATOM 6405 C CA . LYS B 1 371 ? 29.949 62.147 63.923 1.00 15.04 371 LYS B CA 1
ATOM 6406 C C . LYS B 1 371 ? 29.526 63.579 63.594 1.00 13.43 371 LYS B C 1
ATOM 6407 O O . LYS B 1 371 ? 30.319 64.338 63.054 1.00 15.15 371 LYS B O 1
ATOM 6413 N N . VAL B 1 372 ? 28.289 63.968 63.956 1.00 13.40 372 VAL B N 1
ATOM 6414 C CA . VAL B 1 372 ? 27.908 65.383 63.865 1.00 13.03 372 VAL B CA 1
ATOM 6415 C C . VAL B 1 372 ? 28.814 66.253 64.755 1.00 16.20 372 VAL B C 1
ATOM 6416 O O . VAL B 1 372 ? 29.350 67.246 64.310 1.00 14.77 372 VAL B O 1
ATOM 6420 N N . ALA B 1 373 ? 29.012 65.845 66.001 1.00 14.72 373 ALA B N 1
ATOM 6421 C CA . ALA B 1 373 ? 29.832 66.632 66.908 1.00 16.80 373 ALA B CA 1
ATOM 6422 C C . ALA B 1 373 ? 31.222 66.763 66.348 1.00 15.85 373 ALA B C 1
ATOM 6423 O O . ALA B 1 373 ? 31.846 67.831 66.445 1.00 16.21 373 ALA B O 1
ATOM 6425 N N . LYS B 1 374 ? 31.751 65.649 65.854 1.00 17.42 374 LYS B N 1
ATOM 6426 C CA . LYS B 1 374 ? 33.132 65.634 65.349 1.00 15.46 374 LYS B CA 1
ATOM 6427 C C . LYS B 1 374 ? 33.307 66.540 64.130 1.00 16.71 374 LYS B C 1
ATOM 6428 O O . LYS B 1 374 ? 34.266 67.290 64.055 1.00 16.39 374 LYS B O 1
ATOM 6434 N N . LEU B 1 375 ? 32.357 66.505 63.195 1.00 14.46 375 LEU B N 1
ATOM 6435 C CA . LEU B 1 375 ? 32.472 67.344 61.994 1.00 14.70 375 LEU B CA 1
ATOM 6436 C C . LEU B 1 375 ? 32.251 68.845 62.266 1.00 14.65 375 LEU B C 1
ATOM 6437 O O . LEU B 1 375 ? 32.804 69.681 61.582 1.00 16.21 375 LEU B O 1
ATOM 6442 N N . PHE B 1 376 ? 31.517 69.172 63.340 1.00 13.06 376 PHE B N 1
ATOM 6443 C CA . PHE B 1 376 ? 31.146 70.555 63.583 1.00 13.50 376 PHE B CA 1
ATOM 6444 C C . PHE B 1 376 ? 31.814 71.062 64.873 1.00 12.20 376 PHE B C 1
ATOM 6445 O O . PHE B 1 376 ? 31.483 72.155 65.349 1.00 18.60 376 PHE B O 1
ATOM 6453 N N . GLY B 1 377 ? 32.858 70.366 65.328 1.00 16.31 377 GLY B N 1
ATOM 6454 C CA . GLY B 1 377 ? 33.790 70.979 66.314 1.00 15.55 377 GLY B CA 1
ATOM 6455 C C . GLY B 1 377 ? 33.172 71.081 67.691 1.00 17.34 377 GLY B C 1
ATOM 6456 O O . GLY B 1 377 ? 33.494 71.986 68.446 1.00 17.87 377 GLY B O 1
ATOM 6457 N N . MET B 1 378 ? 32.307 70.130 68.027 1.00 15.79 378 MET B N 1
ATOM 6458 C CA . MET B 1 378 ? 31.604 70.126 69.326 1.00 16.30 378 MET B CA 1
ATOM 6459 C C . MET B 1 378 ? 32.007 68.926 70.187 1.00 18.31 378 MET B C 1
ATOM 6460 O O . MET B 1 378 ? 31.387 68.664 71.234 1.00 22.19 378 MET B O 1
ATOM 6465 N N . PHE B 1 379 ? 32.961 68.143 69.693 1.00 16.74 379 PHE B N 1
ATOM 6466 C CA . PHE B 1 379 ? 33.386 66.904 70.349 1.00 17.61 379 PHE B CA 1
ATOM 6467 C C . PHE B 1 379 ? 34.713 67.146 71.103 1.00 17.38 379 PHE B C 1
ATOM 6468 O O . PHE B 1 379 ? 35.640 67.736 70.551 1.00 18.23 379 PHE B O 1
ATOM 6476 N N . PRO B 1 380 ? 34.850 66.629 72.338 1.00 21.42 380 PRO B N 1
ATOM 6477 C CA . PRO B 1 380 ? 34.035 65.629 73.042 1.00 20.71 380 PRO B CA 1
ATOM 6478 C C . PRO B 1 380 ? 33.001 66.228 73.984 1.00 17.68 380 PRO B C 1
ATOM 6479 O O . PRO B 1 380 ? 32.368 65.486 74.751 1.00 19.30 380 PRO B O 1
ATOM 6483 N N . GLN B 1 381 ? 32.859 67.533 73.990 1.00 17.29 381 GLN B N 1
ATOM 6484 C CA . GLN B 1 381 ? 31.896 68.147 74.933 1.00 21.12 381 GLN B CA 1
ATOM 6485 C C . GLN B 1 381 ? 30.524 67.565 74.719 1.00 21.10 381 GLN B C 1
ATOM 6486 O O . GLN B 1 381 ? 29.821 67.200 75.695 1.00 19.52 381 GLN B O 1
ATOM 6492 N N . LYS B 1 382 ? 30.137 67.515 73.431 1.00 17.76 382 LYS B N 1
ATOM 6493 C CA . LYS B 1 382 ? 28.895 66.922 72.971 1.00 16.90 382 LYS B CA 1
ATOM 6494 C C . LYS B 1 382 ? 29.122 65.628 72.155 1.00 18.18 382 LYS B C 1
ATOM 6495 O O . LYS B 1 382 ? 30.227 65.375 71.647 1.00 16.77 382 LYS B O 1
ATOM 6501 N N . GLY B 1 383 ? 28.045 64.857 71.974 1.00 16.77 383 GLY B N 1
ATOM 6502 C CA . GLY B 1 383 ? 28.015 63.783 70.963 1.00 19.03 383 GLY B CA 1
ATOM 6503 C C . GLY B 1 383 ? 28.377 62.401 71.469 1.00 17.25 383 GLY B C 1
ATOM 6504 O O . GLY B 1 383 ? 28.413 61.431 70.699 1.00 18.95 383 GLY B O 1
ATOM 6505 N N . THR B 1 384 ? 28.575 62.244 72.782 1.00 15.40 384 THR B N 1
ATOM 6506 C CA . THR B 1 384 ? 28.834 60.908 73.281 1.00 13.00 384 THR B CA 1
ATOM 6507 C C . THR B 1 384 ? 28.391 60.699 74.747 1.00 15.67 384 THR B C 1
ATOM 6508 O O . THR B 1 384 ? 27.876 61.611 75.387 1.00 19.56 384 THR B O 1
ATOM 6512 N N . ILE B 1 385 ? 28.555 59.485 75.236 1.00 15.71 385 ILE B N 1
ATOM 6513 C CA . ILE B 1 385 ? 28.387 59.222 76.687 1.00 19.78 385 ILE B CA 1
ATOM 6514 C C . ILE B 1 385 ? 29.684 58.685 77.238 1.00 17.48 385 ILE B C 1
ATOM 6515 O O . ILE B 1 385 ? 30.056 57.531 77.025 1.00 19.95 385 ILE B O 1
ATOM 6520 N N . ALA B 1 386 ? 30.412 59.573 77.902 1.00 18.27 386 ALA B N 1
ATOM 6521 C CA . ALA B 1 386 ? 31.773 59.260 78.359 1.00 16.29 386 ALA B CA 1
ATOM 6522 C C . ALA B 1 386 ? 32.113 60.195 79.506 1.00 15.82 386 ALA B C 1
ATOM 6523 O O . ALA B 1 386 ? 31.650 61.340 79.525 1.00 19.14 386 ALA B O 1
ATOM 6525 N N . VAL B 1 387 ? 32.987 59.720 80.409 1.00 19.57 387 VAL B N 1
ATOM 6526 C CA . VAL B 1 387 ? 33.517 60.578 81.451 1.00 19.99 387 VAL B CA 1
ATOM 6527 C C . VAL B 1 387 ? 34.073 61.874 80.863 1.00 19.27 387 VAL B C 1
ATOM 6528 O O . VAL B 1 387 ? 34.916 61.867 79.930 1.00 21.36 387 VAL B O 1
ATOM 6532 N N . GLY B 1 388 ? 33.543 62.981 81.377 1.00 19.72 388 GLY B N 1
ATOM 6533 C CA . GLY B 1 388 ? 33.946 64.316 80.959 1.00 19.92 388 GLY B CA 1
ATOM 6534 C C . GLY B 1 388 ? 33.050 64.963 79.904 1.00 17.54 388 GLY B C 1
ATOM 6535 O O . GLY B 1 388 ? 33.153 66.159 79.669 1.00 21.90 388 GLY B O 1
ATOM 6536 N N . SER B 1 389 ? 32.146 64.193 79.299 1.00 19.87 389 SER B N 1
ATOM 6537 C CA . SER B 1 389 ? 31.148 64.759 78.371 1.00 20.93 389 SER B CA 1
ATOM 6538 C C . SER B 1 389 ? 30.147 65.577 79.143 1.00 21.87 389 SER B C 1
ATOM 6539 O O . SER B 1 389 ? 29.791 65.206 80.267 1.00 24.48 389 SER B O 1
ATOM 6542 N N . ASP B 1 390 ? 29.569 66.582 78.497 1.00 18.55 390 ASP B N 1
ATOM 6543 C CA . ASP B 1 390 ? 28.291 67.116 78.988 1.00 18.43 390 ASP B CA 1
ATOM 6544 C C . ASP B 1 390 ? 27.287 65.974 79.161 1.00 21.37 390 ASP B C 1
ATOM 6545 O O . ASP B 1 390 ? 27.171 65.077 78.293 1.00 19.89 390 ASP B O 1
ATOM 6550 N N . ALA B 1 391 ? 26.488 66.044 80.225 1.00 17.04 391 ALA B N 1
ATOM 6551 C CA . ALA B 1 391 ? 25.460 65.032 80.468 1.00 17.77 391 ALA B CA 1
ATOM 6552 C C . ALA B 1 391 ? 24.212 65.294 79.633 1.00 20.38 391 ALA B C 1
ATOM 6553 O O . ALA B 1 391 ? 23.149 65.693 80.133 1.00 20.43 391 ALA B O 1
ATOM 6555 N N . ASP B 1 392 ? 24.355 65.102 78.322 1.00 20.50 392 ASP B N 1
ATOM 6556 C CA . ASP B 1 392 ? 23.259 65.283 77.370 1.00 19.00 392 ASP B CA 1
ATOM 6557 C C . ASP B 1 392 ? 22.836 63.874 76.930 1.00 18.64 392 ASP B C 1
ATOM 6558 O O . ASP B 1 392 ? 23.557 63.209 76.170 1.00 17.82 392 ASP B O 1
ATOM 6563 N N . ILE B 1 393 ? 21.749 63.379 77.504 1.00 16.62 393 ILE B N 1
ATOM 6564 C CA . ILE B 1 393 ? 21.467 61.965 77.511 1.00 18.86 393 ILE B CA 1
ATOM 6565 C C . ILE B 1 393 ? 19.973 61.797 77.321 1.00 20.33 393 ILE B C 1
ATOM 6566 O O . ILE B 1 393 ? 19.171 62.557 77.887 1.00 22.03 393 ILE B O 1
ATOM 6571 N N . VAL B 1 394 ? 19.626 60.841 76.468 1.00 18.41 394 VAL B N 1
ATOM 6572 C CA . VAL B 1 394 ? 18.236 60.516 76.186 1.00 19.38 394 VAL B CA 1
ATOM 6573 C C . VAL B 1 394 ? 17.941 59.149 76.722 1.00 17.57 394 VAL B C 1
ATOM 6574 O O . VAL B 1 394 ? 18.692 58.191 76.490 1.00 18.81 394 VAL B O 1
ATOM 6578 N N . LEU B 1 395 ? 16.868 59.028 77.517 1.00 18.48 395 LEU B N 1
ATOM 6579 C CA . LEU B 1 395 ? 16.381 57.719 77.872 1.00 17.33 395 LEU B CA 1
ATOM 6580 C C . LEU B 1 395 ? 15.347 57.352 76.839 1.00 19.15 395 LEU B C 1
ATOM 6581 O O . LEU B 1 395 ? 14.312 58.031 76.741 1.00 19.87 395 LEU B O 1
ATOM 6586 N N . PHE B 1 396 ? 15.608 56.254 76.135 1.00 17.05 396 PHE B N 1
ATOM 6587 C CA . PHE B 1 396 ? 14.848 55.852 74.940 1.00 17.16 396 PHE B CA 1
ATOM 6588 C C . PHE B 1 396 ? 14.303 54.438 75.103 1.00 18.12 396 PHE B C 1
ATOM 6589 O O . PHE B 1 396 ? 15.037 53.485 75.394 1.00 18.70 396 PHE B O 1
ATOM 6597 N N . ASP B 1 397 ? 12.993 54.307 74.982 1.00 19.64 397 ASP B N 1
ATOM 6598 C CA . ASP B 1 397 ? 12.360 53.003 75.046 1.00 20.99 397 ASP B CA 1
ATOM 6599 C C . ASP B 1 397 ? 12.085 52.451 73.658 1.00 20.04 397 ASP B C 1
ATOM 6600 O O . ASP B 1 397 ? 11.186 52.931 72.940 1.00 21.50 397 ASP B O 1
ATOM 6605 N N . PRO B 1 398 ? 12.846 51.432 73.275 1.00 20.66 398 PRO B N 1
ATOM 6606 C CA . PRO B 1 398 ? 12.833 51.011 71.882 1.00 22.04 398 PRO B CA 1
ATOM 6607 C C . PRO B 1 398 ? 11.622 50.121 71.570 1.00 24.85 398 PRO B C 1
ATOM 6608 O O . PRO B 1 398 ? 11.385 49.780 70.400 1.00 25.98 398 PRO B O 1
ATOM 6612 N N . THR B 1 399 ? 10.885 49.724 72.610 1.00 24.80 399 THR B N 1
ATOM 6613 C CA . THR B 1 399 ? 9.814 48.714 72.497 1.00 26.66 399 THR B CA 1
ATOM 6614 C C . THR B 1 399 ? 8.437 49.342 72.233 1.00 25.17 399 THR B C 1
ATOM 6615 O O . THR B 1 399 ? 7.459 48.629 71.949 1.00 27.62 399 THR B O 1
ATOM 6619 N N . VAL B 1 400 ? 8.330 50.640 72.456 1.00 24.32 400 VAL B N 1
ATOM 6620 C CA . VAL B 1 400 ? 7.052 51.357 72.365 1.00 25.05 400 VAL B CA 1
ATOM 6621 C C . VAL B 1 400 ? 6.642 51.517 70.898 1.00 26.93 400 VAL B C 1
ATOM 6622 O O . VAL B 1 400 ? 7.401 52.058 70.103 1.00 26.65 400 VAL B O 1
ATOM 6626 N N . GLN B 1 401 ? 5.449 51.033 70.541 1.00 25.80 401 GLN B N 1
ATOM 6627 C CA . GLN B 1 401 ? 4.918 51.237 69.197 1.00 23.77 401 GLN B CA 1
ATOM 6628 C C . GLN B 1 401 ? 3.946 52.387 69.255 1.00 26.18 401 GLN B C 1
ATOM 6629 O O . GLN B 1 401 ? 3.140 52.463 70.185 1.00 27.74 401 GLN B O 1
ATOM 6635 N N . ARG B 1 402 ? 4.052 53.332 68.321 1.00 21.22 402 ARG B N 1
ATOM 6636 C CA . ARG B 1 402 ? 3.181 54.513 68.326 1.00 22.83 402 ARG B CA 1
ATOM 6637 C C . ARG B 1 402 ? 2.934 55.039 66.905 1.00 24.73 402 ARG B C 1
ATOM 6638 O O . ARG B 1 402 ? 3.498 54.476 65.955 1.00 23.16 402 ARG B O 1
ATOM 6646 N N . THR B 1 403 ? 2.030 56.020 66.741 1.00 23.16 403 THR B N 1
ATOM 6647 C CA . THR B 1 403 ? 1.909 56.738 65.455 1.00 21.81 403 THR B CA 1
ATOM 6648 C C . THR B 1 403 ? 2.463 58.118 65.586 1.00 24.15 403 THR B C 1
ATOM 6649 O O . THR B 1 403 ? 2.193 58.782 66.574 1.00 26.54 403 THR B O 1
ATOM 6653 N N . ILE B 1 404 ? 3.028 58.648 64.505 1.00 19.21 404 ILE B N 1
ATOM 6654 C CA . ILE B 1 404 ? 3.401 60.059 64.471 1.00 18.30 404 ILE B CA 1
ATOM 6655 C C . ILE B 1 404 ? 2.187 60.902 64.050 1.00 21.53 404 ILE B C 1
ATOM 6656 O O . ILE B 1 404 ? 1.501 60.563 63.087 1.00 20.66 404 ILE B O 1
ATOM 6661 N N . SER B 1 405 ? 1.913 61.978 64.788 1.00 19.61 405 SER B N 1
ATOM 6662 C CA . SER B 1 405 ? 0.749 62.824 64.499 1.00 20.65 405 SER B CA 1
ATOM 6663 C C . SER B 1 405 ? 1.013 64.242 64.902 1.00 19.63 405 SER B C 1
ATOM 6664 O O . SER B 1 405 ? 1.653 64.496 65.939 1.00 19.41 405 SER B O 1
ATOM 6667 N N . VAL B 1 406 ? 0.466 65.169 64.135 1.00 16.66 406 VAL B N 1
ATOM 6668 C CA . VAL B 1 406 ? 0.341 66.556 64.587 1.00 17.93 406 VAL B CA 1
ATOM 6669 C C . VAL B 1 406 ? -0.354 66.660 65.977 1.00 20.07 406 VAL B C 1
ATOM 6670 O O . VAL B 1 406 ? -0.044 67.549 66.780 1.00 22.46 406 VAL B O 1
ATOM 6674 N N . GLU B 1 407 ? -1.190 65.679 66.294 1.00 23.24 407 GLU B N 1
ATOM 6675 C CA . GLU B 1 407 ? -1.939 65.725 67.539 1.00 23.52 407 GLU B CA 1
ATOM 6676 C C . GLU B 1 407 ? -1.058 65.610 68.768 1.00 24.65 407 GLU B C 1
ATOM 6677 O O . GLU B 1 407 ? -1.417 66.096 69.838 1.00 26.84 407 GLU B O 1
ATOM 6683 N N . THR B 1 408 ? 0.082 64.943 68.626 1.00 23.45 408 THR B N 1
ATOM 6684 C CA . THR B 1 408 ? 0.947 64.668 69.766 1.00 22.81 408 THR B CA 1
ATOM 6685 C C . THR B 1 408 ? 2.340 65.292 69.636 1.00 21.57 408 THR B C 1
ATOM 6686 O O . THR B 1 408 ? 3.160 65.140 70.550 1.00 21.28 408 THR B O 1
ATOM 6690 N N . HIS B 1 409 ? 2.653 65.882 68.476 1.00 21.42 409 HIS B N 1
ATOM 6691 C CA . HIS B 1 409 ? 3.941 66.573 68.298 1.00 19.65 409 HIS B CA 1
ATOM 6692 C C . HIS B 1 409 ? 3.980 67.964 68.966 1.00 20.77 409 HIS B C 1
ATOM 6693 O O . HIS B 1 409 ? 2.961 68.442 69.532 1.00 22.37 409 HIS B O 1
ATOM 6700 N N . HIS B 1 410 ? 5.173 68.558 69.018 1.00 21.18 410 HIS B N 1
ATOM 6701 C CA . HIS B 1 410 ? 5.398 69.789 69.791 1.00 19.22 410 HIS B CA 1
ATOM 6702 C C . HIS B 1 410 ? 5.946 70.909 68.919 1.00 24.72 410 HIS B C 1
ATOM 6703 O O . HIS B 1 410 ? 6.120 72.058 69.377 1.00 24.24 410 HIS B O 1
ATOM 6710 N N . MET B 1 411 ? 6.107 70.617 67.629 1.00 18.92 411 MET B N 1
ATOM 6711 C CA . MET B 1 411 ? 6.487 71.656 66.715 1.00 18.99 411 MET B CA 1
ATOM 6712 C C . MET B 1 411 ? 5.328 72.602 66.542 1.00 19.44 411 MET B C 1
ATOM 6713 O O . MET B 1 411 ? 4.160 72.178 66.588 1.00 21.36 411 MET B O 1
ATOM 6718 N N . ASN B 1 412 ? 5.652 73.884 66.425 1.00 18.82 412 ASN B N 1
ATOM 6719 C CA . ASN B 1 412 ? 4.656 74.937 66.278 1.00 22.49 412 ASN B CA 1
ATOM 6720 C C . ASN B 1 412 ? 4.198 75.079 64.841 1.00 17.73 412 ASN B C 1
ATOM 6721 O O . ASN B 1 412 ? 4.393 76.116 64.195 1.00 21.38 412 ASN B O 1
ATOM 6726 N N . VAL B 1 413 ? 3.518 74.037 64.372 1.00 17.90 413 VAL B N 1
ATOM 6727 C CA . VAL B 1 413 ? 3.099 73.959 62.997 1.00 20.31 413 VAL B CA 1
ATOM 6728 C C . VAL B 1 413 ? 1.872 73.085 62.922 1.00 19.85 413 VAL B C 1
ATOM 6729 O O . VAL B 1 413 ? 1.712 72.167 63.731 1.00 20.47 413 VAL B O 1
ATOM 6733 N N . ASP B 1 414 ? 0.994 73.376 61.971 1.00 19.38 414 ASP B N 1
ATOM 6734 C CA . ASP B 1 414 ? -0.339 72.727 61.953 1.00 22.47 414 ASP B CA 1
ATOM 6735 C C . ASP B 1 414 ? -0.435 71.353 61.233 1.00 22.36 414 ASP B C 1
ATOM 6736 O O . ASP B 1 414 ? -1.547 70.877 60.966 1.00 19.97 414 ASP B O 1
ATOM 6741 N N . TYR B 1 415 ? 0.707 70.766 60.835 1.00 20.39 415 TYR B N 1
ATOM 6742 C CA . TYR B 1 415 ? 0.693 69.416 60.257 1.00 18.47 415 TYR B CA 1
ATOM 6743 C C . TYR B 1 415 ? 2.030 68.760 60.504 1.00 19.99 415 TYR B C 1
ATOM 6744 O O . TYR B 1 415 ? 3.009 69.423 60.879 1.00 17.77 415 TYR B O 1
ATOM 6753 N N . ASN B 1 416 ? 2.040 67.439 60.359 1.00 20.54 416 ASN B N 1
ATOM 6754 C CA . ASN B 1 416 ? 3.279 66.688 60.406 1.00 18.47 416 ASN B CA 1
ATOM 6755 C C . ASN B 1 416 ? 3.365 65.892 59.111 1.00 18.61 416 ASN B C 1
ATOM 6756 O O . ASN B 1 416 ? 2.413 65.186 58.761 1.00 18.46 416 ASN B O 1
ATOM 6761 N N . PRO B 1 417 ? 4.501 65.990 58.376 1.00 19.70 417 PRO B N 1
ATOM 6762 C CA . PRO B 1 417 ? 4.558 65.270 57.060 1.00 18.87 417 PRO B CA 1
ATOM 6763 C C . PRO B 1 417 ? 4.580 63.766 57.197 1.00 18.08 417 PRO B C 1
ATOM 6764 O O . PRO B 1 417 ? 4.464 63.045 56.182 1.00 20.76 417 PRO B O 1
ATOM 6768 N N . PHE B 1 418 ? 4.821 63.284 58.416 1.00 17.03 418 PHE B N 1
ATOM 6769 C CA . PHE B 1 418 ? 4.854 61.837 58.697 1.00 16.89 418 PHE B CA 1
ATOM 6770 C C . PHE B 1 418 ? 3.555 61.361 59.374 1.00 16.58 418 PHE B C 1
ATOM 6771 O O . PHE B 1 418 ? 3.499 60.261 59.928 1.00 19.91 418 PHE B O 1
ATOM 6779 N N . GLU B 1 419 ? 2.524 62.188 59.259 1.00 17.97 419 GLU B N 1
ATOM 6780 C CA . GLU B 1 419 ? 1.211 61.906 59.824 1.00 19.57 419 GLU B CA 1
ATOM 6781 C C . GLU B 1 419 ? 0.784 60.478 59.500 1.00 19.07 419 GLU B C 1
ATOM 6782 O O . GLU B 1 419 ? 0.748 60.086 58.317 1.00 21.04 419 GLU B O 1
ATOM 6788 N N . GLY B 1 420 ? 0.460 59.715 60.538 1.00 18.79 420 GLY B N 1
ATOM 6789 C CA . GLY B 1 420 ? -0.041 58.349 60.375 1.00 20.35 420 GLY B CA 1
ATOM 6790 C C . GLY B 1 420 ? 1.027 57.282 60.257 1.00 20.12 420 GLY B C 1
ATOM 6791 O O . GLY B 1 420 ? 0.711 56.092 60.135 1.00 20.86 420 GLY B O 1
ATOM 6792 N N . MET B 1 421 ? 2.301 57.688 60.301 1.00 16.63 421 MET B N 1
ATOM 6793 C CA . MET B 1 421 ? 3.396 56.713 60.201 1.00 17.78 421 MET B CA 1
ATOM 6794 C C . MET B 1 421 ? 3.556 55.929 61.484 1.00 19.13 421 MET B C 1
ATOM 6795 O O . MET B 1 421 ? 3.786 56.504 62.547 1.00 20.70 421 MET B O 1
ATOM 6800 N N . GLN B 1 422 ? 3.507 54.601 61.377 1.00 20.53 422 GLN B N 1
ATOM 6801 C CA . GLN B 1 422 ? 3.756 53.755 62.533 1.00 20.65 422 GLN B CA 1
ATOM 6802 C C . GLN B 1 422 ? 5.264 53.632 62.796 1.00 22.17 422 GLN B C 1
ATOM 6803 O O . GLN B 1 422 ? 6.040 53.287 61.878 1.00 20.97 422 GLN B O 1
ATOM 6809 N N . VAL B 1 423 ? 5.669 53.844 64.056 1.00 20.76 423 VAL B N 1
ATOM 6810 C CA . VAL B 1 423 ? 7.082 53.684 64.430 1.00 20.65 423 VAL B CA 1
ATOM 6811 C C . VAL B 1 423 ? 7.241 52.891 65.726 1.00 21.40 423 VAL B C 1
ATOM 6812 O O . VAL B 1 423 ? 6.283 52.767 66.517 1.00 20.81 423 VAL B O 1
ATOM 6816 N N . HIS B 1 424 ? 8.445 52.360 65.950 1.00 20.43 424 HIS B N 1
ATOM 6817 C CA . HIS B 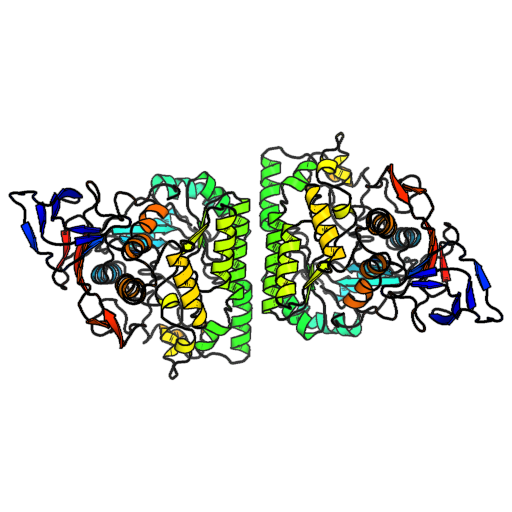1 424 ? 8.834 51.919 67.292 1.00 22.51 424 HIS B CA 1
ATOM 6818 C C . HIS B 1 424 ? 9.803 52.912 67.865 1.00 24.24 424 HIS B C 1
ATOM 6819 O O . HIS B 1 424 ? 10.649 53.461 67.138 1.00 20.18 424 HIS B O 1
ATOM 6826 N N . GLY B 1 425 ? 9.714 53.117 69.171 1.00 21.01 425 GLY B N 1
ATOM 6827 C CA . GLY B 1 425 ? 10.677 53.941 69.849 1.00 22.33 425 GLY B CA 1
ATOM 6828 C C . GLY B 1 425 ? 10.023 55.171 70.430 1.00 21.91 425 GLY B C 1
ATOM 6829 O O . GLY B 1 425 ? 9.289 55.895 69.747 1.00 24.92 425 GLY B O 1
ATOM 6830 N N . ASP B 1 426 ? 10.313 55.443 71.700 1.00 20.72 426 ASP B N 1
ATOM 6831 C CA . ASP B 1 426 ? 9.729 56.573 72.356 1.00 19.84 426 ASP B CA 1
ATOM 6832 C C . ASP B 1 426 ? 10.798 57.221 73.238 1.00 21.10 426 ASP B C 1
ATOM 6833 O O . ASP B 1 426 ? 11.555 56.538 73.933 1.00 23.55 426 ASP B O 1
ATOM 6838 N N . VAL B 1 427 ? 10.899 58.532 73.106 1.00 20.17 427 VAL B N 1
ATOM 6839 C CA . VAL B 1 427 ? 11.770 59.362 73.930 1.00 19.56 427 VAL B CA 1
ATOM 6840 C C . VAL B 1 427 ? 11.083 59.652 75.266 1.00 19.13 427 VAL B C 1
ATOM 6841 O O . VAL B 1 427 ? 10.102 60.395 75.317 1.00 20.23 427 VAL B O 1
ATOM 6845 N N . ILE B 1 428 ? 11.629 59.085 76.336 1.00 19.11 428 ILE B N 1
ATOM 6846 C CA . ILE B 1 428 ? 10.972 59.120 77.659 1.00 19.32 428 ILE B CA 1
ATOM 6847 C C . ILE B 1 428 ? 11.441 60.333 78.461 1.00 21.15 428 ILE B C 1
ATOM 6848 O O . ILE B 1 428 ? 10.637 61.160 78.867 1.00 21.95 428 ILE B O 1
ATOM 6853 N N . SER B 1 429 ? 12.764 60.484 78.589 1.00 20.79 429 SER B N 1
ATOM 6854 C CA . SER B 1 429 ? 13.338 61.592 79.318 1.00 19.92 429 SER B CA 1
ATOM 6855 C C . SER B 1 429 ? 14.594 62.051 78.624 1.00 18.58 429 SER B C 1
ATOM 6856 O O . SER B 1 429 ? 15.279 61.257 77.966 1.00 19.75 429 SER B O 1
ATOM 6859 N N . VAL B 1 430 ? 14.890 63.326 78.789 1.00 19.10 430 VAL B N 1
ATOM 6860 C CA . VAL B 1 430 ? 15.999 63.953 78.087 1.00 18.03 430 VAL B CA 1
ATOM 6861 C C . VAL B 1 430 ? 16.726 64.876 79.067 1.00 20.61 430 VAL B C 1
ATOM 6862 O O . VAL B 1 430 ? 16.106 65.800 79.634 1.00 20.75 430 VAL B O 1
ATOM 6866 N N . LEU B 1 431 ? 18.039 64.674 79.199 1.00 19.84 431 LEU B N 1
ATOM 6867 C CA . LEU B 1 431 ? 18.902 65.562 80.012 1.00 18.76 431 LEU B CA 1
ATOM 6868 C C . LEU B 1 431 ? 19.779 66.468 79.141 1.00 22.90 431 LEU B C 1
ATOM 6869 O O . LEU B 1 431 ? 20.303 66.024 78.112 1.00 19.60 431 LEU B O 1
ATOM 6874 N N . SER B 1 432 ? 19.834 67.758 79.465 1.00 18.33 432 SER B N 1
ATOM 6875 C CA . SER B 1 432 ? 20.807 68.659 78.831 1.00 17.74 432 SER B CA 1
ATOM 6876 C C . SER B 1 432 ? 21.717 69.197 79.909 1.00 21.03 432 SER B C 1
ATOM 6877 O O . SER B 1 432 ? 21.253 69.880 80.829 1.00 21.13 432 SER B O 1
ATOM 6880 N N . ARG B 1 433 ? 23.012 68.950 79.765 1.00 18.43 433 ARG B N 1
ATOM 6881 C CA . ARG B 1 433 ? 23.974 69.276 80.815 1.00 21.61 433 ARG B CA 1
ATOM 6882 C C . ARG B 1 433 ? 23.445 68.888 82.212 1.00 21.99 433 ARG B C 1
ATOM 6883 O O . ARG B 1 433 ? 23.558 69.661 83.164 1.00 21.23 433 ARG B O 1
ATOM 6891 N N . GLY B 1 434 ? 23.013 67.644 82.353 1.00 19.78 434 GLY B N 1
ATOM 6892 C CA . GLY B 1 434 ? 22.718 67.110 83.673 1.00 21.69 434 GLY B CA 1
ATOM 6893 C C . GLY B 1 434 ? 21.356 67.521 84.224 1.00 22.99 434 GLY B C 1
ATOM 6894 O O . GLY B 1 434 ? 20.973 67.072 85.316 1.00 25.10 434 GLY B O 1
ATOM 6895 N N . ALA B 1 435 ? 20.676 68.443 83.540 1.00 24.41 435 ALA B N 1
ATOM 6896 C CA . ALA B 1 435 ? 19.344 68.893 83.959 1.00 24.51 435 ALA B CA 1
ATOM 6897 C C . ALA B 1 435 ? 18.286 68.322 83.060 1.00 26.22 435 ALA B C 1
ATOM 6898 O O . ALA B 1 435 ? 18.405 68.404 81.816 1.00 24.45 435 ALA B O 1
ATOM 6900 N N . PHE B 1 436 ? 17.175 67.893 83.662 1.00 24.20 436 PHE B N 1
ATOM 6901 C CA . PHE B 1 436 ? 16.064 67.406 82.857 1.00 22.71 436 PHE B CA 1
ATOM 6902 C C . PHE B 1 436 ? 15.503 68.519 81.985 1.00 20.45 436 PHE B C 1
ATOM 6903 O O . PHE B 1 436 ? 15.199 69.640 82.445 1.00 22.39 436 PHE B O 1
ATOM 6911 N N . VAL B 1 437 ? 15.234 68.170 80.729 1.00 20.83 437 VAL B N 1
ATOM 6912 C CA . VAL B 1 437 ? 14.461 69.026 79.841 1.00 18.29 437 VAL B CA 1
ATOM 6913 C C . VAL B 1 437 ? 13.052 68.400 79.582 1.00 17.81 437 VAL B C 1
ATOM 6914 O O . VAL B 1 437 ? 12.033 69.099 79.476 1.00 21.52 437 VAL B O 1
ATOM 6918 N N . VAL B 1 438 ? 13.042 67.097 79.393 1.00 19.16 438 VAL B N 1
ATOM 6919 C CA . VAL B 1 438 ? 11.836 66.321 79.334 1.00 19.38 438 VAL B CA 1
ATOM 6920 C C . VAL B 1 438 ? 11.991 65.192 80.380 1.00 22.63 438 VAL B C 1
ATOM 6921 O O . VAL B 1 438 ? 13.061 64.592 80.516 1.00 21.31 438 VAL B O 1
ATOM 6925 N N . ARG B 1 439 ? 10.947 64.948 81.169 1.00 21.74 439 ARG B N 1
ATOM 6926 C CA . ARG B 1 439 ? 10.981 63.841 82.112 1.00 22.45 439 ARG B CA 1
ATOM 6927 C C . ARG B 1 439 ? 9.668 63.088 82.070 1.00 21.41 439 ARG B C 1
ATOM 6928 O O . ARG B 1 439 ? 8.590 63.681 82.231 1.00 24.86 439 ARG B O 1
ATOM 6936 N N . ASN B 1 440 ? 9.758 61.810 81.739 1.00 22.76 440 ASN B N 1
ATOM 6937 C CA . ASN B 1 440 ? 8.567 60.979 81.545 1.00 25.14 440 ASN B CA 1
ATOM 6938 C C . ASN B 1 440 ? 7.565 61.657 80.637 1.00 26.80 440 ASN B C 1
ATOM 6939 O O . ASN B 1 440 ? 6.377 61.811 80.968 1.00 23.80 440 ASN B O 1
ATOM 6944 N N . LYS B 1 441 ? 8.087 62.147 79.513 1.00 24.42 441 LYS B N 1
ATOM 6945 C CA . LYS B 1 441 ? 7.272 62.719 78.451 1.00 25.70 441 LYS B CA 1
ATOM 6946 C C . LYS B 1 441 ? 6.525 63.989 78.789 1.00 24.56 441 LYS B C 1
ATOM 6947 O O . LYS B 1 441 ? 5.669 64.407 78.022 1.00 26.31 441 LYS B O 1
ATOM 6953 N N . GLN B 1 442 ? 6.913 64.677 79.869 1.00 23.18 442 GLN B N 1
ATOM 6954 C CA . GLN B 1 442 ? 6.511 66.079 80.031 1.00 26.33 442 GLN B CA 1
ATOM 6955 C C . GLN B 1 442 ? 7.629 67.063 80.091 1.00 21.97 442 GLN B C 1
ATOM 6956 O O . GLN B 1 442 ? 8.736 66.737 80.500 1.00 23.25 442 GLN B O 1
ATOM 6962 N N . PHE B 1 443 ? 7.339 68.250 79.590 1.00 23.47 443 PHE B N 1
ATOM 6963 C CA . PHE B 1 443 ? 8.335 69.287 79.520 1.00 23.08 443 PHE B CA 1
ATOM 6964 C C . PHE B 1 443 ? 8.610 69.794 80.911 1.00 25.77 443 PHE B C 1
ATOM 6965 O O . PHE B 1 443 ? 7.667 70.128 81.644 1.00 27.60 443 PHE B O 1
ATOM 6973 N N . VAL B 1 444 ? 9.879 69.773 81.308 1.00 24.67 444 VAL B N 1
ATOM 6974 C CA . VAL B 1 444 ? 10.296 70.306 82.620 1.00 25.41 444 VAL B CA 1
ATOM 6975 C C . VAL B 1 444 ? 11.444 71.290 82.478 1.00 27.90 444 VAL B C 1
ATOM 6976 O O . VAL B 1 444 ? 12.069 71.657 83.465 1.00 28.84 444 VAL B O 1
ATOM 6980 N N . GLY B 1 445 ? 11.734 71.701 81.243 1.00 27.48 445 GLY B N 1
ATOM 6981 C CA . GLY B 1 445 ? 12.846 72.636 81.009 1.00 27.07 445 GLY B CA 1
ATOM 6982 C C . GLY B 1 445 ? 12.417 74.094 80.977 1.00 27.92 445 GLY B C 1
ATOM 6983 O O . GLY B 1 445 ? 11.288 74.445 81.352 1.00 27.02 445 GLY B O 1
ATOM 6984 N N . HIS B 1 446 ? 13.316 74.970 80.547 1.00 24.30 446 HIS B N 1
ATOM 6985 C CA . HIS B 1 446 ? 13.014 76.388 80.564 1.00 27.37 446 HIS B CA 1
ATOM 6986 C C . HIS B 1 446 ? 13.635 77.195 79.447 1.00 26.81 446 HIS B C 1
ATOM 6987 O O . HIS B 1 446 ? 14.759 76.938 79.020 1.00 25.70 446 HIS B O 1
ATOM 6994 N N . ALA B 1 447 ? 12.902 78.198 79.005 1.00 25.77 447 ALA B N 1
ATOM 6995 C CA . ALA B 1 447 ? 13.352 79.104 77.963 1.00 25.76 447 ALA B CA 1
ATOM 6996 C C . ALA B 1 447 ? 14.605 79.803 78.480 1.00 28.39 447 ALA B C 1
ATOM 6997 O O . ALA B 1 447 ? 14.636 80.248 79.642 1.00 25.03 447 ALA B O 1
ATOM 6999 N N . GLY B 1 448 ? 15.687 79.716 77.705 1.00 22.63 448 GLY B N 1
ATOM 7000 C CA . GLY B 1 448 ? 16.963 80.291 78.078 1.00 22.20 448 GLY B CA 1
ATOM 7001 C C . GLY B 1 448 ? 17.929 79.364 78.784 1.00 23.47 448 GLY B C 1
ATOM 7002 O O . GLY B 1 448 ? 19.059 79.767 79.100 1.00 27.28 448 GLY B O 1
ATOM 7003 N N . ALA B 1 449 ? 17.500 78.146 79.099 1.00 24.47 449 ALA B N 1
ATOM 7004 C CA . ALA B 1 449 ? 18.417 77.188 79.717 1.00 20.76 449 ALA B CA 1
ATOM 7005 C C . ALA B 1 449 ? 19.582 76.899 78.758 1.00 21.64 449 ALA B C 1
ATOM 7006 O O . ALA B 1 449 ? 20.683 76.568 79.185 1.00 20.77 449 ALA B O 1
ATOM 7008 N N . GLY B 1 450 ? 19.301 76.991 77.455 1.00 21.06 450 GLY B N 1
ATOM 7009 C CA . GLY B 1 450 ? 20.260 76.551 76.452 1.00 20.01 450 GLY B CA 1
ATOM 7010 C C . GLY B 1 450 ? 21.409 77.528 76.311 1.00 19.70 450 GLY B C 1
ATOM 7011 O O . GLY B 1 450 ? 21.267 78.733 76.560 1.00 21.08 450 GLY B O 1
ATOM 7012 N N . ARG B 1 451 ? 22.579 77.015 75.943 1.00 17.65 451 ARG B N 1
ATOM 7013 C CA . ARG B 1 451 ? 23.776 77.862 75.884 1.00 18.59 451 ARG B CA 1
ATOM 7014 C C . ARG B 1 451 ? 24.323 77.864 74.456 1.00 19.55 451 ARG B C 1
ATOM 7015 O O . ARG B 1 451 ? 24.337 76.816 73.825 1.00 21.08 451 ARG B O 1
ATOM 7023 N N . TYR B 1 452 ? 24.916 78.985 74.039 1.00 17.54 452 TYR B N 1
ATOM 7024 C CA . TYR B 1 452 ? 25.627 79.059 72.743 1.00 17.54 452 TYR B CA 1
ATOM 7025 C C . TYR B 1 452 ? 26.933 78.283 72.819 1.00 21.54 452 TYR B C 1
ATOM 7026 O O . TYR B 1 452 ? 27.653 78.356 73.833 1.00 21.70 452 TYR B O 1
ATOM 7035 N N . VAL B 1 453 ? 27.249 77.507 71.777 1.00 18.26 453 VAL B N 1
ATOM 7036 C CA . VAL B 1 453 ? 28.469 76.696 71.786 1.00 17.37 453 VAL B CA 1
ATOM 7037 C C . VAL B 1 453 ? 29.443 77.305 70.776 1.00 18.14 453 VAL B C 1
ATOM 7038 O O . VAL B 1 453 ? 29.134 77.358 69.573 1.00 20.68 453 VAL B O 1
ATOM 7042 N N . LYS B 1 454 ? 30.607 77.782 71.250 1.00 18.05 454 LYS B N 1
ATOM 7043 C CA . LYS B 1 454 ? 31.694 78.187 70.321 1.00 18.57 454 LYS B CA 1
ATOM 7044 C C . LYS B 1 454 ? 32.405 76.942 69.865 1.00 21.28 454 LYS B C 1
ATOM 7045 O O . LYS B 1 454 ? 32.866 76.153 70.700 1.00 21.69 454 LYS B O 1
ATOM 7051 N N . ARG B 1 455 ? 32.456 76.725 68.546 1.00 16.28 455 ARG B N 1
ATOM 7052 C CA . ARG B 1 455 ? 32.925 75.430 68.051 1.00 17.18 455 ARG B CA 1
ATOM 7053 C C . ARG B 1 455 ? 34.378 75.480 67.611 1.00 17.04 455 ARG B C 1
ATOM 7054 O O . ARG B 1 455 ? 34.923 76.558 67.303 1.00 19.57 455 ARG B O 1
ATOM 7062 N N . SER B 1 456 ? 35.040 74.335 67.694 1.00 17.33 456 SER B N 1
ATOM 7063 C CA . SER B 1 456 ? 36.456 74.261 67.336 1.00 17.41 456 SER B CA 1
ATOM 7064 C C . SER B 1 456 ? 36.692 74.191 65.827 1.00 16.33 456 SER B C 1
ATOM 7065 O O . SER B 1 456 ? 35.759 73.925 65.047 1.00 17.35 456 SER B O 1
ATOM 7068 N N . THR B 1 457 ? 37.898 74.557 65.422 1.00 18.01 457 THR B N 1
ATOM 7069 C CA . THR B 1 457 ? 38.279 74.463 64.014 1.00 18.37 457 THR B CA 1
ATOM 7070 C C . THR B 1 457 ? 38.334 73.019 63.562 1.00 21.81 457 THR B C 1
ATOM 7071 O O . THR B 1 457 ? 38.423 72.071 64.368 1.00 22.16 457 THR B O 1
ATOM 7075 N N . PHE B 1 458 ? 38.294 72.845 62.247 1.00 20.08 458 PHE B N 1
ATOM 7076 C CA . PHE B 1 458 ? 37.980 71.551 61.696 1.00 18.70 458 PHE B CA 1
ATOM 7077 C C . PHE B 1 458 ? 39.104 70.541 61.915 1.00 20.44 458 PHE B C 1
ATOM 7078 O O . PHE B 1 458 ? 40.277 70.856 61.744 1.00 21.77 458 PHE B O 1
ATOM 7086 N N . ALA B 1 459 ? 38.726 69.344 62.336 1.00 20.89 459 ALA B N 1
ATOM 7087 C CA . ALA B 1 459 ? 39.638 68.192 62.385 1.00 24.01 459 ALA B CA 1
ATOM 7088 C C . ALA B 1 459 ? 38.937 66.971 61.803 1.00 25.20 459 ALA B C 1
ATOM 7089 O O . ALA B 1 459 ? 37.761 66.743 62.069 1.00 25.22 459 ALA B O 1
ATOM 7091 N N . ARG B 1 460 ? 39.650 66.180 61.001 1.00 23.73 460 ARG B N 1
ATOM 7092 C CA . ARG B 1 460 ? 38.974 65.051 60.374 1.00 23.29 460 ARG B CA 1
ATOM 7093 C C . ARG B 1 460 ? 38.594 64.030 61.444 1.00 23.64 460 ARG B C 1
ATOM 7094 O O . ARG B 1 460 ? 39.372 63.793 62.385 1.00 23.50 460 ARG B O 1
ATOM 7102 N N . PRO B 1 461 ? 37.408 63.414 61.308 1.00 23.75 461 PRO B N 1
ATOM 7103 C CA . PRO B 1 461 ? 36.951 62.492 62.348 1.00 25.84 461 PRO B CA 1
ATOM 7104 C C . PRO B 1 461 ? 37.707 61.150 62.348 1.00 25.34 461 PRO B C 1
ATOM 7105 O O . PRO B 1 461 ? 37.919 60.598 63.474 1.00 24.37 461 PRO B O 1
#

B-factor: mean 20.46, std 9.74, range [5.92, 76.99]

Nearest PDB structures (foldseek):
  3sfw-assembly1_A  TM=1.002E+00  e=0.000E+00  Brevibacillus agri
  1yny-assembly2_B  TM=9.970E-01  e=3.112E-97  Bacillus sp. AR9
  1yny-assembly1_A  TM=9.935E-01  e=3.308E-95  Bacillus sp. AR9
  1k1d-assembly2_F  TM=9.972E-01  e=3.385E-90  Geobacillus stearothermophilus
  5e5c-assembly1_C  TM=9.847E-01  e=1.705E-70  Pseudomonas aeruginosa PAO1

Radius of gyration: 32.98 Å; Cα contacts (8 Å, |Δi|>4): 2388; chains: 2; bounding box: 71×48×120 Å

Secondary structure (DSSP, 8-state):
-EEEEES-EEE-SS-EEE-EEEEETTEEEEEES----SS-EEEE-TT-EEEEPEEEEEE-TT-EETTEE-S--HHHHHHHHHHTTEEEEEEEE---TTS-HHHHHHHHHHHHTTT-SSEEEEEE--S---HHHHHHHHHHHHTS---B--BSSSTTTTB--HHHHHHHHHHHHHHT-BEEEB-S-HHHHHHHHHHHHHTT--STHHHHHTS-HHHHHHHHHHHHHHHHHTT-EEEE-S--SHHHHHHHHHHHHTT-EEEEEE-HHHHH--GGGGG-TTTGGGGG--SSPP--THHHHHHHHHHHTTSS-EE---B----TTTTGGGGTT-GGGSPP-B--TTTHHHHIIIIIITTTSS-HHHHHIIIIIHHHHHHT-TTTSSS-STTSB--EEEEEEEEEEE--TTT--SSSS--TTTT-EEEEEEEEEEETTEEEEETTEE---TT---B-PPPPP---/-EEEEES-EEE-SS-EEE-EEEEETTEEEEEES-----S-EEEE-TT-EEEEPEEEEEE-TT-EETTEE-S--HHHHHHHHHHTTEEEEEEEE---TTS-HHHHHHHHHHHHTTT-SSEEEEEE--S---HHHHHHHHHHHHTS---B--BSSSTTTTB--HHHHHHHHHHHHHHTPBEEEB-S-HHHHHHHHHHHHHTT--STTHHHHTS-HHHHHHHHHHHHHHHHHHT-EEEE-S--SHHHHHHHHHHHHTT-EEEEEE-HHHHH--GGGGG-TTTGGGGG--SSPP--THHHHHHHHHHHTTSS-EE---B----TTTTGGGGTT-GGGSPP-B--TTTHHHHIIIIIITTTSS-HHHHHIIIIIHHHHHTT-TTTSSS-STTSB--EEEEEEEEEEE--TTT--SSSS--TTTT-EEEEEEEEEEETTEEEEETTEE---TT---B-PPPPP---

InterPro domains:
  IPR006680 Amidohydrolase-related [PF01979] (49-435)
  IPR011059 Metal-dependent hydrolase, composite domain superfamily [G3DSA:2.30.40.10] (5-453)
  IPR011059 Metal-dependent hydrolase, composite domain superfamily [SSF51338] (1-455)
  IPR011778 Hydantoinase/dihydropyrimidinase [TIGR02033] (3-455)
  IPR011778 Hydantoinase/dihydropyrimidinase [cd01314] (5-450)
  IPR032466 Metal-dependent hydrolase [SSF51556] (53-383)
  IPR050378 Metallo-dependent Hydrolases Superfamily [PTHR11647] (5-459)

Sequence (920 aa):
MKKWIRNGTVVTASDTYQADVLIDGEKVVAIGSDLQATDAEVIDATGYYLLPGGIDPHTHLDMPFGGTVTSDNFFTGTKAAAFGGTTSIVDFCLTSKGESLHSAIATWHEKARGKAVIDYGFHLMVSDANDHVLEELESVVNNEGITSLVFMAYKNVLMADDETLFKTLIRAKELGALVQVHAENGDVLDYLTKQALAEGNTDPIYHAYTRPPEAEGEATGRAIALTALADAQLYVVHVSCADAVRRIAEAREKGWNVYGETCPQYLVLDITALEKPDFEGAKYVWSPPLREKWNQDVLWSALKNGILQTVGSDHCPFNFSGQKELGRRDFTKIPNGGPIIEDRMTILFSEGVRKGKISLNQFVDITSTKVAKLFGMFPQKGTIAVGSDADIVLFDPTVQRTISVETHHMNVDYNPFEGMQVHGDVISVLSRGAFVVRNKQFVGHAGAGRYVKRSTFARPMKKWIRNGTVVTASDTYQADVLIDGEKVVAIGSDLQATDAEVIDATGYYLLPGGIDPHTHLDMPFGGTVTSDNFFTGTKAAAFGGTTSIVDFCLTSKGESLHSAIATWHEKARGKAVIDYGFHLMVSDANDHVLEELESVVNNEGITSLVFMAYKNVLMADDETLFKTLIRAKELGALVQVHAENGDVLDYLTKQALAEGNTDPIYHAYTRPPEAEGEATGRAIALTALADAQLYVVHVSCADAVRRIAEAREKGWNVYGETCPQYLVLDITALEKPDFEGAKYVWSPPLREKWNQDVLWSALKNGILQTVGSDHCPFNFSGQKELGRRDFTKIPNGGPIIEDRMTILFSEGVRKGKISLNQFVDITSTKVAKLFGMFPQKGTIAVGSDADIVLFDPTVQRTISVETHHMNVDYNPFEGMQVHGDVISVLSRGAFVVRNKQFVGHAGAGRYVKRSTFARP

Solvent-accessible surface area: 30810 Å² total

Foldseek 3Di:
DKAKEAQAWEFALPDTGHWIWIADFFFTADIGNCPPDPPHHYHYLHQWYKFFQFEFAAEAAQHDFLPGTFQHFQQLLLLLLQQQRHAEYEHEQEDDPPDAQVVSVVVVCVSAFLRHLHAYAYAYEDQADPPRNLVSVQCCVVPVLHQEYAEQAPPPPGHHDPNRLLNVQLSSQVRQHEYEYAFFHHVQLVVLLVVCVVVQNAAQLSLQVSGDVVRSLVRLLSSLVSNVVSLGAYEYEAPQFPSNLVSLVVSVVVVRRYAYEHELCSQPPASCCLVDPPSSSLQQAAPPHGHHNVRNLSVLLCLQVVSHFAYHHNARHDAPPPQQVCRVSHNSSRTHHHHGSNNGLQSCCFVCCVVPSHHPSSSLRHRFQVVCQQSQNPPLGRGRDGPHGSWIWTKNQADKDFDWLVLRSRSYNGHSRGGPIGGMGGQWTDHSRHTQHHRSHGPTRRNNYYYDNGHRHDRD/DKAKEAAAWEFALPDTGHWIWIADFQFTADTGNCPVDPPHHYHYLHQWYKFFAFEFAAEAAQHDFLPRTFQHFQALLLLLLVQLRHAEYEHEQEDDPPDQQVVSVVVVCVSQALHHQHAYAYEYEDAADPPVNLVSVLCCVVPVLHQEYAEQAPPPPRHHDPVRLLSCQLSSQVRQHEYEYAFFHHVQLVVLQVVCVVVLNQAQLSLQVSGDVVRRLVRLLSSLVSNVVSLGAYEYEAPQFPSNLVSLLVSVVVVRRYAYEHELCSQPPASCCLVDPPNSSLQQFAPPHGHHNVRNLSVLLCLAVVSHFAYHHNARHDAPPPQQCCRVSHNSSRTHHHHGSNNGLQSCCFVCPVVPSHHSSSSLRHRFQVVCQQRQNPPCGRGRDGPHGPWIWTKNQADKDADWPVLRSRSYNTHSRGGPITGMGTQWTDHSNHTQHHRRHGDTGRNPYYYDSGHRHDRD